Protein AF-0000000080873338 (afdb_homodimer)

pLDDT: mean 79.4, std 17.47, range [23.34, 97.12]

Radius of gyration: 35.23 Å; Cα contacts (8 Å, |Δi|>4): 1495; chains: 2; bounding box: 101×131×114 Å

Secondary structure (DSSP, 8-state):
-------------------------HHHHHHHHHHHHHH----------HHHHHHHHHHHHHTT-S-GGGB--S---SHHHHHHHTT-----EEHHHHHHHH-SS--PPPHHHHHHHIIIIIHHHHHHHHTS-PPTT-HHHHHHHHHHHHH-HHHHHHHHHHHHHHHHHHHHHHHTTS-TT--PPSSSHHHHHHHHHHHHHHHTTEEE---SHHHHHHHHHHHHHHHH---HHHHHHHHHHHHHHHHTBPP-HHHHHHHHHHHHHHHHHHHHHHHSTT--HHHHHHHHHHHHTTHHHHHHHHHHHT--BS-HHHHHHHHHHHHHHHHHHTT-TTS-TT-----SEEEE-GGGTSTT---SHHHHHHHHHHHH---TTHHHHHHH-THHHH--------S--GGGHHHHHHHHHHHHHHHHHHHHHHHSSSSPSS-HHHHHHHHHHHHHHHHHHHHHHHHHH--TTHHHHHHHHHHHHHHHHHHHHHHHHHHHHHHTTT-SHHHHTTTTSSS--EE----HHHHHHTTTHHHHHHHHHHHHHHHHHHHHHHHHHHHHHHHHH-SSHHHHHHHHHHHHHHHHHTHHHHHHHHHHHHHHHHHHHHHHHHHT-------------/-------------------------HHHHHHHHHHHHHS----------HHHHHHHHHHHHHTT-S-GGGB--S---THHHHHHHTT-----EEHHHHHHHH-SS--PPPHHHHHHHIIIIIHHHHHHHHTS-PPTT-HHHHHHHHHHHHH-HHHHHHHHHHHHHHHHHHHHHHHTTS-TT--PPSSSHHHHHHHHHHHHHHHTTEEE---SHHHHHHHHHHHHHHHH---HHHHHHHHHHHHHHHHTBPP-HHHHHHHHHHHHHHHHHHHHHHHSTT--HHHHHHHHHHHHTTHHHHHHHHHHHT--BS-HHHHHHHHHHHHHHHHHHTT-TTS-TTS----SEEEE-GGGTSTT---SHHHHHHHHHHHS---TTHHHHHHH-THHHHS-------S--GGGHHHHHHHHHHHHHHHHHHHHHHHSSSSPSS-HHHHHHHHHHHHHHHHHHHHHHHHHH--TTHHHHHHHHHHHHHHHHHHHHHHHHHHHHHHTTT-SHHHHTTTTSSS--EE----HHHHHHTTTHHHHHHHHHHHHHHHHHHHHHHHHHHHHHHHHH-SSHHHHHHHHHHHHHHHHHTHHHHHHHHHHHHHHHHHHHHHHHHHT-------------

Solvent-accessible surface area (backbone atoms only — not comparable to full-atom values): 66033 Å² total; per-residue (Å²): 135,83,77,76,76,72,78,74,74,75,78,75,73,64,71,77,68,73,68,81,76,67,71,72,68,65,62,47,60,57,48,50,51,49,44,59,66,63,58,62,62,72,74,85,60,87,72,31,48,66,69,62,34,39,52,50,50,52,50,31,50,74,69,67,67,50,57,72,83,35,47,52,80,72,84,54,58,62,53,64,29,49,32,48,72,71,71,57,66,72,75,36,26,20,48,69,38,39,35,70,68,45,36,76,54,39,28,61,50,53,66,69,56,26,50,48,40,36,49,50,43,51,50,48,51,53,52,44,59,55,62,44,90,66,64,80,93,40,66,68,62,41,51,53,42,50,28,38,46,64,12,22,42,33,49,28,38,20,44,32,45,45,52,43,50,50,39,41,50,38,34,49,53,45,58,28,28,37,51,93,88,58,77,68,58,81,91,33,71,62,44,50,42,36,38,26,37,37,47,40,49,56,52,29,27,32,35,71,60,70,88,46,73,70,50,45,56,50,52,51,47,52,50,25,39,61,49,53,41,79,52,66,68,54,43,52,50,41,49,50,52,40,52,52,53,38,66,42,42,59,81,58,66,64,51,50,51,48,44,47,48,47,49,52,52,37,48,52,50,32,51,48,39,36,73,38,96,68,29,42,68,65,32,46,53,51,34,27,54,53,30,46,49,47,42,52,60,41,49,48,53,41,42,56,62,48,56,47,60,61,48,60,66,58,52,39,51,51,51,38,50,51,53,48,51,46,49,60,69,59,59,57,89,75,60,68,89,75,59,80,68,72,66,48,50,49,59,75,33,45,64,40,62,38,80,93,66,72,40,62,40,56,35,53,49,49,49,51,44,56,71,45,73,60,49,68,34,40,46,64,60,42,74,72,41,77,50,74,38,65,64,86,56,84,56,74,66,84,56,80,54,76,82,45,48,62,30,44,50,52,23,42,49,42,46,45,36,9,20,47,17,19,21,42,33,42,24,61,37,84,42,28,24,35,19,55,66,20,40,47,32,46,51,46,42,52,45,21,49,48,48,38,53,50,52,52,47,44,52,67,72,44,59,98,53,68,64,43,51,50,51,49,51,52,49,51,51,49,15,42,51,37,30,50,49,52,52,45,53,52,50,29,65,40,46,17,57,56,46,17,46,68,33,42,10,3,62,78,34,86,49,31,43,35,38,71,72,75,56,47,70,60,46,52,73,53,55,48,59,56,49,42,47,51,16,49,47,51,24,52,50,46,40,50,52,45,44,50,50,46,51,50,52,38,53,59,32,43,40,54,56,41,74,51,64,67,61,15,50,51,43,45,53,52,40,52,52,50,50,60,73,39,41,63,64,44,51,52,48,48,48,51,50,48,49,47,49,50,48,45,47,51,48,34,61,68,71,63,51,77,76,76,83,61,79,70,74,85,68,91,118,135,83,78,75,74,72,77,75,75,76,78,75,72,65,72,78,68,73,69,82,76,68,71,74,68,65,63,47,60,59,49,51,52,48,42,57,65,62,59,61,62,71,74,84,60,86,72,31,49,66,68,62,33,38,54,50,49,51,50,31,51,72,67,66,68,51,56,73,82,34,47,52,81,70,83,52,58,63,52,64,29,49,33,48,72,71,70,59,67,72,74,35,26,20,47,69,39,38,36,68,68,45,35,75,53,40,29,60,50,53,68,68,58,25,51,49,40,37,48,49,44,51,48,48,52,52,52,44,60,56,60,44,92,66,63,81,95,39,65,70,64,41,52,52,44,48,28,38,47,63,14,23,42,33,49,29,38,19,43,30,45,47,51,43,50,51,39,40,50,39,34,49,53,44,57,27,26,38,51,94,87,59,77,69,58,81,92,34,73,62,44,50,43,36,36,26,39,38,47,40,49,55,52,28,27,32,35,70,62,70,89,46,72,70,50,46,55,50,50,51,48,51,49,25,40,62,48,52,43,78,53,66,69,55,43,52,50,39,48,51,52,38,54,52,53,39,66,42,42,58,80,57,66,63,52,48,51,47,43,46,49,47,48,50,50,36,48,52,50,33,52,46,40,35,73,39,97,69,29,43,68,65,31,46,54,50,32,27,54,51,30,46,49,46,42,52,59,42,47,47,54,39,44,56,61,46,55,48,60,62,48,60,66,58,53,40,51,51,51,39,51,51,55,48,51,46,49,60,71,60,60,57,86,78,60,68,91,74,60,80,66,74,66,49,51,48,59,76,33,45,62,39,63,39,80,94,68,72,43,62,41,55,43,53,48,48,50,50,46,58,71,39,78,64,48,68,34,39,46,64,59,43,73,72,40,77,50,72,39,64,56,84,71,78,71,73,67,86,55,82,56,76,80,47,48,62,32,43,50,53,23,43,51,42,47,44,36,9,20,45,15,18,21,42,33,42,24,63,37,84,43,29,25,34,19,52,65,19,40,48,34,47,51,47,42,50,45,21,50,48,47,39,52,51,52,50,46,45,54,69,72,45,59,96,50,69,64,42,51,50,51,49,53,53,49,50,52,51,14,44,51,36,30,51,51,51,52,45,53,52,51,30,64,42,46,20,58,56,45,16,47,70,33,42,10,3,64,77,36,86,51,30,44,35,38,71,72,73,55,47,71,62,45,52,73,51,55,46,59,56,51,42,46,51,16,50,48,52,24,51,51,45,42,50,51,45,43,50,51,44,51,50,50,39,52,60,33,42,41,56,56,42,76,52,66,68,61,16,52,52,42,45,53,52,40,52,52,48,50,60,73,41,40,63,64,45,52,52,48,48,49,50,49,49,50,46,50,50,48,47,48,51,48,35,59,68,69,63,51,78,75,77,82,66,80,68,72,85,69,94,116

Foldseek 3Di:
DPPPPPPDPPPPVVPPPPPDCPPLCVVVVVVVVVCVVPPPPVPPPPAQDLLVLQVVVVVCVVVVNDDPQQWDDDQFDALQNVCVVVPNHFTWTFLVNCCVRRNFAFHWDDPVLLVVLCVLPVVLLVLLLVLFQAAPRDDVLRVLVSLCCQLQVLLLQLQLVLLLVLLLLLLLLLCLQADLPDDDDPPDLSLLSLLLSLVQSQQQQWDFDDDDPVVVLVVVLLSLCLRQPPPPVSSVLSSVLSLVQLVQWDDDPPSLVVSLVSLVVSLVVLVCCCPDPNNFVLSLLSNLLSLLCLLSSLLRLSLVLLTDGNHQVVNQVSVQVSSVVSCVVVVPVPDPPPPPDDRRTDDGRISNSDAQRNGQSVQLSLVVCQPQCRGRNSSVVVVVDVCSSPDRGRPPCSADDCVSVVSSVLSLLLNVLSLVLSLLSVCNPPVHAAFDRNVLSVVLSVLSVVLVVLSNCCRHPPDPDPSNVVSVVVSSVSSNVSSVSSVVSSVCSSTRSCRGSRRNQNPPDDNGGIHGSDTPVSSVVSVSVVSNVVSSVSSVVSSVVSVVVSVLSSLSSVLSSDSDNVVSVVSNSVNSVVCVVCVVVVVVVVVVVVVVVVVVVVVCVVVVHDPPPRPPRDDND/DPPPPPPDPPPPVVVPPPPDPPPLCVVVVVVVVVCVVPPPPVPPPPAQDLLVLQVVVVVCVVVVNDDPQQWDDDQFDFLQNVCVVVPNHFTWTFLVNCCVRRNFAFHWDDPVLLVVLCVLPVVLLVLLLVLFQAAPSDDVLRVLVSLCCQLQVLLLQLQLVLLLVLLLLLLLLLCLQADLPDDDDPPDLSLLSLLLSLVQSQQQQWDFDDDDPVVVQVVVLLSLCLRQPDPPVSSVLSSVLSLVQLVQWDDDPPSLVVSLVSLVVSLVVLLCCCPDPNNWVLSLLSNLLSLLCLLSSLLRLSLVLLTDGPHQVVNQVSVQVSSVVSCVVVPPVPDPPPPPDDRRTDDGRTSNSDAQRNGPSVLLSLVVVQVQCRGRNSSVVCVVDVCSSPPSRDDDCSADDCVSVVSSVLSLLLNVLSLVLSLLSVCNPPVHAAFDRNVLSVVLSVLNVVLVVLSNCCRHPPDPDPSNVVSVVVSSVSSNVSSVSSVVSSVCSSTRSCRGSRRNQNPPDDNGGIHGSDTPVSSVVSVSVVSNVVSSVSSVVSSVVSVVVSVLSSLSSVLSSDSDNVVSVVSSSVNSVVCVVCVVVVVVVVVVVVVVVVVVVVVCVVVVHPPPDRPPRDDND

Sequence (1242 aa):
GQAHRRPQPPSTNIPRSLPRLVPSRKPLLFTLFLLLLVSTPVPAIAKTDFEKCGVRIKELAKSNSLPPEDIYTGPVKGPLGHARESGDPVLLVTFNACEKHCGATPEYYSWEETSDTITTWVLPLVGLVLQAPFESNNFLQTMFVVFRWVGSPIVSMMCIFWNMKVTRKCAIMVDMSVEKDEYPPPPSNFAELRDSFYLLSVINQYEIIIHSQLEERHIETILRVGLFDRRAEVQRMRARVAACIRRERRRGTVQVLVSLAWFLVAMGISINKAFGDLGENSTAHNLALGLVMSWLPVLIAATIVDRNPMDARYVRNKLNNYFRVIEDVERIPGTLPGVTGPAIFGEFAGQGRVRWHYGVAHSFLRTLEAMHGMGRGWSRTYADNDELSTTRTYSGLVRFDFGEVWQMIASFLMVCSCSLGAFFLSYYTPTVGLGCRSGGYMIFGLGAFGCLIMEMAAWAFLYPGIGRRIAQWVLRICEFANSCWLVYIIIAQTFGIYNSCRCKSSMWGSAGGYVDFEGVQYYKSYHIERSWMLGTLITCIFLSIGLAYVVEQWCTQSFLWTQDWDSAMNGLWWVRKWKWATTWPRLAFAWVAGCMVMAERWAHAILGGERHAEDRSLLWSGQAHRRPQPPSTNIPRSLPRLVPSRKPLLFTLFLLLLVSTPVPAIAKTDFEKCGVRIKELAKSNSLPPEDIYTGPVKGPLGHARESGDPVLLVTFNACEKHCGATPEYYSWEETSDTITTWVLPLVGLVLQAPFESNNFLQTMFVVFRWVGSPIVSMMCIFWNMKVTRKCAIMVDMSVEKDEYPPPPSNFAELRDSFYLLSVINQYEIIIHSQLEERHIETILRVGLFDRRAEVQRMRARVAACIRRERRRGTVQVLVSLAWFLVAMGISINKAFGDLGENSTAHNLALGLVMSWLPVLIAATIVDRNPMDARYVRNKLNNYFRVIEDVERIPGTLPGVTGPAIFGEFAGQGRVRWHYGVAHSFLRTLEAMHGMGRGWSRTYADNDELSTTRTYSGLVRFDFGEVWQMIASFLMVCSCSLGAFFLSYYTPTVGLGCRSGGYMIFGLGAFGCLIMEMAAWAFLYPGIGRRIAQWVLRICEFANSCWLVYIIIAQTFGIYNSCRCKSSMWGSAGGYVDFEGVQYYKSYHIERSWMLGTLITCIFLSIGLAYVVEQWCTQSFLWTQDWDSAMNGLWWVRKWKWATTWPRLAFAWVAGCMVMAERWAHAILGGERHAEDRSLLWS

Nearest PDB structures (foldseek):
  3f29-assembly1_B  TM=3.090E-01  e=6.444E+00  Thioalkalivibrio nitratireducens
  4l38-assembly1_A  TM=3.078E-01  e=8.685E+00  Thioalkalivibrio nitratireducens DSM 14787
  3bng-assembly1_A  TM=1.818E-01  e=5.936E+00  Wolinella succinogenes

Organism: NCBI:txid59557

Structure (mmCIF, N/CA/C/O backbone):
data_AF-0000000080873338-model_v1
#
loop_
_entity.id
_entity.type
_entity.pdbx_description
1 polymer 'Autophagy-related protein'
#
loop_
_atom_site.group_PDB
_atom_site.id
_atom_site.type_symbol
_atom_site.label_atom_id
_atom_site.label_alt_id
_atom_site.label_comp_id
_atom_site.label_asym_id
_atom_site.label_entity_id
_atom_site.label_seq_id
_atom_site.pdbx_PDB_ins_code
_atom_site.Cartn_x
_atom_site.Cartn_y
_atom_site.Cartn_z
_atom_site.occupancy
_atom_site.B_iso_or_equiv
_atom_site.auth_seq_id
_atom_site.auth_comp_id
_atom_site.auth_asym_id
_atom_site.auth_atom_id
_atom_site.pdbx_PDB_model_num
ATOM 1 N N . GLY A 1 1 ? 17.875 31.016 74.688 1 23.44 1 GLY A N 1
ATOM 2 C CA . GLY A 1 1 ? 16.703 30.578 73.938 1 23.44 1 GLY A CA 1
ATOM 3 C C . GLY A 1 1 ? 17.078 29.781 72.688 1 23.44 1 GLY A C 1
ATOM 4 O O . GLY A 1 1 ? 17.656 30.312 71.75 1 23.44 1 GLY A O 1
ATOM 5 N N . GLN A 1 2 ? 17.344 28.516 72.812 1 26.31 2 GLN A N 1
ATOM 6 C CA . GLN A 1 2 ? 17.891 27.484 71.938 1 26.31 2 GLN A CA 1
ATOM 7 C C . GLN A 1 2 ? 16.938 27.188 70.812 1 26.31 2 GLN A C 1
ATOM 9 O O . GLN A 1 2 ? 15.797 26.766 71 1 26.31 2 GLN A O 1
ATOM 14 N N . ALA A 1 3 ? 17.031 27.984 69.75 1 30.72 3 ALA A N 1
ATOM 15 C CA . ALA A 1 3 ? 16.203 28.016 68.562 1 30.72 3 ALA A CA 1
ATOM 16 C C . ALA A 1 3 ? 16.156 26.656 67.875 1 30.72 3 ALA A C 1
ATOM 18 O O . ALA A 1 3 ? 17.203 26.062 67.625 1 30.72 3 ALA A O 1
ATOM 19 N N . HIS A 1 4 ? 15.203 25.875 68.188 1 25.81 4 HIS A N 1
ATOM 20 C CA . HIS A 1 4 ? 14.938 24.516 67.75 1 25.81 4 HIS A CA 1
ATOM 21 C C . HIS A 1 4 ? 14.914 24.406 66.25 1 25.81 4 HIS A C 1
ATOM 23 O O . HIS A 1 4 ? 14.172 25.141 65.562 1 25.81 4 HIS A O 1
ATOM 29 N N . ARG A 1 5 ? 16.062 24.047 65.688 1 29.81 5 ARG A N 1
ATOM 30 C CA . ARG A 1 5 ? 16.297 23.812 64.25 1 29.81 5 ARG A CA 1
ATOM 31 C C . ARG A 1 5 ? 15.328 22.766 63.719 1 29.81 5 ARG A C 1
ATOM 33 O O . ARG A 1 5 ? 15.328 21.625 64.188 1 29.81 5 ARG A O 1
ATOM 40 N N . ARG A 1 6 ? 14.109 23.203 63.375 1 30.88 6 ARG A N 1
ATOM 41 C CA . ARG A 1 6 ? 13.109 22.297 62.844 1 30.88 6 ARG A CA 1
ATOM 42 C C . ARG A 1 6 ? 13.695 21.438 61.719 1 30.88 6 ARG A C 1
ATOM 44 O O . ARG A 1 6 ? 14.445 21.938 60.875 1 30.88 6 ARG A O 1
ATOM 51 N N . PRO A 1 7 ? 13.844 20.156 62 1 29.16 7 PRO A N 1
ATOM 52 C CA . PRO A 1 7 ? 14.438 19.234 61.031 1 29.16 7 PRO A CA 1
ATOM 53 C C . PRO A 1 7 ? 13.805 19.344 59.625 1 29.16 7 PRO A C 1
ATOM 55 O O . PRO A 1 7 ? 12.609 19.656 59.531 1 29.16 7 PRO A O 1
ATOM 58 N N . GLN A 1 8 ? 14.57 19.734 58.594 1 28.45 8 GLN A N 1
ATOM 59 C CA . GLN A 1 8 ? 14.188 19.859 57.188 1 28.45 8 GLN A CA 1
ATOM 60 C C . GLN A 1 8 ? 13.523 18.578 56.688 1 28.45 8 GLN A C 1
ATOM 62 O O . GLN A 1 8 ? 13.984 17.484 56.969 1 28.45 8 GLN A O 1
ATOM 67 N N . PRO A 1 9 ? 12.172 18.578 56.531 1 29.98 9 PRO A N 1
ATOM 68 C CA . PRO A 1 9 ? 11.523 17.344 56.094 1 29.98 9 PRO A CA 1
ATOM 69 C C . PRO A 1 9 ? 12.281 16.641 54.969 1 29.98 9 PRO A C 1
ATOM 71 O O . PRO A 1 9 ? 12.984 17.297 54.188 1 29.98 9 PRO A O 1
ATOM 74 N N . PRO A 1 10 ? 12.609 15.383 55.188 1 27.3 10 PRO A N 1
ATOM 75 C CA . PRO A 1 10 ? 13.344 14.602 54.188 1 27.3 10 PRO A CA 1
ATOM 76 C C . PRO A 1 10 ? 12.773 14.766 52.781 1 27.3 10 PRO A C 1
ATOM 78 O O . PRO A 1 10 ? 11.57 14.961 52.625 1 27.3 10 PRO A O 1
ATOM 81 N N . SER A 1 11 ? 13.578 15.367 51.906 1 28.02 11 SER A N 1
ATOM 82 C CA . SER A 1 11 ? 13.312 15.484 50.5 1 28.02 11 SER A CA 1
ATOM 83 C C . SER A 1 11 ? 12.805 14.164 49.906 1 28.02 11 SER A C 1
ATOM 85 O O . SER A 1 11 ? 13.523 13.164 49.906 1 28.02 11 SER A O 1
ATOM 87 N N . THR A 1 12 ? 11.594 13.789 50.281 1 28.8 12 THR A N 1
ATOM 88 C CA . THR A 1 12 ? 11.023 12.578 49.719 1 28.8 12 THR A CA 1
ATOM 89 C C . THR A 1 12 ? 11.312 12.508 48.219 1 28.8 12 THR A C 1
ATOM 91 O O . THR A 1 12 ? 10.797 13.32 47.438 1 28.8 12 THR A O 1
ATOM 94 N N . ASN A 1 13 ? 12.555 12.188 47.875 1 27.36 13 ASN A N 1
ATOM 95 C CA . ASN A 1 13 ? 12.906 11.766 46.531 1 27.36 13 ASN A CA 1
ATOM 96 C C . ASN A 1 13 ? 11.898 10.766 45.969 1 27.36 13 ASN A C 1
ATOM 98 O O . ASN A 1 13 ? 11.953 9.578 46.312 1 27.36 13 ASN A O 1
ATOM 102 N N . ILE A 1 14 ? 10.633 11.164 45.969 1 29 14 ILE A N 1
ATOM 103 C CA . ILE A 1 14 ? 9.711 10.266 45.25 1 29 14 ILE A CA 1
ATOM 104 C C . ILE A 1 14 ? 10.352 9.742 44 1 29 14 ILE A C 1
ATOM 106 O O . ILE A 1 14 ? 10.758 10.531 43.125 1 29 14 ILE A O 1
ATOM 110 N N . PRO A 1 15 ? 10.945 8.586 44.094 1 27.61 15 PRO A N 1
ATOM 111 C CA . PRO A 1 15 ? 11.469 7.98 42.844 1 27.61 15 PRO A CA 1
ATOM 112 C C . PRO A 1 15 ? 10.562 8.227 41.656 1 27.61 15 PRO A C 1
ATOM 114 O O . PRO A 1 15 ? 9.344 8.102 41.75 1 27.61 15 PRO A O 1
ATOM 117 N N . ARG A 1 16 ? 10.969 9.156 40.875 1 31.86 16 ARG A N 1
ATOM 118 C CA . ARG A 1 16 ? 10.359 9.5 39.594 1 31.86 16 ARG A CA 1
ATOM 119 C C . ARG A 1 16 ? 9.82 8.258 38.875 1 31.86 16 ARG A C 1
ATOM 121 O O . ARG A 1 16 ? 10.578 7.324 38.594 1 31.86 16 ARG A O 1
ATOM 128 N N . SER A 1 17 ? 8.602 7.777 39.312 1 29.16 17 SER A N 1
ATOM 129 C CA . SER A 1 17 ? 7.812 6.676 38.75 1 29.16 17 SER A CA 1
ATOM 130 C C . SER A 1 17 ? 8 6.539 37.25 1 29.16 17 SER A C 1
ATOM 132 O O . SER A 1 17 ? 7.961 7.531 36.531 1 29.16 17 SER A O 1
ATOM 134 N N . LEU A 1 18 ? 8.828 5.609 36.906 1 30.28 18 LEU A N 1
ATOM 135 C CA . LEU A 1 18 ? 8.852 5.141 35.531 1 30.28 18 LEU A CA 1
ATOM 136 C C . LEU A 1 18 ? 7.449 5.129 34.938 1 30.28 18 LEU A C 1
ATOM 138 O O . LEU A 1 18 ? 6.539 4.52 35.5 1 30.28 18 LEU A O 1
ATOM 142 N N . PRO A 1 19 ? 6.953 6.25 34.438 1 32.72 19 PRO A N 1
ATOM 143 C CA . PRO A 1 19 ? 5.613 6.164 33.844 1 32.72 19 PRO A CA 1
ATOM 144 C C . PRO A 1 19 ? 5.324 4.793 33.25 1 32.72 19 PRO A C 1
ATOM 146 O O . PRO A 1 19 ? 6.25 4.066 32.875 1 32.72 19 PRO A O 1
ATOM 149 N N . ARG A 1 20 ? 4.176 4.266 33.531 1 32.88 20 ARG A N 1
ATOM 150 C CA . ARG A 1 20 ? 3.559 3.025 33.062 1 32.88 20 ARG A CA 1
ATOM 151 C C . ARG A 1 20 ? 3.893 2.758 31.609 1 32.88 20 ARG A C 1
ATOM 153 O O . ARG A 1 20 ? 3.562 3.562 30.734 1 32.88 20 ARG A O 1
ATOM 160 N N . LEU A 1 21 ? 4.949 1.992 31.359 1 32.81 21 LEU A N 1
ATOM 161 C CA . LEU A 1 21 ? 5.383 1.42 30.078 1 32.81 21 LEU A CA 1
ATOM 162 C C . LEU A 1 21 ? 4.195 0.85 29.312 1 32.81 21 LEU A C 1
ATOM 164 O O . LEU A 1 21 ? 3.654 -0.195 29.688 1 32.81 21 LEU A O 1
ATOM 168 N N . VAL A 1 22 ? 3.27 1.578 29.016 1 32.91 22 VAL A N 1
ATOM 169 C CA . VAL A 1 22 ? 2.24 0.991 28.156 1 32.91 22 VAL A CA 1
ATOM 170 C C . VAL A 1 22 ? 2.893 0.264 26.984 1 32.91 22 VAL A C 1
ATOM 172 O O . VAL A 1 22 ? 3.645 0.865 26.219 1 32.91 22 VAL A O 1
ATOM 175 N N . PRO A 1 23 ? 3.119 -1.002 27.172 1 34.41 23 PRO A N 1
ATOM 176 C CA . PRO A 1 23 ? 3.74 -1.782 26.094 1 34.41 23 PRO A CA 1
ATOM 177 C C . PRO A 1 23 ? 3.176 -1.443 24.719 1 34.41 23 PRO A C 1
ATOM 179 O O . PRO A 1 23 ? 1.961 -1.303 24.562 1 34.41 23 PRO A O 1
ATOM 182 N N . SER A 1 24 ? 3.852 -0.748 24.031 1 40.16 24 SER A N 1
ATOM 183 C CA . SER A 1 24 ? 3.479 -0.493 22.641 1 40.16 24 SER A CA 1
ATOM 184 C C . SER A 1 24 ? 3.102 -1.785 21.938 1 40.16 24 SER A C 1
ATOM 186 O O . SER A 1 24 ? 3.893 -2.729 21.875 1 40.16 24 SER A O 1
ATOM 188 N N . ARG A 1 25 ? 1.89 -2.18 22.031 1 39.88 25 ARG A N 1
ATOM 189 C CA . ARG A 1 25 ? 1.31 -3.406 21.5 1 39.88 25 ARG A CA 1
ATOM 190 C C . ARG A 1 25 ? 1.54 -3.506 20 1 39.88 25 ARG A C 1
ATOM 192 O O . ARG A 1 25 ? 0.955 -4.359 19.328 1 39.88 25 ARG A O 1
ATOM 199 N N . LYS A 1 26 ? 2.387 -2.709 19.375 1 47.62 26 LYS A N 1
ATOM 200 C CA . LYS A 1 26 ? 2.703 -2.713 17.953 1 47.62 26 LYS A CA 1
ATOM 201 C C . LYS A 1 26 ? 3.354 -4.031 17.531 1 47.62 26 LYS A C 1
ATOM 203 O O . LYS A 1 26 ? 3.051 -4.566 16.469 1 47.62 26 LYS A O 1
ATOM 208 N N . PRO A 1 27 ? 4.234 -4.566 18.359 1 42.56 27 PRO A N 1
ATOM 209 C CA . PRO A 1 27 ? 4.859 -5.797 17.859 1 42.56 27 PRO A CA 1
ATOM 210 C C . PRO A 1 27 ? 3.857 -6.938 17.688 1 42.56 27 PRO A C 1
ATOM 212 O O . PRO A 1 27 ? 4.176 -7.953 17.062 1 42.56 27 PRO A O 1
ATOM 215 N N . LEU A 1 28 ? 2.766 -6.789 18.203 1 39.06 28 LEU A N 1
ATOM 216 C CA . LEU A 1 28 ? 1.841 -7.918 18.188 1 39.06 28 LEU A CA 1
ATOM 217 C C . LEU A 1 28 ? 1.339 -8.203 16.781 1 39.06 28 LEU A C 1
ATOM 219 O O . LEU A 1 28 ? 1.234 -9.359 16.375 1 39.06 28 LEU A O 1
ATOM 223 N N . LEU A 1 29 ? 1.055 -7.25 16.078 1 39.5 29 LEU A N 1
ATOM 224 C CA . LEU A 1 29 ? 0.535 -7.57 14.758 1 39.5 29 LEU A CA 1
ATOM 225 C C . LEU A 1 29 ? 1.595 -8.266 13.914 1 39.5 29 LEU A C 1
ATOM 227 O O . LEU A 1 29 ? 1.29 -9.219 13.188 1 39.5 29 LEU A O 1
ATOM 231 N N . PHE A 1 30 ? 2.822 -7.832 14.031 1 42.62 30 PHE A N 1
ATOM 232 C CA . PHE A 1 30 ? 3.904 -8.508 13.328 1 42.62 30 PHE A CA 1
ATOM 233 C C . PHE A 1 30 ? 4.082 -9.93 13.844 1 42.62 30 PHE A C 1
ATOM 235 O O . PHE A 1 30 ? 4.281 -10.867 13.07 1 42.62 30 PHE A O 1
ATOM 242 N N . THR A 1 31 ? 4.012 -10.125 15.164 1 42.44 31 THR A N 1
ATOM 243 C CA . THR A 1 31 ? 4.094 -11.477 15.719 1 42.44 31 THR A CA 1
ATOM 244 C C . THR A 1 31 ? 2.908 -12.32 15.266 1 42.44 31 THR A C 1
ATOM 246 O O . THR A 1 31 ? 3.055 -13.516 15 1 42.44 31 THR A O 1
ATOM 249 N N . LEU A 1 32 ? 1.828 -11.68 15.195 1 40.56 32 LEU A N 1
ATOM 250 C CA . LEU A 1 32 ? 0.678 -12.461 14.75 1 40.56 32 LEU A CA 1
ATOM 251 C C . LEU A 1 32 ? 0.821 -12.852 13.289 1 40.56 32 LEU A C 1
ATOM 253 O O . LEU A 1 32 ? 0.473 -13.969 12.906 1 40.56 32 LEU A O 1
ATOM 257 N N . PHE A 1 33 ? 1.32 -11.961 12.516 1 40.75 33 PHE A N 1
ATOM 258 C CA . PHE A 1 33 ? 1.581 -12.305 11.125 1 40.75 33 PHE A CA 1
ATOM 259 C C . PHE A 1 33 ? 2.656 -13.383 11.023 1 40.75 33 PHE A C 1
ATOM 261 O O . PHE A 1 33 ? 2.521 -14.336 10.25 1 40.75 33 PHE A O 1
ATOM 268 N N . LEU A 1 34 ? 3.74 -13.242 11.766 1 43.62 34 LEU A N 1
ATOM 269 C CA . LEU A 1 34 ? 4.766 -14.281 11.789 1 43.62 34 LEU A CA 1
ATOM 270 C C . LEU A 1 34 ? 4.195 -15.594 12.32 1 43.62 34 LEU A C 1
ATOM 272 O O . LEU A 1 34 ? 4.539 -16.672 11.82 1 43.62 34 LEU A O 1
ATOM 276 N N . LEU A 1 35 ? 3.457 -15.484 13.328 1 39.75 35 LEU A N 1
ATOM 277 C CA . LEU A 1 35 ? 2.848 -16.703 13.844 1 39.75 35 LEU A CA 1
ATOM 278 C C . LEU A 1 35 ? 1.949 -17.344 12.789 1 39.75 35 LEU A C 1
ATOM 280 O O . LEU A 1 35 ? 1.9 -18.578 12.672 1 39.75 35 LEU A O 1
ATOM 284 N N . LEU A 1 36 ? 1.272 -16.547 12.125 1 40.31 36 LEU A N 1
ATOM 285 C CA . LEU A 1 36 ? 0.428 -17.156 11.102 1 40.31 36 LEU A CA 1
ATOM 286 C C . LEU A 1 36 ? 1.274 -17.812 10.023 1 40.31 36 LEU A C 1
ATOM 288 O O . LEU A 1 36 ? 0.898 -18.875 9.5 1 40.31 36 LEU A O 1
ATOM 292 N N . LEU A 1 37 ? 2.346 -17.219 9.641 1 40.03 37 LEU A N 1
ATOM 293 C CA . LEU A 1 37 ? 3.244 -17.844 8.68 1 40.03 37 LEU A CA 1
ATOM 294 C C . LEU A 1 37 ? 3.861 -19.109 9.25 1 40.03 37 LEU A C 1
ATOM 296 O O . LEU A 1 37 ? 4.027 -20.109 8.531 1 40.03 37 LEU A O 1
ATOM 300 N N . VAL A 1 38 ? 4.457 -19.047 10.461 1 40.19 38 VAL A N 1
ATOM 301 C CA . VAL A 1 38 ? 5.164 -20.188 11.039 1 40.19 38 VAL A CA 1
ATOM 302 C C . VAL A 1 38 ? 4.156 -21.234 11.492 1 40.19 38 VAL A C 1
ATOM 304 O O . VAL A 1 38 ? 4.484 -22.422 11.562 1 40.19 38 VAL A O 1
ATOM 307 N N . SER A 1 39 ? 3.111 -20.891 12.078 1 36.47 39 SER A N 1
ATOM 308 C CA . SER A 1 39 ? 2.26 -21.922 12.633 1 36.47 39 SER A CA 1
ATOM 309 C C . SER A 1 39 ? 1.786 -22.891 11.555 1 36.47 39 SER A C 1
ATOM 311 O O . SER A 1 39 ? 1.23 -23.953 11.852 1 36.47 39 SER A O 1
ATOM 313 N N . THR A 1 40 ? 1.539 -22.531 10.453 1 37.53 40 THR A N 1
ATOM 314 C CA . THR A 1 40 ? 0.811 -23.625 9.805 1 37.53 40 THR A CA 1
ATOM 315 C C . THR A 1 40 ? 1.763 -24.734 9.383 1 37.53 40 THR A C 1
ATOM 317 O O . THR A 1 40 ? 2.301 -24.719 8.273 1 37.53 40 THR A O 1
ATOM 320 N N . PRO A 1 41 ? 2.719 -25.047 10.227 1 38.88 41 PRO A N 1
ATOM 321 C CA . PRO A 1 41 ? 3.191 -26.344 9.75 1 38.88 41 PRO A CA 1
ATOM 322 C C . PRO A 1 41 ? 2.053 -27.328 9.484 1 38.88 41 PRO A C 1
ATOM 324 O O . PRO A 1 41 ? 1.289 -27.656 10.398 1 38.88 41 PRO A O 1
ATOM 327 N N . VAL A 1 42 ? 1.354 -27.312 8.539 1 41.84 42 VAL A N 1
ATOM 328 C CA . VAL A 1 42 ? 0.444 -28.422 8.273 1 41.84 42 VAL A CA 1
ATOM 329 C C . VAL A 1 42 ? 1.166 -29.75 8.492 1 41.84 42 VAL A C 1
ATOM 331 O O . VAL A 1 42 ? 2.174 -30.031 7.836 1 41.84 42 VAL A O 1
ATOM 334 N N . PRO A 1 43 ? 1.103 -30.297 9.68 1 39.38 43 PRO A N 1
ATOM 335 C CA . PRO A 1 43 ? 1.617 -31.672 9.812 1 39.38 43 PRO A CA 1
ATOM 336 C C . PRO A 1 43 ? 1.313 -32.531 8.594 1 39.38 43 PRO A C 1
ATOM 338 O O . PRO A 1 43 ? 0.272 -32.375 7.957 1 39.38 43 PRO A O 1
ATOM 341 N N . ALA A 1 44 ? 2.244 -33.219 8.07 1 39.69 44 ALA A N 1
ATOM 342 C CA . ALA A 1 44 ? 2.277 -34.312 7.121 1 39.69 44 ALA A CA 1
ATOM 343 C C . ALA A 1 44 ? 1.313 -35.438 7.539 1 39.69 44 ALA A C 1
ATOM 345 O O . ALA A 1 44 ? 1.728 -36.438 8.109 1 39.69 44 ALA A O 1
ATOM 346 N N . ILE A 1 45 ? 0.324 -35.312 8.406 1 42.47 45 ILE A N 1
ATOM 347 C CA . ILE A 1 45 ? -0.432 -36.531 8.727 1 42.47 45 ILE A CA 1
ATOM 348 C C . ILE A 1 45 ? -0.843 -37.219 7.434 1 42.47 45 ILE A C 1
ATOM 350 O O . ILE A 1 45 ? -0.905 -36.594 6.371 1 42.47 45 ILE A O 1
ATOM 354 N N . ALA A 1 46 ? -1.534 -38.469 7.695 1 47.59 46 ALA A N 1
ATOM 355 C CA . ALA A 1 46 ? -1.951 -39.5 6.75 1 47.59 46 ALA A CA 1
ATOM 356 C C . ALA A 1 46 ? -2.732 -38.906 5.586 1 47.59 46 ALA A C 1
ATOM 358 O O . ALA A 1 46 ? -3.729 -38.188 5.793 1 47.59 46 ALA A O 1
ATOM 359 N N . LYS A 1 47 ? -2.133 -38.562 4.449 1 59.91 47 LYS A N 1
ATOM 360 C CA . LYS A 1 47 ? -2.412 -37.812 3.229 1 59.91 47 LYS A CA 1
ATOM 361 C C . LYS A 1 47 ? -3.535 -38.469 2.426 1 59.91 47 LYS A C 1
ATOM 363 O O . LYS A 1 47 ? -3.383 -39.594 1.933 1 59.91 47 LYS A O 1
ATOM 368 N N . THR A 1 48 ? -4.941 -38.406 2.879 1 71.75 48 THR A N 1
ATOM 369 C CA . THR A 1 48 ? -6 -38.781 1.953 1 71.75 48 THR A CA 1
ATOM 370 C C . THR A 1 48 ? -5.715 -38.25 0.551 1 71.75 48 THR A C 1
ATOM 372 O O . THR A 1 48 ? -5.34 -37.094 0.387 1 71.75 48 THR A O 1
ATOM 375 N N . ASP A 1 49 ? -5.594 -39.281 -0.303 1 81.25 49 ASP A N 1
ATOM 376 C CA . ASP A 1 49 ? -5.445 -38.938 -1.716 1 81.25 49 ASP A CA 1
ATOM 377 C C . ASP A 1 49 ? -6.68 -39.375 -2.512 1 81.25 49 ASP A C 1
ATOM 379 O O . ASP A 1 49 ? -6.867 -40.562 -2.793 1 81.25 49 ASP A O 1
ATOM 383 N N . PHE A 1 50 ? -7.559 -38.5 -2.869 1 86.25 50 PHE A N 1
ATOM 384 C CA . PHE A 1 50 ? -8.836 -38.781 -3.51 1 86.25 50 PHE A CA 1
ATOM 385 C C . PHE A 1 50 ? -8.633 -39.344 -4.914 1 86.25 50 PHE A C 1
ATOM 387 O O . PHE A 1 50 ? -9.461 -40.125 -5.41 1 86.25 50 PHE A O 1
ATOM 394 N N . GLU A 1 51 ? -7.539 -38.906 -5.504 1 82.81 51 GLU A N 1
ATOM 395 C CA . GLU A 1 51 ? -7.289 -39.438 -6.844 1 82.81 51 GLU A CA 1
ATOM 396 C C . GLU A 1 51 ? -6.996 -40.938 -6.809 1 82.81 51 GLU A C 1
ATOM 398 O O . GLU A 1 51 ? -7.551 -41.688 -7.598 1 82.81 51 GLU A O 1
ATOM 403 N N . LYS A 1 52 ? -6.176 -41.281 -5.875 1 85.56 52 LYS A N 1
ATOM 404 C CA . LYS A 1 52 ? -5.848 -42.688 -5.73 1 85.56 52 LYS A CA 1
ATOM 405 C C . LYS A 1 52 ? -7.051 -43.5 -5.234 1 85.56 52 LYS A C 1
ATOM 407 O O . LYS A 1 52 ? -7.285 -44.625 -5.684 1 85.56 52 LYS A O 1
ATOM 412 N N . CYS A 1 53 ? -7.734 -42.875 -4.383 1 89.62 53 CYS A N 1
ATOM 413 C CA . CYS A 1 53 ? -8.93 -43.5 -3.846 1 89.62 53 CYS A CA 1
ATOM 414 C C . CYS A 1 53 ? -9.977 -43.719 -4.938 1 89.62 53 CYS A C 1
ATOM 416 O O . CYS A 1 53 ? -10.602 -44.781 -5.008 1 89.62 53 CYS A O 1
ATOM 418 N N . GLY A 1 54 ? -10.172 -42.75 -5.797 1 89.38 54 GLY A N 1
ATOM 419 C CA . GLY A 1 54 ? -11.117 -42.844 -6.895 1 89.38 54 GLY A CA 1
ATOM 420 C C . GLY A 1 54 ? -10.789 -43.969 -7.867 1 89.38 54 GLY A C 1
ATOM 421 O O . GLY A 1 54 ? -11.68 -44.688 -8.305 1 89.38 54 GLY A O 1
ATOM 422 N N . VAL A 1 55 ? -9.531 -44.125 -8.086 1 88.31 55 VAL A N 1
ATOM 423 C CA . VAL A 1 55 ? -9.102 -45.156 -9 1 88.31 55 VAL A CA 1
ATOM 424 C C . VAL A 1 55 ? -9.352 -46.531 -8.375 1 88.31 55 VAL A C 1
ATOM 426 O O . VAL A 1 55 ? -9.789 -47.469 -9.055 1 88.31 55 VAL A O 1
ATOM 429 N N . ARG A 1 56 ? -9.133 -46.594 -7.148 1 90.62 56 ARG A N 1
ATOM 430 C CA . ARG A 1 56 ? -9.344 -47.844 -6.441 1 90.62 56 ARG A CA 1
ATOM 431 C C . ARG A 1 56 ? -10.82 -48.219 -6.43 1 90.62 56 ARG A C 1
ATOM 433 O O . ARG A 1 56 ? -11.164 -49.406 -6.652 1 90.62 56 ARG A O 1
ATOM 440 N N . ILE A 1 57 ? -11.617 -47.312 -6.203 1 91.38 57 ILE A N 1
ATOM 441 C CA . ILE A 1 57 ? -13.055 -47.562 -6.125 1 91.38 57 ILE A CA 1
ATOM 442 C C . ILE A 1 57 ? -13.586 -47.969 -7.5 1 91.38 57 ILE A C 1
ATOM 444 O O . ILE A 1 57 ? -14.438 -48.844 -7.617 1 91.38 57 ILE A O 1
ATOM 448 N N . LYS A 1 58 ? -13.094 -47.281 -8.477 1 89.44 58 LYS A N 1
ATOM 449 C CA . LYS A 1 58 ? -13.516 -47.625 -9.836 1 89.44 58 LYS A CA 1
ATOM 450 C C . LYS A 1 58 ? -13.094 -49.031 -10.219 1 89.44 58 LYS A C 1
ATOM 452 O O . LYS A 1 58 ? -13.836 -49.75 -10.898 1 89.44 58 LYS A O 1
ATOM 457 N N . GLU A 1 59 ? -11.938 -49.406 -9.719 1 91.25 59 GLU A N 1
ATOM 458 C CA . GLU A 1 59 ? -11.477 -50.781 -9.961 1 91.25 59 GLU A CA 1
ATOM 459 C C . GLU A 1 59 ? -12.328 -51.781 -9.203 1 91.25 59 GLU A C 1
ATOM 461 O O . GLU A 1 59 ? -12.664 -52.844 -9.734 1 91.25 59 GLU A O 1
ATOM 466 N N . LEU A 1 60 ? -12.656 -51.406 -8.055 1 91.81 60 LEU A N 1
ATOM 467 C CA . LEU A 1 60 ? -13.508 -52.281 -7.258 1 91.81 60 LEU A CA 1
ATOM 468 C C . LEU A 1 60 ? -14.891 -52.406 -7.875 1 91.81 60 LEU A C 1
ATOM 470 O O . LEU A 1 60 ? -15.516 -53.469 -7.812 1 91.81 60 LEU A O 1
ATOM 474 N N . ALA A 1 61 ? -15.367 -51.375 -8.422 1 89.31 61 ALA A N 1
ATOM 475 C CA . ALA A 1 61 ? -16.672 -51.375 -9.07 1 89.31 61 ALA A CA 1
ATOM 476 C C . ALA A 1 61 ? -16.656 -52.219 -10.352 1 89.31 61 ALA A C 1
ATOM 478 O O . ALA A 1 61 ? -17.625 -52.906 -10.656 1 89.31 61 ALA A O 1
ATOM 479 N N . LYS A 1 62 ? -15.602 -52.094 -11.062 1 88.44 62 LYS A N 1
ATOM 480 C CA . LYS A 1 62 ? -15.469 -52.875 -12.297 1 88.44 62 LYS A CA 1
ATOM 481 C C . LYS A 1 62 ? -15.391 -54.375 -12 1 88.44 62 LYS A C 1
ATOM 483 O O . LYS A 1 62 ? -15.898 -55.188 -12.773 1 88.44 62 LYS A O 1
ATOM 488 N N . SER A 1 63 ? -14.766 -54.688 -10.914 1 91.12 63 SER A N 1
ATOM 489 C CA . SER A 1 63 ? -14.656 -56.094 -10.531 1 91.12 63 SER A CA 1
ATOM 490 C C . SER A 1 63 ? -15.883 -56.562 -9.758 1 91.12 63 SER A C 1
ATOM 492 O O . SER A 1 63 ? -15.914 -57.688 -9.258 1 91.12 63 SER A O 1
ATOM 494 N N . ASN A 1 64 ? -16.859 -55.812 -9.586 1 87.5 64 ASN A N 1
ATOM 495 C CA . ASN A 1 64 ? -18.094 -56.094 -8.883 1 87.5 64 ASN A CA 1
ATOM 496 C C . ASN A 1 64 ? -17.844 -56.469 -7.426 1 87.5 64 ASN A C 1
ATOM 498 O O . ASN A 1 64 ? -18.562 -57.281 -6.852 1 87.5 64 ASN A O 1
ATOM 502 N N . SER A 1 65 ? -16.828 -55.938 -6.945 1 90.25 65 SER A N 1
ATOM 503 C CA . SER A 1 65 ? -16.484 -56.219 -5.551 1 90.25 65 SER A CA 1
ATOM 504 C C . SER A 1 65 ? -16.984 -55.125 -4.633 1 90.25 65 SER A C 1
ATOM 506 O O . SER A 1 65 ? -16.875 -55.219 -3.408 1 90.25 65 SER A O 1
ATOM 508 N N . LEU A 1 66 ? -17.516 -54.125 -5.188 1 90.38 66 LEU A N 1
ATOM 509 C CA . LEU A 1 66 ? -18.062 -53.031 -4.395 1 90.38 66 LEU A CA 1
ATOM 510 C C . LEU A 1 66 ? -19.453 -53.375 -3.873 1 90.38 66 LEU A C 1
ATOM 512 O O . LEU A 1 66 ? -20.344 -53.719 -4.652 1 90.38 66 LEU A O 1
ATOM 516 N N . PRO A 1 67 ? -19.656 -53.344 -2.592 1 91.75 67 PRO A N 1
ATOM 517 C CA . PRO A 1 67 ? -20.984 -53.625 -2.035 1 91.75 67 PRO A CA 1
ATOM 518 C C . PRO A 1 67 ? -22.062 -52.688 -2.576 1 91.75 67 PRO A C 1
ATOM 520 O O . PRO A 1 67 ? -21.797 -51.5 -2.771 1 91.75 67 PRO A O 1
ATOM 523 N N . PRO A 1 68 ? -23.25 -53.188 -2.828 1 90.5 68 PRO A N 1
ATOM 524 C CA . PRO A 1 68 ? -24.328 -52.375 -3.371 1 90.5 68 PRO A CA 1
ATOM 525 C C . PRO A 1 68 ? -24.734 -51.219 -2.438 1 90.5 68 PRO A C 1
ATOM 527 O O . PRO A 1 68 ? -25.219 -50.188 -2.895 1 90.5 68 PRO A O 1
ATOM 530 N N . GLU A 1 69 ? -24.406 -51.375 -1.169 1 90.5 69 GLU A N 1
ATOM 531 C CA . GLU A 1 69 ? -24.734 -50.312 -0.217 1 90.5 69 GLU A CA 1
ATOM 532 C C . GLU A 1 69 ? -23.812 -49.094 -0.406 1 90.5 69 GLU A C 1
ATOM 534 O O . GLU A 1 69 ? -24.156 -48 0.009 1 90.5 69 GLU A O 1
ATOM 539 N N . ASP A 1 70 ? -22.766 -49.375 -1.037 1 92.88 70 ASP A N 1
ATOM 540 C CA . ASP A 1 70 ? -21.766 -48.312 -1.21 1 92.88 70 ASP A CA 1
ATOM 541 C C . ASP A 1 70 ? -22.047 -47.5 -2.48 1 92.88 70 ASP A C 1
ATOM 543 O O . ASP A 1 70 ? -21.469 -46.438 -2.678 1 92.88 70 ASP A O 1
ATOM 547 N N . ILE A 1 71 ? -22.953 -48 -3.33 1 91.44 71 ILE A N 1
ATOM 548 C CA . ILE A 1 71 ? -23.297 -47.312 -4.578 1 91.44 71 ILE A CA 1
ATOM 549 C C . ILE A 1 71 ? -24.516 -46.438 -4.363 1 91.44 71 ILE A C 1
ATOM 551 O O . ILE A 1 71 ? -25.516 -46.844 -3.779 1 91.44 71 ILE A O 1
ATOM 555 N N . TYR A 1 72 ? -24.391 -45.219 -4.766 1 91.12 72 TYR A N 1
ATOM 556 C CA . TYR A 1 72 ? -25.484 -44.25 -4.609 1 91.12 72 TYR A CA 1
ATOM 557 C C . TYR A 1 72 ? -26.5 -44.406 -5.734 1 91.12 72 TYR A C 1
ATOM 559 O O . TYR A 1 72 ? -26.141 -44.281 -6.914 1 91.12 72 TYR A O 1
ATOM 567 N N . THR A 1 73 ? -27.734 -44.594 -5.395 1 85.5 73 THR A N 1
ATOM 568 C CA . THR A 1 73 ? -28.797 -44.75 -6.383 1 85.5 73 THR A CA 1
ATOM 569 C C . THR A 1 73 ? -29.859 -43.656 -6.223 1 85.5 73 THR A C 1
ATOM 571 O O . THR A 1 73 ? -30.891 -43.719 -6.883 1 85.5 73 THR A O 1
ATOM 574 N N . GLY A 1 74 ? -29.641 -42.688 -5.438 1 83.12 74 GLY A N 1
ATOM 575 C CA . GLY A 1 74 ? -30.594 -41.625 -5.203 1 83.12 74 GLY A CA 1
ATOM 576 C C . GLY A 1 74 ? -30.656 -40.625 -6.328 1 83.12 74 GLY A C 1
ATOM 577 O O . GLY A 1 74 ? -29.938 -40.75 -7.324 1 83.12 74 GLY A O 1
ATOM 578 N N . PRO A 1 75 ? -31.547 -39.688 -6.293 1 83.75 75 PRO A N 1
ATOM 579 C CA . PRO A 1 75 ? -31.688 -38.656 -7.328 1 83.75 75 PRO A CA 1
ATOM 580 C C . PRO A 1 75 ? -30.484 -37.719 -7.379 1 83.75 75 PRO A C 1
ATOM 582 O O . PRO A 1 75 ? -29.922 -37.375 -6.336 1 83.75 75 PRO A O 1
ATOM 585 N N . VAL A 1 76 ? -30.031 -37.469 -8.555 1 85.75 76 VAL A N 1
ATOM 586 C CA . VAL A 1 76 ? -28.875 -36.594 -8.758 1 85.75 76 VAL A CA 1
ATOM 587 C C . VAL A 1 76 ? -29.281 -35.375 -9.609 1 85.75 76 VAL A C 1
ATOM 589 O O . VAL A 1 76 ? -29.953 -35.531 -10.633 1 85.75 76 VAL A O 1
ATOM 592 N N . LYS A 1 77 ? -29.062 -34.25 -9.094 1 82.62 77 LYS A N 1
ATOM 593 C CA . LYS A 1 77 ? -29.375 -33.031 -9.828 1 82.62 77 LYS A CA 1
ATOM 594 C C . LYS A 1 77 ? -28.125 -32.5 -10.516 1 82.62 77 LYS A C 1
ATOM 596 O O . LYS A 1 77 ? -27 -32.812 -10.133 1 82.62 77 LYS A O 1
ATOM 601 N N . GLY A 1 78 ? -28.359 -31.734 -11.562 1 79.88 78 GLY A N 1
ATOM 602 C CA . GLY A 1 78 ? -27.25 -31.062 -12.203 1 79.88 78 GLY A CA 1
ATOM 603 C C . GLY A 1 78 ? -26.656 -31.828 -13.367 1 79.88 78 GLY A C 1
ATOM 604 O O . GLY A 1 78 ? -27.344 -32.625 -14.008 1 79.88 78 GLY A O 1
ATOM 605 N N . PRO A 1 79 ? -25.406 -31.641 -13.641 1 78.12 79 PRO A N 1
ATOM 606 C CA . PRO A 1 79 ? -24.766 -32.281 -14.789 1 78.12 79 PRO A CA 1
ATOM 607 C C . PRO A 1 79 ? -24.688 -33.781 -14.656 1 78.12 79 PRO A C 1
ATOM 609 O O . PRO A 1 79 ? -24.828 -34.5 -15.648 1 78.12 79 PRO A O 1
ATOM 612 N N . LEU A 1 80 ? -24.547 -34.219 -13.484 1 79.25 80 LEU A N 1
ATOM 613 C CA . LEU A 1 80 ? -24.453 -35.656 -13.266 1 79.25 80 LEU A CA 1
ATOM 614 C C . LEU A 1 80 ? -25.812 -36.344 -13.422 1 79.25 80 LEU A C 1
ATOM 616 O O . LEU A 1 80 ? -25.906 -37.5 -13.797 1 79.25 80 LEU A O 1
ATOM 620 N N . GLY A 1 81 ? -26.859 -35.531 -13.094 1 79.69 81 GLY A N 1
ATOM 621 C CA . GLY A 1 81 ? -28.203 -36.031 -13.352 1 79.69 81 GLY A CA 1
ATOM 622 C C . GLY A 1 81 ? -28.5 -36.188 -14.828 1 79.69 81 GLY A C 1
ATOM 623 O O . GLY A 1 81 ? -29.078 -37.188 -15.25 1 79.69 81 GLY A O 1
ATOM 624 N N . HIS A 1 82 ? -27.969 -35.312 -15.516 1 78.88 82 HIS A N 1
ATOM 625 C CA . HIS A 1 82 ? -28.141 -35.344 -16.969 1 78.88 82 HIS A CA 1
ATOM 626 C C . HIS A 1 82 ? -27.375 -36.5 -17.578 1 78.88 82 HIS A C 1
ATOM 628 O O . HIS A 1 82 ? -27.844 -37.125 -18.531 1 78.88 82 HIS A O 1
ATOM 634 N N . ALA A 1 83 ? -26.188 -36.688 -17.062 1 79.62 83 ALA A N 1
ATOM 635 C CA . ALA A 1 83 ? -25.359 -37.781 -17.562 1 79.62 83 ALA A CA 1
ATOM 636 C C . ALA A 1 83 ? -26.031 -39.125 -17.328 1 79.62 83 ALA A C 1
ATOM 638 O O . ALA A 1 83 ? -25.969 -40.031 -18.172 1 79.62 83 ALA A O 1
ATOM 639 N N . ARG A 1 84 ? -26.609 -39.25 -16.266 1 81.62 84 ARG A N 1
ATOM 640 C CA . ARG A 1 84 ? -27.328 -40.469 -15.938 1 81.62 84 ARG A CA 1
ATOM 641 C C . ARG A 1 84 ? -28.484 -40.719 -16.906 1 81.62 84 ARG A C 1
ATOM 643 O O . ARG A 1 84 ? -28.75 -41.844 -17.297 1 81.62 84 ARG A O 1
ATOM 650 N N . GLU A 1 85 ? -29.062 -39.688 -17.312 1 79.06 85 GLU A N 1
ATOM 651 C CA . GLU A 1 85 ? -30.203 -39.75 -18.234 1 79.06 85 GLU A CA 1
ATOM 652 C C . GLU A 1 85 ? -29.734 -40.031 -19.656 1 79.06 85 GLU A C 1
ATOM 654 O O . GLU A 1 85 ? -30.453 -40.656 -20.438 1 79.06 85 GLU A O 1
ATOM 659 N N . SER A 1 86 ? -28.516 -39.625 -19.938 1 77.94 86 SER A N 1
ATOM 660 C CA . SER A 1 86 ? -28 -39.781 -21.297 1 77.94 86 SER A CA 1
ATOM 661 C C . SER A 1 86 ? -27.344 -41.125 -21.5 1 77.94 86 SER A C 1
ATOM 663 O O . SER A 1 86 ? -26.844 -41.406 -22.594 1 77.94 86 SER A O 1
ATOM 665 N N . GLY A 1 87 ? -27.312 -42 -20.5 1 72.25 87 GLY A N 1
ATOM 666 C CA . GLY A 1 87 ? -26.844 -43.375 -20.703 1 72.25 87 GLY A CA 1
ATOM 667 C C . GLY A 1 87 ? -25.406 -43.594 -20.25 1 72.25 87 GLY A C 1
ATOM 668 O O . GLY A 1 87 ? -24.844 -44.656 -20.438 1 72.25 87 GLY A O 1
ATOM 669 N N . ASP A 1 88 ? -24.656 -42.594 -19.844 1 72.12 88 ASP A N 1
ATOM 670 C CA . ASP A 1 88 ? -23.297 -42.75 -19.328 1 72.12 88 ASP A CA 1
ATOM 671 C C . ASP A 1 88 ? -23.266 -42.531 -17.812 1 72.12 88 ASP A C 1
ATOM 673 O O . ASP A 1 88 ? -22.844 -41.5 -17.328 1 72.12 88 ASP A O 1
ATOM 677 N N . PRO A 1 89 ? -23.656 -43.594 -17.219 1 78.19 89 PRO A N 1
ATOM 678 C CA . PRO A 1 89 ? -23.797 -43.375 -15.773 1 78.19 89 PRO A CA 1
ATOM 679 C C . PRO A 1 89 ? -22.453 -43.344 -15.055 1 78.19 89 PRO A C 1
ATOM 681 O O . PRO A 1 89 ? -21.578 -44.156 -15.32 1 78.19 89 PRO A O 1
ATOM 684 N N . VAL A 1 90 ? -22.203 -42.219 -14.344 1 83.12 90 VAL A N 1
ATOM 685 C CA . VAL A 1 90 ? -21 -42.062 -13.547 1 83.12 90 VAL A CA 1
ATOM 686 C C . VAL A 1 90 ? -21.156 -42.812 -12.211 1 83.12 90 VAL A C 1
ATOM 688 O O . VAL A 1 90 ? -22.266 -42.906 -11.688 1 83.12 90 VAL A O 1
ATOM 691 N N . LEU A 1 91 ? -20.109 -43.375 -11.836 1 87.69 91 LEU A N 1
ATOM 692 C CA . LEU A 1 91 ? -20.109 -44.062 -10.562 1 87.69 91 LEU A CA 1
ATOM 693 C C . LEU A 1 91 ? -20.188 -43.094 -9.398 1 87.69 91 LEU A C 1
ATOM 695 O O . LEU A 1 91 ? -19.312 -42.219 -9.258 1 87.69 91 LEU A O 1
ATOM 699 N N . LEU A 1 92 ? -21.312 -43.188 -8.711 1 91.56 92 LEU A N 1
ATOM 700 C CA . LEU A 1 92 ? -21.5 -42.375 -7.516 1 91.56 92 LEU A CA 1
ATOM 701 C C . LEU A 1 92 ? -21.453 -43.219 -6.262 1 91.56 92 LEU A C 1
ATOM 703 O O . LEU A 1 92 ? -22.031 -44.312 -6.234 1 91.56 92 LEU A O 1
ATOM 707 N N . VAL A 1 93 ? -20.688 -42.719 -5.336 1 92.56 93 VAL A N 1
ATOM 708 C CA . VAL A 1 93 ? -20.594 -43.469 -4.094 1 92.56 93 VAL A CA 1
ATOM 709 C C . VAL A 1 93 ? -21.219 -42.688 -2.953 1 92.56 93 VAL A C 1
ATOM 711 O O . VAL A 1 93 ? -21.25 -41.469 -2.988 1 92.56 93 VAL A O 1
ATOM 714 N N . THR A 1 94 ? -21.688 -43.406 -1.96 1 92.19 94 THR A N 1
ATOM 715 C CA . THR A 1 94 ? -22.328 -42.75 -0.814 1 92.19 94 THR A CA 1
ATOM 716 C C . THR A 1 94 ? -21.281 -42.156 0.113 1 92.19 94 THR A C 1
ATOM 718 O O . THR A 1 94 ? -20.094 -42.469 0.007 1 92.19 94 THR A O 1
ATOM 721 N N . PHE A 1 95 ? -21.75 -41.281 0.992 1 91.94 95 PHE A N 1
ATOM 722 C CA . PHE A 1 95 ? -20.891 -40.625 1.955 1 91.94 95 PHE A CA 1
ATOM 723 C C . PHE A 1 95 ? -20.172 -41.656 2.828 1 91.94 95 PHE A C 1
ATOM 725 O O . PHE A 1 95 ? -18.953 -41.562 3.041 1 91.94 95 PHE A O 1
ATOM 732 N N . ASN A 1 96 ? -20.859 -42.594 3.277 1 90.75 96 ASN A N 1
ATOM 733 C CA . ASN A 1 96 ? -20.281 -43.594 4.141 1 90.75 96 ASN A CA 1
ATOM 734 C C . ASN A 1 96 ? -19.219 -44.438 3.416 1 90.75 96 ASN A C 1
ATOM 736 O O . ASN A 1 96 ? -18.203 -44.812 4.008 1 90.75 96 ASN A O 1
ATOM 740 N N . ALA A 1 97 ? -19.469 -44.656 2.174 1 92.88 97 ALA A N 1
ATOM 741 C CA . ALA A 1 97 ? -18.5 -45.375 1.37 1 92.88 97 ALA A CA 1
ATOM 742 C C . ALA A 1 97 ? -17.219 -44.562 1.145 1 92.88 97 ALA A C 1
ATOM 744 O O . ALA A 1 97 ? -16.125 -45.125 1.145 1 92.88 97 ALA A O 1
ATOM 745 N N . CYS A 1 98 ? -17.453 -43.375 0.95 1 92.12 98 CYS A N 1
ATOM 746 C CA . CYS A 1 98 ? -16.312 -42.469 0.766 1 92.12 98 CYS A CA 1
ATOM 747 C C . CYS A 1 98 ? -15.43 -42.469 2.01 1 92.12 98 CYS A C 1
ATOM 749 O O . CYS A 1 98 ? -14.203 -42.562 1.908 1 92.12 98 CYS A O 1
ATOM 751 N N . GLU A 1 99 ? -16 -42.375 3.172 1 91.75 99 GLU A N 1
ATOM 752 C CA . GLU A 1 99 ? -15.242 -42.344 4.414 1 91.75 99 GLU A CA 1
ATOM 753 C C . GLU A 1 99 ? -14.562 -43.656 4.68 1 91.75 99 GLU A C 1
ATOM 755 O O . GLU A 1 99 ? -13.445 -43.719 5.203 1 91.75 99 GLU A O 1
ATOM 760 N N . LYS A 1 100 ? -15.164 -44.656 4.223 1 90 100 LYS A N 1
ATOM 761 C CA . LYS A 1 100 ? -14.648 -46 4.445 1 90 100 LYS A CA 1
ATOM 762 C C . LYS A 1 100 ? -13.445 -46.281 3.551 1 90 100 LYS A C 1
ATOM 764 O O . LYS A 1 100 ? -12.438 -46.844 4.008 1 90 100 LYS A O 1
ATOM 769 N N . HIS A 1 101 ? -13.555 -45.844 2.344 1 90.19 101 HIS A N 1
ATOM 770 C CA . HIS A 1 101 ? -12.531 -46.219 1.376 1 90.19 101 HIS A CA 1
ATOM 771 C C . HIS A 1 101 ? -11.461 -45.125 1.255 1 90.19 101 HIS A C 1
ATOM 773 O O . HIS A 1 101 ? -10.305 -45.438 0.953 1 90.19 101 HIS A O 1
ATOM 779 N N . CYS A 1 102 ? -11.844 -43.969 1.309 1 90.06 102 CYS A N 1
ATOM 780 C CA . CYS A 1 102 ? -10.898 -42.875 1.077 1 90.06 102 CYS A CA 1
ATOM 781 C C . CYS A 1 102 ? -10.391 -42.312 2.396 1 90.06 102 CYS A C 1
ATOM 783 O O . CYS A 1 102 ? -9.328 -41.688 2.441 1 90.06 102 CYS A O 1
ATOM 785 N N . GLY A 1 103 ? -11.086 -42.375 3.504 1 87.69 103 GLY A N 1
ATOM 786 C CA . GLY A 1 103 ? -10.672 -41.844 4.789 1 87.69 103 GLY A CA 1
ATOM 787 C C . GLY A 1 103 ? -11.453 -40.594 5.199 1 87.69 103 GLY A C 1
ATOM 788 O O . GLY A 1 103 ? -12.086 -39.969 4.359 1 87.69 103 GLY A O 1
ATOM 789 N N . ALA A 1 104 ? -11.352 -40.219 6.441 1 85.19 104 ALA A N 1
ATOM 790 C CA . ALA A 1 104 ? -12.141 -39.125 7 1 85.19 104 ALA A CA 1
ATOM 791 C C . ALA A 1 104 ? -11.352 -37.844 6.988 1 85.19 104 ALA A C 1
ATOM 793 O O . ALA A 1 104 ? -11.93 -36.75 7.117 1 85.19 104 ALA A O 1
ATOM 794 N N . THR A 1 105 ? -10.109 -37.844 6.828 1 87 105 THR A N 1
ATOM 795 C CA . THR A 1 105 ? -9.289 -36.656 6.895 1 87 105 THR A CA 1
ATOM 796 C C . THR A 1 105 ? -9.266 -35.938 5.551 1 87 105 THR A C 1
ATOM 798 O O . THR A 1 105 ? -9.367 -36.562 4.5 1 87 105 THR A O 1
ATOM 801 N N . PRO A 1 106 ? -9.289 -34.656 5.598 1 90.12 106 PRO A N 1
ATOM 802 C CA . PRO A 1 106 ? -9.266 -33.875 4.348 1 90.12 106 PRO A CA 1
ATOM 803 C C . PRO A 1 106 ? -7.957 -34.062 3.574 1 90.12 106 PRO A C 1
ATOM 805 O O . PRO A 1 106 ? -6.934 -34.406 4.16 1 90.12 106 PRO A O 1
ATOM 808 N N . GLU A 1 107 ? -8.117 -33.938 2.316 1 89.5 107 GLU A N 1
ATOM 809 C CA . GLU A 1 107 ? -6.934 -33.875 1.462 1 89.5 107 GLU A CA 1
ATOM 810 C C . GLU A 1 107 ? -6.41 -32.469 1.345 1 89.5 107 GLU A C 1
ATOM 812 O O . GLU A 1 107 ? -6.988 -31.641 0.63 1 89.5 107 GLU A O 1
ATOM 817 N N . TYR A 1 108 ? -5.336 -32.219 1.989 1 87.5 108 TYR A N 1
ATOM 818 C CA . TYR A 1 108 ? -4.754 -30.891 1.938 1 87.5 108 TYR A CA 1
ATOM 819 C C . TYR A 1 108 ? -4.113 -30.641 0.58 1 87.5 108 TYR A C 1
ATOM 821 O O . TYR A 1 108 ? -3.578 -31.547 -0.05 1 87.5 108 TYR A O 1
ATOM 829 N N . TYR A 1 109 ? -4.266 -29.391 0.175 1 86 109 TYR A N 1
ATOM 830 C CA . TYR A 1 109 ? -3.676 -29.016 -1.106 1 86 109 TYR A CA 1
ATOM 831 C C . TYR A 1 109 ? -2.154 -29.094 -1.046 1 86 109 TYR A C 1
ATOM 833 O O . TYR A 1 109 ? -1.562 -28.953 0.027 1 86 109 TYR A O 1
ATOM 841 N N . SER A 1 110 ? -1.613 -29.375 -2.238 1 81.69 110 SER A N 1
ATOM 842 C CA . SER A 1 110 ? -0.159 -29.328 -2.342 1 81.69 110 SER A CA 1
ATOM 843 C C . SER A 1 110 ? 0.371 -27.922 -2.104 1 81.69 110 SER A C 1
ATOM 845 O O . SER A 1 110 ? -0.391 -26.953 -2.139 1 81.69 110 SER A O 1
ATOM 847 N N . TRP A 1 111 ? 1.526 -27.797 -1.754 1 77.12 111 TRP A N 1
ATOM 848 C CA . TRP A 1 111 ? 2.125 -26.5 -1.488 1 77.12 111 TRP A CA 1
ATOM 849 C C . TRP A 1 111 ? 2.045 -25.594 -2.721 1 77.12 111 TRP A C 1
ATOM 851 O O . TRP A 1 111 ? 1.864 -24.391 -2.602 1 77.12 111 TRP A O 1
ATOM 861 N N . GLU A 1 112 ? 2.059 -26.203 -3.926 1 75.12 112 GLU A N 1
ATOM 862 C CA . GLU A 1 112 ? 1.954 -25.422 -5.164 1 75.12 112 GLU A CA 1
ATOM 863 C C . GLU A 1 112 ? 0.58 -24.781 -5.293 1 75.12 112 GLU A C 1
ATOM 865 O O . GLU A 1 112 ? 0.477 -23.594 -5.617 1 75.12 112 GLU A O 1
ATOM 870 N N . GLU A 1 113 ? -0.35 -25.531 -4.883 1 81.19 113 GLU A N 1
ATOM 871 C CA . GLU A 1 113 ? -1.71 -25.016 -4.969 1 81.19 113 GLU A CA 1
ATOM 872 C C . GLU A 1 113 ? -1.975 -23.984 -3.875 1 81.19 113 GLU A C 1
ATOM 874 O O . GLU A 1 113 ? -2.611 -22.953 -4.121 1 81.19 113 GLU A O 1
ATOM 879 N N . THR A 1 114 ? -1.411 -24.312 -2.705 1 84.88 114 THR A N 1
ATOM 880 C CA . THR A 1 114 ? -1.594 -23.406 -1.574 1 84.88 114 THR A CA 1
ATOM 881 C C . THR A 1 114 ? -0.889 -22.078 -1.825 1 84.88 114 THR A C 1
ATOM 883 O O . THR A 1 114 ? -1.449 -21.016 -1.561 1 84.88 114 THR A O 1
ATOM 886 N N . SER A 1 115 ? 0.284 -22.188 -2.365 1 81.56 115 SER A N 1
ATOM 887 C CA . SER A 1 115 ? 1.046 -20.969 -2.613 1 81.56 115 SER A CA 1
ATOM 888 C C . SER A 1 115 ? 0.401 -20.125 -3.709 1 81.56 115 SER A C 1
ATOM 890 O O . SER A 1 115 ? 0.461 -18.891 -3.672 1 81.56 115 SER A O 1
ATOM 892 N N . ASP A 1 116 ? -0.241 -20.766 -4.621 1 81.62 116 ASP A N 1
ATOM 893 C CA . ASP A 1 116 ? -0.942 -20.031 -5.68 1 81.62 116 ASP A CA 1
ATOM 894 C C . ASP A 1 116 ? -2.127 -19.25 -5.117 1 81.62 116 ASP A C 1
ATOM 896 O O . ASP A 1 116 ? -2.34 -18.094 -5.477 1 81.62 116 ASP A O 1
ATOM 900 N N . THR A 1 117 ? -2.801 -19.875 -4.234 1 87.44 117 THR A N 1
ATOM 901 C CA . THR A 1 117 ? -3.939 -19.188 -3.627 1 87.44 117 THR A CA 1
ATOM 902 C C . THR A 1 117 ? -3.473 -18.062 -2.715 1 87.44 117 THR A C 1
ATOM 904 O O . THR A 1 117 ? -4.105 -17.016 -2.652 1 87.44 117 THR A O 1
ATOM 907 N N . ILE A 1 118 ? -2.41 -18.281 -2.092 1 85.06 118 ILE A N 1
ATOM 908 C CA . ILE A 1 118 ? -1.886 -17.266 -1.186 1 85.06 118 ILE A CA 1
ATOM 909 C C . ILE A 1 118 ? -1.475 -16.031 -1.981 1 85.06 118 ILE A C 1
ATOM 911 O O . ILE A 1 118 ? -1.804 -14.898 -1.604 1 85.06 118 ILE A O 1
ATOM 915 N N . THR A 1 119 ? -0.858 -16.234 -3.104 1 81.19 119 THR A N 1
ATOM 916 C CA . THR A 1 119 ? -0.346 -15.109 -3.877 1 81.19 119 THR A CA 1
ATOM 917 C C . THR A 1 119 ? -1.465 -14.453 -4.68 1 81.19 119 THR A C 1
ATOM 919 O O . THR A 1 119 ? -1.438 -13.242 -4.914 1 81.19 119 THR A O 1
ATOM 922 N N . THR A 1 120 ? -2.449 -15.211 -4.977 1 85.31 120 THR A N 1
ATOM 923 C CA . THR A 1 120 ? -3.504 -14.664 -5.824 1 85.31 120 THR A CA 1
ATOM 924 C C . THR A 1 120 ? -4.566 -13.961 -4.98 1 85.31 120 THR A C 1
ATOM 926 O O . THR A 1 120 ? -5.113 -12.938 -5.383 1 85.31 120 THR A O 1
ATOM 929 N N . TRP A 1 121 ? -4.816 -14.531 -3.84 1 89.75 121 TRP A N 1
ATOM 930 C CA . TRP A 1 121 ? -5.977 -13.984 -3.143 1 89.75 121 TRP A CA 1
ATOM 931 C C . TRP A 1 121 ? -5.598 -13.531 -1.735 1 89.75 121 TRP A C 1
ATOM 933 O O . TRP A 1 121 ? -5.883 -12.398 -1.346 1 89.75 121 TRP A O 1
ATOM 943 N N . VAL A 1 122 ? -4.906 -14.336 -1.02 1 87.44 122 VAL A N 1
ATOM 944 C CA . VAL A 1 122 ? -4.695 -14.031 0.392 1 87.44 122 VAL A CA 1
ATOM 945 C C . VAL A 1 122 ? -3.877 -12.75 0.531 1 87.44 122 VAL A C 1
ATOM 947 O O . VAL A 1 122 ? -4.266 -11.836 1.258 1 87.44 122 VAL A O 1
ATOM 950 N N . LEU A 1 123 ? -2.832 -12.656 -0.183 1 81.31 123 LEU A N 1
ATOM 951 C CA . LEU A 1 123 ? -1.951 -11.5 -0.042 1 81.31 123 LEU A CA 1
ATOM 952 C C . LEU A 1 123 ? -2.629 -10.234 -0.554 1 81.31 123 LEU A C 1
ATOM 954 O O . LEU A 1 123 ? -2.621 -9.203 0.124 1 81.31 123 LEU A O 1
ATOM 958 N N . PRO A 1 124 ? -3.266 -10.305 -1.675 1 83.5 124 PRO A N 1
ATOM 959 C CA . PRO A 1 124 ? -3.955 -9.094 -2.131 1 83.5 124 PRO A CA 1
ATOM 960 C C . PRO A 1 124 ? -5.078 -8.664 -1.19 1 83.5 124 PRO A C 1
ATOM 962 O O . PRO A 1 124 ? -5.312 -7.469 -1.004 1 83.5 124 PRO A O 1
ATOM 965 N N . LEU A 1 125 ? -5.719 -9.586 -0.599 1 89.19 125 LEU A N 1
ATOM 966 C CA . LEU A 1 125 ? -6.801 -9.25 0.324 1 89.19 125 LEU A CA 1
ATOM 967 C C . LEU A 1 125 ? -6.254 -8.617 1.596 1 89.19 125 LEU A C 1
ATOM 969 O O . LEU A 1 125 ? -6.797 -7.617 2.078 1 89.19 125 LEU A O 1
ATOM 973 N N . VAL A 1 126 ? -5.211 -9.141 2.049 1 82.81 126 VAL A N 1
ATOM 974 C CA . VAL A 1 126 ? -4.578 -8.562 3.232 1 82.81 126 VAL A CA 1
ATOM 975 C C . VAL A 1 126 ? -4.027 -7.18 2.9 1 82.81 126 VAL A C 1
ATOM 977 O O . VAL A 1 126 ? -4.152 -6.246 3.699 1 82.81 126 VAL A O 1
ATOM 980 N N . GLY A 1 127 ? -3.439 -7.105 1.773 1 80 127 GLY A N 1
ATOM 981 C CA . GLY A 1 127 ? -2.945 -5.809 1.338 1 80 127 GLY A CA 1
ATOM 982 C C . GLY A 1 127 ? -4.035 -4.762 1.231 1 80 127 GLY A C 1
ATOM 983 O O . GLY A 1 127 ? -3.828 -3.6 1.594 1 80 127 GLY A O 1
ATOM 984 N N . LEU A 1 128 ? -5.164 -5.105 0.788 1 86.31 128 LEU A N 1
ATOM 985 C CA . LEU A 1 128 ? -6.285 -4.188 0.638 1 86.31 128 LEU A CA 1
ATOM 986 C C . LEU A 1 128 ? -6.805 -3.738 1.999 1 86.31 128 LEU A C 1
ATOM 988 O O . LEU A 1 128 ? -7.113 -2.559 2.191 1 86.31 128 LEU A O 1
ATOM 992 N N . VAL A 1 129 ? -6.867 -4.621 2.938 1 85.38 129 VAL A N 1
ATOM 993 C CA . VAL A 1 129 ? -7.367 -4.293 4.27 1 85.38 129 VAL A CA 1
ATOM 994 C C . VAL A 1 129 ? -6.391 -3.355 4.973 1 85.38 129 VAL A C 1
ATOM 996 O O . VAL A 1 129 ? -6.805 -2.436 5.68 1 85.38 129 VAL A O 1
ATOM 999 N N . LEU A 1 130 ? -5.219 -3.551 4.688 1 78.56 130 LEU A N 1
ATOM 1000 C CA . LEU A 1 130 ? -4.211 -2.768 5.391 1 78.56 130 LEU A CA 1
ATOM 1001 C C . LEU A 1 130 ? -4.09 -1.37 4.789 1 78.56 130 LEU A C 1
ATOM 1003 O O . LEU A 1 130 ? -3.494 -0.478 5.395 1 78.56 130 LEU A O 1
ATOM 1007 N N . GLN A 1 131 ? -4.68 -1.158 3.611 1 78.38 131 GLN A N 1
ATOM 1008 C CA . GLN A 1 131 ? -4.703 0.173 3.016 1 78.38 131 GLN A CA 1
ATOM 1009 C C . GLN A 1 131 ? -5.832 1.019 3.604 1 78.38 131 GLN A C 1
ATOM 1011 O O . GLN A 1 131 ? -5.934 2.211 3.312 1 78.38 131 GLN A O 1
ATOM 1016 N N . ALA A 1 132 ? -6.566 0.443 4.453 1 80.25 132 ALA A N 1
ATOM 1017 C CA . ALA A 1 132 ? -7.668 1.174 5.07 1 80.25 132 ALA A CA 1
ATOM 1018 C C . ALA A 1 132 ? -7.152 2.27 6 1 80.25 132 ALA A C 1
ATOM 1020 O O . ALA A 1 132 ? -6.043 2.17 6.531 1 80.25 132 ALA A O 1
ATOM 1021 N N . PRO A 1 133 ? -7.863 3.344 6.039 1 78.88 133 PRO A N 1
ATOM 1022 C CA . PRO A 1 133 ? -7.438 4.48 6.855 1 78.88 133 PRO A CA 1
ATOM 1023 C C . PRO A 1 133 ? -7.543 4.199 8.352 1 78.88 133 PRO A C 1
ATOM 1025 O O . PRO A 1 133 ? -8.492 4.645 9.008 1 78.88 133 PRO A O 1
ATOM 1028 N N . PHE A 1 134 ? -6.492 3.564 8.883 1 73.5 134 PHE A N 1
ATOM 1029 C CA . PHE A 1 134 ? -6.473 3.246 10.305 1 73.5 134 PHE A CA 1
ATOM 1030 C C . PHE A 1 134 ? -5.922 4.414 11.109 1 73.5 134 PHE A C 1
ATOM 1032 O O . PHE A 1 134 ? -5.188 5.25 10.586 1 73.5 134 PHE A O 1
ATOM 1039 N N . GLU A 1 135 ? -6.469 4.609 12.312 1 67.12 135 GLU A N 1
ATOM 1040 C CA . GLU A 1 135 ? -5.934 5.629 13.211 1 67.12 135 GLU A CA 1
ATOM 1041 C C . GLU A 1 135 ? -4.602 5.188 13.812 1 67.12 135 GLU A C 1
ATOM 1043 O O . GLU A 1 135 ? -4.43 4.02 14.164 1 67.12 135 GLU A O 1
ATOM 1048 N N . SER A 1 136 ? -3.617 6.102 13.656 1 59.28 136 SER A N 1
ATOM 1049 C CA . SER A 1 136 ? -2.299 5.777 14.188 1 59.28 136 SER A CA 1
ATOM 1050 C C . SER A 1 136 ? -2.322 5.711 15.711 1 59.28 136 SER A C 1
ATOM 1052 O O . SER A 1 136 ? -3.014 6.496 16.359 1 59.28 136 SER A O 1
ATOM 1054 N N . ASN A 1 137 ? -1.876 4.754 16.359 1 58.03 137 ASN A N 1
ATOM 1055 C CA . ASN A 1 137 ? -1.562 4.641 17.781 1 58.03 137 ASN A CA 1
ATOM 1056 C C . ASN A 1 137 ? -2.773 4.184 18.594 1 58.03 137 ASN A C 1
ATOM 1058 O O . ASN A 1 137 ? -2.861 4.453 19.797 1 58.03 137 ASN A O 1
ATOM 1062 N N . ASN A 1 138 ? -3.889 3.791 17.953 1 68.12 138 ASN A N 1
ATOM 1063 C CA . ASN A 1 138 ? -5.016 3.201 18.672 1 68.12 138 ASN A CA 1
ATOM 1064 C C . ASN A 1 138 ? -5.34 1.803 18.156 1 68.12 138 ASN A C 1
ATOM 1066 O O . ASN A 1 138 ? -6.262 1.628 17.359 1 68.12 138 ASN A O 1
ATOM 1070 N N . PHE A 1 139 ? -4.805 0.841 18.734 1 71.25 139 PHE A N 1
ATOM 1071 C CA . PHE A 1 139 ? -4.867 -0.519 18.219 1 71.25 139 PHE A CA 1
ATOM 1072 C C . PHE A 1 139 ? -6.242 -1.128 18.438 1 71.25 139 PHE A C 1
ATOM 1074 O O . PHE A 1 139 ? -6.809 -1.757 17.547 1 71.25 139 PHE A O 1
ATOM 1081 N N . LEU A 1 140 ? -6.773 -0.994 19.625 1 75.75 140 LEU A N 1
ATOM 1082 C CA . LEU A 1 140 ? -8.047 -1.626 19.953 1 75.75 140 LEU A CA 1
ATOM 1083 C C . LEU A 1 140 ? -9.172 -1.054 19.094 1 75.75 140 LEU A C 1
ATOM 1085 O O . LEU A 1 140 ? -10.008 -1.8 18.578 1 75.75 140 LEU A O 1
ATOM 1089 N N . GLN A 1 141 ? -9.125 0.179 18.953 1 78.25 141 GLN A N 1
ATOM 1090 C CA . GLN A 1 141 ? -10.164 0.804 18.141 1 78.25 141 GLN A CA 1
ATOM 1091 C C . GLN A 1 141 ? -10.039 0.392 16.688 1 78.25 141 GLN A C 1
ATOM 1093 O O . GLN A 1 141 ? -11.047 0.208 16 1 78.25 141 GLN A O 1
ATOM 1098 N N . THR A 1 142 ? -8.867 0.18 16.297 1 80.44 142 THR A N 1
ATOM 1099 C CA . THR A 1 142 ? -8.625 -0.254 14.93 1 80.44 142 THR A CA 1
ATOM 1100 C C . THR A 1 142 ? -9.141 -1.675 14.719 1 80.44 142 THR A C 1
ATOM 1102 O O . THR A 1 142 ? -9.734 -1.977 13.68 1 80.44 142 THR A O 1
ATOM 1105 N N . MET A 1 143 ? -8.992 -2.518 15.703 1 82.94 143 MET A N 1
ATOM 1106 C CA . MET A 1 143 ? -9.453 -3.896 15.586 1 82.94 143 MET A CA 1
ATOM 1107 C C . MET A 1 143 ? -10.977 -3.955 15.531 1 82.94 143 MET A C 1
ATOM 1109 O O . MET A 1 143 ? -11.547 -4.707 14.734 1 82.94 143 MET A O 1
ATOM 1113 N N . PHE A 1 144 ? -11.555 -3.148 16.297 1 86.38 144 PHE A N 1
ATOM 1114 C CA . PHE A 1 144 ? -13.016 -3.131 16.312 1 86.38 144 PHE A CA 1
ATOM 1115 C C . PHE A 1 144 ? -13.555 -2.605 14.977 1 86.38 144 PHE A C 1
ATOM 1117 O O . PHE A 1 144 ? -14.578 -3.08 14.492 1 86.38 144 PHE A O 1
ATOM 1124 N N . VAL A 1 145 ? -12.859 -1.713 14.445 1 88.81 145 VAL A N 1
ATOM 1125 C CA . VAL A 1 145 ? -13.297 -1.157 13.172 1 88.81 145 VAL A CA 1
ATOM 1126 C C . VAL A 1 145 ? -13.133 -2.199 12.062 1 88.81 145 VAL A C 1
ATOM 1128 O O . VAL A 1 145 ? -13.984 -2.32 11.18 1 88.81 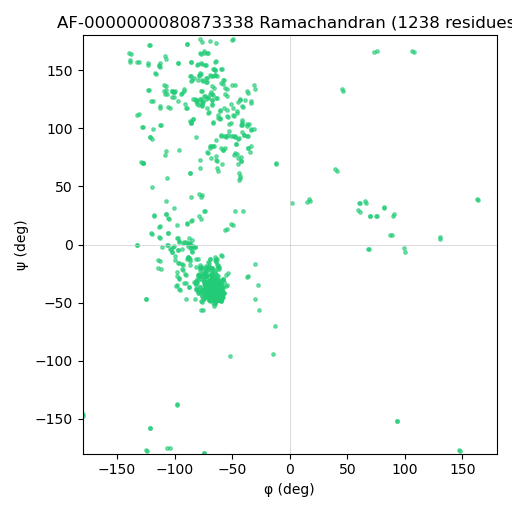145 VAL A O 1
ATOM 1131 N N . VAL A 1 146 ? -12.094 -2.975 12.172 1 89.12 146 VAL A N 1
ATOM 1132 C CA . VAL A 1 146 ? -11.859 -4.016 11.18 1 89.12 146 VAL A CA 1
ATOM 1133 C C . VAL A 1 146 ? -12.945 -5.086 11.289 1 89.12 146 VAL A C 1
ATOM 1135 O O . VAL A 1 146 ? -13.477 -5.547 10.273 1 89.12 146 VAL A O 1
ATOM 1138 N N . PHE A 1 147 ? -13.289 -5.402 12.508 1 92 147 PHE A N 1
ATOM 1139 C CA . PHE A 1 147 ? -14.336 -6.395 12.711 1 92 147 PHE A CA 1
ATOM 1140 C C . PHE A 1 147 ? -15.68 -5.875 12.203 1 92 147 PHE A C 1
ATOM 1142 O O . PHE A 1 147 ? -16.484 -6.641 11.68 1 92 147 PHE A O 1
ATOM 1149 N N . ARG A 1 148 ? -15.797 -4.68 12.328 1 94.06 148 ARG A N 1
ATOM 1150 C CA . ARG A 1 148 ? -17.047 -4.09 11.844 1 94.06 148 ARG A CA 1
ATOM 1151 C C . ARG A 1 148 ? -17.078 -4.059 10.32 1 94.06 148 ARG A C 1
ATOM 1153 O O . ARG A 1 148 ? -18.094 -4.434 9.711 1 94.06 148 ARG A O 1
ATOM 1160 N N . TRP A 1 149 ? -16.031 -3.693 9.719 1 94.25 149 TRP A N 1
ATOM 1161 C CA . TRP A 1 149 ? -15.961 -3.584 8.266 1 94.25 149 TRP A CA 1
ATOM 1162 C C . TRP A 1 149 ? -16.094 -4.953 7.609 1 94.25 149 TRP A C 1
ATOM 1164 O O . TRP A 1 149 ? -16.812 -5.109 6.621 1 94.25 149 TRP A O 1
ATOM 1174 N N . VAL A 1 150 ? -15.453 -5.918 8.227 1 94.25 150 VAL A N 1
ATOM 1175 C CA . VAL A 1 150 ? -15.406 -7.238 7.609 1 94.25 150 VAL A CA 1
ATOM 1176 C C . VAL A 1 150 ? -16.594 -8.07 8.078 1 94.25 150 VAL A C 1
ATOM 1178 O O . VAL A 1 150 ? -17.156 -8.859 7.305 1 94.25 150 VAL A O 1
ATOM 1181 N N . GLY A 1 151 ? -17.016 -7.871 9.273 1 95 151 GLY A N 1
ATOM 1182 C CA . GLY A 1 151 ? -18.094 -8.664 9.836 1 95 151 GLY A CA 1
ATOM 1183 C C . GLY A 1 151 ? -19.469 -8.188 9.414 1 95 151 GLY A C 1
ATOM 1184 O O . GLY A 1 151 ? -20.406 -8.992 9.281 1 95 151 GLY A O 1
ATOM 1185 N N . SER A 1 152 ? -19.578 -6.906 9.352 1 96.62 152 SER A N 1
ATOM 1186 C CA . SER A 1 152 ? -20.844 -6.324 8.898 1 96.62 152 SER A CA 1
ATOM 1187 C C . SER A 1 152 ? -20.609 -5.332 7.762 1 96.62 152 SER A C 1
ATOM 1189 O O . SER A 1 152 ? -20.875 -4.137 7.91 1 96.62 152 SER A O 1
ATOM 1191 N N . PRO A 1 153 ? -20.234 -5.914 6.648 1 96.69 153 PRO A N 1
ATOM 1192 C CA . PRO A 1 153 ? -19.891 -5.023 5.539 1 96.69 153 PRO A CA 1
ATOM 1193 C C . PRO A 1 153 ? -21.094 -4.254 5 1 96.69 153 PRO A C 1
ATOM 1195 O O . PRO A 1 153 ? -20.938 -3.148 4.473 1 96.69 153 PRO A O 1
ATOM 1198 N N . ILE A 1 154 ? -22.312 -4.766 5.184 1 96.88 154 ILE A N 1
ATOM 1199 C CA . ILE A 1 154 ? -23.516 -4.098 4.672 1 96.88 154 ILE A CA 1
ATOM 1200 C C . ILE A 1 154 ? -23.75 -2.799 5.438 1 96.88 154 ILE A C 1
ATOM 1202 O O . ILE A 1 154 ? -23.906 -1.736 4.836 1 96.88 154 ILE A O 1
ATOM 1206 N N . VAL A 1 155 ? -23.672 -2.889 6.699 1 95.31 155 VAL A N 1
ATOM 1207 C CA . VAL A 1 155 ? -23.938 -1.715 7.52 1 95.31 155 VAL A CA 1
ATOM 1208 C C . VAL A 1 155 ? -22.812 -0.701 7.363 1 95.31 155 VAL A C 1
ATOM 1210 O O . VAL A 1 155 ? -23.047 0.507 7.305 1 95.31 155 VAL A O 1
ATOM 1213 N N . SER A 1 156 ? -21.641 -1.205 7.32 1 94.38 156 SER A N 1
ATOM 1214 C CA . SER A 1 156 ? -20.5 -0.308 7.156 1 94.38 156 SER A CA 1
ATOM 1215 C C . SER A 1 156 ? -20.578 0.457 5.84 1 94.38 156 SER A C 1
ATOM 1217 O O . SER A 1 156 ? -20.375 1.673 5.809 1 94.38 156 SER A O 1
ATOM 1219 N N . MET A 1 157 ? -20.906 -0.243 4.832 1 95.38 157 MET A N 1
ATOM 1220 C CA . MET A 1 157 ? -21.016 0.408 3.531 1 95.38 157 MET A CA 1
ATOM 1221 C C . MET A 1 157 ? -22.203 1.369 3.506 1 95.38 157 MET A C 1
ATOM 1223 O O . MET A 1 157 ? -22.125 2.43 2.885 1 95.38 157 MET A O 1
ATOM 1227 N N . MET A 1 158 ? -23.219 1.014 4.148 1 93.25 158 MET A N 1
ATOM 1228 C CA . MET A 1 158 ? -24.391 1.886 4.23 1 93.25 158 MET A CA 1
ATOM 1229 C C . MET A 1 158 ? -24.031 3.217 4.879 1 93.25 158 MET A C 1
ATOM 1231 O O . MET A 1 158 ? -24.375 4.281 4.355 1 93.25 158 MET A O 1
ATOM 1235 N N . CYS A 1 159 ? -23.312 3.145 5.949 1 92 159 CYS A N 1
ATOM 1236 C CA . CYS A 1 159 ? -22.922 4.355 6.66 1 92 159 CYS A CA 1
ATOM 1237 C C . CYS A 1 159 ? -21.969 5.195 5.82 1 92 159 CYS A C 1
ATOM 1239 O O . CYS A 1 159 ? -22.078 6.426 5.793 1 92 159 CYS A O 1
ATOM 1241 N N . ILE A 1 160 ? -21.078 4.562 5.164 1 93.5 160 ILE A N 1
ATOM 1242 C CA . ILE A 1 160 ? -20.109 5.27 4.336 1 93.5 160 ILE A CA 1
ATOM 1243 C C . ILE A 1 160 ? -20.812 5.922 3.148 1 93.5 160 ILE A C 1
ATOM 1245 O O . ILE A 1 160 ? -20.531 7.07 2.807 1 93.5 160 ILE A O 1
ATOM 1249 N N . PHE A 1 161 ? -21.75 5.168 2.555 1 92.69 161 PHE A N 1
ATOM 1250 C CA . PHE A 1 161 ? -22.5 5.715 1.431 1 92.69 161 PHE A CA 1
ATOM 1251 C C . PHE A 1 161 ? -23.344 6.898 1.873 1 92.69 161 PHE A C 1
ATOM 1253 O O . PHE A 1 161 ? -23.547 7.848 1.11 1 92.69 161 PHE A O 1
ATOM 1260 N N . TRP A 1 162 ? -23.797 6.828 3.049 1 90 162 TRP A N 1
ATOM 1261 C CA . TRP A 1 162 ? -24.562 7.957 3.58 1 90 162 TRP A CA 1
ATOM 1262 C C . TRP A 1 162 ? -23.672 9.195 3.686 1 90 162 TRP A C 1
ATOM 1264 O O . TRP A 1 162 ? -24.062 10.281 3.248 1 90 162 TRP A O 1
ATOM 1274 N N . ASN A 1 163 ? -22.562 9.008 4.242 1 91.19 163 ASN A N 1
ATOM 1275 C CA . ASN A 1 163 ? -21.641 10.125 4.367 1 91.19 163 ASN A CA 1
ATOM 1276 C C . ASN A 1 163 ? -21.234 10.672 3.002 1 91.19 163 ASN A C 1
ATOM 1278 O O . ASN A 1 163 ? -21.109 11.891 2.828 1 91.19 163 ASN A O 1
ATOM 1282 N N . MET A 1 164 ? -21.062 9.82 2.109 1 91.12 164 MET A N 1
ATOM 1283 C CA . MET A 1 164 ? -20.688 10.234 0.758 1 91.12 164 MET A CA 1
ATOM 1284 C C . MET A 1 164 ? -21.812 11.039 0.112 1 91.12 164 MET A C 1
ATOM 1286 O O . MET A 1 164 ? -21.562 12 -0.615 1 91.12 164 MET A O 1
ATOM 1290 N N . LYS A 1 165 ? -22.969 10.625 0.388 1 88.88 165 LYS A N 1
ATOM 1291 C CA . LYS A 1 165 ? -24.125 11.352 -0.148 1 88.88 165 LYS A CA 1
ATOM 1292 C C . LYS A 1 165 ? -24.188 12.766 0.42 1 88.88 165 LYS A C 1
ATOM 1294 O O . LYS A 1 165 ? -24.453 13.719 -0.313 1 88.88 165 LYS A O 1
ATOM 1299 N N . VAL A 1 166 ? -23.938 12.852 1.675 1 89.25 166 VAL A N 1
ATOM 1300 C CA . VAL A 1 166 ? -23.984 14.148 2.334 1 89.25 166 VAL A CA 1
ATOM 1301 C C . VAL A 1 166 ? -22.875 15.055 1.797 1 89.25 166 VAL A C 1
ATOM 1303 O O . VAL A 1 166 ? -23.109 16.219 1.493 1 89.25 166 VAL A O 1
ATOM 1306 N N . THR A 1 167 ? -21.719 14.539 1.652 1 91.81 167 THR A N 1
ATOM 1307 C CA . THR A 1 167 ? -20.609 15.328 1.136 1 91.81 167 THR A CA 1
ATOM 1308 C C . THR A 1 167 ? -20.844 15.703 -0.325 1 91.81 167 THR A C 1
ATOM 1310 O O . THR A 1 167 ? -20.422 16.766 -0.771 1 91.81 167 THR A O 1
ATOM 1313 N N . ARG A 1 168 ? -21.438 14.82 -1.009 1 90.88 168 ARG A N 1
ATOM 1314 C CA . ARG A 1 168 ? -21.797 15.133 -2.391 1 90.88 168 ARG A CA 1
ATOM 1315 C C . ARG A 1 168 ? -22.75 16.312 -2.457 1 90.88 168 ARG A C 1
ATOM 1317 O O . ARG A 1 168 ? -22.609 17.188 -3.311 1 90.88 168 ARG A O 1
ATOM 1324 N N . LYS A 1 169 ? -23.672 16.312 -1.653 1 89.25 169 LYS A N 1
ATOM 1325 C CA . LYS A 1 169 ? -24.625 17.406 -1.615 1 89.25 169 LYS A CA 1
ATOM 1326 C C . LYS A 1 169 ? -23.922 18.734 -1.292 1 89.25 169 LYS A C 1
ATOM 1328 O O . LYS A 1 169 ? -24.281 19.781 -1.838 1 89.25 169 LYS A O 1
ATOM 1333 N N . CYS A 1 170 ? -22.969 18.625 -0.379 1 92.12 170 CYS A N 1
ATOM 1334 C CA . CYS A 1 170 ? -22.172 19.812 -0.097 1 92.12 170 CYS A CA 1
ATOM 1335 C C . CYS A 1 170 ? -21.469 20.297 -1.353 1 92.12 170 CYS A C 1
ATOM 1337 O O . CYS A 1 170 ? -21.484 21.5 -1.647 1 92.12 170 CYS A O 1
ATOM 1339 N N . ALA A 1 171 ? -20.938 19.406 -2.09 1 93.62 171 ALA A N 1
ATOM 1340 C CA . ALA A 1 171 ? -20.188 19.766 -3.297 1 93.62 171 ALA A CA 1
ATOM 1341 C C . ALA A 1 171 ? -21.109 20.344 -4.363 1 93.62 171 ALA A C 1
ATOM 1343 O O . ALA A 1 171 ? -20.781 21.328 -5.023 1 93.62 171 ALA A O 1
ATOM 1344 N N . ILE A 1 172 ? -22.25 19.797 -4.504 1 90.56 172 ILE A N 1
ATOM 1345 C CA . ILE A 1 172 ? -23.188 20.25 -5.523 1 90.56 172 ILE A CA 1
ATOM 1346 C C . ILE A 1 172 ? -23.719 21.641 -5.152 1 90.56 172 ILE A C 1
ATOM 1348 O O . ILE A 1 172 ? -23.906 22.484 -6.023 1 90.56 172 ILE A O 1
ATOM 1352 N N . MET A 1 173 ? -23.922 21.844 -3.939 1 89.69 173 MET A N 1
ATOM 1353 C CA . MET A 1 173 ? -24.406 23.141 -3.494 1 89.69 173 MET A CA 1
ATOM 1354 C C . MET A 1 173 ? -23.391 24.234 -3.797 1 89.69 173 MET A C 1
ATOM 1356 O O . MET A 1 173 ? -23.766 25.344 -4.199 1 89.69 173 MET A O 1
ATOM 1360 N N . VAL A 1 174 ? -22.188 23.891 -3.578 1 92.38 174 VAL A N 1
ATOM 1361 C CA . VAL A 1 174 ? -21.141 24.875 -3.879 1 92.38 174 VAL A CA 1
ATOM 1362 C C . VAL A 1 174 ? -21.062 25.078 -5.391 1 92.38 174 VAL A C 1
ATOM 1364 O O . VAL A 1 174 ? -20.953 26.219 -5.855 1 92.38 174 VAL A O 1
ATOM 1367 N N . ASP A 1 175 ? -21.094 24.031 -6.113 1 92.12 175 ASP A N 1
ATOM 1368 C CA . ASP A 1 175 ? -21 24.109 -7.566 1 92.12 175 ASP A CA 1
ATOM 1369 C C . ASP A 1 175 ? -22.156 24.938 -8.141 1 92.12 175 ASP A C 1
ATOM 1371 O O . ASP A 1 175 ? -21.953 25.75 -9.039 1 92.12 175 ASP A O 1
ATOM 1375 N N . MET A 1 176 ? -23.312 24.797 -7.617 1 89.5 176 MET A N 1
ATOM 1376 C CA . MET A 1 176 ? -24.5 25.453 -8.148 1 89.5 176 MET A CA 1
ATOM 1377 C C . MET A 1 176 ? -24.625 26.875 -7.621 1 89.5 176 MET A C 1
ATOM 1379 O O . MET A 1 176 ? -25.547 27.609 -8.008 1 89.5 176 MET A O 1
ATOM 1383 N N . SER A 1 177 ? -23.734 27.234 -6.801 1 88.62 177 SER A N 1
ATOM 1384 C CA . SER A 1 177 ? -23.781 28.594 -6.281 1 88.62 177 SER A CA 1
ATOM 1385 C C . SER A 1 177 ? -23.469 29.625 -7.371 1 88.62 177 SER A C 1
ATOM 1387 O O . SER A 1 177 ? -23.875 30.781 -7.277 1 88.62 177 SER A O 1
ATOM 1389 N N . VAL A 1 178 ? -22.75 29.203 -8.336 1 89.62 178 VAL A N 1
ATOM 1390 C CA . VAL A 1 178 ? -22.391 30.078 -9.445 1 89.62 178 VAL A CA 1
ATOM 1391 C C . VAL A 1 178 ? -22.875 29.469 -10.766 1 89.62 178 VAL A C 1
ATOM 1393 O O . VAL A 1 178 ? -23.359 28.344 -10.789 1 89.62 178 VAL A O 1
ATOM 1396 N N . GLU A 1 179 ? -22.719 30.312 -11.719 1 87.75 179 GLU A N 1
ATOM 1397 C CA . GLU A 1 179 ? -23.109 29.828 -13.039 1 87.75 179 GLU A CA 1
ATOM 1398 C C . GLU A 1 179 ? -22.141 28.781 -13.57 1 87.75 179 GLU A C 1
ATOM 1400 O O . GLU A 1 179 ? -21.016 28.656 -13.047 1 87.75 179 GLU A O 1
ATOM 1405 N N . LYS A 1 180 ? -22.469 28 -14.602 1 85.62 180 LYS A N 1
ATOM 1406 C CA . LYS A 1 180 ? -21.734 26.859 -15.109 1 85.62 180 LYS A CA 1
ATOM 1407 C C . LYS A 1 180 ? -20.375 27.281 -15.641 1 85.62 180 LYS A C 1
ATOM 1409 O O . LYS A 1 180 ? -19.391 26.531 -15.508 1 85.62 180 LYS A O 1
ATOM 1414 N N . ASP A 1 181 ? -20.188 28.406 -16.141 1 84.25 181 ASP A N 1
ATOM 1415 C CA . ASP A 1 181 ? -18.953 28.797 -16.797 1 84.25 181 ASP A CA 1
ATOM 1416 C C . ASP A 1 181 ? -18.141 29.75 -15.922 1 84.25 181 ASP A C 1
ATOM 1418 O O . ASP A 1 181 ? -17.078 30.234 -16.328 1 84.25 181 ASP A O 1
ATOM 1422 N N . GLU A 1 182 ? -18.578 29.875 -14.688 1 88.38 182 GLU A N 1
ATOM 1423 C CA . GLU A 1 182 ? -17.891 30.828 -13.82 1 88.38 182 GLU A CA 1
ATOM 1424 C C . GLU A 1 182 ? -17.031 30.125 -12.781 1 88.38 182 GLU A C 1
ATOM 1426 O O . GLU A 1 182 ? -17.484 29.156 -12.156 1 88.38 182 GLU A O 1
ATOM 1431 N N . TYR A 1 183 ? -15.805 30.562 -12.703 1 90.19 183 TYR A N 1
ATOM 1432 C CA . TYR A 1 183 ? -14.875 30.078 -11.672 1 90.19 183 TYR A CA 1
ATOM 1433 C C . TYR A 1 183 ? -14.234 31.266 -10.945 1 90.19 183 TYR A C 1
ATOM 1435 O O . TYR A 1 183 ? -13.031 31.516 -11.102 1 90.19 183 TYR A O 1
ATOM 1443 N N . PRO A 1 184 ? -14.961 31.984 -10.141 1 88.94 184 PRO A N 1
ATOM 1444 C CA . PRO A 1 184 ? -14.406 33.188 -9.477 1 88.94 184 PRO A CA 1
ATOM 1445 C C . PRO A 1 184 ? -13.273 32.844 -8.516 1 88.94 184 PRO A C 1
ATOM 1447 O O . PRO A 1 184 ? -13.422 31.969 -7.656 1 88.94 184 PRO A O 1
ATOM 1450 N N . PRO A 1 185 ? -12.156 33.469 -8.688 1 88.56 185 PRO A N 1
ATOM 1451 C CA . PRO A 1 185 ? -11.016 33.188 -7.801 1 88.56 185 PRO A CA 1
ATOM 1452 C C . PRO A 1 185 ? -11.195 33.812 -6.414 1 88.56 185 PRO A C 1
ATOM 1454 O O . PRO A 1 185 ? -12.047 34.688 -6.223 1 88.56 185 PRO A O 1
ATOM 1457 N N . PRO A 1 186 ? -10.375 33.406 -5.473 1 86.69 186 PRO A N 1
ATOM 1458 C CA . PRO A 1 186 ? -10.414 34.031 -4.148 1 86.69 186 PRO A CA 1
ATOM 1459 C C . PRO A 1 186 ? -9.836 35.438 -4.145 1 86.69 186 PRO A C 1
ATOM 1461 O O . PRO A 1 186 ? -8.891 35.719 -4.883 1 86.69 186 PRO A O 1
ATOM 1464 N N . PRO A 1 187 ? -10.477 36.344 -3.414 1 87 187 PRO A N 1
ATOM 1465 C CA . PRO A 1 187 ? -11.617 36.188 -2.51 1 87 187 PRO A CA 1
ATOM 1466 C C . PRO A 1 187 ? -12.953 36.375 -3.217 1 87 187 PRO A C 1
ATOM 1468 O O . PRO A 1 187 ? -13.141 37.344 -3.971 1 87 187 PRO A O 1
ATOM 1471 N N . SER A 1 188 ? -13.812 35.438 -3.293 1 88.38 188 SER A N 1
ATOM 1472 C CA . SER A 1 188 ? -15.156 35.469 -3.857 1 88.38 188 SER A CA 1
ATOM 1473 C C . SER A 1 188 ? -16.141 34.719 -2.973 1 88.38 188 SER A C 1
ATOM 1475 O O . SER A 1 188 ? -15.742 34 -2.051 1 88.38 188 SER A O 1
ATOM 1477 N N . ASN A 1 189 ? -17.391 34.969 -3.232 1 87.12 189 ASN A N 1
ATOM 1478 C CA . ASN A 1 189 ? -18.422 34.25 -2.514 1 87.12 189 ASN A CA 1
ATOM 1479 C C . ASN A 1 189 ? -18.328 32.75 -2.77 1 87.12 189 ASN A C 1
ATOM 1481 O O . ASN A 1 189 ? -18.594 31.938 -1.875 1 87.12 189 ASN A O 1
ATOM 1485 N N . PHE A 1 190 ? -17.875 32.438 -3.945 1 91.81 190 PHE A N 1
ATOM 1486 C CA . PHE A 1 190 ? -17.703 31.047 -4.316 1 91.81 190 PHE A CA 1
ATOM 1487 C C . PHE A 1 190 ? -16.609 30.391 -3.475 1 91.81 190 PHE A C 1
ATOM 1489 O O . PHE A 1 190 ? -16.797 29.281 -2.975 1 91.81 190 PHE A O 1
ATOM 1496 N N . ALA A 1 191 ? -15.531 31.062 -3.295 1 93 191 ALA A N 1
ATOM 1497 C CA . ALA A 1 191 ? -14.414 30.547 -2.52 1 93 191 ALA A CA 1
ATOM 1498 C C . ALA A 1 191 ? -14.781 30.406 -1.044 1 93 191 ALA A C 1
ATOM 1500 O O . ALA A 1 191 ? -14.352 29.469 -0.374 1 93 191 ALA A O 1
ATOM 1501 N N . GLU A 1 192 ? -15.586 31.328 -0.602 1 92.62 192 GLU A N 1
ATOM 1502 C CA . GLU A 1 192 ? -16.031 31.281 0.791 1 92.62 192 GLU A CA 1
ATOM 1503 C C . GLU A 1 192 ? -16.969 30.109 1.033 1 92.62 192 GLU A C 1
ATOM 1505 O O . GLU A 1 192 ? -16.875 29.422 2.055 1 92.62 192 GLU A O 1
ATOM 1510 N N . LEU A 1 193 ? -17.828 29.938 0.085 1 92.5 193 LEU A N 1
ATOM 1511 C CA . LEU A 1 193 ? -18.766 28.828 0.21 1 92.5 193 LEU A CA 1
ATOM 1512 C C . LEU A 1 193 ? -18.047 27.484 0.11 1 92.5 193 LEU A C 1
ATOM 1514 O O . LEU A 1 193 ? -18.453 26.516 0.757 1 92.5 193 LEU A O 1
ATOM 1518 N N . ARG A 1 194 ? -17.078 27.438 -0.747 1 95.44 194 ARG A N 1
ATOM 1519 C CA . ARG A 1 194 ? -16.281 26.219 -0.847 1 95.44 194 ARG A CA 1
ATOM 1520 C C . ARG A 1 194 ? -15.648 25.875 0.499 1 95.44 194 ARG A C 1
ATOM 1522 O O . ARG A 1 194 ? -15.648 24.703 0.9 1 95.44 194 ARG A O 1
ATOM 1529 N N . ASP A 1 195 ? -15.148 26.859 1.223 1 95.31 195 ASP A N 1
ATOM 1530 C CA . ASP A 1 195 ? -14.547 26.625 2.533 1 95.31 195 ASP A CA 1
ATOM 1531 C C . ASP A 1 195 ? -15.602 26.234 3.561 1 95.31 195 ASP A C 1
ATOM 1533 O O . ASP A 1 195 ? -15.383 25.328 4.367 1 95.31 195 ASP A O 1
ATOM 1537 N N . SER A 1 196 ? -16.734 26.875 3.484 1 93.75 196 SER A N 1
ATOM 1538 C CA . SER A 1 196 ? -17.812 26.609 4.441 1 93.75 196 SER A CA 1
ATOM 1539 C C . SER A 1 196 ? -18.328 25.188 4.312 1 93.75 196 SER A C 1
ATOM 1541 O O . SER A 1 196 ? -18.438 24.469 5.309 1 93.75 196 SER A O 1
ATOM 1543 N N . PHE A 1 197 ? -18.562 24.828 3.131 1 94.75 197 PHE A N 1
ATOM 1544 C CA . PHE A 1 197 ? -19.156 23.516 2.926 1 94.75 197 PHE A CA 1
ATOM 1545 C C . PHE A 1 197 ? -18.094 22.422 3.098 1 94.75 197 PHE A C 1
ATOM 1547 O O . PHE A 1 197 ? -18.422 21.281 3.465 1 94.75 197 PHE A O 1
ATOM 1554 N N . TYR A 1 198 ? -16.891 22.719 2.801 1 95.56 198 TYR A N 1
ATOM 1555 C CA . TYR A 1 198 ? -15.828 21.766 3.117 1 95.56 198 TYR A CA 1
ATOM 1556 C C . TYR A 1 198 ? -15.758 21.516 4.617 1 95.56 198 TYR A C 1
ATOM 1558 O O . TYR A 1 198 ? -15.672 20.359 5.055 1 95.56 198 TYR A O 1
ATOM 1566 N N . LEU A 1 199 ? -15.805 22.547 5.371 1 95.38 199 LEU A N 1
ATOM 1567 C CA . LEU A 1 199 ? -15.758 22.422 6.824 1 95.38 199 LEU A CA 1
ATOM 1568 C C . LEU A 1 199 ? -16.984 21.672 7.34 1 95.38 199 LEU A C 1
ATOM 1570 O O . LEU A 1 199 ? -16.891 20.875 8.273 1 95.38 199 LEU A O 1
ATOM 1574 N N . LEU A 1 200 ? -18.078 22 6.727 1 93.31 200 LEU A N 1
ATOM 1575 C CA . LEU A 1 200 ? -19.297 21.297 7.109 1 93.31 200 LEU A CA 1
ATOM 1576 C C . LEU A 1 200 ? -19.156 19.797 6.867 1 93.31 200 LEU A C 1
ATOM 1578 O O . LEU A 1 200 ? -19.594 19 7.695 1 93.31 200 LEU A O 1
ATOM 1582 N N . SER A 1 201 ? -18.609 19.469 5.727 1 93.38 201 SER A N 1
ATOM 1583 C CA . SER A 1 201 ? -18.406 18.062 5.41 1 93.38 201 SER A CA 1
ATOM 1584 C C . SER A 1 201 ? -17.453 17.406 6.398 1 93.38 201 SER A C 1
ATOM 1586 O O . SER A 1 201 ? -17.594 16.219 6.715 1 93.38 201 SER A O 1
ATOM 1588 N N . VAL A 1 202 ? -16.469 18.125 6.891 1 93 202 VAL A N 1
ATOM 1589 C CA . VAL A 1 202 ? -15.523 17.594 7.859 1 93 202 VAL A CA 1
ATOM 1590 C C . VAL A 1 202 ? -16.203 17.453 9.219 1 93 202 VAL A C 1
ATOM 1592 O O . VAL A 1 202 ? -16.016 16.438 9.906 1 93 202 VAL A O 1
ATOM 1595 N N . ILE A 1 203 ? -16.969 18.422 9.602 1 91.94 203 ILE A N 1
ATOM 1596 C CA . ILE A 1 203 ? -17.672 18.422 10.875 1 91.94 203 ILE A CA 1
ATOM 1597 C C . ILE A 1 203 ? -18.641 17.25 10.93 1 91.94 203 ILE A C 1
ATOM 1599 O O . ILE A 1 203 ? -18.844 16.656 11.984 1 91.94 203 ILE A O 1
ATOM 1603 N N . ASN A 1 204 ? -19.141 16.906 9.773 1 90.62 204 ASN A N 1
ATOM 1604 C CA . ASN A 1 204 ? -20.094 15.812 9.672 1 90.62 204 ASN A CA 1
ATOM 1605 C C . ASN A 1 204 ? -19.484 14.492 10.141 1 90.62 204 ASN A C 1
ATOM 1607 O O . ASN A 1 204 ? -20.203 13.57 10.531 1 90.62 204 ASN A O 1
ATOM 1611 N N . GLN A 1 205 ? -18.234 14.406 10.188 1 90.62 205 GLN A N 1
ATOM 1612 C CA . GLN A 1 205 ? -17.547 13.156 10.508 1 90.62 205 GLN A CA 1
ATOM 1613 C C . GLN A 1 205 ? -17.172 13.094 11.984 1 90.62 205 GLN A C 1
ATOM 1615 O O . GLN A 1 205 ? -16.531 12.148 12.43 1 90.62 205 GLN A O 1
ATOM 1620 N N . TYR A 1 206 ? -17.531 14.055 12.703 1 89.62 206 TYR A N 1
ATOM 1621 C CA . TYR A 1 206 ? -17.234 14.055 14.133 1 89.62 206 TYR A CA 1
ATOM 1622 C C . TYR A 1 206 ? -18.516 14.031 14.953 1 89.62 206 TYR A C 1
ATOM 1624 O O . TYR A 1 206 ? -19.531 14.609 14.555 1 89.62 206 TYR A O 1
ATOM 1632 N N . GLU A 1 207 ? -18.406 13.406 16.031 1 87.12 207 GLU A N 1
ATOM 1633 C CA . GLU A 1 207 ? -19.531 13.375 16.969 1 87.12 207 GLU A CA 1
ATOM 1634 C C . GLU A 1 207 ? -19.672 14.695 17.719 1 87.12 207 GLU A C 1
ATOM 1636 O O . GLU A 1 207 ? -18.672 15.336 18.047 1 87.12 207 GLU A O 1
ATOM 1641 N N . ILE A 1 208 ? -20.875 15.039 17.875 1 84.44 208 ILE A N 1
ATOM 1642 C CA . ILE A 1 208 ? -21.141 16.234 18.672 1 84.44 208 ILE A CA 1
ATOM 1643 C C . ILE A 1 208 ? -21.578 15.82 20.078 1 84.44 208 ILE A C 1
ATOM 1645 O O . ILE A 1 208 ? -22.484 14.984 20.234 1 84.44 208 ILE A O 1
ATOM 1649 N N . ILE A 1 209 ? -20.922 16.344 20.984 1 79.62 209 ILE A N 1
ATOM 1650 C CA . ILE A 1 209 ? -21.234 16.047 22.375 1 79.62 209 ILE A CA 1
ATOM 1651 C C . ILE A 1 209 ? -22.344 16.969 22.859 1 79.62 209 ILE A C 1
ATOM 1653 O O . ILE A 1 209 ? -22.156 18.172 22.984 1 79.62 209 ILE A O 1
ATOM 1657 N N . ILE A 1 210 ? -23.531 16.375 22.953 1 76.06 210 ILE A N 1
ATOM 1658 C CA . ILE A 1 210 ? -24.672 17.156 23.422 1 76.06 210 ILE A CA 1
ATOM 1659 C C . ILE A 1 210 ? -25.141 16.641 24.781 1 76.06 210 ILE A C 1
ATOM 1661 O O . ILE A 1 210 ? -25.484 15.469 24.922 1 76.06 210 ILE A O 1
ATOM 1665 N N . HIS A 1 211 ? -25.062 17.484 25.766 1 67.75 211 HIS A N 1
ATOM 1666 C CA . HIS A 1 211 ? -25.484 17.062 27.109 1 67.75 211 HIS A CA 1
ATOM 1667 C C . HIS A 1 211 ? -26.906 17.516 27.406 1 67.75 211 HIS A C 1
ATOM 1669 O O . HIS A 1 211 ? -27.609 16.891 28.203 1 67.75 211 HIS A O 1
ATOM 1675 N N . SER A 1 212 ? -27.328 18.719 26.906 1 71.81 212 SER A N 1
ATOM 1676 C CA . SER A 1 212 ? -28.641 19.281 27.172 1 71.81 212 SER A CA 1
ATOM 1677 C C . SER A 1 212 ? -29.234 19.922 25.922 1 71.81 212 SER A C 1
ATOM 1679 O O . SER A 1 212 ? -28.516 20.172 24.953 1 71.81 212 SER A O 1
ATOM 1681 N N . GLN A 1 213 ? -30.531 20.078 25.906 1 72.94 213 GLN A N 1
ATOM 1682 C CA . GLN A 1 213 ? -31.219 20.703 24.781 1 72.94 213 GLN A CA 1
ATOM 1683 C C . GLN A 1 213 ? -30.781 22.156 24.594 1 72.94 213 GLN A C 1
ATOM 1685 O O . GLN A 1 213 ? -30.688 22.641 23.469 1 72.94 213 GLN A O 1
ATOM 1690 N N . LEU A 1 214 ? -30.578 22.75 25.641 1 71.31 214 LEU A N 1
ATOM 1691 C CA . LEU A 1 214 ? -30.125 24.125 25.578 1 71.31 214 LEU A CA 1
ATOM 1692 C C . LEU A 1 214 ? -28.75 24.219 24.938 1 71.31 214 LEU A C 1
ATOM 1694 O O . LEU A 1 214 ? -28.484 25.125 24.156 1 71.31 214 LEU A O 1
ATOM 1698 N N . GLU A 1 215 ? -27.984 23.234 25.188 1 75.94 215 GLU A N 1
ATOM 1699 C CA . GLU A 1 215 ? -26.656 23.188 24.609 1 75.94 215 GLU A CA 1
ATOM 1700 C C . GLU A 1 215 ? -26.719 22.891 23.109 1 75.94 215 GLU A C 1
ATOM 1702 O O . GLU A 1 215 ? -25.891 23.375 22.344 1 75.94 215 GLU A O 1
ATOM 1707 N N . GLU A 1 216 ? -27.734 22.172 22.766 1 77.44 216 GLU A N 1
ATOM 1708 C CA . GLU A 1 216 ? -27.906 21.844 21.359 1 77.44 216 GLU A CA 1
ATOM 1709 C C . GLU A 1 216 ? -28.172 23.094 20.516 1 77.44 216 GLU A C 1
ATOM 1711 O O . GLU A 1 216 ? -27.609 23.266 19.438 1 77.44 216 GLU A O 1
ATOM 1716 N N . ARG A 1 217 ? -28.984 23.922 21.047 1 74.88 217 ARG A N 1
ATOM 1717 C CA . ARG A 1 217 ? -29.312 25.156 20.328 1 74.88 217 ARG A CA 1
ATOM 1718 C C . ARG A 1 217 ? -28.109 26.078 20.266 1 74.88 217 ARG A C 1
ATOM 1720 O O . ARG A 1 217 ? -27.891 26.75 19.266 1 74.88 217 ARG A O 1
ATOM 1727 N N . HIS A 1 218 ? -27.453 26.031 21.344 1 78.25 218 HIS A N 1
ATOM 1728 C CA . HIS A 1 218 ? -26.266 26.859 21.391 1 78.25 218 HIS A CA 1
ATOM 1729 C C . HIS A 1 218 ? -25.219 26.391 20.391 1 78.25 218 HIS A C 1
ATOM 1731 O O . HIS A 1 218 ? -24.625 27.203 19.672 1 78.25 218 HIS A O 1
ATOM 1737 N N . ILE A 1 219 ? -25.016 25.125 20.312 1 82.38 219 ILE A N 1
ATOM 1738 C CA . ILE A 1 219 ? -24.016 24.547 19.406 1 82.38 219 ILE A CA 1
ATOM 1739 C C . ILE A 1 219 ? -24.438 24.812 17.953 1 82.38 219 ILE A C 1
ATOM 1741 O O . ILE A 1 219 ? -23.594 25.141 17.109 1 82.38 219 ILE A O 1
ATOM 1745 N N . GLU A 1 220 ? -25.656 24.75 17.719 1 81.56 220 GLU A N 1
ATOM 1746 C CA . GLU A 1 220 ? -26.156 25 16.375 1 81.56 220 GLU A CA 1
ATOM 1747 C C . GLU A 1 220 ? -25.875 26.438 15.945 1 81.56 220 GLU A C 1
ATOM 1749 O O . GLU A 1 220 ? -25.516 26.688 14.797 1 81.56 220 GLU A O 1
ATOM 1754 N N . THR A 1 221 ? -26.094 27.312 16.812 1 80.94 221 THR A N 1
ATOM 1755 C CA . THR A 1 221 ? -25.875 28.719 16.516 1 80.94 221 THR A CA 1
ATOM 1756 C C . THR A 1 221 ? -24.406 28.984 16.25 1 80.94 221 THR A C 1
ATOM 1758 O O . THR A 1 221 ? -24.062 29.703 15.305 1 80.94 221 THR A O 1
ATOM 1761 N N . ILE A 1 222 ? -23.625 28.391 17.047 1 85 222 ILE A N 1
ATOM 1762 C CA . ILE A 1 222 ? -22.188 28.609 16.891 1 85 222 ILE A CA 1
ATOM 1763 C C . ILE A 1 222 ? -21.719 28.016 15.562 1 85 222 ILE A C 1
ATOM 1765 O O . ILE A 1 222 ? -20.859 28.594 14.891 1 85 222 ILE A O 1
ATOM 1769 N N . LEU A 1 223 ? -22.25 26.891 15.203 1 88.56 223 LEU A N 1
ATOM 1770 C CA . LEU A 1 223 ? -21.875 26.25 13.945 1 88.56 223 LEU A CA 1
ATOM 1771 C C . LEU A 1 223 ? -22.312 27.109 12.758 1 88.56 223 LEU A C 1
ATOM 1773 O O . LEU A 1 223 ? -21.562 27.266 11.789 1 88.56 223 LEU A O 1
ATOM 1777 N N . ARG A 1 224 ? -23.391 27.719 12.828 1 87 224 ARG A N 1
ATOM 1778 C CA . ARG A 1 224 ? -23.906 28.547 11.742 1 87 224 ARG A CA 1
ATOM 1779 C C . ARG A 1 224 ? -23.078 29.812 11.562 1 87 224 ARG A C 1
ATOM 1781 O O . ARG A 1 224 ? -22.766 30.203 10.43 1 87 224 ARG A O 1
ATOM 1788 N N . VAL A 1 225 ? -22.781 30.375 12.648 1 87.06 225 VAL A N 1
ATOM 1789 C CA . VAL A 1 225 ? -21.984 31.594 12.602 1 87.06 225 VAL A CA 1
ATOM 1790 C C . VAL A 1 225 ? -20.578 31.281 12.078 1 87.06 225 VAL A C 1
ATOM 1792 O O . VAL A 1 225 ? -20.047 32 11.234 1 87.06 225 VAL A O 1
ATOM 1795 N N . GLY A 1 226 ? -20.094 30.25 12.57 1 90.12 226 GLY A N 1
ATOM 1796 C CA . GLY A 1 226 ? -18.75 29.875 12.156 1 90.12 226 GLY A CA 1
ATOM 1797 C C . GLY A 1 226 ? -18.672 29.484 10.695 1 90.12 226 GLY A C 1
ATOM 1798 O O . GLY A 1 226 ? -17.641 29.719 10.047 1 90.12 226 GLY A O 1
ATOM 1799 N N . LEU A 1 227 ? -19.766 28.969 10.125 1 91.75 227 LEU A N 1
ATOM 1800 C CA . LEU A 1 227 ? -19.734 28.438 8.773 1 91.75 227 LEU A CA 1
ATOM 1801 C C . LEU A 1 227 ? -20.203 29.484 7.766 1 91.75 227 LEU A C 1
ATOM 1803 O O . LEU A 1 227 ? -19.734 29.516 6.633 1 91.75 227 LEU A O 1
ATOM 1807 N N . PHE A 1 228 ? -21.094 30.438 8.148 1 88 228 PHE A N 1
ATOM 1808 C CA . PHE A 1 228 ? -21.75 31.203 7.094 1 88 228 PHE A CA 1
ATOM 1809 C C . PHE A 1 228 ? -21.703 32.688 7.406 1 88 228 PHE A C 1
ATOM 1811 O O . PHE A 1 228 ? -22.172 33.5 6.609 1 88 228 PHE A O 1
ATOM 1818 N N . ASP A 1 229 ? -21.094 33.031 8.57 1 87.19 229 ASP A N 1
ATOM 1819 C CA . ASP A 1 229 ? -21.016 34.438 8.875 1 87.19 229 ASP A CA 1
ATOM 1820 C C . ASP A 1 229 ? -20.141 35.188 7.859 1 87.19 229 ASP A C 1
ATOM 1822 O O . ASP A 1 229 ? -19.125 34.625 7.398 1 87.19 229 ASP A O 1
ATOM 1826 N N . ARG A 1 230 ? -20.469 36.438 7.527 1 85.44 230 ARG A N 1
ATOM 1827 C CA . ARG A 1 230 ? -19.797 37.156 6.449 1 85.44 230 ARG A CA 1
ATOM 1828 C C . ARG A 1 230 ? -18.859 38.219 7.008 1 85.44 230 ARG A C 1
ATOM 1830 O O . ARG A 1 230 ? -18.234 38.938 6.246 1 85.44 230 ARG A O 1
ATOM 1837 N N . ARG A 1 231 ? -18.828 38.312 8.281 1 88.06 231 ARG A N 1
ATOM 1838 C CA . ARG A 1 231 ? -17.859 39.25 8.852 1 88.06 231 ARG A CA 1
ATOM 1839 C C . ARG A 1 231 ? -16.438 38.906 8.43 1 88.06 231 ARG A C 1
ATOM 1841 O O . ARG A 1 231 ? -16.062 37.75 8.438 1 88.06 231 ARG A O 1
ATOM 1848 N N . ALA A 1 232 ? -15.633 39.781 8.094 1 89.19 232 ALA A N 1
ATOM 1849 C CA . ALA A 1 232 ? -14.305 39.625 7.508 1 89.19 232 ALA A CA 1
ATOM 1850 C C . ALA A 1 232 ? -13.391 38.812 8.43 1 89.19 232 ALA A C 1
ATOM 1852 O O . ALA A 1 232 ? -12.594 38 7.973 1 89.19 232 ALA A O 1
ATOM 1853 N N . GLU A 1 233 ? -13.484 39.062 9.68 1 88.81 233 GLU A N 1
ATOM 1854 C CA . GLU A 1 233 ? -12.633 38.375 10.641 1 88.81 233 GLU A CA 1
ATOM 1855 C C . GLU A 1 233 ? -12.938 36.875 10.68 1 88.81 233 GLU A C 1
ATOM 1857 O O . GLU A 1 233 ? -12.023 36.031 10.68 1 88.81 233 GLU A O 1
ATOM 1862 N N . VAL A 1 234 ? -14.211 36.562 10.648 1 90.56 234 VAL A N 1
ATOM 1863 C CA . VAL A 1 234 ? -14.633 35.188 10.695 1 90.56 234 VAL A CA 1
ATOM 1864 C C . VAL A 1 234 ? -14.289 34.5 9.375 1 90.56 234 VAL A C 1
ATOM 1866 O O . VAL A 1 234 ? -13.891 33.312 9.367 1 90.56 234 VAL A O 1
ATOM 1869 N N . GLN A 1 235 ? -14.406 35.219 8.312 1 91.75 235 GLN A N 1
ATOM 1870 C CA . GLN A 1 235 ? -14.094 34.656 7 1 91.75 235 GLN A CA 1
ATOM 1871 C C . GLN A 1 235 ? -12.609 34.312 6.887 1 91.75 235 GLN A C 1
ATOM 1873 O O . GLN A 1 235 ? -12.242 33.281 6.336 1 91.75 235 GLN A O 1
ATOM 1878 N N . ARG A 1 236 ? -11.836 35.188 7.406 1 92.56 236 ARG A N 1
ATOM 1879 C CA . ARG A 1 236 ? -10.398 34.938 7.355 1 92.56 236 ARG A CA 1
ATOM 1880 C C . ARG A 1 236 ? -10.016 33.75 8.211 1 92.56 236 ARG A C 1
ATOM 1882 O O . ARG A 1 236 ? -9.195 32.906 7.797 1 92.56 236 ARG A O 1
ATOM 1889 N N . MET A 1 237 ? -10.633 33.688 9.336 1 93.62 237 MET A N 1
ATOM 1890 C CA . MET A 1 237 ? -10.344 32.562 10.219 1 93.62 237 MET A CA 1
ATOM 1891 C C . MET A 1 237 ? -10.836 31.266 9.609 1 93.62 237 MET A C 1
ATOM 1893 O O . MET A 1 237 ? -10.141 30.25 9.68 1 93.62 237 MET A O 1
ATOM 1897 N N . ARG A 1 238 ? -11.961 31.328 9.047 1 95.06 238 ARG A N 1
ATOM 1898 C CA . ARG A 1 238 ? -12.523 30.141 8.398 1 95.06 238 ARG A CA 1
ATOM 1899 C C . ARG A 1 238 ? -11.625 29.672 7.258 1 95.06 238 ARG A C 1
ATOM 1901 O O . ARG A 1 238 ? -11.375 28.469 7.117 1 95.06 238 ARG A O 1
ATOM 1908 N N . ALA A 1 239 ? -11.211 30.578 6.473 1 94.94 239 ALA A N 1
ATOM 1909 C CA . ALA A 1 239 ? -10.344 30.25 5.344 1 94.94 239 ALA A CA 1
ATOM 1910 C C . ALA A 1 239 ? -9.039 29.625 5.82 1 94.94 239 ALA A C 1
ATOM 1912 O O . ALA A 1 239 ? -8.539 28.672 5.207 1 94.94 239 ALA A O 1
ATOM 1913 N N . ARG A 1 240 ? -8.555 30.094 6.91 1 91.94 240 ARG A N 1
ATOM 1914 C CA . ARG A 1 240 ? -7.305 29.578 7.453 1 91.94 240 ARG A CA 1
ATOM 1915 C C . ARG A 1 240 ? -7.48 28.156 7.984 1 91.94 240 ARG A C 1
ATOM 1917 O O . ARG A 1 240 ? -6.637 27.297 7.754 1 91.94 240 ARG A O 1
ATOM 1924 N N . VAL A 1 241 ? -8.562 27.969 8.695 1 94.62 241 VAL A N 1
ATOM 1925 C CA . VAL A 1 241 ? -8.82 26.656 9.266 1 94.62 241 VAL A CA 1
ATOM 1926 C C . VAL A 1 241 ? -9.078 25.641 8.148 1 94.62 241 VAL A C 1
ATOM 1928 O O . VAL A 1 241 ? -8.562 24.516 8.188 1 94.62 241 VAL A O 1
ATOM 1931 N N . ALA A 1 242 ? -9.852 26.047 7.172 1 95.12 242 ALA A N 1
ATOM 1932 C CA . ALA A 1 242 ? -10.133 25.156 6.043 1 95.12 242 ALA A CA 1
ATOM 1933 C C . ALA A 1 242 ? -8.852 24.797 5.293 1 95.12 242 ALA A C 1
ATOM 1935 O O . ALA A 1 242 ? -8.656 23.641 4.926 1 95.12 242 ALA A O 1
ATOM 1936 N N . ALA A 1 243 ? -8.008 25.766 5.082 1 90.44 243 ALA A N 1
ATOM 1937 C CA . ALA A 1 243 ? -6.742 25.516 4.391 1 90.44 243 ALA A CA 1
ATOM 1938 C C . ALA A 1 243 ? -5.859 24.562 5.188 1 90.44 243 ALA A C 1
ATOM 1940 O O . ALA A 1 243 ? -5.211 23.672 4.613 1 90.44 243 ALA A O 1
ATOM 1941 N N . CYS A 1 244 ? -5.871 24.703 6.477 1 87.56 244 CYS A N 1
ATOM 1942 C CA . CYS A 1 244 ? -5.07 23.859 7.344 1 87.56 244 CYS A CA 1
ATOM 1943 C C . CYS A 1 244 ? -5.57 22.406 7.305 1 87.56 244 CYS A C 1
ATOM 1945 O O . CYS A 1 244 ? -4.773 21.484 7.195 1 87.56 244 CYS A O 1
ATOM 1947 N N . ILE A 1 245 ? -6.852 22.297 7.32 1 90.81 245 ILE A N 1
ATOM 1948 C CA . ILE A 1 245 ? -7.43 20.953 7.348 1 90.81 245 ILE A CA 1
ATOM 1949 C C . ILE A 1 245 ? -7.258 20.281 5.984 1 90.81 245 ILE A C 1
ATOM 1951 O O . ILE A 1 245 ? -7.035 19.078 5.902 1 90.81 245 ILE A O 1
ATOM 1955 N N . ARG A 1 246 ? -7.293 21.047 4.91 1 88.44 246 ARG A N 1
ATOM 1956 C CA . ARG A 1 246 ? -7.055 20.5 3.576 1 88.44 246 ARG A CA 1
ATOM 1957 C C . ARG A 1 246 ? -5.629 19.984 3.443 1 88.44 246 ARG A C 1
ATOM 1959 O O . ARG A 1 246 ? -5.391 18.984 2.758 1 88.44 246 ARG A O 1
ATOM 1966 N N . ARG A 1 247 ? -4.742 20.578 4.156 1 80.44 247 ARG A N 1
ATOM 1967 C CA . ARG A 1 247 ? -3.34 20.188 4.074 1 80.44 247 ARG A CA 1
ATOM 1968 C C . ARG A 1 247 ? -3.076 18.906 4.879 1 80.44 247 ARG A C 1
ATOM 1970 O O . ARG A 1 247 ? -2.176 18.141 4.551 1 80.44 247 ARG A O 1
ATOM 1977 N N . GLU A 1 248 ? -3.955 18.781 5.887 1 77.38 248 GLU A N 1
ATOM 1978 C CA . GLU A 1 248 ? -3.752 17.641 6.785 1 77.38 248 GLU A CA 1
ATOM 1979 C C . GLU A 1 248 ? -4.496 16.406 6.289 1 77.38 248 GLU A C 1
ATOM 1981 O O . GLU A 1 248 ? -4.629 15.422 7.02 1 77.38 248 GLU A O 1
ATOM 1986 N N . ARG A 1 249 ? -4.859 16.422 5.074 1 80.06 249 ARG A N 1
ATOM 1987 C CA . ARG A 1 249 ? -5.551 15.258 4.535 1 80.06 249 ARG A CA 1
ATOM 1988 C C . ARG A 1 249 ? -4.566 14.141 4.211 1 80.06 249 ARG A C 1
ATOM 1990 O O . ARG A 1 249 ? -3.416 14.406 3.855 1 80.06 249 ARG A O 1
ATOM 1997 N N . ARG A 1 250 ? -5.074 13.016 4.41 1 73.75 250 ARG A N 1
ATOM 1998 C CA . ARG A 1 250 ? -4.242 11.859 4.105 1 73.75 250 ARG A CA 1
ATOM 1999 C C . ARG A 1 250 ? -3.99 11.742 2.604 1 73.75 250 ARG A C 1
ATOM 2001 O O . ARG A 1 250 ? -4.918 11.867 1.803 1 73.75 250 ARG A O 1
ATOM 2008 N N . ARG A 1 251 ? -2.627 11.703 2.359 1 65.75 251 ARG A N 1
ATOM 2009 C CA . ARG A 1 251 ? -2.268 11.539 0.955 1 65.75 251 ARG A CA 1
ATOM 2010 C C . ARG A 1 251 ? -1.89 10.094 0.651 1 65.75 251 ARG A C 1
ATOM 2012 O O . ARG A 1 251 ? -1.58 9.328 1.562 1 65.75 251 ARG A O 1
ATOM 2019 N N . GLY A 1 252 ? -2.316 9.414 -0.287 1 62.91 252 GLY A N 1
ATOM 2020 C CA . GLY A 1 252 ? -1.983 8.039 -0.621 1 62.91 252 GLY A CA 1
ATOM 2021 C C . GLY A 1 252 ? -2.975 7.398 -1.576 1 62.91 252 GLY A C 1
ATOM 2022 O O . GLY A 1 252 ? -3.299 6.215 -1.442 1 62.91 252 GLY A O 1
ATOM 2023 N N . THR A 1 253 ? -3.354 8.117 -2.379 1 65.69 253 THR A N 1
ATOM 2024 C CA . THR A 1 253 ? -4.352 7.629 -3.324 1 65.69 253 THR A CA 1
ATOM 2025 C C . THR A 1 253 ? -3.727 6.648 -4.312 1 65.69 253 THR A C 1
ATOM 2027 O O . THR A 1 253 ? -4.375 5.691 -4.742 1 65.69 253 THR A O 1
ATOM 2030 N N . VAL A 1 254 ? -2.432 6.797 -4.41 1 65.62 254 VAL A N 1
ATOM 2031 C CA . VAL A 1 254 ? -1.796 5.949 -5.414 1 65.62 254 VAL A CA 1
ATOM 2032 C C . VAL A 1 254 ? -1.643 4.531 -4.867 1 65.62 254 VAL A C 1
ATOM 2034 O O . VAL A 1 254 ? -1.854 3.555 -5.59 1 65.62 254 VAL A O 1
ATOM 2037 N N . GLN A 1 255 ? -1.359 4.438 -3.602 1 70.06 255 GLN A N 1
ATOM 2038 C CA . GLN A 1 255 ? -1.191 3.123 -2.992 1 70.06 255 GLN A CA 1
ATOM 2039 C C . GLN A 1 255 ? -2.502 2.342 -2.996 1 70.06 255 GLN A C 1
ATOM 2041 O O . GLN A 1 255 ? -2.514 1.14 -3.268 1 70.06 255 GLN A O 1
ATOM 2046 N N . VAL A 1 256 ? -3.562 3 -2.812 1 74.25 256 VAL A N 1
ATOM 2047 C CA . VAL A 1 256 ? -4.867 2.348 -2.787 1 74.25 256 VAL A CA 1
ATOM 2048 C C . VAL A 1 256 ? -5.262 1.926 -4.199 1 74.25 256 VAL A C 1
ATOM 2050 O O . VAL A 1 256 ? -5.801 0.835 -4.402 1 74.25 256 VAL A O 1
ATOM 2053 N N . LEU A 1 257 ? -4.938 2.695 -5.141 1 75.06 257 LEU A N 1
ATOM 2054 C CA . LEU A 1 257 ? -5.281 2.387 -6.527 1 75.06 257 LEU A CA 1
ATOM 2055 C C . LEU A 1 257 ? -4.52 1.158 -7.012 1 75.06 257 LEU A C 1
ATOM 2057 O O . LEU A 1 257 ? -5.055 0.357 -7.785 1 75.06 257 LEU A O 1
ATOM 2061 N N . VAL A 1 258 ? -3.451 1.022 -6.5 1 72.88 258 VAL A N 1
ATOM 2062 C CA . VAL A 1 258 ? -2.646 -0.131 -6.891 1 72.88 258 VAL A CA 1
ATOM 2063 C C . VAL A 1 258 ? -3.242 -1.403 -6.293 1 72.88 258 VAL A C 1
ATOM 2065 O O . VAL A 1 258 ? -3.336 -2.43 -6.969 1 72.88 258 VAL A O 1
ATOM 2068 N N . SER A 1 259 ? -3.574 -1.284 -5.082 1 78.81 259 SER A N 1
ATOM 2069 C CA . SER A 1 259 ? -4.168 -2.451 -4.434 1 78.81 259 SER A CA 1
ATOM 2070 C C . SER A 1 259 ? -5.492 -2.832 -5.09 1 78.81 259 SER A C 1
ATOM 2072 O O . SER A 1 259 ? -5.812 -4.016 -5.203 1 78.81 259 SER A O 1
ATOM 2074 N N . LEU A 1 260 ? -6.164 -1.843 -5.52 1 84.06 260 LEU A N 1
ATOM 2075 C CA . LEU A 1 260 ? -7.41 -2.104 -6.227 1 84.06 260 LEU A CA 1
ATOM 2076 C C . LEU A 1 260 ? -7.145 -2.748 -7.582 1 84.06 260 LEU A C 1
ATOM 2078 O O . LEU A 1 260 ? -7.832 -3.697 -7.969 1 84.06 260 LEU A O 1
ATOM 2082 N N . ALA A 1 261 ? -6.152 -2.266 -8.195 1 81.38 261 ALA A N 1
ATOM 2083 C CA . ALA A 1 261 ? -5.781 -2.836 -9.492 1 81.38 261 ALA A CA 1
ATOM 2084 C C . ALA A 1 261 ? -5.328 -4.285 -9.344 1 81.38 261 ALA A C 1
ATOM 2086 O O . ALA A 1 261 ? -5.641 -5.129 -10.188 1 81.38 261 ALA A O 1
ATOM 2087 N N . TRP A 1 262 ? -4.695 -4.48 -8.273 1 83.06 262 TRP A N 1
ATOM 2088 C CA . TRP A 1 262 ? -4.238 -5.84 -7.996 1 83.06 262 TRP A CA 1
ATOM 2089 C C . TRP A 1 262 ? -5.422 -6.789 -7.844 1 83.06 262 TRP A C 1
ATOM 2091 O O . TRP A 1 262 ? -5.387 -7.918 -8.344 1 83.06 262 TRP A O 1
ATOM 2101 N N . PHE A 1 263 ? -6.352 -6.449 -7.168 1 88.69 263 PHE A N 1
ATOM 2102 C CA . PHE A 1 263 ? -7.535 -7.281 -6.992 1 88.69 263 PHE A CA 1
ATOM 2103 C C . PHE A 1 263 ? -8.203 -7.566 -8.328 1 88.69 263 PHE A C 1
ATOM 2105 O O . PHE A 1 263 ? -8.602 -8.703 -8.602 1 88.69 263 PHE A O 1
ATOM 2112 N N . LEU A 1 264 ? -8.234 -6.539 -9.156 1 87.94 264 LEU A N 1
ATOM 2113 C CA . LEU A 1 264 ? -8.898 -6.691 -10.445 1 87.94 264 LEU A CA 1
ATOM 2114 C C . LEU A 1 264 ? -8.094 -7.609 -11.359 1 87.94 264 LEU A C 1
ATOM 2116 O O . LEU A 1 264 ? -8.672 -8.422 -12.094 1 87.94 264 LEU A O 1
ATOM 2120 N N . VAL A 1 265 ? -6.82 -7.484 -11.289 1 83.75 265 VAL A N 1
ATOM 2121 C CA . VAL A 1 265 ? -5.977 -8.359 -12.094 1 83.75 265 VAL A CA 1
ATOM 2122 C C . VAL A 1 265 ? -6.094 -9.797 -11.594 1 83.75 265 VAL A C 1
ATOM 2124 O O . VAL A 1 265 ? -6.199 -10.734 -12.383 1 83.75 265 VAL A O 1
ATOM 2127 N N . ALA A 1 266 ? -6.074 -9.914 -10.297 1 87.12 266 ALA A N 1
ATOM 2128 C CA . ALA A 1 266 ? -6.242 -11.242 -9.719 1 87.12 266 ALA A CA 1
ATOM 2129 C C . ALA A 1 266 ? -7.586 -11.852 -10.109 1 87.12 266 ALA A C 1
ATOM 2131 O O . ALA A 1 266 ? -7.672 -13.047 -10.398 1 87.12 266 ALA A O 1
ATOM 2132 N N . MET A 1 267 ? -8.625 -11.023 -10.188 1 89.75 267 MET A N 1
ATOM 2133 C CA . MET A 1 267 ? -9.945 -11.477 -10.609 1 89.75 267 MET A CA 1
ATOM 2134 C C . MET A 1 267 ? -9.93 -11.914 -12.062 1 89.75 267 MET A C 1
ATOM 2136 O O . MET A 1 267 ? -10.477 -12.969 -12.406 1 89.75 267 MET A O 1
ATOM 2140 N N . GLY A 1 268 ? -9.234 -11.133 -12.859 1 86.06 268 GLY A N 1
ATOM 2141 C CA . GLY A 1 268 ? -9.117 -11.5 -14.266 1 86.06 268 GLY A CA 1
ATOM 2142 C C . GLY A 1 268 ? -8.383 -12.812 -14.469 1 86.06 268 GLY A C 1
ATOM 2143 O O . GLY A 1 268 ? -8.812 -13.648 -15.266 1 86.06 268 GLY A O 1
ATOM 2144 N N . ILE A 1 269 ? -7.375 -13.016 -13.688 1 83.44 269 ILE A N 1
ATOM 2145 C CA . ILE A 1 269 ? -6.578 -14.234 -13.789 1 83.44 269 ILE A CA 1
ATOM 2146 C C . ILE A 1 269 ? -7.395 -15.43 -13.289 1 83.44 269 ILE A C 1
ATOM 2148 O O . ILE A 1 269 ? -7.383 -16.5 -13.898 1 83.44 269 ILE A O 1
ATOM 2152 N N . SER A 1 270 ? -8.109 -15.203 -12.258 1 86.88 270 SER A N 1
ATOM 2153 C CA . SER A 1 270 ? -8.906 -16.297 -11.703 1 86.88 270 SER A CA 1
ATOM 2154 C C . SER A 1 270 ? -10.039 -16.688 -12.641 1 86.88 270 SER A C 1
ATOM 2156 O O . SER A 1 270 ? -10.375 -17.859 -12.766 1 86.88 270 SER A O 1
ATOM 2158 N N . ILE A 1 271 ? -10.625 -15.711 -13.281 1 87.06 271 ILE A N 1
ATOM 2159 C CA . ILE A 1 271 ? -11.68 -15.992 -14.25 1 87.06 271 ILE A CA 1
ATOM 2160 C C . ILE A 1 271 ? -11.109 -16.781 -15.43 1 87.06 271 ILE A C 1
ATOM 2162 O O . ILE A 1 271 ? -11.703 -17.766 -15.867 1 87.06 271 ILE A O 1
ATOM 2166 N N . ASN A 1 272 ? -9.945 -16.422 -15.859 1 83.19 272 ASN A N 1
ATOM 2167 C CA . ASN A 1 272 ? -9.32 -17.125 -16.984 1 83.19 272 ASN A CA 1
ATOM 2168 C C . ASN A 1 272 ? -8.914 -18.547 -16.609 1 83.19 272 ASN A C 1
ATOM 2170 O O . ASN A 1 272 ? -9.023 -19.469 -17.422 1 83.19 272 ASN A O 1
ATOM 2174 N N . LYS A 1 273 ? -8.484 -18.703 -15.406 1 80.5 273 LYS A N 1
ATOM 2175 C CA . LYS A 1 273 ? -8.078 -20.031 -14.953 1 80.5 273 LYS A CA 1
ATOM 2176 C C . LYS A 1 273 ? -9.289 -20.953 -14.789 1 80.5 273 LYS A C 1
ATOM 2178 O O . LYS A 1 273 ? -9.219 -22.141 -15.078 1 80.5 273 LYS A O 1
ATOM 2183 N N . ALA A 1 274 ? -10.32 -20.406 -14.336 1 80.75 274 ALA A N 1
ATOM 2184 C CA . ALA A 1 274 ? -11.516 -21.219 -14.094 1 80.75 274 ALA A CA 1
ATOM 2185 C C . ALA A 1 274 ? -12.18 -21.625 -15.398 1 80.75 274 ALA A C 1
ATOM 2187 O O . ALA A 1 274 ? -12.688 -22.75 -15.523 1 80.75 274 ALA A O 1
ATOM 2188 N N . PHE A 1 275 ? -12.227 -20.75 -16.375 1 79.12 275 PHE A N 1
ATOM 2189 C CA . PHE A 1 275 ? -12.93 -21.031 -17.609 1 79.12 275 PHE A CA 1
ATOM 2190 C C . PHE A 1 275 ? -11.984 -21.609 -18.656 1 79.12 275 PHE A C 1
ATOM 2192 O O . PHE A 1 275 ? -12.43 -22.203 -19.641 1 79.12 275 PHE A O 1
ATOM 2199 N N . GLY A 1 276 ? -10.688 -21.328 -18.422 1 69.44 276 GLY A N 1
ATOM 2200 C CA . GLY A 1 276 ? -9.742 -21.891 -19.375 1 69.44 276 GLY A CA 1
ATOM 2201 C C . GLY A 1 276 ? -9.539 -23.391 -19.203 1 69.44 276 GLY A C 1
ATOM 2202 O O . GLY A 1 276 ? -10.258 -24.031 -18.438 1 69.44 276 GLY A O 1
ATOM 2203 N N . ASP A 1 277 ? -8.695 -24.016 -20 1 56.16 277 ASP A N 1
ATOM 2204 C CA . ASP A 1 277 ? -8.43 -25.438 -20.109 1 56.16 277 ASP A CA 1
ATOM 2205 C C . ASP A 1 277 ? -7.844 -25.984 -18.797 1 56.16 277 ASP A C 1
ATOM 2207 O O . ASP A 1 277 ? -7.711 -27.188 -18.625 1 56.16 277 ASP A O 1
ATOM 2211 N N . LEU A 1 278 ? -7.441 -25.031 -17.891 1 49.12 278 LEU A N 1
ATOM 2212 C CA . LEU A 1 278 ? -6.691 -25.422 -16.703 1 49.12 278 LEU A CA 1
ATOM 2213 C C . LEU A 1 278 ? -7.629 -25.688 -15.531 1 49.12 278 LEU A C 1
ATOM 2215 O O . LEU A 1 278 ? -7.176 -25.969 -14.422 1 49.12 278 LEU A O 1
ATOM 2219 N N . GLY A 1 279 ? -8.922 -25.594 -15.688 1 54.03 279 GLY A N 1
ATOM 2220 C CA . GLY A 1 279 ? -9.82 -25.469 -14.555 1 54.03 279 GLY A CA 1
ATOM 2221 C C . GLY A 1 279 ? -9.938 -26.734 -13.734 1 54.03 279 GLY A C 1
ATOM 2222 O O . GLY A 1 279 ? -10.289 -27.797 -14.266 1 54.03 279 GLY A O 1
ATOM 2223 N N . GLU A 1 280 ? -8.836 -27 -12.812 1 60.38 280 GLU A N 1
ATOM 2224 C CA . GLU A 1 280 ? -9.102 -27.969 -11.742 1 60.38 280 GLU A CA 1
ATOM 2225 C C . GLU A 1 280 ? -10.141 -27.438 -10.766 1 60.38 280 GLU A C 1
ATOM 2227 O O . GLU A 1 280 ? -10.461 -26.25 -10.781 1 60.38 280 GLU A O 1
ATOM 2232 N N . ASN A 1 281 ? -10.969 -28.375 -10.266 1 61.41 281 ASN A N 1
ATOM 2233 C CA . ASN A 1 281 ? -11.961 -28 -9.273 1 61.41 281 ASN A CA 1
ATOM 2234 C C . ASN A 1 281 ? -11.422 -26.938 -8.312 1 61.41 281 ASN A C 1
ATOM 2236 O O . ASN A 1 281 ? -12.164 -26.047 -7.875 1 61.41 281 ASN A O 1
ATOM 2240 N N . SER A 1 282 ? -10.18 -27 -8.188 1 70.38 282 SER A N 1
ATOM 2241 C CA . SER A 1 282 ? -9.57 -26.062 -7.25 1 70.38 282 SER A CA 1
ATOM 2242 C C . SER A 1 282 ? -9.586 -24.641 -7.801 1 70.38 282 SER A C 1
ATOM 2244 O O . SER A 1 282 ? -9.75 -23.672 -7.043 1 70.38 282 SER A O 1
ATOM 2246 N N . THR A 1 283 ? -9.68 -24.578 -9.109 1 77.69 283 THR A N 1
ATOM 2247 C CA . THR A 1 283 ? -9.617 -23.25 -9.719 1 77.69 283 THR A CA 1
ATOM 2248 C C . THR A 1 283 ? -10.984 -22.578 -9.672 1 77.69 283 THR A C 1
ATOM 2250 O O . THR A 1 283 ? -11.078 -21.359 -9.523 1 77.69 283 THR A O 1
ATOM 2253 N N . ALA A 1 284 ? -11.969 -23.422 -9.758 1 81.94 284 ALA A N 1
ATOM 2254 C CA . ALA A 1 284 ? -13.312 -22.844 -9.664 1 81.94 284 ALA A CA 1
ATOM 2255 C C . ALA A 1 284 ? -13.602 -22.359 -8.25 1 81.94 284 ALA A C 1
ATOM 2257 O O . ALA A 1 284 ? -14.195 -21.281 -8.07 1 81.94 284 ALA A O 1
ATOM 2258 N N . HIS A 1 285 ? -13.148 -23.125 -7.359 1 84.88 285 HIS A N 1
ATOM 2259 C CA . HIS A 1 285 ? -13.391 -22.734 -5.977 1 84.88 285 HIS A CA 1
ATOM 2260 C C . HIS A 1 285 ? -12.531 -21.547 -5.586 1 84.88 285 HIS A C 1
ATOM 2262 O O . HIS A 1 285 ? -12.922 -20.734 -4.738 1 84.88 285 HIS A O 1
ATOM 2268 N N . ASN A 1 286 ? -11.445 -21.391 -6.195 1 87.81 286 ASN A N 1
ATOM 2269 C CA . ASN A 1 286 ? -10.641 -20.203 -5.98 1 87.81 286 ASN A CA 1
ATOM 2270 C C . ASN A 1 286 ? -11.32 -18.953 -6.527 1 87.81 286 ASN A C 1
ATOM 2272 O O . ASN A 1 286 ? -11.219 -17.875 -5.938 1 87.81 286 ASN A O 1
ATOM 2276 N N . LEU A 1 287 ? -11.969 -19.172 -7.613 1 90.62 287 LEU A N 1
ATOM 2277 C CA . LEU A 1 287 ? -12.734 -18.062 -8.164 1 90.62 287 LEU A CA 1
ATOM 2278 C C . LEU A 1 287 ? -13.867 -17.672 -7.223 1 90.62 287 LEU A C 1
ATOM 2280 O O . LEU A 1 287 ? -14.156 -16.484 -7.047 1 90.62 287 LEU A O 1
ATOM 2284 N N . ALA A 1 288 ? -14.469 -18.656 -6.629 1 94 288 ALA A N 1
ATOM 2285 C CA . ALA A 1 288 ? -15.555 -18.391 -5.691 1 94 288 ALA A CA 1
ATOM 2286 C C . ALA A 1 288 ? -15.062 -17.562 -4.508 1 94 288 ALA A C 1
ATOM 2288 O O . ALA A 1 288 ? -15.789 -16.703 -3.992 1 94 288 ALA A O 1
ATOM 2289 N N . LEU A 1 289 ? -13.891 -17.797 -4.109 1 92.88 289 LEU A N 1
ATOM 2290 C CA . LEU A 1 289 ? -13.297 -17.016 -3.033 1 92.88 289 LEU A CA 1
ATOM 2291 C C . LEU A 1 289 ? -13.156 -15.547 -3.447 1 92.88 289 LEU A C 1
ATOM 2293 O O . LEU A 1 289 ? -13.445 -14.648 -2.662 1 92.88 289 LEU A O 1
ATOM 2297 N N . GLY A 1 290 ? -12.734 -15.344 -4.629 1 93.81 290 GLY A N 1
ATOM 2298 C CA . GLY A 1 290 ? -12.641 -13.992 -5.148 1 93.81 290 GLY A CA 1
ATOM 2299 C C . GLY A 1 290 ? -13.984 -13.297 -5.254 1 93.81 290 GLY A C 1
ATOM 2300 O O . GLY A 1 290 ? -14.102 -12.102 -4.965 1 93.81 290 GLY A O 1
ATOM 2301 N N . LEU A 1 291 ? -14.984 -14.055 -5.57 1 96.5 291 LEU A N 1
ATOM 2302 C CA . LEU A 1 291 ? -16.312 -13.492 -5.734 1 96.5 291 LEU A CA 1
ATOM 2303 C C . LEU A 1 291 ? -16.891 -13.055 -4.391 1 96.5 291 LEU A C 1
ATOM 2305 O O . LEU A 1 291 ? -17.469 -11.977 -4.277 1 96.5 291 LEU A O 1
ATOM 2309 N N . VAL A 1 292 ? -16.688 -13.844 -3.41 1 96.44 292 VAL A N 1
ATOM 2310 C CA . VAL A 1 292 ? -17.266 -13.523 -2.113 1 96.44 292 VAL A CA 1
ATOM 2311 C C . VAL A 1 292 ? -16.594 -12.281 -1.534 1 96.44 292 VAL A C 1
ATOM 2313 O O . VAL A 1 292 ? -17.219 -11.508 -0.814 1 96.44 292 VAL A O 1
ATOM 2316 N N . MET A 1 293 ? -15.391 -12.016 -1.909 1 96.25 293 MET A N 1
ATOM 2317 C CA . MET A 1 293 ? -14.641 -10.906 -1.327 1 96.25 293 MET A CA 1
ATOM 2318 C C . MET A 1 293 ? -14.711 -9.672 -2.221 1 96.25 293 MET A C 1
ATOM 2320 O O . MET A 1 293 ? -14.125 -8.641 -1.903 1 96.25 293 MET A O 1
ATOM 2324 N N . SER A 1 294 ? -15.461 -9.688 -3.256 1 96.81 294 SER A N 1
ATOM 2325 C CA . SER A 1 294 ? -15.477 -8.625 -4.254 1 96.81 294 SER A CA 1
ATOM 2326 C C . SER A 1 294 ? -16.094 -7.348 -3.688 1 96.81 294 SER A C 1
ATOM 2328 O O . SER A 1 294 ? -15.977 -6.277 -4.285 1 96.81 294 SER A O 1
ATOM 2330 N N . TRP A 1 295 ? -16.734 -7.387 -2.545 1 97.06 295 TRP A N 1
ATOM 2331 C CA . TRP A 1 295 ? -17.266 -6.184 -1.91 1 97.06 295 TRP A CA 1
ATOM 2332 C C . TRP A 1 295 ? -16.156 -5.395 -1.224 1 97.06 295 TRP A C 1
ATOM 2334 O O . TRP A 1 295 ? -16.297 -4.191 -0.983 1 97.06 295 TRP A O 1
ATOM 2344 N N . LEU A 1 296 ? -15.055 -5.984 -0.893 1 95.69 296 LEU A N 1
ATOM 2345 C CA . LEU A 1 296 ? -13.984 -5.395 -0.092 1 95.69 296 LEU A CA 1
ATOM 2346 C C . LEU A 1 296 ? -13.32 -4.238 -0.833 1 95.69 296 LEU A C 1
ATOM 2348 O O . LEU A 1 296 ? -13.125 -3.162 -0.262 1 95.69 296 LEU A O 1
ATOM 2352 N N . PRO A 1 297 ? -12.961 -4.387 -2.119 1 94.31 297 PRO A N 1
ATOM 2353 C CA . PRO A 1 297 ? -12.375 -3.248 -2.824 1 94.31 297 PRO A CA 1
ATOM 2354 C C . PRO A 1 297 ? -13.312 -2.043 -2.885 1 94.31 297 PRO A C 1
ATOM 2356 O O . PRO A 1 297 ? -12.852 -0.898 -2.834 1 94.31 297 PRO A O 1
ATOM 2359 N N . VAL A 1 298 ? -14.57 -2.258 -3.006 1 95.19 298 VAL A N 1
ATOM 2360 C CA . VAL A 1 298 ? -15.539 -1.164 -3.053 1 95.19 298 VAL A CA 1
ATOM 2361 C C . VAL A 1 298 ? -15.602 -0.473 -1.691 1 95.19 298 VAL A C 1
ATOM 2363 O O . VAL A 1 298 ? -15.625 0.757 -1.614 1 95.19 298 VAL A O 1
ATOM 2366 N N . LEU A 1 299 ? -15.617 -1.284 -0.693 1 95.38 299 LEU A N 1
ATOM 2367 C CA . LEU A 1 299 ? -15.648 -0.732 0.657 1 95.38 299 LEU A CA 1
ATOM 2368 C C . LEU A 1 299 ? -14.414 0.11 0.933 1 95.38 299 LEU A C 1
ATOM 2370 O O . LEU A 1 299 ? -14.516 1.241 1.41 1 95.38 299 LEU A O 1
ATOM 2374 N N . ILE A 1 300 ? -13.266 -0.358 0.605 1 91.56 300 ILE A N 1
ATOM 2375 C CA . ILE A 1 300 ? -12.016 0.34 0.884 1 91.56 300 ILE A CA 1
ATOM 2376 C C . ILE A 1 300 ? -11.945 1.617 0.049 1 91.56 300 ILE A C 1
ATOM 2378 O O . ILE A 1 300 ? -11.539 2.67 0.549 1 91.56 300 ILE A O 1
ATOM 2382 N N . ALA A 1 301 ? -12.336 1.535 -1.161 1 90.94 301 ALA A N 1
ATOM 2383 C CA . ALA A 1 301 ? -12.359 2.725 -2.008 1 90.94 301 ALA A CA 1
ATOM 2384 C C . ALA A 1 301 ? -13.32 3.773 -1.459 1 90.94 301 ALA A C 1
ATOM 2386 O O . ALA A 1 301 ? -13.023 4.969 -1.478 1 90.94 301 ALA A O 1
ATOM 2387 N N . ALA A 1 302 ? -14.406 3.305 -0.979 1 92.69 302 ALA A N 1
ATOM 2388 C CA . ALA A 1 302 ? -15.406 4.219 -0.434 1 92.69 302 ALA A CA 1
ATOM 2389 C C . ALA A 1 302 ? -14.906 4.887 0.841 1 92.69 302 ALA A C 1
ATOM 2391 O O . ALA A 1 302 ? -15.242 6.039 1.12 1 92.69 302 ALA A O 1
ATOM 2392 N N . THR A 1 303 ? -14.117 4.176 1.581 1 89.75 303 THR A N 1
ATOM 2393 C CA . THR A 1 303 ? -13.586 4.746 2.812 1 89.75 303 THR A CA 1
ATOM 2394 C C . THR A 1 303 ? -12.617 5.883 2.506 1 89.75 303 THR A C 1
ATOM 2396 O O . THR A 1 303 ? -12.484 6.828 3.287 1 89.75 303 THR A O 1
ATOM 2399 N N . ILE A 1 304 ? -12.047 5.812 1.431 1 82.81 304 ILE A N 1
ATOM 2400 C CA . ILE A 1 304 ? -11.094 6.852 1.043 1 82.81 304 ILE A CA 1
ATOM 2401 C C . ILE A 1 304 ? -11.852 8.117 0.636 1 82.81 304 ILE A C 1
ATOM 2403 O O . ILE A 1 304 ? -11.422 9.227 0.94 1 82.81 304 ILE A O 1
ATOM 2407 N N . VAL A 1 305 ? -12.891 7.883 -0.022 1 85.56 305 VAL A N 1
ATOM 2408 C CA . VAL A 1 305 ? -13.703 9.023 -0.445 1 85.56 305 VAL A CA 1
ATOM 2409 C C . VAL A 1 305 ? -14.305 9.711 0.777 1 85.56 305 VAL A C 1
ATOM 2411 O O . VAL A 1 305 ? -14.422 10.938 0.815 1 85.56 305 VAL A O 1
ATOM 2414 N N . ASP A 1 306 ? -14.641 8.875 1.747 1 81.12 306 ASP A N 1
ATOM 2415 C CA . ASP A 1 306 ? -15.195 9.422 2.982 1 81.12 306 ASP A CA 1
ATOM 2416 C C . ASP A 1 306 ? -14.109 10.094 3.818 1 81.12 306 ASP A C 1
ATOM 2418 O O . ASP A 1 306 ? -14.398 10.648 4.887 1 81.12 306 ASP A O 1
ATOM 2422 N N . ARG A 1 307 ? -13.156 10.578 3.291 1 64.25 307 ARG A N 1
ATOM 2423 C CA . ARG A 1 307 ? -12.062 11.453 3.711 1 64.25 307 ARG A CA 1
ATOM 2424 C C . ARG A 1 307 ? -11.477 10.992 5.039 1 64.25 307 ARG A C 1
ATOM 2426 O O . ARG A 1 307 ? -12.211 10.586 5.941 1 64.25 307 ARG A O 1
ATOM 2433 N N . ASN A 1 308 ? -10.211 10.961 5.039 1 64.75 308 ASN A N 1
ATOM 2434 C CA . ASN A 1 308 ? -9.555 10.602 6.293 1 64.75 308 ASN A CA 1
ATOM 2435 C C . ASN A 1 308 ? -8.422 11.578 6.629 1 64.75 308 ASN A C 1
ATOM 2437 O O . ASN A 1 308 ? -7.566 11.852 5.793 1 64.75 308 ASN A O 1
ATOM 2441 N N . PRO A 1 309 ? -8.812 12.289 7.727 1 76.12 309 PRO A N 1
ATOM 2442 C CA . PRO A 1 309 ? -7.676 13.094 8.18 1 76.12 309 PRO A CA 1
ATOM 2443 C C . PRO A 1 309 ? -6.465 12.242 8.547 1 76.12 309 PRO A C 1
ATOM 2445 O O . PRO A 1 309 ? -6.609 11.062 8.875 1 76.12 309 PRO A O 1
ATOM 2448 N N . MET A 1 310 ? -5.383 12.789 8.391 1 73.69 310 MET A N 1
ATOM 2449 C CA . MET A 1 310 ? -4.16 12.109 8.8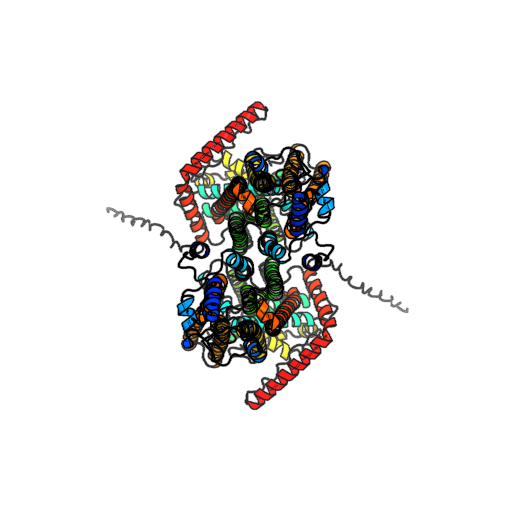12 1 73.69 310 MET A CA 1
ATOM 2450 C C . MET A 1 310 ? -4.137 11.914 10.32 1 73.69 310 MET A C 1
ATOM 2452 O O . MET A 1 310 ? -3.793 10.836 10.805 1 73.69 310 MET A O 1
ATOM 2456 N N . ASP A 1 311 ? -4.508 12.984 11.008 1 77.69 311 ASP A N 1
ATOM 2457 C CA . ASP A 1 311 ? -4.621 12.984 12.461 1 77.69 311 ASP A CA 1
ATOM 2458 C C . ASP A 1 311 ? -5.992 13.484 12.906 1 77.69 311 ASP A C 1
ATOM 2460 O O . ASP A 1 311 ? -6.219 14.695 13 1 77.69 311 ASP A O 1
ATOM 2464 N N . ALA A 1 312 ? -6.816 12.547 13.242 1 82.88 312 ALA A N 1
ATOM 2465 C CA . ALA A 1 312 ? -8.195 12.883 13.602 1 82.88 312 ALA A CA 1
ATOM 2466 C C . ALA A 1 312 ? -8.234 13.703 14.891 1 82.88 312 ALA A C 1
ATOM 2468 O O . ALA A 1 312 ? -9.094 14.578 15.055 1 82.88 312 ALA A O 1
ATOM 2469 N N . ARG A 1 313 ? -7.336 13.453 15.797 1 81.31 313 ARG A N 1
ATOM 2470 C CA . ARG A 1 313 ? -7.316 14.18 17.062 1 81.31 313 ARG A CA 1
ATOM 2471 C C . ARG A 1 313 ? -6.898 15.625 16.859 1 81.31 313 ARG A C 1
ATOM 2473 O O . ARG A 1 313 ? -7.434 16.531 17.5 1 81.31 313 ARG A O 1
ATOM 2480 N N . TYR A 1 314 ? -5.965 15.797 15.984 1 82.56 314 TYR A N 1
ATOM 2481 C CA . TYR A 1 314 ? -5.516 17.156 15.695 1 82.56 314 TYR A CA 1
ATOM 2482 C C . TYR A 1 314 ? -6.629 17.969 15.055 1 82.56 314 TYR A C 1
ATOM 2484 O O . TYR A 1 314 ? -6.848 19.125 15.414 1 82.56 314 TYR A O 1
ATOM 2492 N N . VAL A 1 315 ? -7.301 17.375 14.109 1 88.38 315 VAL A N 1
ATOM 2493 C CA . VAL A 1 315 ? -8.383 18.078 13.43 1 88.38 315 VAL A CA 1
ATOM 2494 C C . VAL A 1 315 ? -9.5 18.391 14.422 1 88.38 315 VAL A C 1
ATOM 2496 O O . VAL A 1 315 ? -10.086 19.469 14.383 1 88.38 315 VAL A O 1
ATOM 2499 N N . ARG A 1 316 ? -9.727 17.438 15.289 1 90.19 316 ARG A N 1
ATOM 2500 C CA . ARG A 1 316 ? -10.734 17.656 16.328 1 90.19 316 ARG A CA 1
ATOM 2501 C C . ARG A 1 316 ? -10.375 18.859 17.203 1 90.19 316 ARG A C 1
ATOM 2503 O O . ARG A 1 316 ? -11.227 19.703 17.453 1 90.19 316 ARG A O 1
ATOM 2510 N N . ASN A 1 317 ? -9.172 18.906 17.609 1 89.06 317 ASN A N 1
ATOM 2511 C CA . ASN A 1 317 ? -8.719 20 18.453 1 89.06 317 ASN A CA 1
ATOM 2512 C C . ASN A 1 317 ? -8.75 21.328 17.719 1 89.06 317 ASN A C 1
ATOM 2514 O O . ASN A 1 317 ? -9.086 22.375 18.297 1 89.06 317 ASN A O 1
ATOM 2518 N N . LYS A 1 318 ? -8.422 21.266 16.5 1 90.69 318 LYS A N 1
ATOM 2519 C CA . LYS A 1 318 ? -8.445 22.484 15.688 1 90.69 318 LYS A CA 1
ATOM 2520 C C . LYS A 1 318 ? -9.875 23 15.523 1 90.69 318 LYS A C 1
ATOM 2522 O O . LYS A 1 318 ? -10.109 24.203 15.602 1 90.69 318 LYS A O 1
ATOM 2527 N N . LEU A 1 319 ? -10.789 22.125 15.328 1 92.94 319 LEU A N 1
ATOM 2528 C CA . LEU A 1 319 ? -12.188 22.5 15.188 1 92.94 319 LEU A CA 1
ATOM 2529 C C . LEU A 1 319 ? -12.734 23.047 16.5 1 92.94 319 LEU A C 1
ATOM 2531 O O . LEU A 1 319 ? -13.422 24.078 16.516 1 92.94 319 LEU A O 1
ATOM 2535 N N . ASN A 1 320 ? -12.367 22.391 17.562 1 93 320 ASN A N 1
ATOM 2536 C CA . ASN A 1 320 ? -12.82 22.859 18.875 1 93 320 ASN A CA 1
ATOM 2537 C C . ASN A 1 320 ? -12.258 24.234 19.203 1 93 320 ASN A C 1
ATOM 2539 O O . ASN A 1 320 ? -12.961 25.094 19.75 1 93 320 ASN A O 1
ATOM 2543 N N . ASN A 1 321 ? -10.992 24.422 18.828 1 91.38 321 ASN A N 1
ATOM 2544 C CA . ASN A 1 321 ? -10.375 25.719 19.062 1 91.38 321 ASN A CA 1
ATOM 2545 C C . ASN A 1 321 ? -11 26.812 18.203 1 91.38 321 ASN A C 1
ATOM 2547 O O . ASN A 1 321 ? -11.203 27.938 18.656 1 91.38 321 ASN A O 1
ATOM 2551 N N . TYR A 1 322 ? -11.273 26.516 17.016 1 93.56 322 TYR A N 1
ATOM 2552 C CA . TYR A 1 322 ? -11.898 27.453 16.094 1 93.56 322 TYR A CA 1
ATOM 2553 C C . TYR A 1 322 ? -13.258 27.906 16.609 1 93.56 322 TYR A C 1
ATOM 2555 O O . TYR A 1 322 ? -13.547 29.094 16.672 1 93.56 322 TYR A O 1
ATOM 2563 N N . PHE A 1 323 ? -14.062 27 17 1 91.38 323 PHE A N 1
ATOM 2564 C CA . PHE A 1 323 ? -15.422 27.328 17.406 1 91.38 323 PHE A CA 1
ATOM 2565 C C . PHE A 1 323 ? -15.43 27.938 18.812 1 91.38 323 PHE A C 1
ATOM 2567 O O . PHE A 1 323 ? -16.359 28.672 19.172 1 91.38 323 PHE A O 1
ATOM 2574 N N . ARG A 1 324 ? -14.391 27.688 19.531 1 88.94 324 ARG A N 1
ATOM 2575 C CA . ARG A 1 324 ? -14.242 28.406 20.797 1 88.94 324 ARG A CA 1
ATOM 2576 C C . ARG A 1 324 ? -13.961 29.891 20.547 1 88.94 324 ARG A C 1
ATOM 2578 O O . ARG A 1 324 ? -14.484 30.75 21.266 1 88.94 324 ARG A O 1
ATOM 2585 N N . VAL A 1 325 ? -13.164 30.125 19.562 1 89.56 325 VAL A N 1
ATOM 2586 C CA . VAL A 1 325 ? -12.852 31.516 19.203 1 89.56 325 VAL A CA 1
ATOM 2587 C C . VAL A 1 325 ? -14.094 32.219 18.672 1 89.56 325 VAL A C 1
ATOM 2589 O O . VAL A 1 325 ? -14.328 33.375 18.938 1 89.56 325 VAL A O 1
ATOM 2592 N N . ILE A 1 326 ? -14.852 31.547 17.922 1 88.25 326 ILE A N 1
ATOM 2593 C CA . ILE A 1 326 ? -16.094 32.094 17.391 1 88.25 326 ILE A CA 1
ATOM 2594 C C . ILE A 1 326 ? -17.062 32.406 18.516 1 88.25 326 ILE A C 1
ATOM 2596 O O . ILE A 1 326 ? -17.766 33.438 18.484 1 88.25 326 ILE A O 1
ATOM 2600 N N . GLU A 1 327 ? -17.078 31.562 19.469 1 85.31 327 GLU A N 1
ATOM 2601 C CA . GLU A 1 327 ? -17.938 31.797 20.641 1 85.31 327 GLU A CA 1
ATOM 2602 C C . GLU A 1 327 ? -17.5 33.062 21.375 1 85.31 327 GLU A C 1
ATOM 2604 O O . GLU A 1 327 ? -18.344 33.812 21.875 1 85.31 327 GLU A O 1
ATOM 2609 N N . ASP A 1 328 ? -16.234 33.281 21.406 1 82.56 328 ASP A N 1
ATOM 2610 C CA . ASP A 1 328 ? -15.688 34.469 22.078 1 82.56 328 ASP A CA 1
ATOM 2611 C C . ASP A 1 328 ? -16.016 35.75 21.297 1 82.56 328 ASP A C 1
ATOM 2613 O O . ASP A 1 328 ? -16.281 36.781 21.891 1 82.56 328 ASP A O 1
ATOM 2617 N N . VAL A 1 329 ? -15.969 35.625 20.047 1 79.06 329 VAL A N 1
ATOM 2618 C CA . VAL A 1 329 ? -16.25 36.781 19.203 1 79.06 329 VAL A CA 1
ATOM 2619 C C . VAL A 1 329 ? -17.734 37.125 19.281 1 79.06 329 VAL A C 1
ATOM 2621 O O . VAL A 1 329 ? -18.094 38.312 19.312 1 79.06 329 VAL A O 1
ATOM 2624 N N . GLU A 1 330 ? -18.641 36.188 19.25 1 71.5 330 GLU A N 1
ATOM 2625 C CA . GLU A 1 330 ? -20.078 36.438 19.266 1 71.5 330 GLU A CA 1
ATOM 2626 C C . GLU A 1 330 ? -20.562 36.75 20.672 1 71.5 330 GLU A C 1
ATOM 2628 O O . GLU A 1 330 ? -21.688 37.25 20.844 1 71.5 330 GLU A O 1
ATOM 2633 N N . ARG A 1 331 ? -19.703 37.281 21.672 1 63.28 331 ARG A N 1
ATOM 2634 C CA . ARG A 1 331 ? -20.125 37.625 23.031 1 63.28 331 ARG A CA 1
ATOM 2635 C C . ARG A 1 331 ? -21.484 37 23.328 1 63.28 331 ARG A C 1
ATOM 2637 O O . ARG A 1 331 ? -22.438 37.75 23.656 1 63.28 331 ARG A O 1
ATOM 2644 N N . ILE A 1 332 ? -21.828 35.906 22.922 1 53 332 ILE A N 1
ATOM 2645 C CA . ILE A 1 332 ? -23.188 35.438 23.172 1 53 332 ILE A CA 1
ATOM 2646 C C . ILE A 1 332 ? -23.469 35.438 24.672 1 53 332 ILE A C 1
ATOM 2648 O O . ILE A 1 332 ? -22.734 34.812 25.453 1 53 332 ILE A O 1
ATOM 2652 N N . PRO A 1 333 ? -24.109 36.625 25.297 1 48.06 333 PRO A N 1
ATOM 2653 C CA . PRO A 1 333 ? -24.375 36.969 26.688 1 48.06 333 PRO A CA 1
ATOM 2654 C C . PRO A 1 333 ? -24.609 35.75 27.578 1 48.06 333 PRO A C 1
ATOM 2656 O O . PRO A 1 333 ? -24.453 35.844 28.797 1 48.06 333 PRO A O 1
ATOM 2659 N N . GLY A 1 334 ? -24.875 34.625 27.281 1 43.31 334 GLY A N 1
ATOM 2660 C CA . GLY A 1 334 ? -25.312 33.469 28.078 1 43.31 334 GLY A CA 1
ATOM 2661 C C . GLY A 1 334 ? -24.266 32.375 28.172 1 43.31 334 GLY A C 1
ATOM 2662 O O . GLY A 1 334 ? -24.594 31.234 28.5 1 43.31 334 GLY A O 1
ATOM 2663 N N . THR A 1 335 ? -23.188 32.531 27.547 1 46.56 335 THR A N 1
ATOM 2664 C CA . THR A 1 335 ? -22.188 31.484 27.766 1 46.56 335 THR A CA 1
ATOM 2665 C C . THR A 1 335 ? -21.688 31.5 29.203 1 46.56 335 THR A C 1
ATOM 2667 O O . THR A 1 335 ? -21.359 32.562 29.734 1 46.56 335 THR A O 1
ATOM 2670 N N . LEU A 1 336 ? -22.094 30.594 30.016 1 40.06 336 LEU A N 1
ATOM 2671 C CA . LEU A 1 336 ? -21.656 30.438 31.406 1 40.06 336 LEU A CA 1
ATOM 2672 C C . LEU A 1 336 ? -20.188 30.797 31.547 1 40.06 336 LEU A C 1
ATOM 2674 O O . LEU A 1 336 ? -19.344 30.281 30.812 1 40.06 336 LEU A O 1
ATOM 2678 N N . PRO A 1 337 ? -19.75 31.969 32.094 1 42.22 337 PRO A N 1
ATOM 2679 C CA . PRO A 1 337 ? -18.438 32.594 32.281 1 42.22 337 PRO A CA 1
ATOM 2680 C C . PRO A 1 337 ? -17.312 31.578 32.375 1 42.22 337 PRO A C 1
ATOM 2682 O O . PRO A 1 337 ? -16.172 31.875 32.062 1 42.22 337 PRO A O 1
ATOM 2685 N N . GLY A 1 338 ? -17.344 30.609 33.281 1 39.66 338 GLY A N 1
ATOM 2686 C CA . GLY A 1 338 ? -16.375 29.688 33.875 1 39.66 338 GLY A CA 1
ATOM 2687 C C . GLY A 1 338 ? -16.125 28.453 33 1 39.66 338 GLY A C 1
ATOM 2688 O O . GLY A 1 338 ? -15.383 27.562 33.406 1 39.66 338 GLY A O 1
ATOM 2689 N N . VAL A 1 339 ? -17.125 27.844 32.531 1 39.12 339 VAL A N 1
ATOM 2690 C CA . VAL A 1 339 ? -16.953 26.516 31.938 1 39.12 339 VAL A CA 1
ATOM 2691 C C . VAL A 1 339 ? -16.031 26.609 30.719 1 39.12 339 VAL A C 1
ATOM 2693 O O . VAL A 1 339 ? -16.375 27.219 29.719 1 39.12 339 VAL A O 1
ATOM 2696 N N . THR A 1 340 ? -14.852 26.969 30.797 1 45.94 340 THR A N 1
ATOM 2697 C CA . THR A 1 340 ? -13.914 26.516 29.781 1 45.94 340 THR A CA 1
ATOM 2698 C C . THR A 1 340 ? -14.531 25.406 28.938 1 45.94 340 THR A C 1
ATOM 2700 O O . THR A 1 340 ? -14.836 24.328 29.438 1 45.94 340 THR A O 1
ATOM 2703 N N . GLY A 1 341 ? -15.508 25.719 28.141 1 50.5 341 GLY A N 1
ATOM 2704 C CA . GLY A 1 341 ? -16.516 25 27.391 1 50.5 341 GLY A CA 1
ATOM 2705 C C . GLY A 1 341 ? -16.047 23.656 26.875 1 50.5 341 GLY A C 1
ATOM 2706 O O . GLY A 1 341 ? -14.867 23.469 26.578 1 50.5 341 GLY A O 1
ATOM 2707 N N . PRO A 1 342 ? -16.766 22.688 27.281 1 58.97 342 PRO A N 1
ATOM 2708 C CA . PRO A 1 342 ? -16.547 21.297 26.906 1 58.97 342 PRO A CA 1
ATOM 2709 C C . PRO A 1 342 ? -16.344 21.109 25.406 1 58.97 342 PRO A C 1
ATOM 2711 O O . PRO A 1 342 ? -16.781 21.938 24.609 1 58.97 342 PRO A O 1
ATOM 2714 N N . ALA A 1 343 ? -15.406 20.297 24.922 1 79.25 343 ALA A N 1
ATOM 2715 C CA . ALA A 1 343 ? -15.148 19.875 23.547 1 79.25 343 ALA A CA 1
ATOM 2716 C C . ALA A 1 343 ? -16.453 19.578 22.812 1 79.25 343 ALA A C 1
ATOM 2718 O O . ALA A 1 343 ? -17.312 18.859 23.328 1 79.25 343 ALA A O 1
ATOM 2719 N N . ILE A 1 344 ? -16.922 20.516 21.844 1 84 344 ILE A N 1
ATOM 2720 C CA . ILE A 1 344 ? -18.109 20.328 21.031 1 84 344 ILE A CA 1
ATOM 2721 C C . ILE A 1 344 ? -17.984 19.031 20.234 1 84 344 ILE A C 1
ATOM 2723 O O . ILE A 1 344 ? -18.953 18.266 20.125 1 84 344 ILE A O 1
ATOM 2727 N N . PHE A 1 345 ? -16.797 18.859 19.75 1 89.31 345 PHE A N 1
ATOM 2728 C CA . PHE A 1 345 ? -16.594 17.703 18.891 1 89.31 345 PHE A CA 1
ATOM 2729 C C . PHE A 1 345 ? -15.922 16.578 19.656 1 89.31 345 PHE A C 1
ATOM 2731 O O . PHE A 1 345 ? -14.945 16.797 20.375 1 89.31 345 PHE A O 1
ATOM 2738 N N . GLY A 1 346 ? -16.547 15.461 19.484 1 87.12 346 GLY A N 1
ATOM 2739 C CA . GLY A 1 346 ? -16.016 14.266 20.125 1 87.12 346 GLY A CA 1
ATOM 2740 C C . GLY A 1 346 ? -15.18 13.406 19.203 1 87.12 346 GLY A C 1
ATOM 2741 O O . GLY A 1 346 ? -14.383 13.93 18.422 1 87.12 346 GLY A O 1
ATOM 2742 N N . GLU A 1 347 ? -15.367 12.141 19.281 1 83 347 GLU A N 1
ATOM 2743 C CA . GLU A 1 347 ? -14.547 11.172 18.547 1 83 347 GLU A CA 1
ATOM 2744 C C . GLU A 1 347 ? -14.875 11.18 17.062 1 83 347 GLU A C 1
ATOM 2746 O O . GLU A 1 347 ? -15.961 11.609 16.672 1 83 347 GLU A O 1
ATOM 2751 N N . PHE A 1 348 ? -13.922 10.781 16.297 1 87.25 348 PHE A N 1
ATOM 2752 C CA . PHE A 1 348 ? -14.078 10.68 14.852 1 87.25 348 PHE A CA 1
ATOM 2753 C C . PHE A 1 348 ? -15.062 9.578 14.484 1 87.25 348 PHE A C 1
ATOM 2755 O O . PHE A 1 348 ? -14.891 8.422 14.891 1 87.25 348 PHE A O 1
ATOM 2762 N N . ALA A 1 349 ? -16.094 9.93 13.812 1 87.31 349 ALA A N 1
ATOM 2763 C CA . ALA A 1 349 ? -17.172 8.992 13.508 1 87.31 349 ALA A CA 1
ATOM 2764 C C . ALA A 1 349 ? -17.25 8.711 12.008 1 87.31 349 ALA A C 1
ATOM 2766 O O . ALA A 1 349 ? -18.203 8.102 11.531 1 87.31 349 ALA A O 1
ATOM 2767 N N . GLY A 1 350 ? -16.297 9.031 11.305 1 85.56 350 GLY A N 1
ATOM 2768 C CA . GLY A 1 350 ? -16.312 8.797 9.875 1 85.56 350 GLY A CA 1
ATOM 2769 C C . GLY A 1 350 ? -16.047 7.355 9.492 1 85.56 350 GLY A C 1
ATOM 2770 O O . GLY A 1 350 ? -15.633 6.555 10.336 1 85.56 350 GLY A O 1
ATOM 2771 N N . GLN A 1 351 ? -16.484 6.938 8.336 1 88.94 351 GLN A N 1
ATOM 2772 C CA . GLN A 1 351 ? -16.234 5.621 7.762 1 88.94 351 GLN A CA 1
ATOM 2773 C C . GLN A 1 351 ? -16.984 4.535 8.531 1 88.94 351 GLN A C 1
ATOM 2775 O O . GLN A 1 351 ? -16.5 3.414 8.672 1 88.94 351 GLN A O 1
ATOM 2780 N N . GLY A 1 352 ? -18.047 4.902 9.188 1 86.5 352 GLY A N 1
ATOM 2781 C CA . GLY A 1 352 ? -18.906 3.945 9.867 1 86.5 352 GLY A CA 1
ATOM 2782 C C . GLY A 1 352 ? -18.312 3.416 11.156 1 86.5 352 GLY A C 1
ATOM 2783 O O . GLY A 1 352 ? -18.672 2.324 11.609 1 86.5 352 GLY A O 1
ATOM 2784 N N . ARG A 1 353 ? -17.453 4.113 11.758 1 86.69 353 ARG A N 1
ATOM 2785 C CA . ARG A 1 353 ? -16.781 3.674 12.984 1 86.69 353 ARG A CA 1
ATOM 2786 C C . ARG A 1 353 ? -17.734 3.748 14.172 1 86.69 353 ARG A C 1
ATOM 2788 O O . ARG A 1 353 ? -17.625 2.945 15.102 1 86.69 353 ARG A O 1
ATOM 2795 N N . VAL A 1 354 ? -18.547 4.742 14.117 1 86 354 VAL A N 1
ATOM 2796 C CA . VAL A 1 354 ? -19.5 4.91 15.211 1 86 354 VAL A CA 1
ATOM 2797 C C . VAL A 1 354 ? -20.906 4.555 14.742 1 86 354 VAL A C 1
ATOM 2799 O O . VAL A 1 354 ? -21.312 4.934 13.641 1 86 354 VAL A O 1
ATOM 2802 N N . ARG A 1 355 ? -21.516 3.842 15.602 1 88.12 355 ARG A N 1
ATOM 2803 C CA . ARG A 1 355 ? -22.859 3.377 15.266 1 88.12 355 ARG A CA 1
ATOM 2804 C C . ARG A 1 355 ? -23.891 4.496 15.422 1 88.12 355 ARG A C 1
ATOM 2806 O O . ARG A 1 355 ? -23.719 5.387 16.266 1 88.12 355 ARG A O 1
ATOM 2813 N N . TRP A 1 356 ? -24.906 4.484 14.578 1 82.69 356 TRP A N 1
ATOM 2814 C CA . TRP A 1 356 ? -26.078 5.336 14.688 1 82.69 356 TRP A CA 1
ATOM 2815 C C . TRP A 1 356 ? -25.703 6.809 14.602 1 82.69 356 TRP A C 1
ATOM 2817 O O . TRP A 1 356 ? -26.172 7.625 15.391 1 82.69 356 TRP A O 1
ATOM 2827 N N . HIS A 1 357 ? -24.719 7.102 13.789 1 78.12 357 HIS A N 1
ATOM 2828 C CA . HIS A 1 357 ? -24.281 8.477 13.578 1 78.12 357 HIS A CA 1
ATOM 2829 C C . HIS A 1 357 ? -24.734 9.008 12.227 1 78.12 357 HIS A C 1
ATOM 2831 O O . HIS A 1 357 ? -24.422 8.414 11.188 1 78.12 357 HIS A O 1
ATOM 2837 N N . TYR A 1 358 ? -25.578 10.094 12.188 1 73.31 358 TYR A N 1
ATOM 2838 C CA . TYR A 1 358 ? -25.984 10.719 10.938 1 73.31 358 TYR A CA 1
ATOM 2839 C C . TYR A 1 358 ? -25.172 11.977 10.656 1 73.31 358 TYR A C 1
ATOM 2841 O O . TYR A 1 358 ? -25.062 12.414 9.516 1 73.31 358 TYR A O 1
ATOM 2849 N N . GLY A 1 359 ? -24.484 12.484 11.516 1 77.06 359 GLY A N 1
ATOM 2850 C CA . GLY A 1 359 ? -23.75 13.727 11.328 1 77.06 359 GLY A CA 1
ATOM 2851 C C . GLY A 1 359 ? -24.641 14.961 11.375 1 77.06 359 GLY A C 1
ATOM 2852 O O . GLY A 1 359 ? -25.859 14.844 11.281 1 77.06 359 GLY A O 1
ATOM 2853 N N . VAL A 1 360 ? -24.156 16.094 11.477 1 79.5 360 VAL A N 1
ATOM 2854 C CA . VAL A 1 360 ? -24.906 17.344 11.633 1 79.5 360 VAL A CA 1
ATOM 2855 C C . VAL A 1 360 ? -25.141 17.984 10.266 1 79.5 360 VAL A C 1
ATOM 2857 O O . VAL A 1 360 ? -26.062 18.781 10.102 1 79.5 360 VAL A O 1
ATOM 2860 N N . ALA A 1 361 ? -24.422 17.578 9.289 1 83.94 361 ALA A N 1
ATOM 2861 C CA . ALA A 1 361 ? -24.453 18.25 7.992 1 83.94 361 ALA A CA 1
ATOM 2862 C C . ALA A 1 361 ? -25.781 18.031 7.289 1 83.94 361 ALA A C 1
ATOM 2864 O O . ALA A 1 361 ? -26.266 18.906 6.559 1 83.94 361 ALA A O 1
ATOM 2865 N N . HIS A 1 362 ? -26.375 16.969 7.5 1 80.25 362 HIS A N 1
ATOM 2866 C CA . HIS A 1 362 ? -27.625 16.656 6.816 1 80.25 362 HIS A CA 1
ATOM 2867 C C . HIS A 1 362 ? -28.719 17.641 7.211 1 80.25 362 HIS A C 1
ATOM 2869 O O . HIS A 1 362 ? -29.484 18.094 6.359 1 80.25 362 HIS A O 1
ATOM 2875 N N . SER A 1 363 ? -28.734 17.938 8.43 1 78.19 363 SER A N 1
ATOM 2876 C CA . SER A 1 363 ? -29.75 18.875 8.898 1 78.19 363 SER A CA 1
ATOM 2877 C C . SER A 1 363 ? -29.5 20.281 8.344 1 78.19 363 SER A C 1
ATOM 2879 O O . SER A 1 363 ? -30.453 20.969 7.969 1 78.19 363 SER A O 1
ATOM 2881 N N . PHE A 1 364 ? -28.312 20.609 8.266 1 79.62 364 PHE A N 1
ATOM 2882 C CA . PHE A 1 364 ? -27.953 21.906 7.711 1 79.62 364 PHE A CA 1
ATOM 2883 C C . PHE A 1 364 ? -28.328 21.984 6.234 1 79.62 364 PHE A C 1
ATOM 2885 O O . PHE A 1 364 ? -28.875 22.984 5.773 1 79.62 364 PHE A O 1
ATOM 2892 N N . LEU A 1 365 ? -28.062 21.016 5.543 1 82.62 365 LEU A N 1
ATOM 2893 C CA . LEU A 1 365 ? -28.281 20.984 4.102 1 82.62 365 LEU A CA 1
ATOM 2894 C C . LEU A 1 365 ? -29.781 20.969 3.785 1 82.62 365 LEU A C 1
ATOM 2896 O O . LEU A 1 365 ? -30.219 21.609 2.822 1 82.62 365 LEU A O 1
ATOM 2900 N N . ARG A 1 366 ? -30.422 20.312 4.562 1 76.06 366 ARG A N 1
ATOM 2901 C CA . ARG A 1 366 ? -31.875 20.266 4.371 1 76.06 366 ARG A CA 1
ATOM 2902 C C . ARG A 1 366 ? -32.5 21.641 4.562 1 76.06 366 ARG A C 1
ATOM 2904 O O . ARG A 1 366 ? -33.406 22.031 3.824 1 76.06 366 ARG A O 1
ATOM 2911 N N . THR A 1 367 ? -32.031 22.281 5.504 1 73.75 367 THR A N 1
ATOM 2912 C CA . THR A 1 367 ? -32.531 23.625 5.766 1 73.75 367 THR A CA 1
ATOM 2913 C C . THR A 1 367 ? -32.156 24.578 4.633 1 73.75 367 THR A C 1
ATOM 2915 O O . THR A 1 367 ? -32.938 25.422 4.23 1 73.75 367 THR A O 1
ATOM 2918 N N . LEU A 1 368 ? -31.031 24.391 4.172 1 74.25 368 LEU A N 1
ATOM 2919 C CA . LEU A 1 368 ? -30.562 25.25 3.084 1 74.25 368 LEU A CA 1
ATOM 2920 C C . LEU A 1 368 ? -31.344 24.969 1.801 1 74.25 368 LEU A C 1
ATOM 2922 O O . LEU A 1 368 ? -31.641 25.875 1.035 1 74.25 368 LEU A O 1
ATOM 2926 N N . GLU A 1 369 ? -31.625 23.797 1.567 1 74.75 369 GLU A N 1
ATOM 2927 C CA . GLU A 1 369 ? -32.375 23.406 0.384 1 74.75 369 GLU A CA 1
ATOM 2928 C C . GLU A 1 369 ? -33.812 23.938 0.451 1 74.75 369 GLU A C 1
ATOM 2930 O O . GLU A 1 369 ? -34.375 24.344 -0.567 1 74.75 369 GLU A O 1
ATOM 2935 N N . ALA A 1 370 ? -34.375 23.875 1.56 1 66.25 370 ALA A N 1
ATOM 2936 C CA . ALA A 1 370 ? -35.75 24.328 1.743 1 66.25 370 ALA A CA 1
ATOM 2937 C C . ALA A 1 370 ? -35.844 25.844 1.532 1 66.25 370 ALA A C 1
ATOM 2939 O O . ALA A 1 370 ? -36.844 26.344 1.021 1 66.25 370 ALA A O 1
ATOM 2940 N N . MET A 1 371 ? -34.969 26.5 1.988 1 59.53 371 MET A N 1
ATOM 2941 C CA . MET A 1 371 ? -35 27.953 1.938 1 59.53 371 MET A CA 1
ATOM 2942 C C . MET A 1 371 ? -34.812 28.453 0.509 1 59.53 371 MET A C 1
ATOM 2944 O O . MET A 1 371 ? -35.438 29.453 0.107 1 59.53 371 MET A O 1
ATOM 2948 N N . HIS A 1 372 ? -33.781 27.906 -0.241 1 55.69 372 HIS A N 1
ATOM 2949 C CA . HIS A 1 372 ? -33.375 28.656 -1.432 1 55.69 372 HIS A CA 1
ATOM 2950 C C . HIS A 1 372 ? -33.844 27.938 -2.701 1 55.69 372 HIS A C 1
ATOM 2952 O O . HIS A 1 372 ? -33.438 28.312 -3.807 1 55.69 372 HIS A O 1
ATOM 2958 N N . GLY A 1 373 ? -34.969 27.391 -2.646 1 56.75 373 GLY A N 1
ATOM 2959 C CA . GLY A 1 373 ? -35.281 26.891 -3.979 1 56.75 373 GLY A CA 1
ATOM 2960 C C . GLY A 1 373 ? -34.062 26.781 -4.879 1 56.75 373 GLY A C 1
ATOM 2961 O O . GLY A 1 373 ? -34.062 27.312 -5.996 1 56.75 373 GLY A O 1
ATOM 2962 N N . MET A 1 374 ? -32.938 26.438 -4.527 1 60.91 374 MET A N 1
ATOM 2963 C CA . MET A 1 374 ? -31.562 26.781 -4.906 1 60.91 374 MET A CA 1
ATOM 2964 C C . MET A 1 374 ? -31.281 26.375 -6.348 1 60.91 374 MET A C 1
ATOM 2966 O O . MET A 1 374 ? -31.25 25.172 -6.668 1 60.91 374 MET A O 1
ATOM 2970 N N . GLY A 1 375 ? -31.766 27.125 -7.211 1 68.75 375 GLY A N 1
ATOM 2971 C CA . GLY A 1 375 ? -31.312 26.984 -8.586 1 68.75 375 GLY A CA 1
ATOM 2972 C C . GLY A 1 375 ? -29.875 27.438 -8.789 1 68.75 375 GLY A C 1
ATOM 2973 O O . GLY A 1 375 ? -29.172 27.75 -7.82 1 68.75 375 GLY A O 1
ATOM 2974 N N . ARG A 1 376 ? -29.375 27.281 -9.867 1 81.56 376 ARG A N 1
ATOM 2975 C CA . ARG A 1 376 ? -28.031 27.703 -10.227 1 81.56 376 ARG A CA 1
ATOM 2976 C C . ARG A 1 376 ? -27.844 29.203 -9.977 1 81.56 376 ARG A C 1
ATOM 2978 O O . ARG A 1 376 ? -28.719 30 -10.289 1 81.56 376 ARG A O 1
ATOM 2985 N N . GLY A 1 377 ? -26.781 29.562 -9.281 1 80.31 377 GLY A N 1
ATOM 2986 C CA . GLY A 1 377 ? -26.484 30.953 -9 1 80.31 377 GLY A CA 1
ATOM 2987 C C . GLY A 1 377 ? -27.109 31.453 -7.715 1 80.31 377 GLY A C 1
ATOM 2988 O O . GLY A 1 377 ? -27.375 32.656 -7.574 1 80.31 377 GLY A O 1
ATOM 2989 N N . TRP A 1 378 ? -27.375 30.578 -6.812 1 79.44 378 TRP A N 1
ATOM 2990 C CA . TRP A 1 378 ? -28.109 30.953 -5.609 1 79.44 378 TRP A CA 1
ATOM 2991 C C . TRP A 1 378 ? -27.266 31.828 -4.695 1 79.44 378 TRP A C 1
ATOM 2993 O O . TRP A 1 378 ? -27.797 32.5 -3.799 1 79.44 378 TRP A O 1
ATOM 3003 N N . SER A 1 379 ? -25.922 31.891 -4.875 1 78.12 379 SER A N 1
ATOM 3004 C CA . SER A 1 379 ? -25.031 32.656 -4.02 1 78.12 379 SER A CA 1
ATOM 3005 C C . SER A 1 379 ? -25.359 34.156 -4.094 1 78.12 379 SER A C 1
ATOM 3007 O O . SER A 1 379 ? -25.094 34.906 -3.15 1 78.12 379 SER A O 1
ATOM 3009 N N . ARG A 1 380 ? -25.922 34.594 -5.191 1 73.81 380 ARG A N 1
ATOM 3010 C CA . ARG A 1 380 ? -26.281 36 -5.344 1 73.81 380 ARG A CA 1
ATOM 3011 C C . ARG A 1 380 ? -27.422 36.375 -4.395 1 73.81 380 ARG A C 1
ATOM 3013 O O . ARG A 1 380 ? -27.406 37.469 -3.818 1 73.81 380 ARG A O 1
ATOM 3020 N N . THR A 1 381 ? -28.25 35.438 -4.301 1 69.25 381 THR A N 1
ATOM 3021 C CA . THR A 1 381 ? -29.375 35.688 -3.395 1 69.25 381 THR A CA 1
ATOM 3022 C C . THR A 1 381 ? -28.922 35.594 -1.94 1 69.25 381 THR A C 1
ATOM 3024 O O . THR A 1 381 ? -29.406 36.312 -1.082 1 69.25 381 THR A O 1
ATOM 3027 N N . TYR A 1 382 ? -27.984 34.781 -1.71 1 64.56 382 TYR A N 1
ATOM 3028 C CA . TYR A 1 382 ? -27.375 34.562 -0.399 1 64.56 382 TYR A CA 1
ATOM 3029 C C . TYR A 1 382 ? -26.625 35.781 0.065 1 64.56 382 TYR A C 1
ATOM 3031 O O . TYR A 1 382 ? -26.719 36.188 1.229 1 64.56 382 TYR A O 1
ATOM 3039 N N . ALA A 1 383 ? -25.859 36.219 -0.744 1 61.44 383 ALA A N 1
ATOM 3040 C CA . ALA A 1 383 ? -25.031 37.375 -0.419 1 61.44 383 ALA A CA 1
ATOM 3041 C C . ALA A 1 383 ? -25.891 38.531 0.075 1 61.44 383 ALA A C 1
ATOM 3043 O O . ALA A 1 383 ? -25.453 39.312 0.92 1 61.44 383 ALA A O 1
ATOM 3044 N N . ASP A 1 384 ? -27.078 38.438 -0.368 1 58.31 384 ASP A N 1
ATOM 3045 C CA . ASP A 1 384 ? -27.953 39.562 -0.042 1 58.31 384 ASP A CA 1
ATOM 3046 C C . ASP A 1 384 ? -28.703 39.312 1.271 1 58.31 384 ASP A C 1
ATOM 3048 O O . ASP A 1 384 ? -29.062 40.281 1.973 1 58.31 384 ASP A O 1
ATOM 3052 N N . ASN A 1 385 ? -28.875 38 1.604 1 55.78 385 ASN A N 1
ATOM 3053 C CA . ASN A 1 385 ? -29.719 37.719 2.766 1 55.78 385 ASN A CA 1
ATOM 3054 C C . ASN A 1 385 ? -28.922 36.969 3.852 1 55.78 385 ASN A C 1
ATOM 3056 O O . ASN A 1 385 ? -28.25 35.969 3.572 1 55.78 385 ASN A O 1
ATOM 3060 N N . ASP A 1 386 ? -28.25 37.594 4.836 1 57.5 386 ASP A N 1
ATOM 3061 C CA . ASP A 1 386 ? -27.562 36.969 5.961 1 57.5 386 ASP A CA 1
ATOM 3062 C C . ASP A 1 386 ? -28.359 35.812 6.543 1 57.5 386 ASP A C 1
ATOM 3064 O O . ASP A 1 386 ? -28.297 35.562 7.742 1 57.5 386 ASP A O 1
ATOM 3068 N N . GLU A 1 387 ? -29.141 35.156 5.746 1 59.59 387 GLU A N 1
ATOM 3069 C CA . GLU A 1 387 ? -30.156 34.219 6.238 1 59.59 387 GLU A CA 1
ATOM 3070 C C . GLU A 1 387 ? -29.516 32.906 6.688 1 59.59 387 GLU A C 1
ATOM 3072 O O . GLU A 1 387 ? -30.031 32.25 7.59 1 59.59 387 GLU A O 1
ATOM 3077 N N . LEU A 1 388 ? -28.422 32.562 6.207 1 61.09 388 LEU A N 1
ATOM 3078 C CA . LEU A 1 388 ? -27.859 31.25 6.52 1 61.09 388 LEU A CA 1
ATOM 3079 C C . LEU A 1 388 ? -27.344 31.203 7.949 1 61.09 388 LEU A C 1
ATOM 3081 O O . LEU A 1 388 ? -27.312 30.141 8.57 1 61.09 388 LEU A O 1
ATOM 3085 N N . SER A 1 389 ? -26.953 32.375 8.461 1 59.34 389 SER A N 1
ATOM 3086 C CA . SER A 1 389 ? -26.375 32.406 9.805 1 59.34 389 SER A CA 1
ATOM 3087 C C . SER A 1 389 ? -27.469 32.531 10.867 1 59.34 389 SER A C 1
ATOM 3089 O O . SER A 1 389 ? -27.234 32.219 12.039 1 59.34 389 SER A O 1
ATOM 3091 N N . THR A 1 390 ? -28.672 32.875 10.453 1 56.97 390 THR A N 1
ATOM 3092 C CA . THR A 1 390 ? -29.641 33.219 11.477 1 56.97 390 THR A CA 1
ATOM 3093 C C . THR A 1 390 ? -30.781 32.219 11.516 1 56.97 390 THR A C 1
ATOM 3095 O O . THR A 1 390 ? -31.562 32.188 12.461 1 56.97 390 THR A O 1
ATOM 3098 N N . THR A 1 391 ? -30.953 31.391 10.602 1 55.19 391 THR A N 1
ATOM 3099 C CA . THR A 1 391 ? -32.156 30.547 10.555 1 55.19 391 THR A CA 1
ATOM 3100 C C . THR A 1 391 ? -32.031 29.391 11.531 1 55.19 391 THR A C 1
ATOM 3102 O O . THR A 1 391 ? -31 28.734 11.625 1 55.19 391 THR A O 1
ATOM 3105 N N . ARG A 1 392 ? -33 29.297 12.562 1 52.94 392 ARG A N 1
ATOM 3106 C CA . ARG A 1 392 ? -33.125 28.281 13.602 1 52.94 392 ARG A CA 1
ATOM 3107 C C . ARG A 1 392 ? -33.531 26.938 13.008 1 52.94 392 ARG A C 1
ATOM 3109 O O . ARG A 1 392 ? -34.5 26.875 12.242 1 52.94 392 ARG A O 1
ATOM 3116 N N . THR A 1 393 ? -32.906 26.016 12.312 1 51.28 393 THR A N 1
ATOM 3117 C CA . THR A 1 393 ? -33.562 24.812 11.836 1 51.28 393 THR A CA 1
ATOM 3118 C C . THR A 1 393 ? -32.906 23.562 12.398 1 51.28 393 THR A C 1
ATOM 3120 O O . THR A 1 393 ? -33.156 22.453 11.93 1 51.28 393 THR A O 1
ATOM 3123 N N . TYR A 1 394 ? -32.625 23.344 13.695 1 49.31 394 TYR A N 1
ATOM 3124 C CA . TYR A 1 394 ? -31.844 22.141 13.953 1 49.31 394 TYR A CA 1
ATOM 3125 C C . TYR A 1 394 ? -32.719 20.891 13.898 1 49.31 394 TYR A C 1
ATOM 3127 O O . TYR A 1 394 ? -33.438 20.594 14.852 1 49.31 394 TYR A O 1
ATOM 3135 N N . SER A 1 395 ? -33.312 20.422 12.875 1 50.22 395 SER A N 1
ATOM 3136 C CA . SER A 1 395 ? -33.875 19.109 13.18 1 50.22 395 SER A CA 1
ATOM 3137 C C . SER A 1 395 ? -32.812 18.031 13.172 1 50.22 395 SER A C 1
ATOM 3139 O O . SER A 1 395 ? -32.25 17.688 12.117 1 50.22 395 SER A O 1
ATOM 3141 N N . GLY A 1 396 ? -31.906 17.969 14.188 1 51.66 396 GLY A N 1
ATOM 3142 C CA . GLY A 1 396 ? -30.969 16.859 14.344 1 51.66 396 GLY A CA 1
ATOM 3143 C C . GLY A 1 396 ? -31.609 15.508 14.078 1 51.66 396 GLY A C 1
ATOM 3144 O O . GLY A 1 396 ? -32.688 15.219 14.57 1 51.66 396 GLY A O 1
ATOM 3145 N N . LEU A 1 397 ? -31.422 14.859 12.953 1 52.22 397 LEU A N 1
ATOM 3146 C CA . LEU A 1 397 ? -31.906 13.516 12.695 1 52.22 397 LEU A CA 1
ATOM 3147 C C . LEU A 1 397 ? -31.328 12.523 13.695 1 52.22 397 LEU A C 1
ATOM 3149 O O . LEU A 1 397 ? -30.156 12.141 13.594 1 52.22 397 LEU A O 1
ATOM 3153 N N . VAL A 1 398 ? -31.891 12.375 14.883 1 55.66 398 VAL A N 1
ATOM 3154 C CA . VAL A 1 398 ? -31.469 11.367 15.852 1 55.66 398 VAL A CA 1
ATOM 3155 C C . VAL A 1 398 ? -32.094 10.016 15.492 1 55.66 398 VAL A C 1
ATOM 3157 O O . VAL A 1 398 ? -31.594 8.969 15.914 1 55.66 398 VAL A O 1
ATOM 3160 N N . ARG A 1 399 ? -33.188 10.078 14.664 1 57.78 399 ARG A N 1
ATOM 3161 C CA . ARG A 1 399 ? -33.875 8.82 14.383 1 57.78 399 ARG A CA 1
ATOM 3162 C C . ARG A 1 399 ? -33.625 8.383 12.945 1 57.78 399 ARG A C 1
ATOM 3164 O O . ARG A 1 399 ? -33.125 9.156 12.125 1 57.78 399 ARG A O 1
ATOM 3171 N N . PHE A 1 400 ? -33.875 7.18 12.758 1 61.56 400 PHE A N 1
ATOM 3172 C CA . PHE A 1 400 ? -33.656 6.543 11.453 1 61.56 400 PHE A CA 1
ATOM 3173 C C . PHE A 1 400 ? -34.438 7.281 10.375 1 61.56 400 PHE A C 1
ATOM 3175 O O . PHE A 1 400 ? -35.625 7.602 10.555 1 61.56 400 PHE A O 1
ATOM 3182 N N . ASP A 1 401 ? -33.656 7.844 9.422 1 62.72 401 ASP A N 1
ATOM 3183 C CA . ASP A 1 401 ? -34.25 8.57 8.305 1 62.72 401 ASP A CA 1
ATOM 3184 C C . ASP A 1 401 ? -34.375 7.672 7.07 1 62.72 401 ASP A C 1
ATOM 3186 O O . ASP A 1 401 ? -33.438 6.969 6.711 1 62.72 401 ASP A O 1
ATOM 3190 N N . PHE A 1 402 ? -35.562 7.547 6.586 1 62.56 402 PHE A N 1
ATOM 3191 C CA . PHE A 1 402 ? -35.844 6.727 5.418 1 62.56 402 PHE A CA 1
ATOM 3192 C C . PHE A 1 402 ? -35.062 7.211 4.211 1 62.56 402 PHE A C 1
ATOM 3194 O O . PHE A 1 402 ? -34.938 6.504 3.207 1 62.56 402 PHE A O 1
ATOM 3201 N N . GLY A 1 403 ? -34.438 8.375 4.406 1 64.94 403 GLY A N 1
ATOM 3202 C CA . GLY A 1 403 ? -33.562 8.844 3.338 1 64.94 403 GLY A CA 1
ATOM 3203 C C . GLY A 1 403 ? -32.375 7.941 3.109 1 64.94 403 GLY A C 1
ATOM 3204 O O . GLY A 1 403 ? -31.781 7.957 2.029 1 64.94 403 GLY A O 1
ATOM 3205 N N . GLU A 1 404 ? -32.188 7.082 4.098 1 73.06 404 GLU A N 1
ATOM 3206 C CA . GLU A 1 404 ? -31.047 6.191 4.062 1 73.06 404 GLU A CA 1
ATOM 3207 C C . GLU A 1 404 ? -31.375 4.879 3.359 1 73.06 404 GLU A C 1
ATOM 3209 O O . GLU A 1 404 ? -30.5 4.039 3.154 1 73.06 404 GLU A O 1
ATOM 3214 N N . VAL A 1 405 ? -32.562 4.738 2.867 1 77.06 405 VAL A N 1
ATOM 3215 C CA . VAL A 1 405 ? -33 3.459 2.32 1 77.06 405 VAL A CA 1
ATOM 3216 C C . VAL A 1 405 ? -32.219 3.148 1.048 1 77.06 405 VAL A C 1
ATOM 3218 O O . VAL A 1 405 ? -31.875 1.992 0.792 1 77.06 405 VAL A O 1
ATOM 3221 N N . TRP A 1 406 ? -31.891 4.207 0.339 1 79.56 406 TRP A N 1
ATOM 3222 C CA . TRP A 1 406 ? -31.125 3.975 -0.878 1 79.56 406 TRP A CA 1
ATOM 3223 C C . TRP A 1 406 ? -29.734 3.432 -0.55 1 79.56 406 TRP A C 1
ATOM 3225 O O . TRP A 1 406 ? -29.234 2.525 -1.226 1 79.56 406 TRP A O 1
ATOM 3235 N N . GLN A 1 407 ? -29.156 3.955 0.422 1 87.12 407 GLN A N 1
ATOM 3236 C CA . GLN A 1 407 ? -27.828 3.49 0.803 1 87.12 407 GLN A CA 1
ATOM 3237 C C . GLN A 1 407 ? -27.891 2.078 1.376 1 87.12 407 GLN A C 1
ATOM 3239 O O . GLN A 1 407 ? -26.969 1.28 1.164 1 87.12 407 GLN A O 1
ATOM 3244 N N . MET A 1 408 ? -29 1.812 1.976 1 88.38 408 MET A N 1
ATOM 3245 C CA . MET A 1 408 ? -29.188 0.477 2.539 1 88.38 408 MET A CA 1
ATOM 3246 C C . MET A 1 408 ? -29.328 -0.565 1.436 1 88.38 408 MET A C 1
ATOM 3248 O O . MET A 1 408 ? -28.672 -1.61 1.472 1 88.38 408 MET A O 1
ATOM 3252 N N . ILE A 1 409 ? -30.078 -0.232 0.475 1 88.12 409 ILE A N 1
ATOM 3253 C CA . ILE A 1 409 ? -30.344 -1.16 -0.621 1 88.12 409 ILE A CA 1
ATOM 3254 C C . ILE A 1 409 ? -29.078 -1.335 -1.455 1 88.12 409 ILE A C 1
ATOM 3256 O O . ILE A 1 409 ? -28.719 -2.453 -1.838 1 88.12 409 ILE A O 1
ATOM 3260 N N . ALA A 1 410 ? -28.453 -0.258 -1.699 1 91.56 410 ALA A N 1
ATOM 3261 C CA . ALA A 1 410 ? -27.234 -0.322 -2.496 1 91.56 410 ALA A CA 1
ATOM 3262 C C . ALA A 1 410 ? -26.172 -1.172 -1.803 1 91.56 410 ALA A C 1
ATOM 3264 O O . ALA A 1 410 ? -25.516 -2.002 -2.441 1 91.56 410 ALA A O 1
ATOM 3265 N N . SER A 1 411 ? -26.016 -0.981 -0.541 1 95.25 411 SER A N 1
ATOM 3266 C CA . SER A 1 411 ? -25.031 -1.757 0.21 1 95.25 411 SER A CA 1
ATOM 3267 C C . SER A 1 411 ? -25.422 -3.225 0.297 1 95.25 411 SER A C 1
ATOM 3269 O O . SER A 1 411 ? -24.578 -4.113 0.207 1 95.25 411 SER A O 1
ATOM 3271 N N . PHE A 1 412 ? -26.703 -3.439 0.458 1 95.25 412 PHE A N 1
ATOM 3272 C CA . PHE A 1 412 ? -27.219 -4.801 0.516 1 95.25 412 PHE A CA 1
ATOM 3273 C C . PHE A 1 412 ? -26.969 -5.531 -0.799 1 95.25 412 PHE A C 1
ATOM 3275 O O . PHE A 1 412 ? -26.484 -6.66 -0.806 1 95.25 412 PHE A O 1
ATOM 3282 N N . LEU A 1 413 ? -27.297 -4.875 -1.835 1 94.62 413 LEU A N 1
ATOM 3283 C CA . LEU A 1 413 ? -27.109 -5.492 -3.145 1 94.62 413 LEU A CA 1
ATOM 3284 C C . LEU A 1 413 ? -25.641 -5.73 -3.432 1 94.62 413 LEU A C 1
ATOM 3286 O O . LEU A 1 413 ? -25.281 -6.75 -4.023 1 94.62 413 LEU A O 1
ATOM 3290 N N . MET A 1 414 ? -24.812 -4.883 -3.012 1 95.69 414 MET A N 1
ATOM 3291 C CA . MET A 1 414 ? -23.391 -5.016 -3.262 1 95.69 414 MET A CA 1
ATOM 3292 C C . MET A 1 414 ? -22.828 -6.242 -2.551 1 95.69 414 MET A C 1
ATOM 3294 O O . MET A 1 414 ? -22.125 -7.047 -3.16 1 95.69 414 MET A O 1
ATOM 3298 N N . VAL A 1 415 ? -23.156 -6.422 -1.334 1 96.75 415 VAL A N 1
ATOM 3299 C CA . VAL A 1 415 ? -22.578 -7.504 -0.548 1 96.75 415 VAL A CA 1
ATOM 3300 C C . VAL A 1 415 ? -23.281 -8.812 -0.867 1 96.75 415 VAL A C 1
ATOM 3302 O O . VAL A 1 415 ? -22.641 -9.859 -1.029 1 96.75 415 VAL A O 1
ATOM 3305 N N . CYS A 1 416 ? -24.578 -8.789 -1.041 1 95.25 416 CYS A N 1
ATOM 3306 C CA . CYS A 1 416 ? -25.344 -10.008 -1.278 1 95.25 416 CYS A CA 1
ATOM 3307 C C . CYS A 1 416 ? -25.094 -10.547 -2.68 1 95.25 416 CYS A C 1
ATOM 3309 O O . CYS A 1 416 ? -25.109 -11.766 -2.895 1 95.25 416 CYS A O 1
ATOM 3311 N N . SER A 1 417 ? -24.875 -9.695 -3.641 1 95.94 417 SER A N 1
ATOM 3312 C CA . SER A 1 417 ? -24.531 -10.18 -4.977 1 95.94 417 SER A CA 1
ATOM 3313 C C . SER A 1 417 ? -23.234 -10.961 -4.969 1 95.94 417 SER A C 1
ATOM 3315 O O . SER A 1 417 ? -23.078 -11.945 -5.699 1 95.94 417 SER A O 1
ATOM 3317 N N . CYS A 1 418 ? -22.297 -10.547 -4.16 1 96.75 418 CYS A N 1
ATOM 3318 C CA . CYS A 1 418 ? -21.016 -11.234 -4.055 1 96.75 418 CYS A CA 1
ATOM 3319 C C . CYS A 1 418 ? -21.188 -12.594 -3.389 1 96.75 418 CYS A C 1
ATOM 3321 O O . CYS A 1 418 ? -20.672 -13.602 -3.887 1 96.75 418 CYS A O 1
ATOM 3323 N N . SER A 1 419 ? -21.922 -12.586 -2.311 1 95.94 419 SER A N 1
ATOM 3324 C CA . SER A 1 419 ? -22.156 -13.852 -1.613 1 95.94 419 SER A CA 1
ATOM 3325 C C . SER A 1 419 ? -22.984 -14.805 -2.461 1 95.94 419 SER A C 1
ATOM 3327 O O . SER A 1 419 ? -22.719 -16 -2.5 1 95.94 419 SER A O 1
ATOM 3329 N N . LEU A 1 420 ? -23.906 -14.25 -3.164 1 94.81 420 LEU A N 1
ATOM 3330 C CA . LEU A 1 420 ? -24.766 -15.062 -4.02 1 94.81 420 LEU A CA 1
ATOM 3331 C C . LEU A 1 420 ? -23.984 -15.602 -5.215 1 94.81 420 LEU A C 1
ATOM 3333 O O . LEU A 1 420 ? -24.188 -16.75 -5.633 1 94.81 420 LEU A O 1
ATOM 3337 N N . GLY A 1 421 ? -23.188 -14.766 -5.77 1 95.19 421 GLY A N 1
ATOM 3338 C CA . GLY A 1 421 ? -22.359 -15.234 -6.867 1 95.19 421 GLY A CA 1
ATOM 3339 C C . GLY A 1 421 ? -21.453 -16.391 -6.477 1 95.19 421 GLY A C 1
ATOM 3340 O O . GLY A 1 421 ? -21.359 -17.391 -7.199 1 95.19 421 GLY A O 1
ATOM 3341 N N . ALA A 1 422 ? -20.797 -16.25 -5.316 1 96.06 422 ALA A N 1
ATOM 3342 C CA . ALA A 1 422 ? -19.953 -17.328 -4.816 1 96.06 422 ALA A CA 1
ATOM 3343 C C . ALA A 1 422 ? -20.781 -18.562 -4.484 1 96.06 422 ALA A C 1
ATOM 3345 O O . ALA A 1 422 ? -20.344 -19.703 -4.734 1 96.06 422 ALA A O 1
ATOM 3346 N N . PHE A 1 423 ? -21.953 -18.375 -3.961 1 93.62 423 PHE A N 1
ATOM 3347 C CA . PHE A 1 423 ? -22.875 -19.453 -3.635 1 93.62 423 PHE A CA 1
ATOM 3348 C C . PHE A 1 423 ? -23.297 -20.203 -4.891 1 93.62 423 PHE A C 1
ATOM 3350 O O . PHE A 1 423 ? -23.25 -21.438 -4.934 1 93.62 423 PHE A O 1
ATOM 3357 N N . PHE A 1 424 ? -23.641 -19.516 -5.922 1 92.12 424 PHE A N 1
ATOM 3358 C CA . PHE A 1 424 ? -24.094 -20.141 -7.164 1 92.12 424 PHE A CA 1
ATOM 3359 C C . PHE A 1 424 ? -22.984 -20.969 -7.797 1 92.12 424 PHE A C 1
ATOM 3361 O O . PHE A 1 424 ? -23.234 -22.078 -8.273 1 92.12 424 PHE A O 1
ATOM 3368 N N . LEU A 1 425 ? -21.828 -20.406 -7.77 1 91.25 425 LEU A N 1
ATOM 3369 C CA . LEU A 1 425 ? -20.703 -21.109 -8.367 1 91.25 425 LEU A CA 1
ATOM 3370 C C . LEU A 1 425 ? -20.391 -22.391 -7.613 1 91.25 425 LEU A C 1
ATOM 3372 O O . LEU A 1 425 ? -20.203 -23.453 -8.227 1 91.25 425 LEU A O 1
ATOM 3376 N N . SER A 1 426 ? -20.422 -22.344 -6.293 1 90.5 426 SER A N 1
ATOM 3377 C CA . SER A 1 426 ? -20.094 -23.516 -5.488 1 90.5 426 SER A CA 1
ATOM 3378 C C . SER A 1 426 ? -21.266 -24.484 -5.414 1 90.5 426 SER A C 1
ATOM 3380 O O . SER A 1 426 ? -21.062 -25.703 -5.309 1 90.5 426 SER A O 1
ATOM 3382 N N . TYR A 1 427 ? -22.453 -23.984 -5.469 1 89.94 427 TYR A N 1
ATOM 3383 C CA . TYR A 1 427 ? -23.641 -24.828 -5.375 1 89.94 427 TYR A CA 1
ATOM 3384 C C . TYR A 1 427 ? -23.781 -25.703 -6.617 1 89.94 427 TYR A C 1
ATOM 3386 O O . TYR A 1 427 ? -24.172 -26.859 -6.523 1 89.94 427 TYR A O 1
ATOM 3394 N N . TYR A 1 428 ? -23.391 -25.234 -7.715 1 87.88 428 TYR A N 1
ATOM 3395 C CA . TYR A 1 428 ? -23.625 -25.953 -8.961 1 87.88 428 TYR A CA 1
ATOM 3396 C C . TYR A 1 428 ? -22.375 -26.688 -9.414 1 87.88 428 TYR A C 1
ATOM 3398 O O . TYR A 1 428 ? -22.391 -27.375 -10.438 1 87.88 428 TYR A O 1
ATOM 3406 N N . THR A 1 429 ? -21.312 -26.547 -8.672 1 84.19 429 THR A N 1
ATOM 3407 C CA . THR A 1 429 ? -20.141 -27.391 -8.922 1 84.19 429 THR A CA 1
ATOM 3408 C C . THR A 1 429 ? -20.312 -28.766 -8.281 1 84.19 429 THR A C 1
ATOM 3410 O O . THR A 1 429 ? -20.625 -28.859 -7.09 1 84.19 429 THR A O 1
ATOM 3413 N N . PRO A 1 430 ? -20.203 -29.734 -9.125 1 81.94 430 PRO A N 1
ATOM 3414 C CA . PRO A 1 430 ? -20.453 -31.078 -8.562 1 81.94 430 PRO A CA 1
ATOM 3415 C C . PRO A 1 430 ? -19.578 -31.375 -7.355 1 81.94 430 PRO A C 1
ATOM 3417 O O . PRO A 1 430 ? -18.375 -31.078 -7.371 1 81.94 430 PRO A O 1
ATOM 3420 N N . THR A 1 431 ? -20.172 -31.844 -6.461 1 84.81 431 THR A N 1
ATOM 3421 C CA . THR A 1 431 ? -21.516 -32.344 -6.156 1 84.81 431 THR A CA 1
ATOM 3422 C C . THR A 1 431 ? -22.484 -31.188 -5.918 1 84.81 431 THR A C 1
ATOM 3424 O O . THR A 1 431 ? -22.266 -30.359 -5.039 1 84.81 431 THR A O 1
ATOM 3427 N N . VAL A 1 432 ? -23.531 -31.266 -6.703 1 86.94 432 VAL A N 1
ATOM 3428 C CA . VAL A 1 432 ? -24.484 -30.172 -6.648 1 86.94 432 VAL A CA 1
ATOM 3429 C C . VAL A 1 432 ? -25.25 -30.203 -5.332 1 86.94 432 VAL A C 1
ATOM 3431 O O . VAL A 1 432 ? -25.719 -31.281 -4.906 1 86.94 432 VAL A O 1
ATOM 3434 N N . GLY A 1 433 ? -25.281 -29.125 -4.613 1 87.81 433 GLY A N 1
ATOM 3435 C CA . GLY A 1 433 ? -26.031 -29.047 -3.363 1 87.81 433 GLY A CA 1
ATOM 3436 C C . GLY A 1 433 ? -25.375 -28.141 -2.338 1 87.81 433 GLY A C 1
ATOM 3437 O O . GLY A 1 433 ? -24.375 -27.484 -2.633 1 87.81 433 GLY A O 1
ATOM 3438 N N . LEU A 1 434 ? -26.031 -28.141 -1.214 1 90.62 434 LEU A N 1
ATOM 3439 C CA . LEU A 1 434 ? -25.547 -27.328 -0.109 1 90.62 434 LEU A CA 1
ATOM 3440 C C . LEU A 1 434 ? -24.469 -28.062 0.681 1 90.62 434 LEU A C 1
ATOM 3442 O O . LEU A 1 434 ? -24.766 -29.078 1.312 1 90.62 434 LEU A O 1
ATOM 3446 N N . GLY A 1 435 ? -23.266 -27.625 0.529 1 90.88 435 GLY A N 1
ATOM 3447 C CA . GLY A 1 435 ? -22.141 -28.219 1.228 1 90.88 435 GLY A CA 1
ATOM 3448 C C . GLY A 1 435 ? -21.391 -27.219 2.096 1 90.88 435 GLY A C 1
ATOM 3449 O O . GLY A 1 435 ? -21.953 -26.219 2.529 1 90.88 435 GLY A O 1
ATOM 3450 N N . CYS A 1 436 ? -20.188 -27.578 2.354 1 91.44 436 CYS A N 1
ATOM 3451 C CA . CYS A 1 436 ? -19.359 -26.734 3.225 1 91.44 436 CYS A CA 1
ATOM 3452 C C . CYS A 1 436 ? -19.031 -25.406 2.555 1 91.44 436 CYS A C 1
ATOM 3454 O O . CYS A 1 436 ? -19.125 -24.344 3.184 1 91.44 436 CYS A O 1
ATOM 3456 N N . ARG A 1 437 ? -18.766 -25.422 1.248 1 92.5 437 ARG A N 1
ATOM 3457 C CA . ARG A 1 437 ? -18.391 -24.203 0.535 1 92.5 437 ARG A CA 1
ATOM 3458 C C . ARG A 1 437 ? -19.625 -23.328 0.276 1 92.5 437 ARG A C 1
ATOM 3460 O O . ARG A 1 437 ? -19.672 -22.172 0.704 1 92.5 437 ARG A O 1
ATOM 3467 N N . SER A 1 438 ? -20.594 -23.922 -0.37 1 92.75 438 SER A N 1
ATOM 3468 C CA . SER A 1 438 ? -21.797 -23.172 -0.653 1 92.75 438 SER A CA 1
ATOM 3469 C C . SER A 1 438 ? -22.5 -22.734 0.634 1 92.75 438 SER A C 1
ATOM 3471 O O . SER A 1 438 ? -22.969 -21.594 0.741 1 92.75 438 SER A O 1
ATOM 3473 N N . GLY A 1 439 ? -22.516 -23.641 1.576 1 93.56 439 GLY A N 1
ATOM 3474 C CA . GLY A 1 439 ? -23.094 -23.281 2.865 1 93.56 439 GLY A CA 1
ATOM 3475 C C . GLY A 1 439 ? -22.297 -22.234 3.604 1 93.56 439 GLY A C 1
ATOM 3476 O O . GLY A 1 439 ? -22.875 -21.391 4.301 1 93.56 439 GLY A O 1
ATOM 3477 N N . GLY A 1 440 ? -21.016 -22.297 3.48 1 94.56 440 GLY A N 1
ATOM 3478 C CA . GLY A 1 440 ? -20.172 -21.281 4.109 1 94.56 440 GLY A CA 1
ATOM 3479 C C . GLY A 1 440 ? -20.438 -19.875 3.594 1 94.56 440 GLY A C 1
ATOM 3480 O O . GLY A 1 440 ? -20.547 -18.938 4.379 1 94.56 440 GLY A O 1
ATOM 3481 N N . TYR A 1 441 ? -20.609 -19.75 2.293 1 95.94 441 TYR A N 1
ATOM 3482 C CA . TYR A 1 441 ? -20.891 -18.438 1.702 1 95.94 441 TYR A CA 1
ATOM 3483 C C . TYR A 1 441 ? -22.266 -17.938 2.104 1 95.94 441 TYR A C 1
ATOM 3485 O O . TYR A 1 441 ? -22.453 -16.734 2.334 1 95.94 441 TYR A O 1
ATOM 3493 N N . MET A 1 442 ? -23.156 -18.859 2.197 1 95.44 442 MET A N 1
ATOM 3494 C CA . MET A 1 442 ? -24.5 -18.5 2.607 1 95.44 442 MET A CA 1
ATOM 3495 C C . MET A 1 442 ? -24.531 -18.016 4.055 1 95.44 442 MET A C 1
ATOM 3497 O O . MET A 1 442 ? -25.172 -17.016 4.371 1 95.44 442 MET A O 1
ATOM 3501 N N . ILE A 1 443 ? -23.828 -18.688 4.906 1 96 443 ILE A N 1
ATOM 3502 C CA . ILE A 1 443 ? -23.766 -18.312 6.312 1 96 443 ILE A CA 1
ATOM 3503 C C . ILE A 1 443 ? -23.172 -16.922 6.457 1 96 443 ILE A C 1
ATOM 3505 O O . ILE A 1 443 ? -23.656 -16.109 7.25 1 96 443 ILE A O 1
ATOM 3509 N N . PHE A 1 444 ? -22.188 -16.641 5.707 1 97 444 PHE A N 1
ATOM 3510 C CA . PHE A 1 444 ? -21.578 -15.312 5.758 1 97 444 PHE A CA 1
ATOM 3511 C C . PHE A 1 444 ? -22.578 -14.242 5.312 1 97 444 PHE A C 1
ATOM 3513 O O . PHE A 1 444 ? -22.719 -13.211 5.977 1 97 444 PHE A O 1
ATOM 3520 N N . GLY A 1 445 ? -23.234 -14.5 4.195 1 96 445 GLY A N 1
ATOM 3521 C CA . GLY A 1 445 ? -24.219 -13.555 3.695 1 96 445 GLY A CA 1
ATOM 3522 C C . GLY A 1 445 ? -25.375 -13.32 4.66 1 96 445 GLY A C 1
ATOM 3523 O O . GLY A 1 445 ? -25.766 -12.18 4.906 1 96 445 GLY A O 1
ATOM 3524 N N . LEU A 1 446 ? -25.828 -14.352 5.211 1 95.5 446 LEU A N 1
ATOM 3525 C CA . LEU A 1 446 ? -26.938 -14.25 6.16 1 95.5 446 LEU A CA 1
ATOM 3526 C C . LEU A 1 446 ? -26.484 -13.578 7.449 1 95.5 446 LEU A C 1
ATOM 3528 O O . LEU A 1 446 ? -27.25 -12.859 8.086 1 95.5 446 LEU A O 1
ATOM 3532 N N . GLY A 1 447 ? -25.281 -13.906 7.84 1 96.44 447 GLY A N 1
ATOM 3533 C CA . GLY A 1 447 ? -24.734 -13.219 9 1 96.44 447 GLY A CA 1
ATOM 3534 C C . GLY A 1 447 ? -24.625 -11.719 8.82 1 96.44 447 GLY A C 1
ATOM 3535 O O . GLY A 1 447 ? -25.016 -10.953 9.703 1 96.44 447 GLY A O 1
ATOM 3536 N N . ALA A 1 448 ? -24.125 -11.312 7.672 1 97.12 448 ALA A N 1
ATOM 3537 C CA . ALA A 1 448 ? -24.031 -9.883 7.371 1 97.12 448 ALA A CA 1
ATOM 3538 C C . ALA A 1 448 ? -25.422 -9.242 7.324 1 97.12 448 ALA A C 1
ATOM 3540 O O . ALA A 1 448 ? -25.609 -8.125 7.816 1 97.12 448 ALA A O 1
ATOM 3541 N N . PHE A 1 449 ? -26.359 -9.969 6.77 1 95.69 449 PHE A N 1
ATOM 3542 C CA . PHE A 1 449 ? -27.734 -9.484 6.688 1 95.69 449 PHE A CA 1
ATOM 3543 C C . PHE A 1 449 ? -28.359 -9.422 8.07 1 95.69 449 PHE A C 1
ATOM 3545 O O . PHE A 1 449 ? -29.094 -8.477 8.383 1 95.69 449 PHE A O 1
ATOM 3552 N N . GLY A 1 450 ? -28.078 -10.391 8.883 1 94.88 450 GLY A N 1
ATOM 3553 C CA . GLY A 1 450 ? -28.562 -10.375 10.258 1 94.88 450 GLY A CA 1
ATOM 3554 C C . GLY A 1 450 ? -28.047 -9.195 11.055 1 94.88 450 GLY A C 1
ATOM 3555 O O . GLY A 1 450 ? -28.797 -8.586 11.82 1 94.88 450 GLY A O 1
ATOM 3556 N N . CYS A 1 451 ? -26.828 -8.852 10.852 1 95.62 451 CYS A N 1
ATOM 3557 C CA . CYS A 1 451 ? -26.25 -7.695 11.531 1 95.62 451 CYS A CA 1
ATOM 3558 C C . CYS A 1 451 ? -26.938 -6.406 11.094 1 95.62 451 CYS A C 1
ATOM 3560 O O . CYS A 1 451 ? -27.156 -5.508 11.906 1 95.62 451 CYS A O 1
ATOM 3562 N N . LEU A 1 452 ? -27.25 -6.332 9.828 1 94.81 452 LEU A N 1
ATOM 3563 C CA . LEU A 1 452 ? -27.953 -5.16 9.312 1 94.81 452 LEU A CA 1
ATOM 3564 C C . LEU A 1 452 ? -29.312 -5.008 9.984 1 94.81 452 LEU A C 1
ATOM 3566 O O . LEU A 1 452 ? -29.641 -3.928 10.477 1 94.81 452 LEU A O 1
ATOM 3570 N N . ILE A 1 453 ? -30.047 -6.09 10.039 1 93.56 453 ILE A N 1
ATOM 3571 C CA . ILE A 1 453 ? -31.391 -6.059 10.594 1 93.56 453 ILE A CA 1
ATOM 3572 C C . ILE A 1 453 ? -31.328 -5.711 12.086 1 93.56 453 ILE A C 1
ATOM 3574 O O . ILE A 1 453 ? -32.094 -4.879 12.562 1 93.56 453 ILE A O 1
ATOM 3578 N N . MET A 1 454 ? -30.406 -6.27 12.719 1 94.19 454 MET A N 1
ATOM 3579 C CA . MET A 1 454 ? -30.281 -6.027 14.156 1 94.19 454 MET A CA 1
ATOM 3580 C C . MET A 1 454 ? -29.891 -4.582 14.438 1 94.19 454 MET A C 1
ATOM 3582 O O . MET A 1 454 ? -30.438 -3.951 15.344 1 94.19 454 MET A O 1
ATOM 3586 N N . GLU A 1 455 ? -28.969 -4.059 13.719 1 92.81 455 GLU A N 1
ATOM 3587 C CA . GLU A 1 455 ? -28.531 -2.686 13.945 1 92.81 455 GLU A CA 1
ATOM 3588 C C . GLU A 1 455 ? -29.625 -1.685 13.586 1 92.81 455 GLU A C 1
ATOM 3590 O O . GLU A 1 455 ? -29.828 -0.704 14.297 1 92.81 455 GLU A O 1
ATOM 3595 N N . MET A 1 456 ? -30.297 -1.976 12.531 1 89.25 456 MET A N 1
ATOM 3596 C CA . MET A 1 456 ? -31.391 -1.087 12.141 1 89.25 456 MET A CA 1
ATOM 3597 C C . MET A 1 456 ? -32.531 -1.159 13.141 1 89.25 456 MET A C 1
ATOM 3599 O O . MET A 1 456 ? -33.156 -0.143 13.445 1 89.25 456 MET A O 1
ATOM 3603 N N . ALA A 1 457 ? -32.781 -2.297 13.609 1 88.88 457 ALA A N 1
ATOM 3604 C CA . ALA A 1 457 ? -33.812 -2.463 14.617 1 88.88 457 ALA A CA 1
ATOM 3605 C C . ALA A 1 457 ? -33.438 -1.742 15.914 1 88.88 457 ALA A C 1
ATOM 3607 O O . ALA A 1 457 ? -34.281 -1.081 16.516 1 88.88 457 ALA A O 1
ATOM 3608 N N . ALA A 1 458 ? -32.219 -1.886 16.281 1 88.94 458 ALA A N 1
ATOM 3609 C CA . ALA A 1 458 ? -31.766 -1.195 17.484 1 88.94 458 ALA A CA 1
ATOM 3610 C C . ALA A 1 458 ? -31.844 0.318 17.297 1 88.94 458 ALA A C 1
ATOM 3612 O O . ALA A 1 458 ? -32.156 1.044 18.25 1 88.94 458 ALA A O 1
ATOM 3613 N N . TRP A 1 459 ? -31.516 0.697 16.156 1 84.94 459 TRP A N 1
ATOM 3614 C CA . TRP A 1 459 ? -31.562 2.125 15.852 1 84.94 459 TRP A CA 1
ATOM 3615 C C . TRP A 1 459 ? -33 2.639 15.883 1 84.94 459 TRP A C 1
ATOM 3617 O O . TRP A 1 459 ? -33.25 3.725 16.406 1 84.94 459 TRP A O 1
ATOM 3627 N N . ALA A 1 460 ? -33.938 1.903 15.43 1 80.94 460 ALA A N 1
ATOM 3628 C CA . ALA A 1 460 ? -35.312 2.318 15.289 1 80.94 460 ALA A CA 1
ATOM 3629 C C . ALA A 1 460 ? -36.062 2.201 16.625 1 80.94 460 ALA A C 1
ATOM 3631 O O . ALA A 1 460 ? -36.906 3.053 16.953 1 80.94 460 ALA A O 1
ATOM 3632 N N . PHE A 1 461 ? -35.719 1.205 17.406 1 84.44 461 PHE A N 1
ATOM 3633 C CA . PHE A 1 461 ? -36.625 0.877 18.516 1 84.44 461 PHE A CA 1
ATOM 3634 C C . PHE A 1 461 ? -35.969 1.198 19.859 1 84.44 461 PHE A C 1
ATOM 3636 O O . PHE A 1 461 ? -36.656 1.348 20.875 1 84.44 461 PHE A O 1
ATOM 3643 N N . LEU A 1 462 ? -34.656 1.27 19.859 1 85.06 462 LEU A N 1
ATOM 3644 C CA . LEU A 1 462 ? -34 1.452 21.156 1 85.06 462 LEU A CA 1
ATOM 3645 C C . LEU A 1 462 ? -33.562 2.902 21.359 1 85.06 462 LEU A C 1
ATOM 3647 O O . LEU A 1 462 ? -33.062 3.533 20.422 1 85.06 462 LEU A O 1
ATOM 3651 N N . TYR A 1 463 ? -33.875 3.438 22.516 1 79.25 463 TYR A N 1
ATOM 3652 C CA . TYR A 1 463 ? -33.406 4.77 22.906 1 79.25 463 TYR A CA 1
ATOM 3653 C C . TYR A 1 463 ? -31.984 4.73 23.422 1 79.25 463 TYR A C 1
ATOM 3655 O O . TYR A 1 463 ? -31.516 3.686 23.875 1 79.25 463 TYR A O 1
ATOM 3663 N N . PRO A 1 464 ? -31.297 5.926 23.281 1 78.31 464 PRO A N 1
ATOM 3664 C CA . PRO A 1 464 ? -29.922 5.965 23.781 1 78.31 464 PRO A CA 1
ATOM 3665 C C . PRO A 1 464 ? -29.828 5.68 25.281 1 78.31 464 PRO A C 1
ATOM 3667 O O . PRO A 1 464 ? -30.531 6.309 26.078 1 78.31 464 PRO A O 1
ATOM 3670 N N . GLY A 1 465 ? -29.328 4.539 25.766 1 80.38 465 GLY A N 1
ATOM 3671 C CA . GLY A 1 465 ? -29.188 4.102 27.141 1 80.38 465 GLY A CA 1
ATOM 3672 C C . GLY A 1 465 ? -28.547 2.729 27.266 1 80.38 465 GLY A C 1
ATOM 3673 O O . GLY A 1 465 ? -27.656 2.375 26.5 1 80.38 465 GLY A O 1
ATOM 3674 N N . ILE A 1 466 ? -28.984 2.113 28.234 1 85.5 466 ILE A N 1
ATOM 3675 C CA . ILE A 1 466 ? -28.422 0.807 28.531 1 85.5 466 ILE A CA 1
ATOM 3676 C C . ILE A 1 466 ? -28.766 -0.185 27.438 1 85.5 466 ILE A C 1
ATOM 3678 O O . ILE A 1 466 ? -27.953 -1.037 27.062 1 85.5 466 ILE A O 1
ATOM 3682 N N . GLY A 1 467 ? -29.984 -0.012 26.969 1 84.81 467 GLY A N 1
ATOM 3683 C CA . GLY A 1 467 ? -30.406 -0.892 25.891 1 84.81 467 GLY A CA 1
ATOM 3684 C C . GLY A 1 467 ? -29.516 -0.797 24.656 1 84.81 467 GLY A C 1
ATOM 3685 O O . GLY A 1 467 ? -29.141 -1.817 24.078 1 84.81 467 GLY A O 1
ATOM 3686 N N . ARG A 1 468 ? -29.141 0.29 24.297 1 86.81 468 ARG A N 1
ATOM 3687 C CA . ARG A 1 468 ? -28.281 0.49 23.125 1 86.81 468 ARG A CA 1
ATOM 3688 C C . ARG A 1 468 ? -26.859 0.015 23.406 1 86.81 468 ARG A C 1
ATOM 3690 O O . ARG A 1 468 ? -26.156 -0.459 22.516 1 86.81 468 ARG A O 1
ATOM 3697 N N . ARG A 1 469 ? -26.531 0.045 24.594 1 88.81 469 ARG A N 1
ATOM 3698 C CA . ARG A 1 469 ? -25.203 -0.432 24.953 1 88.81 469 ARG A CA 1
ATOM 3699 C C . ARG A 1 469 ? -25.125 -1.95 24.844 1 88.81 469 ARG A C 1
ATOM 3701 O O . ARG A 1 469 ? -24.109 -2.486 24.375 1 88.81 469 ARG A O 1
ATOM 3708 N N . ILE A 1 470 ? -26.172 -2.492 25.297 1 91.44 470 ILE A N 1
ATOM 3709 C CA . ILE A 1 470 ? -26.219 -3.945 25.188 1 91.44 470 ILE A CA 1
ATOM 3710 C C . ILE A 1 470 ? -26.25 -4.359 23.719 1 91.44 470 ILE A C 1
ATOM 3712 O O . ILE A 1 470 ? -25.562 -5.301 23.312 1 91.44 470 ILE A O 1
ATOM 3716 N N . ALA A 1 471 ? -27.078 -3.654 23 1 91.88 471 ALA A N 1
ATOM 3717 C CA . ALA A 1 471 ? -27.156 -3.939 21.562 1 91.88 471 ALA A CA 1
ATOM 3718 C C . ALA A 1 471 ? -25.781 -3.766 20.906 1 91.88 471 ALA A C 1
ATOM 3720 O O . ALA A 1 471 ? -25.422 -4.531 20 1 91.88 471 ALA A O 1
ATOM 3721 N N . GLN A 1 472 ? -25.078 -2.857 21.312 1 91.56 472 GLN A N 1
ATOM 3722 C CA . GLN A 1 472 ? -23.75 -2.613 20.766 1 91.56 472 GLN A CA 1
ATOM 3723 C C . GLN A 1 472 ? -22.812 -3.787 21.031 1 91.56 472 GLN A C 1
ATOM 3725 O O . GLN A 1 472 ? -22.047 -4.199 20.156 1 91.56 472 GLN A O 1
ATOM 3730 N N . TRP A 1 473 ? -22.922 -4.336 22.141 1 92.31 473 TRP A N 1
ATOM 3731 C CA . TRP A 1 473 ? -22.062 -5.457 22.5 1 92.31 473 TRP A CA 1
ATOM 3732 C C . TRP A 1 473 ? -22.469 -6.715 21.734 1 92.31 473 TRP A C 1
ATOM 3734 O O . TRP A 1 473 ? -21.609 -7.488 21.312 1 92.31 473 TRP A O 1
ATOM 3744 N N . VAL A 1 474 ? -23.734 -6.871 21.641 1 93.62 474 VAL A N 1
ATOM 3745 C CA . VAL A 1 474 ? -24.219 -8.023 20.891 1 93.62 474 VAL A CA 1
ATOM 3746 C C . VAL A 1 474 ? -23.781 -7.918 19.422 1 93.62 474 VAL A C 1
ATOM 3748 O O . VAL A 1 474 ? -23.328 -8.906 18.828 1 93.62 474 VAL A O 1
ATOM 3751 N N . LEU A 1 475 ? -23.859 -6.758 18.922 1 95.5 475 LEU A N 1
ATOM 3752 C CA . LEU A 1 475 ? -23.453 -6.539 17.531 1 95.5 475 LEU A CA 1
ATOM 3753 C C . LEU A 1 475 ? -21.953 -6.734 17.375 1 95.5 475 LEU A C 1
ATOM 3755 O O . LEU A 1 475 ? -21.5 -7.293 16.375 1 95.5 475 LEU A O 1
ATOM 3759 N N . ARG A 1 476 ? -21.203 -6.379 18.312 1 94.19 476 ARG A N 1
ATOM 3760 C CA . ARG A 1 476 ? -19.75 -6.566 18.266 1 94.19 476 ARG A CA 1
ATOM 3761 C C . ARG A 1 476 ? -19.391 -8.047 18.25 1 94.19 476 ARG A C 1
ATOM 3763 O O . ARG A 1 476 ? -18.484 -8.469 17.531 1 94.19 476 ARG A O 1
ATOM 3770 N N . ILE A 1 477 ? -20.094 -8.773 18.984 1 93.94 477 ILE A N 1
ATOM 3771 C CA . ILE A 1 477 ? -19.859 -10.211 19.047 1 93.94 477 ILE A CA 1
ATOM 3772 C C . ILE A 1 477 ? -20.25 -10.859 17.719 1 93.94 477 ILE A C 1
ATOM 3774 O O . ILE A 1 477 ? -19.531 -11.719 17.203 1 93.94 477 ILE A O 1
ATOM 3778 N N . CYS A 1 478 ? -21.344 -10.438 17.219 1 96 478 CYS A N 1
ATOM 3779 C CA . CYS A 1 478 ? -21.797 -10.969 15.938 1 96 478 CYS A CA 1
ATOM 3780 C C . CYS A 1 478 ? -20.828 -10.617 14.828 1 96 478 CYS A C 1
ATOM 3782 O O . CYS A 1 478 ? -20.516 -11.445 13.969 1 96 478 CYS A O 1
ATOM 3784 N N . GLU A 1 479 ? -20.375 -9.43 14.875 1 96.56 479 GLU A N 1
ATOM 3785 C CA . GLU A 1 479 ? -19.406 -8.992 13.883 1 96.56 479 GLU A CA 1
ATOM 3786 C C . GLU A 1 479 ? -18.094 -9.766 14 1 96.56 479 GLU A C 1
ATOM 3788 O O . GLU A 1 479 ? -17.484 -10.125 12.992 1 96.56 479 GLU A O 1
ATOM 3793 N N . PHE A 1 480 ? -17.703 -10.008 15.148 1 94.75 480 PHE A N 1
ATOM 3794 C CA . PHE A 1 480 ? -16.5 -10.797 15.383 1 94.75 480 PHE A CA 1
ATOM 3795 C C . PHE A 1 480 ? -16.688 -12.227 14.883 1 94.75 480 PHE A C 1
ATOM 3797 O O . PHE A 1 480 ? -15.797 -12.773 14.219 1 94.75 480 PHE A O 1
ATOM 3804 N N . ALA A 1 481 ? -17.766 -12.758 15.172 1 95.56 481 ALA A N 1
ATOM 3805 C CA . ALA A 1 481 ? -18.062 -14.133 14.758 1 95.56 481 ALA A CA 1
ATOM 3806 C C . ALA A 1 481 ? -18.109 -14.242 13.234 1 95.56 481 ALA A C 1
ATOM 3808 O O . ALA A 1 481 ? -17.547 -15.172 12.656 1 95.56 481 ALA A O 1
ATOM 3809 N N . ASN A 1 482 ? -18.766 -13.305 12.625 1 97.06 482 ASN A N 1
ATOM 3810 C CA . ASN A 1 482 ? -18.875 -13.344 11.172 1 97.06 482 ASN A CA 1
ATOM 3811 C C . ASN A 1 482 ? -17.516 -13.102 10.508 1 97.06 482 ASN A C 1
ATOM 3813 O O . ASN A 1 482 ? -17.25 -13.641 9.43 1 97.06 482 ASN A O 1
ATOM 3817 N N . SER A 1 483 ? -16.703 -12.242 11.133 1 96 483 SER A N 1
ATOM 3818 C CA . SER A 1 483 ? -15.352 -12.039 10.633 1 96 483 SER A CA 1
ATOM 3819 C C . SER A 1 483 ? -14.523 -13.305 10.742 1 96 483 SER A C 1
ATOM 3821 O O . SER A 1 483 ? -13.805 -13.672 9.812 1 96 483 SER A O 1
ATOM 3823 N N . CYS A 1 484 ? -14.641 -13.945 11.797 1 94.31 484 CYS A N 1
ATOM 3824 C CA . CYS A 1 484 ? -13.914 -15.195 11.992 1 94.31 484 CYS A CA 1
ATOM 3825 C C . CYS A 1 484 ? -14.383 -16.266 11.008 1 94.31 484 CYS A C 1
ATOM 3827 O O . CYS A 1 484 ? -13.578 -17.047 10.508 1 94.31 484 CYS A O 1
ATOM 3829 N N . TRP A 1 485 ? -15.641 -16.266 10.789 1 95.94 485 TRP A N 1
ATOM 3830 C CA . TRP A 1 485 ? -16.188 -17.219 9.82 1 95.94 485 TRP A CA 1
ATOM 3831 C C . TRP A 1 485 ? -15.617 -16.969 8.43 1 95.94 485 TRP A C 1
ATOM 3833 O O . TRP A 1 485 ? -15.258 -17.922 7.723 1 95.94 485 TRP A O 1
ATOM 3843 N N . LEU A 1 486 ? -15.547 -15.727 8.062 1 96 486 LEU A N 1
ATOM 3844 C CA . LEU A 1 486 ? -14.984 -15.391 6.762 1 96 486 LEU A CA 1
ATOM 3845 C C . LEU A 1 486 ? -13.516 -15.789 6.684 1 96 486 LEU A C 1
ATOM 3847 O O . LEU A 1 486 ? -13.07 -16.344 5.672 1 96 486 LEU A O 1
ATOM 3851 N N . VAL A 1 487 ? -12.766 -15.547 7.723 1 93.56 487 VAL A N 1
ATOM 3852 C CA . VAL A 1 487 ? -11.359 -15.938 7.77 1 93.56 487 VAL A CA 1
ATOM 3853 C C . VAL A 1 487 ? -11.242 -17.453 7.691 1 93.56 487 VAL A C 1
ATOM 3855 O O . VAL A 1 487 ? -10.344 -17.984 7.027 1 93.56 487 VAL A O 1
ATOM 3858 N N . TYR A 1 488 ? -12.148 -18.141 8.281 1 94.5 488 TYR A N 1
ATOM 3859 C CA . TYR A 1 488 ? -12.164 -19.594 8.219 1 94.5 488 TYR A CA 1
ATOM 3860 C C . TYR A 1 488 ? -12.391 -20.078 6.797 1 94.5 488 TYR A C 1
ATOM 3862 O O . TYR A 1 488 ? -11.734 -21.016 6.34 1 94.5 488 TYR A O 1
ATOM 3870 N N . ILE A 1 489 ? -13.312 -19.453 6.129 1 94.81 489 ILE A N 1
ATOM 3871 C CA . ILE A 1 489 ? -13.586 -19.828 4.746 1 94.81 489 ILE A CA 1
ATOM 3872 C C . ILE A 1 489 ? -12.32 -19.672 3.906 1 94.81 489 ILE A C 1
ATOM 3874 O O . ILE A 1 489 ? -11.984 -20.562 3.111 1 94.81 489 ILE A O 1
ATOM 3878 N N . ILE A 1 490 ? -11.594 -18.609 4.133 1 94 490 ILE A N 1
ATOM 3879 C CA . ILE A 1 490 ? -10.391 -18.328 3.357 1 94 490 ILE A CA 1
ATOM 3880 C C . ILE A 1 490 ? -9.312 -19.359 3.689 1 94 490 ILE A C 1
ATOM 3882 O O . ILE A 1 490 ? -8.68 -19.922 2.789 1 94 490 ILE A O 1
ATOM 3886 N N . ILE A 1 491 ? -9.18 -19.672 4.934 1 92 491 ILE A N 1
ATOM 3887 C CA . ILE A 1 491 ? -8.164 -20.625 5.367 1 92 491 ILE A CA 1
ATOM 3888 C C . ILE A 1 491 ? -8.523 -22.016 4.863 1 92 491 ILE A C 1
ATOM 3890 O O . ILE A 1 491 ? -7.66 -22.75 4.371 1 92 491 ILE A O 1
ATOM 3894 N N . ALA A 1 492 ? -9.758 -22.359 4.961 1 93 492 ALA A N 1
ATOM 3895 C CA . ALA A 1 492 ? -10.211 -23.672 4.539 1 93 492 ALA A CA 1
ATOM 3896 C C . ALA A 1 492 ? -10.031 -23.859 3.035 1 93 492 ALA A C 1
ATOM 3898 O O . ALA A 1 492 ? -9.641 -24.938 2.578 1 93 492 ALA A O 1
ATOM 3899 N N . GLN A 1 493 ? -10.281 -22.859 2.303 1 92.12 493 GLN A N 1
ATOM 3900 C CA . GLN A 1 493 ? -10.109 -22.953 0.858 1 92.12 493 GLN A CA 1
ATOM 3901 C C . GLN A 1 493 ? -8.633 -22.953 0.478 1 92.12 493 GLN A C 1
ATOM 3903 O O . GLN A 1 493 ? -8.227 -23.609 -0.478 1 92.12 493 GLN A O 1
ATOM 3908 N N . THR A 1 494 ? -7.809 -22.219 1.21 1 90.31 494 THR A N 1
ATOM 3909 C CA . THR A 1 494 ? -6.395 -22.094 0.884 1 90.31 494 THR A CA 1
ATOM 3910 C C . THR A 1 494 ? -5.648 -23.391 1.176 1 90.31 494 THR A C 1
ATOM 3912 O O . THR A 1 494 ? -4.816 -23.828 0.379 1 90.31 494 THR A O 1
ATOM 3915 N N . PHE A 1 495 ? -6.023 -24.047 2.23 1 89.44 495 PHE A N 1
ATOM 3916 C CA . PHE A 1 495 ? -5.266 -25.219 2.633 1 89.44 495 PHE A CA 1
ATOM 3917 C C . PHE A 1 495 ? -6.008 -26.5 2.254 1 89.44 495 PHE A C 1
ATOM 3919 O O . PHE A 1 495 ? -5.484 -27.594 2.424 1 89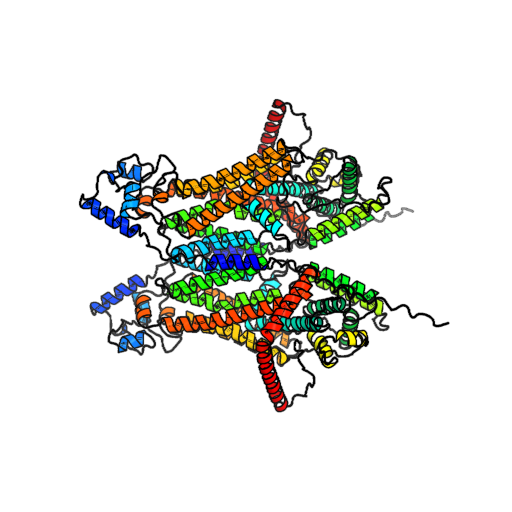.44 495 PHE A O 1
ATOM 3926 N N . GLY A 1 496 ? -7.18 -26.438 1.723 1 89.94 496 GLY A N 1
ATOM 3927 C CA . GLY A 1 496 ? -7.922 -27.594 1.252 1 89.94 496 GLY A CA 1
ATOM 3928 C C . GLY A 1 496 ? -8.648 -28.328 2.363 1 89.94 496 GLY A C 1
ATOM 3929 O O . GLY A 1 496 ? -8.836 -29.547 2.289 1 89.94 496 GLY A O 1
ATOM 3930 N N . ILE A 1 497 ? -9.062 -27.641 3.354 1 89.5 497 ILE A N 1
ATOM 3931 C CA . ILE A 1 497 ? -9.797 -28.266 4.449 1 89.5 497 ILE A CA 1
ATOM 3932 C C . ILE A 1 497 ? -11.164 -28.734 3.957 1 89.5 497 ILE A C 1
ATOM 3934 O O . ILE A 1 497 ? -11.719 -29.703 4.465 1 89.5 497 ILE A O 1
ATOM 3938 N N . TYR A 1 498 ? -11.617 -28.203 2.889 1 90.19 498 TYR A N 1
ATOM 3939 C CA . TYR A 1 498 ? -12.93 -28.531 2.342 1 90.19 498 TYR A CA 1
ATOM 3940 C C . TYR A 1 498 ? -12.859 -29.781 1.465 1 90.19 498 TYR A C 1
ATOM 3942 O O . TYR A 1 498 ? -13.891 -30.281 1.017 1 90.19 498 TYR A O 1
ATOM 3950 N N . ASN A 1 499 ? -11.648 -30.25 1.26 1 89.12 499 ASN A N 1
ATOM 3951 C CA . ASN A 1 499 ? -11.492 -31.484 0.485 1 89.12 499 ASN A CA 1
ATOM 3952 C C . ASN A 1 499 ? -11.617 -32.719 1.368 1 89.12 499 ASN A C 1
ATOM 3954 O O . ASN A 1 499 ? -10.664 -33.5 1.488 1 89.12 499 ASN A O 1
ATOM 3958 N N . SER A 1 500 ? -12.75 -32.812 1.932 1 90.19 500 SER A N 1
ATOM 3959 C CA . SER A 1 500 ? -13.117 -33.969 2.74 1 90.19 500 SER A CA 1
ATOM 3960 C C . SER A 1 500 ? -14.391 -34.625 2.215 1 90.19 500 SER A C 1
ATOM 3962 O O . SER A 1 500 ? -15.141 -34.031 1.454 1 90.19 500 SER A O 1
ATOM 3964 N N . CYS A 1 501 ? -14.484 -35.875 2.543 1 90.94 501 CYS A N 1
ATOM 3965 C CA . CYS A 1 501 ? -15.68 -36.594 2.109 1 90.94 501 CYS A CA 1
ATOM 3966 C C . CYS A 1 501 ? -16.938 -35.906 2.588 1 90.94 501 CYS A C 1
ATOM 3968 O O . CYS A 1 501 ? -17.922 -35.812 1.858 1 90.94 501 CYS A O 1
ATOM 3970 N N . ARG A 1 502 ? -16.906 -35.344 3.732 1 89 502 ARG A N 1
ATOM 3971 C CA . ARG A 1 502 ? -18.047 -34.625 4.309 1 89 502 ARG A CA 1
ATOM 3972 C C . ARG A 1 502 ? -18.406 -33.406 3.492 1 89 502 ARG A C 1
ATOM 3974 O O . ARG A 1 502 ? -19.578 -33.125 3.25 1 89 502 ARG A O 1
ATOM 3981 N N . CYS A 1 503 ? -17.484 -32.656 3.074 1 90.12 503 CYS A N 1
ATOM 3982 C CA . CYS A 1 503 ? -17.719 -31.422 2.34 1 90.12 503 CYS A CA 1
ATOM 3983 C C . CYS A 1 503 ? -17.984 -31.703 0.867 1 90.12 503 CYS A C 1
ATOM 3985 O O . CYS A 1 503 ? -18.797 -31 0.234 1 90.12 503 CYS A O 1
ATOM 3987 N N . LYS A 1 504 ? -17.375 -32.719 0.347 1 88.81 504 LYS A N 1
ATOM 3988 C CA . LYS A 1 504 ? -17.562 -33.062 -1.062 1 88.81 504 LYS A CA 1
ATOM 3989 C C . LYS A 1 504 ? -18.922 -33.688 -1.303 1 88.81 504 LYS A C 1
ATOM 3991 O O . LYS A 1 504 ? -19.453 -33.656 -2.42 1 88.81 504 LYS A O 1
ATOM 3996 N N . SER A 1 505 ? -19.547 -34.312 -0.322 1 90.12 505 SER A N 1
ATOM 3997 C CA . SER A 1 505 ? -20.828 -34.969 -0.472 1 90.12 505 SER A CA 1
ATOM 3998 C C . SER A 1 505 ? -21.984 -33.969 -0.266 1 90.12 505 SER A C 1
ATOM 4000 O O . SER A 1 505 ? -23.141 -34.312 -0.483 1 90.12 505 SER A O 1
ATOM 4002 N N . SER A 1 506 ? -21.75 -32.688 0.007 1 88 506 SER A N 1
ATOM 4003 C CA . SER A 1 506 ? -22.766 -31.672 0.197 1 88 506 SER A CA 1
ATOM 4004 C C . SER A 1 506 ? -23.953 -32.188 1.011 1 88 506 SER A C 1
ATOM 4006 O O . SER A 1 506 ? -25.094 -32.125 0.578 1 88 506 SER A O 1
ATOM 4008 N N . MET A 1 507 ? -23.734 -32.562 2.24 1 85.25 507 MET A N 1
ATOM 4009 C CA . MET A 1 507 ? -24.734 -33.25 3.051 1 85.25 507 MET A CA 1
ATOM 4010 C C . MET A 1 507 ? -25.656 -32.25 3.744 1 85.25 507 MET A C 1
ATOM 4012 O O . MET A 1 507 ? -26.609 -32.656 4.426 1 85.25 507 MET A O 1
ATOM 4016 N N . TRP A 1 508 ? -25.422 -31.016 3.564 1 87.62 508 TRP A N 1
ATOM 4017 C CA . TRP A 1 508 ? -26.203 -30.047 4.316 1 87.62 508 TRP A CA 1
ATOM 4018 C C . TRP A 1 508 ? -27.594 -29.875 3.703 1 87.62 508 TRP A C 1
ATOM 4020 O O . TRP A 1 508 ? -28.516 -29.391 4.363 1 87.62 508 TRP A O 1
ATOM 4030 N N . GLY A 1 509 ? -27.734 -30.266 2.479 1 80.88 509 GLY A N 1
ATOM 4031 C CA . GLY A 1 509 ? -29.016 -30.156 1.795 1 80.88 509 GLY A CA 1
ATOM 4032 C C . GLY A 1 509 ? -29.516 -31.469 1.239 1 80.88 509 GLY A C 1
ATOM 4033 O O . GLY A 1 509 ? -28.891 -32.5 1.451 1 80.88 509 GLY A O 1
ATOM 4034 N N . SER A 1 510 ? -30.625 -31.422 0.588 1 80.19 510 SER A N 1
ATOM 4035 C CA . SER A 1 510 ? -31.281 -32.656 0.11 1 80.19 510 SER A CA 1
ATOM 4036 C C . SER A 1 510 ? -30.75 -33.062 -1.256 1 80.19 510 SER A C 1
ATOM 4038 O O . SER A 1 510 ? -30.906 -34.188 -1.676 1 80.19 510 SER A O 1
ATOM 4040 N N . ALA A 1 511 ? -30.031 -32.188 -1.883 1 79.75 511 ALA A N 1
ATOM 4041 C CA . ALA A 1 511 ? -29.594 -32.5 -3.248 1 79.75 511 ALA A CA 1
ATOM 4042 C C . ALA A 1 511 ? -28.266 -33.25 -3.256 1 79.75 511 ALA A C 1
ATOM 4044 O O . ALA A 1 511 ? -27.906 -33.875 -4.254 1 79.75 511 ALA A O 1
ATOM 4045 N N . GLY A 1 512 ? -27.594 -33.312 -2.109 1 82 512 GLY A N 1
ATOM 4046 C CA . GLY A 1 512 ? -26.281 -33.938 -2.041 1 82 512 GLY A CA 1
ATOM 4047 C C . GLY A 1 512 ? -26.312 -35.281 -1.357 1 82 512 GLY A C 1
ATOM 4048 O O . GLY A 1 512 ? -27.344 -35.969 -1.347 1 82 512 GLY A O 1
ATOM 4049 N N . GLY A 1 513 ? -25.203 -35.906 -1.138 1 84.94 513 GLY A N 1
ATOM 4050 C CA . GLY A 1 513 ? -25.078 -37.188 -0.438 1 84.94 513 GLY A CA 1
ATOM 4051 C C . GLY A 1 513 ? -24.234 -38.188 -1.185 1 84.94 513 GLY A C 1
ATOM 4052 O O . GLY A 1 513 ? -24.234 -39.375 -0.846 1 84.94 513 GLY A O 1
ATOM 4053 N N . TYR A 1 514 ? -23.703 -37.688 -2.248 1 89.56 514 TYR A N 1
ATOM 4054 C CA . TYR A 1 514 ? -22.875 -38.594 -3.045 1 89.56 514 TYR A CA 1
ATOM 4055 C C . TYR A 1 514 ? -21.531 -37.938 -3.373 1 89.56 514 TYR A C 1
ATOM 4057 O O . TYR A 1 514 ? -21.375 -36.719 -3.207 1 89.56 514 TYR A O 1
ATOM 4065 N N . VAL A 1 515 ? -20.594 -38.781 -3.65 1 89.56 515 VAL A N 1
ATOM 4066 C CA . VAL A 1 515 ? -19.266 -38.281 -4.066 1 89.56 515 VAL A CA 1
ATOM 4067 C C . VAL A 1 515 ? -18.922 -38.875 -5.434 1 89.56 515 VAL A C 1
ATOM 4069 O O . VAL A 1 515 ? -19.203 -40.062 -5.707 1 89.56 515 VAL A O 1
ATOM 4072 N N . ASP A 1 516 ? -18.484 -37.906 -6.23 1 87.31 516 ASP A N 1
ATOM 4073 C CA . ASP A 1 516 ? -18.016 -38.375 -7.543 1 87.31 516 ASP A CA 1
ATOM 4074 C C . ASP A 1 516 ? -16.516 -38.188 -7.691 1 87.31 516 ASP A C 1
ATOM 4076 O O . ASP A 1 516 ? -15.906 -37.406 -6.941 1 87.31 516 ASP A O 1
ATOM 4080 N N . PHE A 1 517 ? -15.906 -38.969 -8.555 1 83.5 517 PHE A N 1
ATOM 4081 C CA . PHE A 1 517 ? -14.461 -38.938 -8.75 1 83.5 517 PHE A CA 1
ATOM 4082 C C . PHE A 1 517 ? -14.125 -38.531 -10.18 1 83.5 517 PHE A C 1
ATOM 4084 O O . PHE A 1 517 ? -13.031 -38.812 -10.672 1 83.5 517 PHE A O 1
ATOM 4091 N N . GLU A 1 518 ? -15.109 -37.812 -10.734 1 80.81 518 GLU A N 1
ATOM 4092 C CA . GLU A 1 518 ? -14.852 -37.344 -12.102 1 80.81 518 GLU A CA 1
ATOM 4093 C C . GLU A 1 518 ? -14.094 -36.031 -12.109 1 80.81 518 GLU A C 1
ATOM 4095 O O . GLU A 1 518 ? -13.992 -35.344 -11.086 1 80.81 518 GLU A O 1
ATOM 4100 N N . GLY A 1 519 ? -13.43 -35.812 -13.219 1 73.56 519 GLY A N 1
ATOM 4101 C CA . GLY A 1 519 ? -12.625 -34.594 -13.352 1 73.56 519 GLY A CA 1
ATOM 4102 C C . GLY A 1 519 ? -13.406 -33.438 -13.922 1 73.56 519 GLY A C 1
ATOM 4103 O O . GLY A 1 519 ? -14.57 -33.562 -14.281 1 73.56 519 GLY A O 1
ATOM 4104 N N . VAL A 1 520 ? -12.781 -32.281 -13.922 1 76.12 520 VAL A N 1
ATOM 4105 C CA . VAL A 1 520 ? -13.391 -31.016 -14.359 1 76.12 520 VAL A CA 1
ATOM 4106 C C . VAL A 1 520 ? -13.734 -31.109 -15.844 1 76.12 520 VAL A C 1
ATOM 4108 O O . VAL A 1 520 ? -14.742 -30.562 -16.297 1 76.12 520 VAL A O 1
ATOM 4111 N N . GLN A 1 521 ? -12.969 -31.875 -16.578 1 75.69 521 GLN A N 1
ATOM 4112 C CA . GLN A 1 521 ? -13.227 -31.984 -18.016 1 75.69 521 GLN A CA 1
ATOM 4113 C C . GLN A 1 521 ? -14.539 -32.719 -18.281 1 75.69 521 GLN A C 1
ATOM 4115 O O . GLN A 1 521 ? -15.258 -32.406 -19.234 1 75.69 521 GLN A O 1
ATOM 4120 N N . TYR A 1 522 ? -14.812 -33.656 -17.391 1 78.88 522 TYR A N 1
ATOM 4121 C CA . TYR A 1 522 ? -16.078 -34.375 -17.5 1 78.88 522 TYR A CA 1
ATOM 4122 C C . TYR A 1 522 ? -17.25 -33.438 -17.25 1 78.88 522 TYR A C 1
ATOM 4124 O O . TYR A 1 522 ? -18.25 -33.438 -17.984 1 78.88 522 TYR A O 1
ATOM 4132 N N . TYR A 1 523 ? -17.156 -32.594 -16.312 1 81.38 523 TYR A N 1
ATOM 4133 C CA . TYR A 1 523 ? -18.234 -31.672 -15.961 1 81.38 523 TYR A CA 1
ATOM 4134 C C . TYR A 1 523 ? -18.422 -30.609 -17.047 1 81.38 523 TYR A C 1
ATOM 4136 O O . TYR A 1 523 ? -19.547 -30.172 -17.297 1 81.38 523 TYR A O 1
ATOM 4144 N N . LYS A 1 524 ? -17.375 -30.188 -17.625 1 79.69 524 LYS A N 1
ATOM 4145 C CA . LYS A 1 524 ? -17.438 -29.156 -18.656 1 79.69 524 LYS A CA 1
ATOM 4146 C C . LYS A 1 524 ? -18.188 -29.672 -19.891 1 79.69 524 LYS A C 1
ATOM 4148 O O . LYS A 1 524 ? -18.828 -28.891 -20.594 1 79.69 524 LYS A O 1
ATOM 4153 N N . SER A 1 525 ? -18.094 -30.984 -20.016 1 80 525 SER A N 1
ATOM 4154 C CA . SER A 1 525 ? -18.828 -31.562 -21.141 1 80 525 SER A CA 1
ATOM 4155 C C . SER A 1 525 ? -20.328 -31.438 -20.953 1 80 525 SER A C 1
ATOM 4157 O O . SER A 1 525 ? -21.094 -31.453 -21.922 1 80 525 SER A O 1
ATOM 4159 N N . TYR A 1 526 ? -20.797 -31.25 -19.734 1 81.88 526 TYR A N 1
ATOM 4160 C CA . TYR A 1 526 ? -22.203 -31.094 -19.453 1 81.88 526 TYR A CA 1
ATOM 4161 C C . TYR A 1 526 ? -22.531 -29.641 -19.156 1 81.88 526 TYR A C 1
ATOM 4163 O O . TYR A 1 526 ? -23.453 -29.344 -18.391 1 81.88 526 TYR A O 1
ATOM 4171 N N . HIS A 1 527 ? -21.797 -28.656 -19.547 1 81.25 527 HIS A N 1
ATOM 4172 C CA . HIS A 1 527 ? -22.016 -27.203 -19.578 1 81.25 527 HIS A CA 1
ATOM 4173 C C . HIS A 1 527 ? -22.125 -26.625 -18.188 1 81.25 527 HIS A C 1
ATOM 4175 O O . HIS A 1 527 ? -22.984 -25.766 -17.922 1 81.25 527 HIS A O 1
ATOM 4181 N N . ILE A 1 528 ? -21.453 -27.078 -17.281 1 84.31 528 ILE A N 1
ATOM 4182 C CA . ILE A 1 528 ? -21.422 -26.531 -15.922 1 84.31 528 ILE A CA 1
ATOM 4183 C C . ILE A 1 528 ? -20.891 -25.109 -15.953 1 84.31 528 ILE A C 1
ATOM 4185 O O . ILE A 1 528 ? -21.141 -24.328 -15.031 1 84.31 528 ILE A O 1
ATOM 4189 N N . GLU A 1 529 ? -20.219 -24.688 -17.016 1 83.81 529 GLU A N 1
ATOM 4190 C CA . GLU A 1 529 ? -19.609 -23.359 -17.141 1 83.81 529 GLU A CA 1
ATOM 4191 C C . GLU A 1 529 ? -20.672 -22.266 -17.188 1 83.81 529 GLU A C 1
ATOM 4193 O O . GLU A 1 529 ? -20.391 -21.109 -16.844 1 83.81 529 GLU A O 1
ATOM 4198 N N . ARG A 1 530 ? -21.875 -22.625 -17.531 1 84.06 530 ARG A N 1
ATOM 4199 C CA . ARG A 1 530 ? -22.938 -21.625 -17.578 1 84.06 530 ARG A CA 1
ATOM 4200 C C . ARG A 1 530 ? -23.281 -21.109 -16.188 1 84.06 530 ARG A C 1
ATOM 4202 O O . ARG A 1 530 ? -23.516 -19.922 -16 1 84.06 530 ARG A O 1
ATOM 4209 N N . SER A 1 531 ? -23.359 -22.031 -15.273 1 85 531 SER A N 1
ATOM 4210 C CA . SER A 1 531 ? -23.656 -21.609 -13.906 1 85 531 SER A CA 1
ATOM 4211 C C . SER A 1 531 ? -22.516 -20.797 -13.312 1 85 531 SER A C 1
ATOM 4213 O O . SER A 1 531 ? -22.734 -19.844 -12.57 1 85 531 SER A O 1
ATOM 4215 N N . TRP A 1 532 ? -21.281 -21.172 -13.625 1 88.5 532 TRP A N 1
ATOM 4216 C CA . TRP A 1 532 ? -20.125 -20.406 -13.172 1 88.5 532 TRP A CA 1
ATOM 4217 C C . TRP A 1 532 ? -20.156 -19 -13.758 1 88.5 532 TRP A C 1
ATOM 4219 O O . TRP A 1 532 ? -19.828 -18.031 -13.07 1 88.5 532 TRP A O 1
ATOM 4229 N N . MET A 1 533 ? -20.594 -18.938 -15 1 90 533 MET A N 1
ATOM 4230 C CA . MET A 1 533 ? -20.625 -17.656 -15.688 1 90 533 MET A CA 1
ATOM 4231 C C . MET A 1 533 ? -21.688 -16.734 -15.086 1 90 533 MET A C 1
ATOM 4233 O O . MET A 1 533 ? -21.453 -15.531 -14.945 1 90 533 MET A O 1
ATOM 4237 N N . LEU A 1 534 ? -22.75 -17.297 -14.742 1 89.94 534 LEU A N 1
ATOM 4238 C CA . LEU A 1 534 ? -23.812 -16.5 -14.148 1 89.94 534 LEU A CA 1
ATOM 4239 C C . LEU A 1 534 ? -23.375 -15.906 -12.812 1 89.94 534 LEU A C 1
ATOM 4241 O O . LEU A 1 534 ? -23.578 -14.719 -12.555 1 89.94 534 LEU A O 1
ATOM 4245 N N . GLY A 1 535 ? -22.812 -16.734 -11.992 1 92.69 535 GLY A N 1
ATOM 4246 C CA . GLY A 1 535 ? -22.312 -16.234 -10.719 1 92.69 535 GLY A CA 1
ATOM 4247 C C . GLY A 1 535 ? -21.234 -15.188 -10.875 1 92.69 535 GLY A C 1
ATOM 4248 O O . GLY A 1 535 ? -21.234 -14.172 -10.172 1 92.69 535 GLY A O 1
ATOM 4249 N N . THR A 1 536 ? -20.344 -15.383 -11.789 1 94.19 536 THR A N 1
ATOM 4250 C CA . THR A 1 536 ? -19.234 -14.461 -12.039 1 94.19 536 THR A CA 1
ATOM 4251 C C . THR A 1 536 ? -19.75 -13.148 -12.617 1 94.19 536 THR A C 1
ATOM 4253 O O . THR A 1 536 ? -19.312 -12.07 -12.219 1 94.19 536 THR A O 1
ATOM 4256 N N . LEU A 1 537 ? -20.734 -13.234 -13.477 1 94.56 537 LEU A N 1
ATOM 4257 C CA . LEU A 1 537 ? -21.25 -12.031 -14.125 1 94.56 537 LEU A CA 1
ATOM 4258 C C . LEU A 1 537 ? -22 -11.156 -13.117 1 94.56 537 LEU A C 1
ATOM 4260 O O . LEU A 1 537 ? -21.828 -9.938 -13.109 1 94.56 537 LEU A O 1
ATOM 4264 N N . ILE A 1 538 ? -22.75 -11.727 -12.328 1 94.38 538 ILE A N 1
ATOM 4265 C CA . ILE A 1 538 ? -23.5 -10.969 -11.336 1 94.38 538 ILE A CA 1
ATOM 4266 C C . ILE A 1 538 ? -22.547 -10.219 -10.422 1 94.38 538 ILE A C 1
ATOM 4268 O O . ILE A 1 538 ? -22.703 -9.016 -10.195 1 94.38 538 ILE A O 1
ATOM 4272 N N . THR A 1 539 ? -21.562 -10.891 -9.945 1 96.06 539 THR A N 1
ATOM 4273 C CA . THR A 1 539 ? -20.625 -10.281 -9.023 1 96.06 539 THR A CA 1
ATOM 4274 C C . THR A 1 539 ? -19.797 -9.203 -9.719 1 96.06 539 THR A C 1
ATOM 4276 O O . THR A 1 539 ? -19.594 -8.109 -9.18 1 96.06 539 THR A O 1
ATOM 4279 N N . CYS A 1 540 ? -19.391 -9.492 -10.922 1 94.81 540 CYS A N 1
ATOM 4280 C CA . CYS A 1 540 ? -18.531 -8.547 -11.641 1 94.81 540 CYS A CA 1
ATOM 4281 C C . CYS A 1 540 ? -19.328 -7.297 -12.031 1 94.81 540 CYS A C 1
ATOM 4283 O O . CYS A 1 540 ? -18.781 -6.195 -12.055 1 94.81 540 CYS A O 1
ATOM 4285 N N . ILE A 1 541 ? -20.594 -7.457 -12.297 1 94.5 541 ILE A N 1
ATOM 4286 C CA . ILE A 1 541 ? -21.422 -6.309 -12.648 1 94.5 541 ILE A CA 1
ATOM 4287 C C . ILE A 1 541 ? -21.578 -5.387 -11.438 1 94.5 541 ILE A C 1
ATOM 4289 O O . ILE A 1 541 ? -21.359 -4.176 -11.547 1 94.5 541 ILE A O 1
ATOM 4293 N N . PHE A 1 542 ? -21.844 -5.898 -10.336 1 95.25 542 PHE A N 1
ATOM 4294 C CA . PHE A 1 542 ? -22.047 -5.074 -9.148 1 95.25 542 PHE A CA 1
ATOM 4295 C C . PHE A 1 542 ? -20.703 -4.516 -8.656 1 95.25 542 PHE A C 1
ATOM 4297 O O . PHE A 1 542 ? -20.656 -3.4 -8.133 1 95.25 542 PHE A O 1
ATOM 4304 N N . LEU A 1 543 ? -19.641 -5.285 -8.828 1 95.38 543 LEU A N 1
ATOM 4305 C CA . LEU A 1 543 ? -18.312 -4.766 -8.523 1 95.38 543 LEU A CA 1
ATOM 4306 C C . LEU A 1 543 ? -18 -3.561 -9.398 1 95.38 543 LEU A C 1
ATOM 4308 O O . LEU A 1 543 ? -17.531 -2.531 -8.898 1 95.38 543 LEU A O 1
ATOM 4312 N N . SER A 1 544 ? -18.328 -3.645 -10.672 1 93.5 544 SER A N 1
ATOM 4313 C CA . SER A 1 544 ? -18.047 -2.562 -11.609 1 93.5 544 SER A CA 1
ATOM 4314 C C . SER A 1 544 ? -18.922 -1.343 -11.328 1 93.5 544 SER A C 1
ATOM 4316 O O . SER A 1 544 ? -18.422 -0.21 -11.352 1 93.5 544 SER A O 1
ATOM 4318 N N . ILE A 1 545 ? -20.141 -1.574 -10.977 1 93.06 545 ILE A N 1
ATOM 4319 C CA . ILE A 1 545 ? -21.047 -0.483 -10.656 1 93.06 545 ILE A CA 1
ATOM 4320 C C . ILE A 1 545 ? -20.609 0.196 -9.359 1 93.06 545 ILE A C 1
ATOM 4322 O O . ILE A 1 545 ? -20.609 1.426 -9.266 1 93.06 545 ILE A O 1
ATOM 4326 N N . GLY A 1 546 ? -20.266 -0.672 -8.422 1 93.56 546 GLY A N 1
ATOM 4327 C CA . GLY A 1 546 ? -19.797 -0.12 -7.16 1 93.56 546 GLY A CA 1
ATOM 4328 C C . GLY A 1 546 ? -18.547 0.728 -7.305 1 93.56 546 GLY A C 1
ATOM 4329 O O . GLY A 1 546 ? -18.469 1.836 -6.77 1 93.56 546 GLY A O 1
ATOM 4330 N N . LEU A 1 547 ? -17.609 0.308 -8.031 1 92.94 547 LEU A N 1
ATOM 4331 C CA . LEU A 1 547 ? -16.359 1.051 -8.227 1 92.94 547 LEU A CA 1
ATOM 4332 C C . LEU A 1 547 ? -16.609 2.311 -9.055 1 92.94 547 LEU A C 1
ATOM 4334 O O . LEU A 1 547 ? -16.031 3.365 -8.766 1 92.94 547 LEU A O 1
ATOM 4338 N N . ALA A 1 548 ? -17.469 2.197 -10.039 1 90.5 548 ALA A N 1
ATOM 4339 C CA . ALA A 1 548 ? -17.797 3.365 -10.852 1 90.5 548 ALA A CA 1
ATOM 4340 C C . ALA A 1 548 ? -18.5 4.434 -10.016 1 90.5 548 ALA A C 1
ATOM 4342 O O . ALA A 1 548 ? -18.219 5.629 -10.164 1 90.5 548 ALA A O 1
ATOM 4343 N N . TYR A 1 549 ? -19.359 4.023 -9.164 1 91.56 549 TYR A N 1
ATOM 4344 C CA . TYR A 1 549 ? -20.062 4.953 -8.289 1 91.56 549 TYR A CA 1
ATOM 4345 C C . TYR A 1 549 ? -19.078 5.676 -7.367 1 91.56 549 TYR A C 1
ATOM 4347 O O . TYR A 1 549 ? -19.156 6.895 -7.199 1 91.56 549 TYR A O 1
ATOM 4355 N N . VAL A 1 550 ? -18.156 4.953 -6.805 1 92.06 550 VAL A N 1
ATOM 4356 C CA . VAL A 1 550 ? -17.203 5.539 -5.875 1 92.06 550 VAL A CA 1
ATOM 4357 C C . VAL A 1 550 ? -16.297 6.527 -6.617 1 92.06 550 VAL A C 1
ATOM 4359 O O . VAL A 1 550 ? -15.992 7.605 -6.105 1 92.06 550 VAL A O 1
ATOM 4362 N N . VAL A 1 551 ? -15.922 6.199 -7.84 1 88.38 551 VAL A N 1
ATOM 4363 C CA . VAL A 1 551 ? -15.062 7.082 -8.625 1 88.38 551 VAL A CA 1
ATOM 4364 C C . VAL A 1 551 ? -15.828 8.352 -9 1 88.38 551 VAL A C 1
ATOM 4366 O O . VAL A 1 551 ? -15.281 9.453 -8.945 1 88.38 551 VAL A O 1
ATOM 4369 N N . GLU A 1 552 ? -17.047 8.211 -9.352 1 90.38 552 GLU A N 1
ATOM 4370 C CA . GLU A 1 552 ? -17.859 9.375 -9.688 1 90.38 552 GLU A CA 1
ATOM 4371 C C . GLU A 1 552 ? -18.031 10.297 -8.477 1 90.38 552 GLU A C 1
ATOM 4373 O O . GLU A 1 552 ? -17.969 11.523 -8.609 1 90.38 552 GLU A O 1
ATOM 4378 N N . GLN A 1 553 ? -18.266 9.664 -7.363 1 92.25 553 GLN A N 1
ATOM 4379 C CA . GLN A 1 553 ? -18.406 10.461 -6.152 1 92.25 553 GLN A CA 1
ATOM 4380 C C . GLN A 1 553 ? -17.094 11.172 -5.809 1 92.25 553 GLN A C 1
ATOM 4382 O O . GLN A 1 553 ? -17.109 12.328 -5.383 1 92.25 553 GLN A O 1
ATOM 4387 N N . TRP A 1 554 ? -16.031 10.5 -5.98 1 90 554 TRP A N 1
ATOM 4388 C CA . TRP A 1 554 ? -14.734 11.117 -5.723 1 90 554 TRP A CA 1
ATOM 4389 C C . TRP A 1 554 ? -14.5 12.312 -6.641 1 90 554 TRP A C 1
ATOM 4391 O O . TRP A 1 554 ? -14.07 13.375 -6.188 1 90 554 TRP A O 1
ATOM 4401 N N . CYS A 1 555 ? -14.797 12.18 -7.879 1 89.62 555 CYS A N 1
ATOM 4402 C CA . CYS A 1 555 ? -14.57 13.25 -8.844 1 89.62 555 CYS A CA 1
ATOM 4403 C C . CYS A 1 555 ? -15.477 14.438 -8.555 1 89.62 555 CYS A C 1
ATOM 4405 O O . CYS A 1 555 ? -15.055 15.586 -8.68 1 89.62 555 CYS A O 1
ATOM 4407 N N . THR A 1 556 ? -16.609 14.164 -8.172 1 91.62 556 THR A N 1
ATOM 4408 C CA . THR A 1 556 ? -17.578 15.234 -7.93 1 91.62 556 THR A CA 1
ATOM 4409 C C . THR A 1 556 ? -17.203 16.031 -6.688 1 91.62 556 THR A C 1
ATOM 4411 O O . THR A 1 556 ? -17.406 17.25 -6.637 1 91.62 556 THR A O 1
ATOM 4414 N N . GLN A 1 557 ? -16.594 15.383 -5.758 1 93.44 557 GLN A N 1
ATOM 4415 C CA . GLN A 1 557 ? -16.344 16.047 -4.48 1 93.44 557 GLN A CA 1
ATOM 4416 C C . GLN A 1 557 ? -14.898 16.516 -4.379 1 93.44 557 GLN A C 1
ATOM 4418 O O . GLN A 1 557 ? -14.562 17.312 -3.492 1 93.44 557 GLN A O 1
ATOM 4423 N N . SER A 1 558 ? -14.055 16.219 -5.27 1 89.38 558 SER A N 1
ATOM 4424 C CA . SER A 1 558 ? -12.617 16.422 -5.152 1 89.38 558 SER A CA 1
ATOM 4425 C C . SER A 1 558 ? -12.273 17.906 -5.137 1 89.38 558 SER A C 1
ATOM 4427 O O . SER A 1 558 ? -11.297 18.312 -4.504 1 89.38 558 SER A O 1
ATOM 4429 N N . PHE A 1 559 ? -13.07 18.781 -5.789 1 93.25 559 PHE A N 1
ATOM 4430 C CA . PHE A 1 559 ? -12.727 20.203 -5.848 1 93.25 559 PHE A CA 1
ATOM 4431 C C . PHE A 1 559 ? -12.883 20.844 -4.48 1 93.25 559 PHE A C 1
ATOM 4433 O O . PHE A 1 559 ? -12.305 21.906 -4.219 1 93.25 559 PHE A O 1
ATOM 4440 N N . LEU A 1 560 ? -13.664 20.172 -3.578 1 93.19 560 LEU A N 1
ATOM 4441 C CA . LEU A 1 560 ? -13.875 20.719 -2.238 1 93.19 560 LEU A CA 1
ATOM 4442 C C . LEU A 1 560 ? -12.625 20.531 -1.379 1 93.19 560 LEU A C 1
ATOM 4444 O O . LEU A 1 560 ? -12.305 21.406 -0.559 1 93.19 560 LEU A O 1
ATOM 4448 N N . TRP A 1 561 ? -11.867 19.453 -1.597 1 90.25 561 TRP A N 1
ATOM 4449 C CA . TRP A 1 561 ? -10.797 19.172 -0.654 1 90.25 561 TRP A CA 1
ATOM 4450 C C . TRP A 1 561 ? -9.43 19.328 -1.317 1 90.25 561 TRP A C 1
ATOM 4452 O O . TRP A 1 561 ? -8.398 19.125 -0.68 1 90.25 561 TRP A O 1
ATOM 4462 N N . THR A 1 562 ? -9.328 19.781 -2.525 1 87.25 562 THR A N 1
ATOM 4463 C CA . THR A 1 562 ? -8.062 20.062 -3.191 1 87.25 562 THR A CA 1
ATOM 4464 C C . THR A 1 562 ? -7.477 21.375 -2.699 1 87.25 562 THR A C 1
ATOM 4466 O O . THR A 1 562 ? -8.18 22.391 -2.635 1 87.25 562 THR A O 1
ATOM 4469 N N . GLN A 1 563 ? -6.254 21.312 -2.383 1 84.19 563 GLN A N 1
ATOM 4470 C CA . GLN A 1 563 ? -5.602 22.484 -1.81 1 84.19 563 GLN A CA 1
ATOM 4471 C C . GLN A 1 563 ? -5.301 23.516 -2.883 1 84.19 563 GLN A C 1
ATOM 4473 O O . GLN A 1 563 ? -5.535 24.719 -2.68 1 84.19 563 GLN A O 1
ATOM 4478 N N . ASP A 1 564 ? -4.801 23.047 -3.988 1 83.5 564 ASP A N 1
ATOM 4479 C CA . ASP A 1 564 ? -4.449 23.953 -5.066 1 83.5 564 ASP A CA 1
ATOM 4480 C C . ASP A 1 564 ? -5.695 24.438 -5.805 1 83.5 564 ASP A C 1
ATOM 4482 O O . ASP A 1 564 ? -6.477 23.641 -6.305 1 83.5 564 ASP A O 1
ATOM 4486 N N . TRP A 1 565 ? -5.855 25.734 -5.812 1 89 565 TRP A N 1
ATOM 4487 C CA . TRP A 1 565 ? -7.059 26.328 -6.387 1 89 565 TRP A CA 1
ATOM 4488 C C . TRP A 1 565 ? -7.188 25.969 -7.863 1 89 565 TRP A C 1
ATOM 4490 O O . TRP A 1 565 ? -8.266 25.578 -8.32 1 89 565 TRP A O 1
ATOM 4500 N N . ASP A 1 566 ? -6.102 25.984 -8.594 1 85.19 566 ASP A N 1
ATOM 4501 C CA . ASP A 1 566 ? -6.152 25.734 -10.031 1 85.19 566 ASP A CA 1
ATOM 4502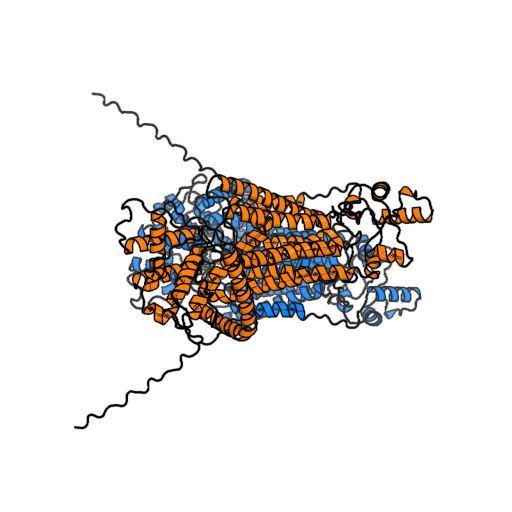 C C . ASP A 1 566 ? -6.488 24.266 -10.32 1 85.19 566 ASP A C 1
ATOM 4504 O O . ASP A 1 566 ? -7.258 23.969 -11.234 1 85.19 566 ASP A O 1
ATOM 4508 N N . SER A 1 567 ? -5.934 23.5 -9.531 1 85.56 567 SER A N 1
ATOM 4509 C CA . SER A 1 567 ? -6.227 22.078 -9.695 1 85.56 567 SER A CA 1
ATOM 4510 C C . SER A 1 567 ? -7.676 21.766 -9.336 1 85.56 567 SER A C 1
ATOM 4512 O O . SER A 1 567 ? -8.312 20.922 -9.961 1 85.56 567 SER A O 1
ATOM 4514 N N . ALA A 1 568 ? -8.164 22.453 -8.359 1 91.81 568 ALA A N 1
ATOM 4515 C CA . ALA A 1 568 ? -9.547 22.25 -7.934 1 91.81 568 ALA A CA 1
ATOM 4516 C C . ALA A 1 568 ? -10.523 22.688 -9.023 1 91.81 568 ALA A C 1
ATOM 4518 O O . ALA A 1 568 ? -11.492 21.984 -9.312 1 91.81 568 ALA A O 1
ATOM 4519 N N . MET A 1 569 ? -10.203 23.797 -9.641 1 93.12 569 MET A N 1
ATOM 4520 C CA . MET A 1 569 ? -11.102 24.328 -10.664 1 93.12 569 MET A CA 1
ATOM 4521 C C . MET A 1 569 ? -11.031 23.5 -11.938 1 93.12 569 MET A C 1
ATOM 4523 O O . MET A 1 569 ? -12.039 23.312 -12.625 1 93.12 569 MET A O 1
ATOM 4527 N N . ASN A 1 570 ? -9.875 23.016 -12.195 1 88.62 570 ASN A N 1
ATOM 4528 C CA . ASN A 1 570 ? -9.758 22.094 -13.336 1 88.62 570 ASN A CA 1
ATOM 4529 C C . ASN A 1 570 ? -10.594 20.844 -13.125 1 88.62 570 ASN A C 1
ATOM 4531 O O . ASN A 1 570 ? -11.227 20.344 -14.062 1 88.62 570 ASN A O 1
ATOM 4535 N N . GLY A 1 571 ? -10.516 20.344 -11.945 1 89.88 571 GLY A N 1
ATOM 4536 C CA . GLY A 1 571 ? -11.336 19.188 -11.633 1 89.88 571 GLY A CA 1
ATOM 4537 C C . GLY A 1 571 ? -12.82 19.469 -11.758 1 89.88 571 GLY A C 1
ATOM 4538 O O . GLY A 1 571 ? -13.57 18.625 -12.281 1 89.88 571 GLY A O 1
ATOM 4539 N N . LEU A 1 572 ? -13.203 20.594 -11.32 1 93.56 572 LEU A N 1
ATOM 4540 C CA . LEU A 1 572 ? -14.609 20.969 -11.398 1 93.56 572 LEU A CA 1
ATOM 4541 C C . LEU A 1 572 ? -15.047 21.125 -12.859 1 93.56 572 LEU A C 1
ATOM 4543 O O . LEU A 1 572 ? -16.172 20.766 -13.211 1 93.56 572 LEU A O 1
ATOM 4547 N N . TRP A 1 573 ? -14.195 21.656 -13.648 1 92.31 573 TRP A N 1
ATOM 4548 C CA . TRP A 1 573 ? -14.492 21.812 -15.07 1 92.31 573 TRP A CA 1
ATOM 4549 C C . TRP A 1 573 ? -14.773 20.453 -15.711 1 92.31 573 TRP A C 1
ATOM 4551 O O . TRP A 1 573 ? -15.734 20.312 -16.469 1 92.31 573 TRP A O 1
ATOM 4561 N N . TRP A 1 574 ? -13.969 19.484 -15.391 1 89.62 574 TRP A N 1
ATOM 4562 C CA . TRP A 1 574 ? -14.148 18.141 -15.945 1 89.62 574 TRP A CA 1
ATOM 4563 C C . TRP A 1 574 ? -15.453 17.531 -15.445 1 89.62 574 TRP A C 1
ATOM 4565 O O . TRP A 1 574 ? -16.125 16.812 -16.188 1 89.62 574 TRP A O 1
ATOM 4575 N N . VAL A 1 575 ? -15.75 17.797 -14.234 1 91.31 575 VAL A N 1
ATOM 4576 C CA . VAL A 1 575 ? -16.969 17.234 -13.648 1 91.31 575 VAL A CA 1
ATOM 4577 C C . VAL A 1 575 ? -18.188 17.859 -14.328 1 91.31 575 VAL A C 1
ATOM 4579 O O . VAL A 1 575 ? -19.172 17.172 -14.617 1 91.31 575 VAL A O 1
ATOM 4582 N N . ARG A 1 576 ? -18.109 19.141 -14.539 1 91 576 ARG A N 1
ATOM 4583 C CA . ARG A 1 576 ? -19.219 19.812 -15.211 1 91 576 ARG A CA 1
ATOM 4584 C C . ARG A 1 576 ? -19.422 19.281 -16.625 1 91 576 ARG A C 1
ATOM 4586 O O . ARG A 1 576 ? -20.547 19.094 -17.078 1 91 576 ARG A O 1
ATOM 4593 N N . LYS A 1 577 ? -18.359 19.031 -17.328 1 88.94 577 LYS A N 1
ATOM 4594 C CA . LYS A 1 577 ? -18.453 18.453 -18.672 1 88.94 577 LYS A CA 1
ATOM 4595 C C . LYS A 1 577 ? -19.016 17.047 -18.625 1 88.94 577 LYS A C 1
ATOM 4597 O O . LYS A 1 577 ? -19.812 16.656 -19.484 1 88.94 577 LYS A O 1
ATOM 4602 N N . TRP A 1 578 ? -18.547 16.297 -17.656 1 88 578 TRP A N 1
ATOM 4603 C CA . TRP A 1 578 ? -19.047 14.945 -17.484 1 88 578 TRP A CA 1
ATOM 4604 C C . TRP A 1 578 ? -20.547 14.953 -17.156 1 88 578 TRP A C 1
ATOM 4606 O O . TRP A 1 578 ? -21.312 14.164 -17.719 1 88 578 TRP A O 1
ATOM 4616 N N . LYS A 1 579 ? -20.953 15.836 -16.297 1 87.12 579 LYS A N 1
ATOM 4617 C CA . LYS A 1 579 ? -22.359 15.922 -15.922 1 87.12 579 LYS A CA 1
ATOM 4618 C C . LYS A 1 579 ? -23.219 16.406 -17.094 1 87.12 579 LYS A C 1
ATOM 4620 O O . LYS A 1 579 ? -24.375 16.016 -17.219 1 87.12 579 LYS A O 1
ATOM 4625 N N . TRP A 1 580 ? -22.594 17.234 -17.875 1 85.75 580 TRP A N 1
ATOM 4626 C CA . TRP A 1 580 ? -23.297 17.672 -19.078 1 85.75 580 TRP A CA 1
ATOM 4627 C C . TRP A 1 580 ? -23.469 16.531 -20.062 1 85.75 580 TRP A C 1
ATOM 4629 O O . TRP A 1 580 ? -24.547 16.359 -20.625 1 85.75 580 TRP A O 1
ATOM 4639 N N . ALA A 1 581 ? -22.469 15.695 -20.172 1 84.69 581 ALA A N 1
ATOM 4640 C CA . ALA A 1 581 ? -22.516 14.57 -21.109 1 84.69 581 ALA A CA 1
ATOM 4641 C C . ALA A 1 581 ? -23.453 13.484 -20.594 1 84.69 581 ALA A C 1
ATOM 4643 O O . ALA A 1 581 ? -24.047 12.742 -21.391 1 84.69 581 ALA A O 1
ATOM 4644 N N . THR A 1 582 ? -23.594 13.453 -19.297 1 85.5 582 THR A N 1
ATOM 4645 C CA . THR A 1 582 ? -24.422 12.391 -18.734 1 85.5 582 THR A CA 1
ATOM 4646 C C . THR A 1 582 ? -25.75 12.945 -18.234 1 85.5 582 THR A C 1
ATOM 4648 O O . THR A 1 582 ? -26.328 12.438 -17.281 1 85.5 582 THR A O 1
ATOM 4651 N N . THR A 1 583 ? -26.141 13.938 -18.766 1 82.06 583 THR A N 1
ATOM 4652 C CA . THR A 1 583 ? -27.391 14.562 -18.344 1 82.06 583 THR A CA 1
ATOM 4653 C C . THR A 1 583 ? -28.578 13.641 -18.625 1 82.06 583 THR A C 1
ATOM 4655 O O . THR A 1 583 ? -29.484 13.531 -17.797 1 82.06 583 THR A O 1
ATOM 4658 N N . TRP A 1 584 ? -28.516 12.828 -19.625 1 78.81 584 TRP A N 1
ATOM 4659 C CA . TRP A 1 584 ? -29.656 11.992 -19.984 1 78.81 584 TRP A CA 1
ATOM 4660 C C . TRP A 1 584 ? -29.797 10.82 -19.016 1 78.81 584 TRP A C 1
ATOM 4662 O O . TRP A 1 584 ? -30.875 10.594 -18.469 1 78.81 584 TRP A O 1
ATOM 4672 N N . PRO A 1 585 ? -28.672 10.188 -18.844 1 79.62 585 PRO A N 1
ATOM 4673 C CA . PRO A 1 585 ? -28.812 9.109 -17.859 1 79.62 585 PRO A CA 1
ATOM 4674 C C . PRO A 1 585 ? -29.125 9.625 -16.453 1 79.62 585 PRO A C 1
ATOM 4676 O O . PRO A 1 585 ? -29.844 8.961 -15.703 1 79.62 585 PRO A O 1
ATOM 4679 N N . ARG A 1 586 ? -28.797 10.742 -16.172 1 78.94 586 ARG A N 1
ATOM 4680 C CA . ARG A 1 586 ? -29.062 11.305 -14.852 1 78.94 586 ARG A CA 1
ATOM 4681 C C . ARG A 1 586 ? -30.531 11.727 -14.727 1 78.94 586 ARG A C 1
ATOM 4683 O O . ARG A 1 586 ? -31.125 11.578 -13.656 1 78.94 586 ARG A O 1
ATOM 4690 N N . LEU A 1 587 ? -30.984 12.273 -15.797 1 76.75 587 LEU A N 1
ATOM 4691 C CA . LEU A 1 587 ? -32.406 12.625 -15.781 1 76.75 587 LEU A CA 1
ATOM 4692 C C . LEU A 1 587 ? -33.281 11.375 -15.664 1 76.75 587 LEU A C 1
ATOM 4694 O O . LEU A 1 587 ? -34.281 11.391 -14.977 1 76.75 587 LEU A O 1
ATOM 4698 N N . ALA A 1 588 ? -32.75 10.32 -16.25 1 73.31 588 ALA A N 1
ATOM 4699 C CA . ALA A 1 588 ? -33.469 9.055 -16.125 1 73.31 588 ALA A CA 1
ATOM 4700 C C . ALA A 1 588 ? -33.438 8.539 -14.695 1 73.31 588 ALA A C 1
ATOM 4702 O O . ALA A 1 588 ? -34.438 8.109 -14.148 1 73.31 588 ALA A O 1
ATOM 4703 N N . PHE A 1 589 ? -32.312 8.727 -14.133 1 72.94 589 PHE A N 1
ATOM 4704 C CA . PHE A 1 589 ? -32.156 8.258 -12.758 1 72.94 589 PHE A CA 1
ATOM 4705 C C . PHE A 1 589 ? -32.906 9.156 -11.789 1 72.94 589 PHE A C 1
ATOM 4707 O O . PHE A 1 589 ? -33.469 8.68 -10.805 1 72.94 589 PHE A O 1
ATOM 4714 N N . ALA A 1 590 ? -32.875 10.43 -12.109 1 70.88 590 ALA A N 1
ATOM 4715 C CA . ALA A 1 590 ? -33.656 11.367 -11.305 1 70.88 590 ALA A CA 1
ATOM 4716 C C . ALA A 1 590 ? -35.156 11.062 -11.383 1 70.88 590 ALA A C 1
ATOM 4718 O O . ALA A 1 590 ? -35.875 11.172 -10.391 1 70.88 590 ALA A O 1
ATOM 4719 N N . TRP A 1 591 ? -35.5 10.602 -12.539 1 70.25 591 TRP A N 1
ATOM 4720 C CA . TRP A 1 591 ? -36.875 10.211 -12.719 1 70.25 591 TRP A CA 1
ATOM 4721 C C . TRP A 1 591 ? -37.219 8.977 -11.883 1 70.25 591 TRP A C 1
ATOM 4723 O O . TRP A 1 591 ? -38.25 8.938 -11.211 1 70.25 591 TRP A O 1
ATOM 4733 N N . VAL A 1 592 ? -36.312 8.117 -11.867 1 68.5 592 VAL A N 1
ATOM 4734 C CA . VAL A 1 592 ? -36.5 6.902 -11.086 1 68.5 592 VAL A CA 1
ATOM 4735 C C . VAL A 1 592 ? -36.5 7.238 -9.594 1 68.5 592 VAL A C 1
ATOM 4737 O O . VAL A 1 592 ? -37.344 6.727 -8.844 1 68.5 592 VAL A O 1
ATOM 4740 N N . ALA A 1 593 ? -35.594 8.086 -9.242 1 66 593 ALA A N 1
ATOM 4741 C CA . ALA A 1 593 ? -35.531 8.508 -7.84 1 66 593 ALA A CA 1
ATOM 4742 C C . ALA A 1 593 ? -36.781 9.266 -7.43 1 66 593 ALA A C 1
ATOM 4744 O O . ALA A 1 593 ? -37.281 9.102 -6.316 1 66 593 ALA A O 1
ATOM 4745 N N . GLY A 1 594 ? -37.25 10.094 -8.367 1 64.62 594 GLY A N 1
ATOM 4746 C CA . GLY A 1 594 ? -38.5 10.789 -8.125 1 64.62 594 GLY A CA 1
ATOM 4747 C C . GLY A 1 594 ? -39.656 9.859 -7.953 1 64.62 594 GLY A C 1
ATOM 4748 O O . GLY A 1 594 ? -40.5 10.07 -7.078 1 64.62 594 GLY A O 1
ATOM 4749 N N . CYS A 1 595 ? -39.594 8.852 -8.719 1 64.88 595 CYS A N 1
ATOM 4750 C CA . CYS A 1 595 ? -40.656 7.855 -8.602 1 64.88 595 CYS A CA 1
ATOM 4751 C C . CYS A 1 595 ? -40.594 7.141 -7.258 1 64.88 595 CYS A C 1
ATOM 4753 O O . CYS A 1 595 ? -41.594 6.855 -6.645 1 64.88 595 CYS A O 1
ATOM 4755 N N . MET A 1 596 ? -39.375 6.961 -6.863 1 65 596 MET A N 1
ATOM 4756 C CA . MET A 1 596 ? -39.188 6.273 -5.586 1 65 596 MET A CA 1
ATOM 4757 C C . MET A 1 596 ? -39.625 7.156 -4.422 1 65 596 MET A C 1
ATOM 4759 O O . MET A 1 596 ? -40.219 6.672 -3.457 1 65 596 MET A O 1
ATOM 4763 N N . VAL A 1 597 ? -39.281 8.414 -4.543 1 65.69 597 VAL A N 1
ATOM 4764 C CA . VAL A 1 597 ? -39.719 9.359 -3.521 1 65.69 597 VAL A CA 1
ATOM 4765 C C . VAL A 1 597 ? -41.25 9.445 -3.508 1 65.69 597 VAL A C 1
ATOM 4767 O O . VAL A 1 597 ? -41.875 9.516 -2.441 1 65.69 597 VAL A O 1
ATOM 4770 N N . MET A 1 598 ? -41.781 9.43 -4.668 1 66.25 598 MET A N 1
ATOM 4771 C CA . MET A 1 598 ? -43.219 9.445 -4.75 1 66.25 598 MET A CA 1
ATOM 4772 C C . MET A 1 598 ? -43.812 8.18 -4.133 1 66.25 598 MET A C 1
ATOM 4774 O O . MET A 1 598 ? -44.844 8.242 -3.447 1 66.25 598 MET A O 1
ATOM 4778 N N . ALA A 1 599 ? -43.094 7.176 -4.332 1 66.5 599 ALA A N 1
ATOM 4779 C CA . ALA A 1 599 ? -43.531 5.918 -3.742 1 66.5 599 ALA A CA 1
ATOM 4780 C C . ALA A 1 599 ? -43.438 5.957 -2.221 1 66.5 599 ALA A C 1
ATOM 4782 O O . ALA A 1 599 ? -44.312 5.457 -1.519 1 66.5 599 ALA A O 1
ATOM 4783 N N . GLU A 1 600 ? -42.406 6.523 -1.808 1 66.19 600 GLU A N 1
ATOM 4784 C CA . GLU A 1 600 ? -42.219 6.688 -0.37 1 66.19 600 GLU A CA 1
ATOM 4785 C C . GLU A 1 600 ? -43.281 7.59 0.231 1 66.19 600 GLU A C 1
ATOM 4787 O O . GLU A 1 600 ? -43.781 7.32 1.319 1 66.19 600 GLU A O 1
ATOM 4792 N N . ARG A 1 601 ? -43.531 8.625 -0.486 1 64.38 601 ARG A N 1
ATOM 4793 C CA . ARG A 1 601 ? -44.594 9.523 -0.056 1 64.38 601 ARG A CA 1
ATOM 4794 C C . ARG A 1 601 ? -45.906 8.797 0.029 1 64.38 601 ARG A C 1
ATOM 4796 O O . ARG A 1 601 ? -46.688 9.008 0.964 1 64.38 601 ARG A O 1
ATOM 4803 N N . TRP A 1 602 ? -46 8.047 -0.901 1 63.78 602 TRP A N 1
ATOM 4804 C CA . TRP A 1 602 ? -47.219 7.266 -0.911 1 63.78 602 TRP A CA 1
ATOM 4805 C C . TRP A 1 602 ? -47.281 6.301 0.27 1 63.78 602 TRP A C 1
ATOM 4807 O O . TRP A 1 602 ? -48.312 6.168 0.934 1 63.78 602 TRP A O 1
ATOM 4817 N N . ALA A 1 603 ? -46.125 5.785 0.566 1 66.44 603 ALA A N 1
ATOM 4818 C CA . ALA A 1 603 ? -46.031 4.859 1.691 1 66.44 603 ALA A CA 1
ATOM 4819 C C . ALA A 1 603 ? -46.25 5.586 3.018 1 66.44 603 ALA A C 1
ATOM 4821 O O . ALA A 1 603 ? -46.938 5.086 3.908 1 66.44 603 ALA A O 1
ATOM 4822 N N . HIS A 1 604 ? -45.562 6.68 3.102 1 65.06 604 HIS A N 1
ATOM 4823 C CA . HIS A 1 604 ? -45.719 7.473 4.316 1 65.06 604 HIS A CA 1
ATOM 4824 C C . HIS A 1 604 ? -47.156 7.969 4.465 1 65.06 604 HIS A C 1
ATOM 4826 O O . HIS A 1 604 ? -47.688 8.039 5.582 1 65.06 604 HIS A O 1
ATOM 4832 N N . ALA A 1 605 ? -47.688 8.391 3.363 1 60.94 605 ALA A N 1
ATOM 4833 C CA . ALA A 1 605 ? -49.062 8.82 3.404 1 60.94 605 ALA A CA 1
ATOM 4834 C C . ALA A 1 605 ? -49.969 7.699 3.912 1 60.94 605 ALA A C 1
ATOM 4836 O O . ALA A 1 605 ? -50.938 7.953 4.652 1 60.94 605 ALA A O 1
ATOM 4837 N N . ILE A 1 606 ? -49.531 6.57 3.574 1 60.09 606 ILE A N 1
ATOM 4838 C CA . ILE A 1 606 ? -50.344 5.441 4.023 1 60.09 606 ILE A CA 1
ATOM 4839 C C . ILE A 1 606 ? -50.062 5.164 5.5 1 60.09 606 ILE A C 1
ATOM 4841 O O . ILE A 1 606 ? -51 4.859 6.266 1 60.09 606 ILE A O 1
ATOM 4845 N N . LEU A 1 607 ? -48.781 5.25 5.816 1 57.19 607 LEU A N 1
ATOM 4846 C CA . LEU A 1 607 ? -48.406 4.887 7.184 1 57.19 607 LEU A CA 1
ATOM 4847 C C . LEU A 1 607 ? -48.562 6.074 8.125 1 57.19 607 LEU A C 1
ATOM 4849 O O . LEU A 1 607 ? -48.406 5.934 9.344 1 57.19 607 LEU A O 1
ATOM 4853 N N . GLY A 1 608 ? -49.344 7.09 7.773 1 52.66 608 GLY A N 1
ATOM 4854 C CA . GLY A 1 608 ? -49.781 8.227 8.562 1 52.66 608 GLY A CA 1
ATOM 4855 C C . GLY A 1 608 ? -48.688 9.195 8.906 1 52.66 608 GLY A C 1
ATOM 4856 O O . GLY A 1 608 ? -48.781 9.938 9.883 1 52.66 608 GLY A O 1
ATOM 4857 N N . GLY A 1 609 ? -47.562 8.938 8.586 1 49.72 609 GLY A N 1
ATOM 4858 C CA . GLY A 1 609 ? -46.531 9.805 9.133 1 49.72 609 GLY A CA 1
ATOM 4859 C C . GLY A 1 609 ? -46.562 11.211 8.562 1 49.72 609 GLY A C 1
ATOM 4860 O O . GLY A 1 609 ? -47.094 11.43 7.473 1 49.72 609 GLY A O 1
ATOM 4861 N N . GLU A 1 610 ? -46.562 12.25 9.406 1 47.56 610 GLU A N 1
ATOM 4862 C CA . GLU A 1 610 ? -46.531 13.68 9.109 1 47.56 610 GLU A CA 1
ATOM 4863 C C . GLU A 1 610 ? -45.625 14 7.945 1 47.56 610 GLU A C 1
ATOM 4865 O O . GLU A 1 610 ? -44.562 13.367 7.785 1 47.56 610 GLU A O 1
ATOM 4870 N N . ARG A 1 611 ? -46.25 14.688 6.926 1 48.09 611 ARG A N 1
ATOM 4871 C CA . ARG A 1 611 ? -45.625 15.211 5.715 1 48.09 611 ARG A CA 1
ATOM 4872 C C . ARG A 1 611 ? -44.312 15.938 6.039 1 48.09 611 ARG A C 1
ATOM 4874 O O . ARG A 1 611 ? -44.312 16.922 6.777 1 48.09 611 ARG A O 1
ATOM 4881 N N . HIS A 1 612 ? -43.375 15.328 6.254 1 44.53 612 HIS A N 1
ATOM 4882 C CA . HIS A 1 612 ? -42.281 16.312 6.215 1 44.53 612 HIS A CA 1
ATOM 4883 C C . HIS A 1 612 ? -42.125 16.875 4.809 1 44.53 612 HIS A C 1
ATOM 4885 O O . HIS A 1 612 ? -42 16.109 3.84 1 44.53 612 HIS A O 1
ATOM 4891 N N . ALA A 1 613 ? -42.906 17.938 4.387 1 42.66 613 ALA A N 1
ATOM 4892 C CA . ALA A 1 613 ? -43 18.734 3.166 1 42.66 613 ALA A CA 1
ATOM 4893 C C . ALA A 1 613 ? -41.812 18.5 2.254 1 42.66 613 ALA A C 1
ATOM 4895 O O . ALA A 1 613 ? -41.938 18.484 1.028 1 42.66 613 ALA A O 1
ATOM 4896 N N . GLU A 1 614 ? -40.469 18.969 2.59 1 44.5 614 GLU A N 1
ATOM 4897 C CA . GLU A 1 614 ? -39.375 19.766 2.076 1 44.5 614 GLU A CA 1
ATOM 4898 C C . GLU A 1 614 ? -38.312 18.891 1.433 1 44.5 614 GLU A C 1
ATOM 4900 O O . GLU A 1 614 ? -37.156 19.312 1.276 1 44.5 614 GLU A O 1
ATOM 4905 N N . ASP A 1 615 ? -38.562 17.688 1.098 1 49.41 615 ASP A N 1
ATOM 4906 C CA . ASP A 1 615 ? -37.344 17 0.725 1 49.41 615 ASP A CA 1
ATOM 4907 C C . ASP A 1 615 ? -37 17.234 -0.748 1 49.41 615 ASP A C 1
ATOM 4909 O O . ASP A 1 615 ? -37.281 16.375 -1.592 1 49.41 615 ASP A O 1
ATOM 4913 N N . ARG A 1 616 ? -37.156 18.438 -1.284 1 49.41 616 ARG A N 1
ATOM 4914 C CA . ARG A 1 616 ? -36.688 18.625 -2.65 1 49.41 616 ARG A CA 1
ATOM 4915 C C . ARG A 1 616 ? -35.156 18.391 -2.744 1 49.41 616 ARG A C 1
ATOM 4917 O O . ARG A 1 616 ? -34.406 18.891 -1.912 1 49.41 616 ARG A O 1
ATOM 4924 N N . SER A 1 617 ? -34.75 17.344 -3.385 1 60.84 617 SER A N 1
ATOM 4925 C CA . SER A 1 617 ? -33.312 17.047 -3.615 1 60.84 617 SER A CA 1
ATOM 4926 C C . SER A 1 617 ? -32.75 17.938 -4.719 1 60.84 617 SER A C 1
ATOM 4928 O O . SER A 1 617 ? -33.375 18.141 -5.754 1 60.84 617 SER A O 1
ATOM 4930 N N . LEU A 1 618 ? -31.797 18.719 -4.395 1 64.38 618 LEU A N 1
ATOM 4931 C CA . LEU A 1 618 ? -31.078 19.578 -5.336 1 64.38 618 LEU A CA 1
ATOM 4932 C C . LEU A 1 618 ? -30.516 18.75 -6.488 1 64.38 618 LEU A C 1
ATOM 4934 O O . LEU A 1 618 ? -29.828 17.75 -6.262 1 64.38 618 LEU A O 1
ATOM 4938 N N . LEU A 1 619 ? -31.156 19.016 -7.664 1 69.31 619 LEU A N 1
ATOM 4939 C CA . LEU A 1 619 ? -30.609 18.391 -8.859 1 69.31 619 LEU A CA 1
ATOM 4940 C C . LEU A 1 619 ? -29.594 19.312 -9.539 1 69.31 619 LEU A C 1
ATOM 4942 O O . LEU A 1 619 ? -29.812 20.516 -9.633 1 69.31 619 LEU A O 1
ATOM 4946 N N . TRP A 1 620 ? -28.531 18.703 -9.867 1 74.75 620 TRP A N 1
ATOM 4947 C CA . TRP A 1 620 ? -27.484 19.453 -10.57 1 74.75 620 TRP A CA 1
ATOM 4948 C C . TRP A 1 620 ? -28 20 -11.898 1 74.75 620 TRP A C 1
ATOM 4950 O O . TRP A 1 620 ? -28.641 19.266 -12.664 1 74.75 620 TRP A O 1
ATOM 4960 N N . SER A 1 621 ? -28.078 21.328 -12.031 1 74.44 621 SER A N 1
ATOM 4961 C CA . SER A 1 621 ? -28.438 21.969 -13.289 1 74.44 621 SER A CA 1
ATOM 4962 C C . SER A 1 621 ? -27.266 22.75 -13.875 1 74.44 621 SER A C 1
ATOM 4964 O O . SER A 1 621 ? -26.422 23.25 -13.141 1 74.44 621 SER A O 1
ATOM 4966 N N . GLY B 1 1 ? -23.609 75.438 -26.047 1 23.34 1 GLY B N 1
ATOM 4967 C CA . GLY B 1 1 ? -22.312 74.75 -25.922 1 23.34 1 GLY B CA 1
ATOM 4968 C C . GLY B 1 1 ? -22.453 73.25 -25.625 1 23.34 1 GLY B C 1
ATOM 4969 O O . GLY B 1 1 ? -22.906 72.875 -24.547 1 23.34 1 GLY B O 1
ATOM 4970 N N . GLN B 1 2 ? -22.672 72.438 -26.594 1 25.97 2 GLN B N 1
ATOM 4971 C CA . GLN B 1 2 ? -23.062 71.062 -26.719 1 25.97 2 GLN B CA 1
ATOM 4972 C C . GLN B 1 2 ? -21.969 70.125 -26.234 1 25.97 2 GLN B C 1
ATOM 4974 O O . GLN B 1 2 ? -20.859 70.125 -26.766 1 25.97 2 GLN B O 1
ATOM 4979 N N . ALA B 1 3 ? -21.938 69.875 -24.938 1 30.91 3 ALA B N 1
ATOM 4980 C CA . ALA B 1 3 ? -20.969 69.125 -24.172 1 30.91 3 ALA B CA 1
ATOM 4981 C C . ALA B 1 3 ? -20.797 67.688 -24.75 1 30.91 3 ALA B C 1
ATOM 4983 O O . ALA B 1 3 ? -21.781 67 -24.938 1 30.91 3 ALA B O 1
ATOM 4984 N N . HIS B 1 4 ? -19.875 67.5 -25.609 1 24.95 4 HIS B N 1
ATOM 4985 C CA . HIS B 1 4 ? -19.531 66.312 -26.344 1 24.95 4 HIS B CA 1
ATOM 4986 C C . HIS B 1 4 ? -19.328 65.125 -25.406 1 24.95 4 HIS B C 1
ATOM 4988 O O . HIS B 1 4 ? -18.531 65.188 -24.453 1 24.95 4 HIS B O 1
ATOM 4994 N N . ARG B 1 5 ? -20.375 64.312 -25.281 1 29.47 5 ARG B N 1
ATOM 4995 C CA . ARG B 1 5 ? -20.453 63.094 -24.5 1 29.47 5 ARG B CA 1
ATOM 4996 C C . ARG B 1 5 ? -19.391 62.125 -24.953 1 29.47 5 ARG B C 1
ATOM 4998 O O . ARG B 1 5 ? -19.375 61.688 -26.109 1 29.47 5 ARG B O 1
ATOM 5005 N N . ARG B 1 6 ? -18.172 62.312 -24.469 1 30.42 6 ARG B N 1
ATOM 5006 C CA . ARG B 1 6 ? -17.094 61.375 -24.844 1 30.42 6 ARG B CA 1
ATOM 5007 C C . ARG B 1 6 ? -17.516 59.938 -24.656 1 30.42 6 ARG B C 1
ATOM 5009 O O . ARG B 1 6 ? -18.141 59.594 -23.656 1 30.42 6 ARG B O 1
ATOM 5016 N N . PRO B 1 7 ? -17.672 59.25 -25.766 1 28.22 7 PRO B N 1
ATOM 5017 C CA . PRO B 1 7 ? -18.141 57.844 -25.734 1 28.22 7 PRO B CA 1
ATOM 5018 C C . PRO B 1 7 ? -17.328 57 -24.766 1 28.22 7 PRO B C 1
ATOM 5020 O O . PRO B 1 7 ? -16.141 57.25 -24.531 1 28.22 7 PRO B O 1
ATOM 5023 N N . GLN B 1 8 ? -17.969 56.375 -23.734 1 27.77 8 GLN B N 1
ATOM 5024 C CA . GLN B 1 8 ? -17.453 55.5 -22.719 1 27.77 8 GLN B CA 1
ATOM 5025 C C . GLN B 1 8 ? -16.672 54.344 -23.344 1 27.77 8 GLN B C 1
ATOM 5027 O O . GLN B 1 8 ? -17.125 53.75 -24.328 1 27.77 8 GLN B O 1
ATOM 5032 N N . PRO B 1 9 ? -15.32 54.375 -23.312 1 29.64 9 PRO B N 1
ATOM 5033 C CA . PRO B 1 9 ? -14.594 53.281 -23.969 1 29.64 9 PRO B CA 1
ATOM 5034 C C . PRO B 1 9 ? -15.164 51.906 -23.641 1 29.64 9 PRO B C 1
ATOM 5036 O O . PRO B 1 9 ? -15.766 51.719 -22.578 1 29.64 9 PRO B O 1
ATOM 5039 N N . PRO B 1 10 ? -15.547 51.156 -24.672 1 27.05 10 PRO B N 1
ATOM 5040 C CA . PRO B 1 10 ? -16.125 49.844 -24.484 1 27.05 10 PRO B CA 1
ATOM 5041 C C . PRO B 1 10 ? -15.344 49 -23.484 1 27.05 10 PRO B C 1
ATOM 5043 O O . PRO B 1 10 ? -14.125 49.125 -23.375 1 27.05 10 PRO B O 1
ATOM 5046 N N . SER B 1 11 ? -15.984 48.719 -22.359 1 27.53 11 SER B N 1
ATOM 5047 C CA . SER B 1 11 ? -15.5 47.781 -21.328 1 27.53 11 SER B CA 1
ATOM 5048 C C . SER B 1 11 ? -14.914 46.531 -21.938 1 27.53 11 SER B C 1
ATOM 5050 O O . SER B 1 11 ? -15.609 45.781 -22.609 1 27.53 11 SER B O 1
ATOM 5052 N N . THR B 1 12 ? -13.75 46.656 -22.547 1 28.3 12 THR B N 1
ATOM 5053 C CA . THR B 1 12 ? -13.078 45.5 -23.078 1 28.3 12 THR B CA 1
ATOM 5054 C C . THR B 1 12 ? -13.172 44.312 -22.094 1 28.3 12 THR B C 1
ATOM 5056 O O . THR B 1 12 ? -12.562 44.375 -21.031 1 28.3 12 THR B O 1
ATOM 5059 N N . ASN B 1 13 ? -14.367 43.75 -22 1 26.66 13 ASN B N 1
ATOM 5060 C CA . ASN B 1 13 ? -14.539 42.438 -21.359 1 26.66 13 ASN B CA 1
ATOM 5061 C C . ASN B 1 13 ? -13.453 41.469 -21.781 1 26.66 13 ASN B C 1
ATOM 5063 O O . ASN B 1 13 ? -13.492 40.938 -22.891 1 26.66 13 ASN B O 1
ATOM 5067 N N . ILE B 1 14 ? -12.211 41.844 -21.547 1 28.62 14 ILE B N 1
ATOM 5068 C CA . ILE B 1 14 ? -11.195 40.812 -21.812 1 28.62 14 ILE B CA 1
ATOM 5069 C C . ILE B 1 14 ? -11.68 39.469 -21.312 1 28.62 14 ILE B C 1
ATOM 5071 O O . ILE B 1 14 ? -12.023 39.312 -20.125 1 28.62 14 ILE B O 1
ATOM 5075 N N . PRO B 1 15 ? -12.234 38.688 -22.203 1 27.42 15 PRO B N 1
ATOM 5076 C CA . PRO B 1 15 ? -12.609 37.344 -21.812 1 27.42 15 PRO B CA 1
ATOM 5077 C C . PRO B 1 15 ? -11.578 36.688 -20.891 1 27.42 15 PRO B C 1
ATOM 5079 O O . PRO B 1 15 ? -10.375 36.75 -21.156 1 27.42 15 PRO B O 1
ATOM 5082 N N . ARG B 1 16 ? -11.828 36.812 -19.625 1 31.31 16 ARG B N 1
ATOM 5083 C CA . ARG B 1 16 ? -11.055 36.188 -18.578 1 31.31 16 ARG B CA 1
ATOM 5084 C C . ARG B 1 16 ? -10.516 34.812 -19.031 1 31.31 16 ARG B C 1
ATOM 5086 O O . ARG B 1 16 ? -11.289 33.938 -19.422 1 31.31 16 ARG B O 1
ATOM 5093 N N . SER B 1 17 ? -9.352 34.812 -19.734 1 28.8 17 SER B N 1
ATOM 5094 C CA . SER B 1 17 ? -8.539 33.719 -20.234 1 28.8 17 SER B CA 1
ATOM 5095 C C . SER B 1 17 ? -8.609 32.531 -19.281 1 28.8 17 SER B C 1
ATOM 5097 O O . SER B 1 17 ? -8.477 32.688 -18.062 1 28.8 17 SER B O 1
ATOM 5099 N N . LEU B 1 18 ? -9.438 31.594 -19.609 1 30.02 18 LEU B N 1
ATOM 5100 C CA . LEU B 1 18 ? -9.352 30.281 -19 1 30.02 18 LEU B CA 1
ATOM 5101 C C . LEU B 1 18 ? -7.898 29.891 -18.766 1 30.02 18 LEU B C 1
ATOM 5103 O O . LEU B 1 18 ? -7.082 29.891 -19.688 1 30.02 18 LEU B O 1
ATOM 5107 N N . PRO B 1 19 ? -7.277 30.312 -17.688 1 32.5 19 PRO B N 1
ATOM 5108 C CA . PRO B 1 19 ? -5.898 29.875 -17.5 1 32.5 19 PRO B CA 1
ATOM 5109 C C . PRO B 1 19 ? -5.645 28.484 -18.109 1 32.5 19 PRO B C 1
ATOM 5111 O O . PRO B 1 19 ? -6.578 27.703 -18.281 1 32.5 19 PRO B O 1
ATOM 5114 N N . ARG B 1 20 ? -4.523 28.344 -18.766 1 32.41 20 ARG B N 1
ATOM 5115 C CA . ARG B 1 20 ? -3.941 27.172 -19.406 1 32.41 20 ARG B CA 1
ATOM 5116 C C . ARG B 1 20 ? -4.211 25.906 -18.594 1 32.41 20 ARG B C 1
ATOM 5118 O O . ARG B 1 20 ? -3.789 25.797 -17.438 1 32.41 20 ARG B O 1
ATOM 5125 N N . LEU B 1 21 ? -5.285 25.203 -18.922 1 32.16 21 LEU B N 1
ATOM 5126 C CA . LEU B 1 21 ? -5.676 23.875 -18.453 1 32.16 21 LEU B CA 1
ATOM 5127 C C . LEU B 1 21 ? -4.48 22.938 -18.453 1 32.16 21 LEU B C 1
ATOM 5129 O O . LEU B 1 21 ? -4.004 22.531 -19.516 1 32.16 21 LEU B O 1
ATOM 5133 N N . VAL B 1 22 ? -3.512 23.188 -17.75 1 32.62 22 VAL B N 1
ATOM 5134 C CA . VAL B 1 22 ? -2.465 22.172 -17.703 1 32.62 22 VAL B CA 1
ATOM 5135 C C . VAL B 1 22 ? -3.088 20.797 -17.469 1 32.62 22 VAL B C 1
ATOM 5137 O O . VAL B 1 22 ? -3.803 20.594 -16.484 1 32.62 22 VAL B O 1
ATOM 5140 N N . PRO B 1 23 ? -3.342 20.109 -18.531 1 34.19 23 PRO B N 1
ATOM 5141 C CA . PRO B 1 23 ? -3.934 18.766 -18.406 1 34.19 23 PRO B CA 1
ATOM 5142 C C . PRO B 1 23 ? -3.322 17.953 -17.266 1 34.19 23 PRO B C 1
ATOM 5144 O O . PRO B 1 23 ? -2.104 17.953 -17.078 1 34.19 23 PRO B O 1
ATOM 5147 N N . SER B 1 24 ? -3.973 17.859 -16.281 1 39.72 24 SER B N 1
ATOM 5148 C CA . SER B 1 24 ? -3.549 16.984 -15.18 1 39.72 24 SER B CA 1
ATOM 5149 C C . SER B 1 24 ? -3.129 15.617 -15.695 1 39.72 24 SER B C 1
ATOM 5151 O O . SER B 1 24 ? -3.904 14.938 -16.359 1 39.72 24 SER B O 1
ATOM 5153 N N . ARG B 1 25 ? -1.926 15.469 -16.078 1 40.12 25 ARG B N 1
ATOM 5154 C CA . ARG B 1 25 ? -1.297 14.281 -16.656 1 40.12 25 ARG B CA 1
ATOM 5155 C C . ARG B 1 25 ? -1.486 13.07 -15.75 1 40.12 25 ARG B C 1
ATOM 5157 O O . ARG B 1 25 ? -0.875 12.023 -15.977 1 40.12 25 ARG B O 1
ATOM 5164 N N . LYS B 1 26 ? -2.35 13.094 -14.766 1 47.56 26 LYS B N 1
ATOM 5165 C CA . LYS B 1 26 ? -2.611 12 -13.836 1 47.56 26 LYS B CA 1
ATOM 5166 C C . LYS B 1 26 ? -3.215 10.797 -14.562 1 47.56 26 LYS B C 1
ATOM 5168 O O . LYS B 1 26 ? -2.863 9.648 -14.273 1 47.56 26 LYS B O 1
ATOM 5173 N N . PRO B 1 27 ? -4.125 11.031 -15.484 1 42.12 27 PRO B N 1
ATOM 5174 C CA . PRO B 1 27 ? -4.707 9.828 -16.078 1 42.12 27 PRO B CA 1
ATOM 5175 C C . PRO B 1 27 ? -3.676 8.992 -16.844 1 42.12 27 PRO B C 1
ATOM 5177 O O . PRO B 1 27 ? -3.949 7.844 -17.188 1 42.12 27 PRO B O 1
ATOM 5180 N N . LEU B 1 28 ? -2.598 9.516 -17.062 1 38.75 28 LEU B N 1
ATOM 5181 C CA . LEU B 1 28 ? -1.652 8.812 -17.922 1 38.75 28 LEU B CA 1
ATOM 5182 C C . LEU B 1 28 ? -1.111 7.562 -17.234 1 38.75 28 LEU B C 1
ATOM 5184 O O . LEU B 1 28 ? -0.968 6.512 -17.875 1 38.75 28 LEU B O 1
ATOM 5188 N N . LEU B 1 29 ? -0.844 7.652 -16.062 1 39.12 29 LEU B N 1
ATOM 5189 C CA . LEU B 1 29 ? -0.279 6.449 -15.461 1 39.12 29 LEU B CA 1
ATOM 5190 C C . LEU B 1 29 ? -1.294 5.312 -15.469 1 39.12 29 LEU B C 1
ATOM 5192 O O . LEU B 1 29 ? -0.94 4.156 -15.727 1 39.12 29 LEU B O 1
ATOM 5196 N N . PHE B 1 30 ? -2.541 5.637 -15.211 1 42.06 30 PHE B N 1
ATOM 5197 C CA . PHE B 1 30 ? -3.578 4.613 -15.281 1 42.06 30 PHE B CA 1
ATOM 5198 C C . PHE B 1 30 ? -3.729 4.098 -16.703 1 42.06 30 PHE B C 1
ATOM 5200 O O . PHE B 1 30 ? -3.869 2.893 -16.922 1 42.06 30 PHE B O 1
ATOM 5207 N N . THR B 1 31 ? -3.699 4.977 -17.703 1 41.81 31 THR B N 1
ATOM 5208 C CA . THR B 1 31 ? -3.758 4.531 -19.094 1 41.81 31 THR B CA 1
ATOM 5209 C C . THR B 1 31 ? -2.527 3.697 -19.438 1 41.81 31 THR B C 1
ATOM 5211 O O . THR B 1 31 ? -2.627 2.717 -20.188 1 41.81 31 THR B O 1
ATOM 5214 N N . LEU B 1 32 ? -1.479 4.09 -18.906 1 40.16 32 LEU B N 1
ATOM 5215 C CA . LEU B 1 32 ? -0.29 3.307 -19.203 1 40.16 32 LEU B CA 1
ATOM 5216 C C . LEU B 1 32 ? -0.373 1.919 -18.578 1 40.16 32 LEU B C 1
ATOM 5218 O O . LEU B 1 32 ? 0.021 0.928 -19.203 1 40.16 32 LEU B O 1
ATOM 5222 N N . PHE B 1 33 ? -0.878 1.874 -17.391 1 40.69 33 PHE B N 1
ATOM 5223 C CA . PHE B 1 33 ? -1.07 0.564 -16.781 1 40.69 33 PHE B CA 1
ATOM 5224 C C . PHE B 1 33 ? -2.105 -0.247 -17.547 1 40.69 33 PHE B C 1
ATOM 5226 O O . PHE B 1 33 ? -1.911 -1.44 -17.797 1 40.69 33 PHE B O 1
ATOM 5233 N N . LEU B 1 34 ? -3.217 0.35 -17.906 1 43.12 34 LEU B N 1
ATOM 5234 C CA . LEU B 1 34 ? -4.207 -0.342 -18.719 1 43.12 34 LEU B CA 1
ATOM 5235 C C . LEU B 1 34 ? -3.617 -0.738 -20.078 1 43.12 34 LEU B C 1
ATOM 5237 O O . LEU B 1 34 ? -3.91 -1.818 -20.594 1 43.12 34 LEU B O 1
ATOM 5241 N N . LEU B 1 35 ? -2.934 0.158 -20.641 1 39.44 35 LEU B N 1
ATOM 5242 C CA . LEU B 1 35 ? -2.305 -0.191 -21.906 1 39.44 35 LEU B CA 1
ATOM 5243 C C . LEU B 1 35 ? -1.341 -1.361 -21.734 1 39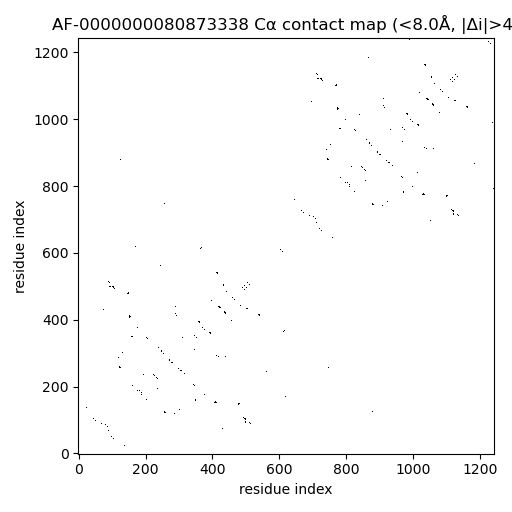.44 35 LEU B C 1
ATOM 5245 O O . LEU B 1 35 ? -1.248 -2.229 -22.609 1 39.44 35 LEU B O 1
ATOM 5249 N N . LEU B 1 36 ? -0.672 -1.325 -20.703 1 40 36 LEU B N 1
ATOM 5250 C CA . LEU B 1 36 ? 0.237 -2.449 -20.516 1 40 36 LEU B CA 1
ATOM 5251 C C . LEU B 1 36 ? -0.537 -3.754 -20.344 1 40 36 LEU B C 1
ATOM 5253 O O . LEU B 1 36 ? -0.1 -4.805 -20.828 1 40 36 LEU B O 1
ATOM 5257 N N . LEU B 1 37 ? -1.61 -3.707 -19.656 1 39.47 37 LEU B N 1
ATOM 5258 C CA . LEU B 1 37 ? -2.441 -4.898 -19.531 1 39.47 37 LEU B CA 1
ATOM 5259 C C . LEU B 1 37 ? -3.039 -5.293 -20.875 1 39.47 37 LEU B C 1
ATOM 5261 O O . LEU B 1 37 ? -3.135 -6.48 -21.188 1 39.47 37 LEU B O 1
ATOM 5265 N N . VAL B 1 38 ? -3.713 -4.352 -21.578 1 39.81 38 VAL B N 1
ATOM 5266 C CA . VAL B 1 38 ? -4.402 -4.656 -22.828 1 39.81 38 VAL B CA 1
ATOM 5267 C C . VAL B 1 38 ? -3.381 -4.918 -23.938 1 39.81 38 VAL B C 1
ATOM 5269 O O . VAL B 1 38 ? -3.662 -5.645 -24.891 1 39.81 38 VAL B O 1
ATOM 5272 N N . SER B 1 39 ? -2.377 -4.156 -24.047 1 36.34 39 SER B N 1
ATOM 5273 C CA . SER B 1 39 ? -1.523 -4.336 -25.219 1 36.34 39 SER B CA 1
ATOM 5274 C C . SER B 1 39 ? -0.948 -5.746 -25.266 1 36.34 39 SER B C 1
ATOM 5276 O O . SER B 1 39 ? -0.329 -6.133 -26.266 1 36.34 39 SER B O 1
ATOM 5278 N N . THR B 1 40 ? -0.667 -6.336 -24.297 1 37.03 40 THR B N 1
ATOM 5279 C CA . THR B 1 40 ? 0.115 -7.492 -24.719 1 37.03 40 THR B CA 1
ATOM 5280 C C . THR B 1 40 ? -0.789 -8.562 -25.312 1 37.03 40 THR B C 1
ATOM 5282 O O . THR B 1 40 ? -1.304 -9.422 -24.609 1 37.03 40 THR B O 1
ATOM 5285 N N . PRO B 1 41 ? -1.732 -8.148 -26.109 1 38.81 41 PRO B N 1
ATOM 5286 C CA . PRO B 1 41 ? -2.154 -9.359 -26.828 1 38.81 41 PRO B CA 1
ATOM 5287 C C . PRO B 1 41 ? -0.976 -10.164 -27.375 1 38.81 41 PRO B C 1
ATOM 5289 O O . PRO B 1 41 ? -0.188 -9.648 -28.156 1 38.81 41 PRO B O 1
ATOM 5292 N N . VAL B 1 42 ? -0.309 -10.875 -26.75 1 41.59 42 VAL B N 1
ATOM 5293 C CA . VAL B 1 42 ? 0.644 -11.766 -27.391 1 41.59 42 VAL B CA 1
ATOM 5294 C C . VAL B 1 42 ? -0.019 -12.445 -28.594 1 41.59 42 VAL B C 1
ATOM 5296 O O . VAL B 1 42 ? -1.019 -13.148 -28.438 1 41.59 42 VAL B O 1
ATOM 5299 N N . PRO B 1 43 ? 0.072 -11.859 -29.766 1 39.16 43 PRO B N 1
ATOM 5300 C CA . PRO B 1 43 ? -0.376 -12.625 -30.938 1 39.16 43 PRO B CA 1
ATOM 5301 C C . PRO B 1 43 ? -0.048 -14.109 -30.828 1 39.16 43 PRO B C 1
ATOM 5303 O O . PRO B 1 43 ? 0.985 -14.477 -30.266 1 39.16 43 PRO B O 1
ATOM 5306 N N . ALA B 1 44 ? -0.948 -14.969 -31.047 1 39.38 44 ALA B N 1
ATOM 5307 C CA . ALA B 1 44 ? -0.948 -16.406 -31.312 1 39.38 44 ALA B CA 1
ATOM 5308 C C . ALA B 1 44 ? 0.059 -16.766 -32.406 1 39.38 44 ALA B C 1
ATOM 5310 O O . ALA B 1 44 ? -0.313 -16.953 -33.562 1 39.38 44 ALA B O 1
ATOM 5311 N N . ILE B 1 45 ? 1.041 -15.984 -32.812 1 42.09 45 ILE B N 1
ATOM 5312 C CA . ILE B 1 45 ? 1.836 -16.5 -33.938 1 42.09 45 ILE B CA 1
ATOM 5313 C C . ILE B 1 45 ? 2.271 -17.922 -33.656 1 42.09 45 ILE B C 1
ATOM 5315 O O . ILE B 1 45 ? 2.316 -18.344 -32.469 1 42.09 45 ILE B O 1
ATOM 5319 N N . ALA B 1 46 ? 2.988 -18.5 -34.781 1 47.38 46 ALA B N 1
ATOM 5320 C CA . ALA B 1 46 ? 3.438 -19.875 -34.938 1 47.38 46 ALA B CA 1
ATOM 5321 C C . ALA B 1 46 ? 4.195 -20.375 -33.719 1 47.38 46 ALA B C 1
ATOM 5323 O O . ALA B 1 46 ? 5.18 -19.766 -33.312 1 47.38 46 ALA B O 1
ATOM 5324 N N . LYS B 1 47 ? 3.586 -21.031 -32.75 1 60.16 47 LYS B N 1
ATOM 5325 C CA . LYS B 1 47 ? 3.842 -21.484 -31.375 1 60.16 47 LYS B CA 1
ATOM 5326 C C . LYS B 1 47 ? 4.996 -22.484 -31.344 1 60.16 47 LYS B C 1
ATOM 5328 O O . LYS B 1 47 ? 4.891 -23.578 -31.891 1 60.16 47 LYS B O 1
ATOM 5333 N N . THR B 1 48 ? 6.391 -22.031 -31.562 1 72.31 48 THR B N 1
ATOM 5334 C CA . THR B 1 48 ? 7.48 -22.953 -31.25 1 72.31 48 THR B CA 1
ATOM 5335 C C . THR B 1 48 ? 7.199 -23.703 -29.953 1 72.31 48 THR B C 1
ATOM 5337 O O . THR B 1 48 ? 6.781 -23.109 -28.953 1 72.31 48 THR B O 1
ATOM 5340 N N . ASP B 1 49 ? 7.133 -25.031 -30.203 1 81.12 49 ASP B N 1
ATOM 5341 C CA . ASP B 1 49 ? 6.996 -25.906 -29.047 1 81.12 49 ASP B CA 1
ATOM 5342 C C . ASP B 1 49 ? 8.258 -26.75 -28.844 1 81.12 49 ASP B C 1
ATOM 5344 O O . ASP B 1 49 ? 8.492 -27.703 -29.578 1 81.12 49 ASP B O 1
ATOM 5348 N N . PHE B 1 50 ? 9.102 -26.438 -27.922 1 86.31 50 PHE B N 1
ATOM 5349 C CA . PHE B 1 50 ? 10.398 -27.062 -27.719 1 86.31 50 PHE B CA 1
ATOM 5350 C C . PHE B 1 50 ? 10.227 -28.5 -27.25 1 86.31 50 PHE B C 1
ATOM 5352 O O . PHE B 1 50 ? 11.094 -29.359 -27.5 1 86.31 50 PHE B O 1
ATOM 5359 N N . GLU B 1 51 ? 9.133 -28.719 -26.562 1 82.94 51 GLU B N 1
ATOM 5360 C CA . GLU B 1 51 ? 8.922 -30.078 -26.109 1 82.94 51 GLU B CA 1
ATOM 5361 C C . GLU B 1 51 ? 8.688 -31.031 -27.281 1 82.94 51 GLU B C 1
ATOM 5363 O O . GLU B 1 51 ? 9.289 -32.094 -27.359 1 82.94 51 GLU B O 1
ATOM 5368 N N . LYS B 1 52 ? 7.855 -30.578 -28.172 1 85.69 52 LYS B N 1
ATOM 5369 C CA . LYS B 1 52 ? 7.578 -31.391 -29.359 1 85.69 52 LYS B CA 1
ATOM 5370 C C . LYS B 1 52 ? 8.805 -31.469 -30.266 1 85.69 52 LYS B C 1
ATOM 5372 O O . LYS B 1 52 ? 9.086 -32.531 -30.844 1 85.69 52 LYS B O 1
ATOM 5377 N N . CYS B 1 53 ? 9.453 -30.391 -30.328 1 89.75 53 CYS B N 1
ATOM 5378 C CA . CYS B 1 53 ? 10.664 -30.344 -31.141 1 89.75 53 CYS B CA 1
ATOM 5379 C C . CYS B 1 53 ? 11.727 -31.281 -30.578 1 89.75 53 CYS B C 1
ATOM 5381 O O . CYS B 1 53 ? 12.398 -31.984 -31.328 1 89.75 53 CYS B O 1
ATOM 5383 N N . GLY B 1 54 ? 11.898 -31.312 -29.281 1 89.81 54 GLY B N 1
ATOM 5384 C CA . GLY B 1 54 ? 12.867 -32.188 -28.641 1 89.81 54 GLY B CA 1
ATOM 5385 C C . GLY B 1 54 ? 12.594 -33.656 -28.875 1 89.81 54 GLY B C 1
ATOM 5386 O O . GLY B 1 54 ? 13.523 -34.438 -29.141 1 89.81 54 GLY B O 1
ATOM 5387 N N . VAL B 1 55 ? 11.344 -33.969 -28.859 1 88.56 55 VAL B N 1
ATOM 5388 C CA . VAL B 1 55 ? 10.961 -35.344 -29.094 1 88.56 55 VAL B CA 1
ATOM 5389 C C . VAL B 1 55 ? 11.25 -35.719 -30.547 1 88.56 55 VAL B C 1
ATOM 5391 O O . VAL B 1 55 ? 11.734 -36.844 -30.812 1 88.56 55 VAL B O 1
ATOM 5394 N N . ARG B 1 56 ? 11.023 -34.812 -31.375 1 90.81 56 ARG B N 1
ATOM 5395 C CA . ARG B 1 56 ? 11.266 -35.094 -32.781 1 90.81 56 ARG B CA 1
ATOM 5396 C C . ARG B 1 56 ? 12.758 -35.25 -33.062 1 90.81 56 ARG B C 1
ATOM 5398 O O . ARG B 1 56 ? 13.148 -36.156 -33.812 1 90.81 56 ARG B O 1
ATOM 5405 N N . ILE B 1 57 ? 13.523 -34.5 -32.5 1 91.56 57 ILE B N 1
ATOM 5406 C CA . ILE B 1 57 ? 14.969 -34.531 -32.719 1 91.56 57 ILE B CA 1
ATOM 5407 C C . ILE B 1 57 ? 15.531 -35.812 -32.125 1 91.56 57 ILE B C 1
ATOM 5409 O O . ILE B 1 57 ? 16.422 -36.438 -32.688 1 91.56 57 ILE B O 1
ATOM 5413 N N . LYS B 1 58 ? 15.031 -36.156 -30.984 1 89.81 58 LYS B N 1
ATOM 5414 C CA . LYS B 1 58 ? 15.484 -37.406 -30.359 1 89.81 58 LYS B CA 1
ATOM 5415 C C . LYS B 1 58 ? 15.117 -38.625 -31.203 1 89.81 58 LYS B C 1
ATOM 5417 O O . LYS B 1 58 ? 15.891 -39.562 -31.297 1 89.81 58 LYS B O 1
ATOM 5422 N N . GLU B 1 59 ? 13.977 -38.531 -31.828 1 91.44 59 GLU B N 1
ATOM 5423 C CA . GLU B 1 59 ? 13.562 -39.594 -32.719 1 91.44 59 GLU B CA 1
ATOM 5424 C C . GLU B 1 59 ? 14.438 -39.656 -33.969 1 91.44 59 GLU B C 1
ATOM 5426 O O . GLU B 1 59 ? 14.812 -40.719 -34.438 1 91.44 59 GLU B O 1
ATOM 5431 N N . LEU B 1 60 ? 14.734 -38.5 -34.406 1 92.06 60 LEU B N 1
ATOM 5432 C CA . LEU B 1 60 ? 15.602 -38.406 -35.594 1 92.06 60 LEU B CA 1
ATOM 5433 C C . LEU B 1 60 ? 17 -38.938 -35.25 1 92.06 60 LEU B C 1
ATOM 5435 O O . LEU B 1 60 ? 17.656 -39.531 -36.094 1 92.06 60 LEU B O 1
ATOM 5439 N N . ALA B 1 61 ? 17.438 -38.688 -34.125 1 89.5 61 ALA B N 1
ATOM 5440 C CA . ALA B 1 61 ? 18.75 -39.156 -33.688 1 89.5 61 ALA B CA 1
ATOM 5441 C C . ALA B 1 61 ? 18.781 -40.656 -33.5 1 89.5 61 ALA B C 1
ATOM 5443 O O . ALA B 1 61 ? 19.781 -41.312 -33.812 1 89.5 61 ALA B O 1
ATOM 5444 N N . LYS B 1 62 ? 17.734 -41.156 -32.969 1 88.75 62 LYS B N 1
ATOM 5445 C CA . LYS B 1 62 ? 17.641 -42.594 -32.75 1 88.75 62 LYS B CA 1
ATOM 5446 C C . LYS B 1 62 ? 17.609 -43.344 -34.094 1 88.75 62 LYS B C 1
ATOM 5448 O O . LYS B 1 62 ? 18.141 -44.438 -34.219 1 88.75 62 LYS B O 1
ATOM 5453 N N . SER B 1 63 ? 17 -42.719 -35.062 1 91.19 63 SER B N 1
ATOM 5454 C CA . SER B 1 63 ? 16.938 -43.344 -36.375 1 91.19 63 SER B CA 1
ATOM 5455 C C . SER B 1 63 ? 18.156 -43 -37.219 1 91.19 63 SER B C 1
ATOM 5457 O O . SER B 1 63 ? 18.234 -43.344 -38.406 1 91.19 63 SER B O 1
ATOM 5459 N N . ASN B 1 64 ? 19.109 -42.344 -36.719 1 87.75 64 ASN B N 1
ATOM 5460 C CA . ASN B 1 64 ? 20.359 -41.969 -37.375 1 87.75 64 ASN B CA 1
ATOM 5461 C C . ASN B 1 64 ? 20.094 -41.094 -38.594 1 87.75 64 ASN B C 1
ATOM 5463 O O . ASN B 1 64 ? 20.844 -41.125 -39.562 1 87.75 64 ASN B O 1
ATOM 5467 N N . SER B 1 65 ? 19.047 -40.406 -38.531 1 90.38 65 SER B N 1
ATOM 5468 C CA . SER B 1 65 ? 18.703 -39.531 -39.625 1 90.38 65 SER B CA 1
ATOM 5469 C C . SER B 1 65 ? 19.141 -38.094 -39.375 1 90.38 65 SER B C 1
ATOM 5471 O O . SER B 1 65 ? 19.031 -37.219 -40.25 1 90.38 65 SER B O 1
ATOM 5473 N N . LEU B 1 66 ? 19.641 -37.875 -38.25 1 90.62 66 LEU B N 1
ATOM 5474 C CA . LEU B 1 66 ? 20.141 -36.562 -37.906 1 90.62 66 LEU B CA 1
ATOM 5475 C C . LEU B 1 66 ? 21.531 -36.312 -38.469 1 90.62 66 LEU B C 1
ATOM 5477 O O . LEU B 1 66 ? 22.453 -37.094 -38.219 1 90.62 66 LEU B O 1
ATOM 5481 N N . PRO B 1 67 ? 21.734 -35.312 -39.281 1 91.94 67 PRO B N 1
ATOM 5482 C CA . PRO B 1 67 ? 23.062 -35.031 -39.812 1 91.94 67 PRO B CA 1
ATOM 5483 C C . PRO B 1 67 ? 24.109 -34.812 -38.75 1 91.94 67 PRO B C 1
ATOM 5485 O O . PRO B 1 67 ? 23.812 -34.188 -37.719 1 91.94 67 PRO B O 1
ATOM 5488 N N . PRO B 1 68 ? 25.328 -35.281 -38.938 1 90.69 68 PRO B N 1
ATOM 5489 C CA . PRO B 1 68 ? 26.375 -35.156 -37.938 1 90.69 68 PRO B CA 1
ATOM 5490 C C . PRO B 1 68 ? 26.719 -33.688 -37.656 1 90.69 68 PRO B C 1
ATOM 5492 O O . PRO B 1 68 ? 27.188 -33.344 -36.562 1 90.69 68 PRO B O 1
ATOM 5495 N N . GLU B 1 69 ? 26.391 -32.812 -38.594 1 90.75 69 GLU B N 1
ATOM 5496 C CA . GLU B 1 69 ? 26.672 -31.391 -38.375 1 90.75 69 GLU B CA 1
ATOM 5497 C C . GLU B 1 69 ? 25.719 -30.797 -37.344 1 90.75 69 GLU B C 1
ATOM 5499 O O . GLU B 1 69 ? 26.016 -29.75 -36.75 1 90.75 69 GLU B O 1
ATOM 5504 N N . ASP B 1 70 ? 24.672 -31.5 -37.188 1 93.19 70 ASP B N 1
ATOM 5505 C CA . ASP B 1 70 ? 23.641 -30.984 -36.281 1 93.19 70 ASP B CA 1
ATOM 5506 C C . ASP B 1 70 ? 23.906 -31.438 -34.844 1 93.19 70 ASP B C 1
ATOM 5508 O O . ASP B 1 70 ? 23.297 -30.906 -33.906 1 93.19 70 ASP B O 1
ATOM 5512 N N . ILE B 1 71 ? 24.844 -32.375 -34.656 1 91.88 71 ILE B N 1
ATOM 5513 C CA . ILE B 1 71 ? 25.172 -32.875 -33.344 1 91.88 71 ILE B CA 1
ATOM 5514 C C . ILE B 1 71 ? 26.359 -32.094 -32.75 1 91.88 71 ILE B C 1
ATOM 5516 O O . ILE B 1 71 ? 27.359 -31.906 -33.438 1 91.88 71 ILE B O 1
ATOM 5520 N N . TYR B 1 72 ? 26.203 -31.656 -31.578 1 91.44 72 TYR B N 1
ATOM 5521 C CA . TYR B 1 72 ? 27.266 -30.891 -30.922 1 91.44 72 TYR B CA 1
ATOM 5522 C C . TYR B 1 72 ? 28.281 -31.812 -30.281 1 91.44 72 TYR B C 1
ATOM 5524 O O . TYR B 1 72 ? 27.938 -32.625 -29.406 1 91.44 72 TYR B O 1
ATOM 5532 N N . THR B 1 73 ? 29.531 -31.656 -30.609 1 86.06 73 THR B N 1
ATOM 5533 C CA . THR B 1 73 ? 30.594 -32.5 -30.078 1 86.06 73 THR B CA 1
ATOM 5534 C C . THR B 1 73 ? 31.625 -31.641 -29.328 1 86.06 73 THR B C 1
ATOM 5536 O O . THR B 1 73 ? 32.656 -32.156 -28.906 1 86.06 73 THR B O 1
ATOM 5539 N N . GLY B 1 74 ? 31.359 -30.422 -29.094 1 83.75 74 GLY B N 1
ATOM 5540 C CA . GLY B 1 74 ? 32.312 -29.531 -28.422 1 83.75 74 GLY B CA 1
ATOM 5541 C C . GLY B 1 74 ? 32.344 -29.75 -26.906 1 83.75 74 GLY B C 1
ATOM 5542 O O . GLY B 1 74 ? 31.641 -30.609 -26.391 1 83.75 74 GLY B O 1
ATOM 5543 N N . PRO B 1 75 ? 33.188 -29.078 -26.219 1 84.5 75 PRO B N 1
ATOM 5544 C CA . PRO B 1 75 ? 33.281 -29.219 -24.766 1 84.5 75 PRO B CA 1
ATOM 5545 C C . PRO B 1 75 ? 32.062 -28.688 -24.031 1 84.5 75 PRO B C 1
ATOM 5547 O O . PRO B 1 75 ? 31.484 -27.672 -24.453 1 84.5 75 PRO B O 1
ATOM 5550 N N . VAL B 1 76 ? 31.625 -29.422 -23.094 1 86.5 76 VAL B N 1
ATOM 5551 C CA . VAL B 1 76 ? 30.438 -29.047 -22.312 1 86.5 76 VAL B CA 1
ATOM 5552 C C . VAL B 1 76 ? 30.812 -28.922 -20.844 1 86.5 76 VAL B C 1
ATOM 5554 O O . VAL B 1 76 ? 31.484 -29.797 -20.281 1 86.5 76 VAL B O 1
ATOM 5557 N N . LYS B 1 77 ? 30.562 -27.828 -20.297 1 82.94 77 LYS B N 1
ATOM 5558 C CA . LYS B 1 77 ? 30.828 -27.594 -18.891 1 82.94 77 LYS B CA 1
ATOM 5559 C C . LYS B 1 77 ? 29.578 -27.797 -18.047 1 82.94 77 LYS B C 1
ATOM 5561 O O . LYS B 1 77 ? 28.453 -27.75 -18.562 1 82.94 77 LYS B O 1
ATOM 5566 N N . GLY B 1 78 ? 29.781 -28.094 -16.781 1 80.5 78 GLY B N 1
ATOM 5567 C CA . GLY B 1 78 ? 28.656 -28.172 -15.875 1 80.5 78 GLY B CA 1
ATOM 5568 C C . GLY B 1 78 ? 28.094 -29.578 -15.727 1 80.5 78 GLY B C 1
ATOM 5569 O O . GLY B 1 78 ? 28.828 -30.562 -15.898 1 80.5 78 GLY B O 1
ATOM 5570 N N . PRO B 1 79 ? 26.844 -29.672 -15.438 1 79 79 PRO B N 1
ATOM 5571 C CA . PRO B 1 79 ? 26.234 -30.984 -15.195 1 79 79 PRO B CA 1
ATOM 5572 C C . PRO B 1 79 ? 26.203 -31.859 -16.453 1 79 79 PRO B C 1
ATOM 5574 O O . PRO B 1 79 ? 26.375 -33.062 -16.344 1 79 79 PRO B O 1
ATOM 5577 N N . LEU B 1 80 ? 26.078 -31.25 -17.531 1 79.88 80 LEU B N 1
ATOM 5578 C CA . LEU B 1 80 ? 26.031 -32 -18.781 1 79.88 80 LEU B CA 1
ATOM 5579 C C . LEU B 1 80 ? 27.422 -32.531 -19.141 1 79.88 80 LEU B C 1
ATOM 5581 O O . LEU B 1 80 ? 27.531 -33.562 -19.797 1 79.88 80 LEU B O 1
ATOM 5585 N N . GLY B 1 81 ? 28.422 -31.734 -18.734 1 80.62 81 GLY B N 1
ATOM 5586 C CA . GLY B 1 81 ? 29.781 -32.219 -18.906 1 80.62 81 GLY B CA 1
ATOM 5587 C C . GLY B 1 81 ? 30.094 -33.438 -18.062 1 80.62 81 GLY B C 1
ATOM 5588 O O . GLY B 1 81 ? 30.703 -34.406 -18.531 1 80.62 81 GLY B O 1
ATOM 5589 N N . HIS B 1 82 ? 29.531 -33.438 -16.969 1 79.62 82 HIS B N 1
ATOM 5590 C CA . HIS B 1 82 ? 29.703 -34.562 -16.062 1 79.62 82 HIS B CA 1
ATOM 5591 C C . HIS B 1 82 ? 28.953 -35.781 -16.562 1 79.62 82 HIS B C 1
ATOM 5593 O O . HIS B 1 82 ? 29.438 -36.906 -16.406 1 79.62 82 HIS B O 1
ATOM 5599 N N . ALA B 1 83 ? 27.781 -35.5 -17.078 1 81.44 83 ALA B N 1
ATOM 5600 C CA . ALA B 1 83 ? 26.984 -36.625 -17.609 1 81.44 83 ALA B CA 1
ATOM 5601 C C . ALA B 1 83 ? 27.719 -37.281 -18.781 1 81.44 83 ALA B C 1
ATOM 5603 O O . ALA B 1 83 ? 27.672 -38.5 -18.922 1 81.44 83 ALA B O 1
ATOM 5604 N N . ARG B 1 84 ? 28.281 -36.562 -19.547 1 82.81 84 ARG B N 1
ATOM 5605 C CA . ARG B 1 84 ? 29.047 -37.094 -20.672 1 82.81 84 ARG B CA 1
ATOM 5606 C C . ARG B 1 84 ? 30.203 -37.938 -20.203 1 82.81 84 ARG B C 1
ATOM 5608 O O . ARG B 1 84 ? 30.516 -38.969 -20.812 1 82.81 84 ARG B O 1
ATOM 5615 N N . GLU B 1 85 ? 30.766 -37.594 -19.109 1 80.44 85 GLU B N 1
ATOM 5616 C CA . GLU B 1 85 ? 31.906 -38.344 -18.562 1 80.44 85 GLU B CA 1
ATOM 5617 C C . GLU B 1 85 ? 31.438 -39.625 -17.859 1 80.44 85 GLU B C 1
ATOM 5619 O O . GLU B 1 85 ? 32.188 -40.594 -17.812 1 80.44 85 GLU B O 1
ATOM 5624 N N . SER B 1 86 ? 30.203 -39.594 -17.406 1 79.69 86 SER B N 1
ATOM 5625 C CA . SER B 1 86 ? 29.688 -40.719 -16.641 1 79.69 86 SER B CA 1
ATOM 5626 C C . SER B 1 86 ? 29.078 -41.781 -17.562 1 79.69 86 SER B C 1
ATOM 5628 O O . SER B 1 86 ? 28.562 -42.781 -17.094 1 79.69 86 SER B O 1
ATOM 5630 N N . GLY B 1 87 ? 29.062 -41.562 -18.875 1 73.81 87 GLY B N 1
ATOM 5631 C CA . GLY B 1 87 ? 28.625 -42.594 -19.812 1 73.81 87 GLY B CA 1
ATOM 5632 C C . GLY B 1 87 ? 27.203 -42.438 -20.281 1 73.81 87 GLY B C 1
ATOM 5633 O O . GLY B 1 87 ? 26.656 -43.281 -20.969 1 73.81 87 GLY B O 1
ATOM 5634 N N . ASP B 1 88 ? 26.438 -41.469 -19.812 1 74.69 88 ASP B N 1
ATOM 5635 C CA . ASP B 1 88 ? 25.078 -41.219 -20.281 1 74.69 88 ASP B CA 1
ATOM 5636 C C . ASP B 1 88 ? 25.031 -39.938 -21.109 1 74.69 88 ASP B C 1
ATOM 5638 O O . ASP B 1 88 ? 24.562 -38.875 -20.641 1 74.69 88 ASP B O 1
ATOM 5642 N N . PRO B 1 89 ? 25.5 -40.156 -22.266 1 78.81 89 PRO B N 1
ATOM 5643 C CA . PRO B 1 89 ? 25.625 -38.906 -23.047 1 78.81 89 PRO B CA 1
ATOM 5644 C C . PRO B 1 89 ? 24.266 -38.375 -23.5 1 78.81 89 PRO B C 1
ATOM 5646 O O . PRO B 1 89 ? 23.422 -39.156 -23.969 1 78.81 89 PRO B O 1
ATOM 5649 N N . VAL B 1 90 ? 24 -37.125 -23.156 1 83.75 90 VAL B N 1
ATOM 5650 C CA . VAL B 1 90 ? 22.781 -36.469 -23.594 1 83.75 90 VAL B CA 1
ATOM 5651 C C . VAL B 1 90 ? 22.953 -35.906 -25 1 83.75 90 VAL B C 1
ATOM 5653 O O . VAL B 1 90 ? 24.062 -35.562 -25.406 1 83.75 90 VAL B O 1
ATOM 5656 N N . LEU B 1 91 ? 21.906 -36 -25.703 1 88.12 91 LEU B N 1
ATOM 5657 C CA . LEU B 1 91 ? 21.922 -35.469 -27.062 1 88.12 91 LEU B CA 1
ATOM 5658 C C . LEU B 1 91 ? 21.953 -33.969 -27.062 1 88.12 91 LEU B C 1
ATOM 5660 O O . LEU B 1 91 ? 21.062 -33.312 -26.5 1 88.12 91 LEU B O 1
ATOM 5664 N N . LEU B 1 92 ? 23.094 -33.469 -27.531 1 92 92 LEU B N 1
ATOM 5665 C CA . LEU B 1 92 ? 23.234 -32 -27.672 1 92 92 LEU B CA 1
ATOM 5666 C C . LEU B 1 92 ? 23.203 -31.609 -29.141 1 92 92 LEU B C 1
ATOM 5668 O O . LEU B 1 92 ? 23.797 -32.281 -30 1 92 92 LEU B O 1
ATOM 5672 N N . VAL B 1 93 ? 22.406 -30.609 -29.359 1 92.75 93 VAL B N 1
ATOM 5673 C CA . VAL B 1 93 ? 22.312 -30.141 -30.734 1 92.75 93 VAL B CA 1
ATOM 5674 C C . VAL B 1 93 ? 22.906 -28.734 -30.859 1 92.75 93 VAL B C 1
ATOM 5676 O O . VAL B 1 93 ? 22.906 -27.969 -29.875 1 92.75 93 VAL B O 1
ATOM 5679 N N . THR B 1 94 ? 23.391 -28.406 -32.031 1 92.56 94 THR B N 1
ATOM 5680 C CA . THR B 1 94 ? 23.984 -27.094 -32.25 1 92.56 94 THR B CA 1
ATOM 5681 C C . THR B 1 94 ? 22.906 -26.031 -32.406 1 92.56 94 THR B C 1
ATOM 5683 O O . THR B 1 94 ? 21.734 -26.344 -32.594 1 92.56 94 THR B O 1
ATOM 5686 N N . PHE B 1 95 ? 23.344 -24.781 -32.281 1 92.25 95 PHE B N 1
ATOM 5687 C CA . PHE B 1 95 ? 22.438 -23.656 -32.406 1 92.25 95 PHE B CA 1
ATOM 5688 C C . PHE B 1 95 ? 21.75 -23.656 -33.781 1 92.25 95 PHE B C 1
ATOM 5690 O O . PHE B 1 95 ? 20.531 -23.469 -33.875 1 92.25 95 PHE B O 1
ATOM 5697 N N . ASN B 1 96 ? 22.453 -23.891 -34.781 1 90.94 96 ASN B N 1
ATOM 5698 C CA . ASN B 1 96 ? 21.906 -23.891 -36.125 1 90.94 96 ASN B CA 1
ATOM 5699 C C . ASN B 1 96 ? 20.891 -25.016 -36.312 1 90.94 96 ASN B C 1
ATOM 5701 O O . ASN B 1 96 ? 19.875 -24.828 -37 1 90.94 96 ASN B O 1
ATOM 5705 N N . ALA B 1 97 ? 21.141 -26.109 -35.688 1 93.12 97 ALA B N 1
ATOM 5706 C CA . ALA B 1 97 ? 20.203 -27.234 -35.75 1 93.12 97 ALA B CA 1
ATOM 5707 C C . ALA B 1 97 ? 18.922 -26.922 -35 1 93.12 97 ALA B C 1
ATOM 5709 O O . ALA B 1 97 ? 17.828 -27.312 -35.438 1 93.12 97 ALA B O 1
ATOM 5710 N N . CYS B 1 98 ? 19.125 -26.297 -33.938 1 92.31 98 CYS B N 1
ATOM 5711 C CA . CYS B 1 98 ? 17.953 -25.906 -33.156 1 92.31 98 CYS B CA 1
ATOM 5712 C C . CYS B 1 98 ? 17.047 -24.969 -33.969 1 92.31 98 CYS B C 1
ATOM 5714 O O . CYS B 1 98 ? 15.828 -25.141 -33.969 1 92.31 98 CYS B O 1
ATOM 5716 N N . GLU B 1 99 ? 17.594 -23.984 -34.625 1 91.75 99 GLU B N 1
ATOM 5717 C CA . GLU B 1 99 ? 16.812 -23.031 -35.406 1 91.75 99 GLU B CA 1
ATOM 5718 C C . GLU B 1 99 ? 16.172 -23.703 -36.594 1 91.75 99 GLU B C 1
ATOM 5720 O O . GLU B 1 99 ? 15.055 -23.344 -37 1 91.75 99 GLU B O 1
ATOM 5725 N N . LYS B 1 100 ? 16.812 -24.672 -37.062 1 90.06 100 LYS B N 1
ATOM 5726 C CA . LYS B 1 100 ? 16.344 -25.375 -38.219 1 90.06 100 LYS B CA 1
ATOM 5727 C C . LYS B 1 100 ? 15.164 -26.281 -37.906 1 90.06 100 LYS B C 1
ATOM 5729 O O . LYS B 1 100 ? 14.172 -26.312 -38.625 1 90.06 100 LYS B O 1
ATOM 5734 N N . HIS B 1 101 ? 15.281 -26.922 -36.781 1 90.31 101 HIS B N 1
ATOM 5735 C CA . HIS B 1 101 ? 14.289 -27.938 -36.469 1 90.31 101 HIS B CA 1
ATOM 5736 C C . HIS B 1 101 ? 13.18 -27.375 -35.594 1 90.31 101 HIS B C 1
ATOM 5738 O O . HIS B 1 101 ? 12.039 -27.844 -35.656 1 90.31 101 HIS B O 1
ATOM 5744 N N . CYS B 1 102 ? 13.523 -26.578 -34.719 1 90.19 102 CYS B N 1
ATOM 5745 C CA . CYS B 1 102 ? 12.555 -26.094 -33.75 1 90.19 102 CYS B CA 1
ATOM 5746 C C . CYS B 1 102 ? 12.016 -24.719 -34.156 1 90.19 102 CYS B C 1
ATOM 5748 O O . CYS B 1 102 ? 10.938 -24.312 -33.719 1 90.19 102 CYS B O 1
ATOM 5750 N N . GLY B 1 103 ? 12.68 -23.906 -34.938 1 87.69 103 GLY B N 1
ATOM 5751 C CA . GLY B 1 103 ? 12.227 -22.594 -35.344 1 87.69 103 GLY B CA 1
ATOM 5752 C C . GLY B 1 103 ? 12.961 -21.453 -34.656 1 87.69 103 GLY B C 1
ATOM 5753 O O . GLY B 1 103 ? 13.578 -21.672 -33.594 1 87.69 103 GLY B O 1
ATOM 5754 N N . ALA B 1 104 ? 12.836 -20.266 -35.125 1 85.25 104 ALA B N 1
ATOM 5755 C CA . ALA B 1 104 ? 13.578 -19.109 -34.656 1 85.25 104 ALA B CA 1
ATOM 5756 C C . ALA B 1 104 ? 12.75 -18.312 -33.656 1 85.25 104 ALA B C 1
ATOM 5758 O O . ALA B 1 104 ? 13.289 -17.5 -32.875 1 85.25 104 ALA B O 1
ATOM 5759 N N . THR B 1 105 ? 11.508 -18.5 -33.562 1 87.12 105 THR B N 1
ATOM 5760 C CA . THR B 1 105 ? 10.641 -17.719 -32.719 1 87.12 105 THR B CA 1
ATOM 5761 C C . THR B 1 105 ? 10.617 -18.281 -31.297 1 87.12 105 THR B C 1
ATOM 5763 O O . THR B 1 105 ? 10.766 -19.5 -31.109 1 87.12 105 THR B O 1
ATOM 5766 N N . PRO B 1 106 ? 10.594 -17.422 -30.328 1 90.19 106 PRO B N 1
ATOM 5767 C CA . PRO B 1 106 ? 10.562 -17.891 -28.953 1 90.19 106 PRO B CA 1
ATOM 5768 C C . PRO B 1 106 ? 9.273 -18.641 -28.609 1 90.19 106 PRO B C 1
ATOM 5770 O O . PRO B 1 106 ? 8.25 -18.453 -29.266 1 90.19 106 PRO B O 1
ATOM 5773 N N . GLU B 1 107 ? 9.445 -19.531 -27.719 1 89.62 107 GLU B N 1
ATOM 5774 C CA . GLU B 1 107 ? 8.273 -20.188 -27.141 1 89.62 107 GLU B CA 1
ATOM 5775 C C . GLU B 1 107 ? 7.707 -19.391 -25.969 1 89.62 107 GLU B C 1
ATOM 5777 O O . GLU B 1 107 ? 8.258 -19.406 -24.875 1 89.62 107 GLU B O 1
ATOM 5782 N N . TYR B 1 108 ? 6.625 -18.766 -26.219 1 87.56 108 TYR B N 1
ATOM 5783 C CA . TYR B 1 108 ? 6.004 -17.984 -25.172 1 87.56 108 TYR B CA 1
ATOM 5784 C C . TYR B 1 108 ? 5.371 -18.875 -24.109 1 87.56 108 TYR B C 1
ATOM 5786 O O . TYR B 1 108 ? 4.867 -19.953 -24.422 1 87.56 108 TYR B O 1
ATOM 5794 N N . TYR B 1 109 ? 5.5 -18.375 -22.891 1 86.19 109 TYR B N 1
ATOM 5795 C CA . TYR B 1 109 ? 4.918 -19.156 -21.797 1 86.19 109 TYR B CA 1
ATOM 5796 C C . TYR B 1 109 ? 3.4 -19.203 -21.906 1 86.19 109 TYR B C 1
ATOM 5798 O O . TYR B 1 109 ? 2.787 -18.297 -22.484 1 86.19 109 TYR B O 1
ATOM 5806 N N . SER B 1 110 ? 2.887 -20.312 -21.375 1 81.75 110 SER B N 1
ATOM 5807 C CA . SER B 1 110 ? 1.434 -20.422 -21.297 1 81.75 110 SER B CA 1
ATOM 5808 C C . SER B 1 110 ? 0.855 -19.359 -20.359 1 81.75 110 SER B C 1
ATOM 5810 O O . SER B 1 110 ? 1.584 -18.75 -19.578 1 81.75 110 SER B O 1
ATOM 5812 N N . TRP B 1 111 ? -0.299 -19.047 -20.516 1 77.19 111 TRP B N 1
ATOM 5813 C CA . TRP B 1 111 ? -0.944 -18.031 -19.688 1 77.19 111 TRP B CA 1
ATOM 5814 C C . TRP B 1 111 ? -0.869 -18.406 -18.203 1 77.19 111 TRP B C 1
ATOM 5816 O O . TRP B 1 111 ? -0.726 -17.531 -17.344 1 77.19 111 TRP B O 1
ATOM 5826 N N . GLU B 1 112 ? -0.847 -19.719 -17.906 1 75.38 112 GLU B N 1
ATOM 5827 C CA . GLU B 1 112 ? -0.744 -20.172 -16.516 1 75.38 112 GLU B CA 1
ATOM 5828 C C . GLU B 1 112 ? 0.611 -19.812 -15.914 1 75.38 112 GLU B C 1
ATOM 5830 O O . GLU B 1 112 ? 0.684 -19.297 -14.789 1 75.38 112 GLU B O 1
ATOM 5835 N N . GLU B 1 113 ? 1.554 -19.938 -16.75 1 81.5 113 GLU B N 1
ATOM 5836 C CA . GLU B 1 113 ? 2.898 -19.625 -16.281 1 81.5 113 GLU B CA 1
ATOM 5837 C C . GLU B 1 113 ? 3.107 -18.109 -16.188 1 81.5 113 GLU B C 1
ATOM 5839 O O . GLU B 1 113 ? 3.719 -17.625 -15.234 1 81.5 113 GLU B O 1
ATOM 5844 N N . THR B 1 114 ? 2.535 -17.453 -17.188 1 84.88 114 THR B N 1
ATOM 5845 C CA . THR B 1 114 ? 2.67 -16 -17.219 1 84.88 114 THR B CA 1
ATOM 5846 C C . THR B 1 114 ? 1.928 -15.367 -16.047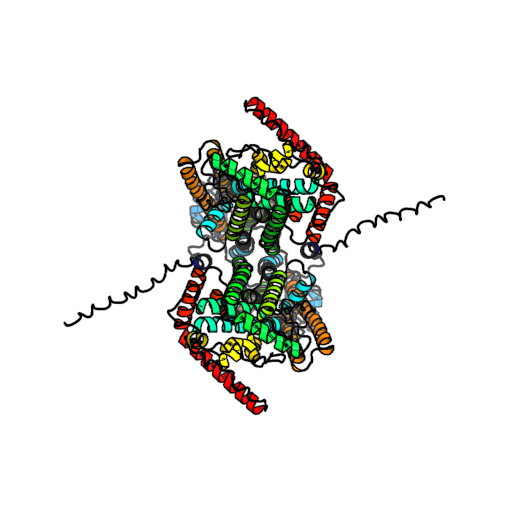 1 84.88 114 THR B C 1
ATOM 5848 O O . THR B 1 114 ? 2.449 -14.469 -15.391 1 84.88 114 THR B O 1
ATOM 5851 N N . SER B 1 115 ? 0.769 -15.891 -15.789 1 81.62 115 SER B N 1
ATOM 5852 C CA . SER B 1 115 ? -0.028 -15.32 -14.703 1 81.62 115 SER B CA 1
ATOM 5853 C C . SER B 1 115 ? 0.608 -15.602 -13.344 1 81.62 115 SER B C 1
ATOM 5855 O O . SER B 1 115 ? 0.509 -14.789 -12.43 1 81.62 115 SER B O 1
ATOM 5857 N N . ASP B 1 116 ? 1.284 -16.688 -13.25 1 81.81 116 ASP B N 1
ATOM 5858 C CA . ASP B 1 116 ? 1.981 -17.016 -12.008 1 81.81 116 ASP B CA 1
ATOM 5859 C C . ASP B 1 116 ? 3.131 -16.047 -11.75 1 81.81 116 ASP B C 1
ATOM 5861 O O . ASP B 1 116 ? 3.312 -15.578 -10.625 1 81.81 116 ASP B O 1
ATOM 5865 N N . THR B 1 117 ? 3.809 -15.75 -12.781 1 87.44 117 THR B N 1
ATOM 5866 C CA . THR B 1 117 ? 4.914 -14.812 -12.633 1 87.44 117 THR B CA 1
ATOM 5867 C C . THR B 1 117 ? 4.398 -13.398 -12.359 1 87.44 117 THR B C 1
ATOM 5869 O O . THR B 1 117 ? 5 -12.656 -11.578 1 87.44 117 THR B O 1
ATOM 5872 N N . ILE B 1 118 ? 3.336 -13.102 -12.938 1 85.12 118 ILE B N 1
ATOM 5873 C CA . ILE B 1 118 ? 2.764 -11.773 -12.742 1 85.12 118 ILE B CA 1
ATOM 5874 C C . ILE B 1 118 ? 2.328 -11.609 -11.281 1 85.12 118 ILE B C 1
ATOM 5876 O O . ILE B 1 118 ? 2.615 -10.586 -10.656 1 85.12 118 ILE B O 1
ATOM 5880 N N . THR B 1 119 ? 1.741 -12.625 -10.734 1 81.31 119 THR B N 1
ATOM 5881 C CA . THR B 1 119 ? 1.207 -12.516 -9.383 1 81.31 119 THR B CA 1
ATOM 5882 C C . THR B 1 119 ? 2.318 -12.672 -8.344 1 81.31 119 THR B C 1
ATOM 5884 O O . THR B 1 119 ? 2.256 -12.078 -7.266 1 81.31 119 THR B O 1
ATOM 5887 N N . THR B 1 120 ? 3.334 -13.352 -8.727 1 85.5 120 THR B N 1
ATOM 5888 C CA . THR B 1 120 ? 4.387 -13.609 -7.75 1 85.5 120 THR B CA 1
ATOM 5889 C C . THR B 1 120 ? 5.41 -12.477 -7.742 1 85.5 120 THR B C 1
ATOM 5891 O O . THR B 1 120 ? 5.922 -12.102 -6.684 1 85.5 120 THR B O 1
ATOM 5894 N N . TRP B 1 121 ? 5.664 -11.953 -8.914 1 89.81 121 TRP B N 1
ATOM 5895 C CA . TRP B 1 121 ? 6.789 -11.031 -8.922 1 89.81 121 TRP B CA 1
ATOM 5896 C C . TRP B 1 121 ? 6.375 -9.672 -9.484 1 89.81 121 TRP B C 1
ATOM 5898 O O . TRP B 1 121 ? 6.613 -8.633 -8.859 1 89.81 121 TRP B O 1
ATOM 5908 N N . VAL B 1 122 ? 5.691 -9.664 -10.562 1 87.5 122 VAL B N 1
ATOM 5909 C CA . VAL B 1 122 ? 5.445 -8.398 -11.242 1 87.5 122 VAL B CA 1
ATOM 5910 C C . VAL B 1 122 ? 4.586 -7.496 -10.352 1 87.5 122 VAL B C 1
ATOM 5912 O O . VAL B 1 122 ? 4.938 -6.34 -10.102 1 87.5 122 VAL B O 1
ATOM 5915 N N . LEU B 1 123 ? 3.549 -8.023 -9.844 1 81.38 123 LEU B N 1
ATOM 5916 C CA . LEU B 1 123 ? 2.629 -7.203 -9.055 1 81.38 123 LEU B CA 1
ATOM 5917 C C . LEU B 1 123 ? 3.271 -6.77 -7.746 1 81.38 123 LEU B C 1
ATOM 5919 O O . LEU B 1 123 ? 3.221 -5.594 -7.383 1 81.38 123 LEU B O 1
ATOM 5923 N N . PRO B 1 124 ? 3.934 -7.648 -7.062 1 83.5 124 PRO B N 1
ATOM 5924 C CA . PRO B 1 124 ? 4.59 -7.203 -5.832 1 83.5 124 PRO B CA 1
ATOM 5925 C C . PRO B 1 124 ? 5.684 -6.172 -6.086 1 83.5 124 PRO B C 1
ATOM 5927 O O . PRO B 1 124 ? 5.871 -5.254 -5.281 1 83.5 124 PRO B O 1
ATOM 5930 N N . LEU B 1 125 ? 6.344 -6.277 -7.16 1 89.19 125 LEU B N 1
ATOM 5931 C CA . LEU B 1 125 ? 7.398 -5.324 -7.48 1 89.19 125 LEU B CA 1
ATOM 5932 C C . LEU B 1 125 ? 6.812 -3.953 -7.805 1 89.19 125 LEU B C 1
ATOM 5934 O O . LEU B 1 125 ? 7.32 -2.93 -7.34 1 89.19 125 LEU B O 1
ATOM 5938 N N . VAL B 1 126 ? 5.773 -3.979 -8.508 1 82.75 126 VAL B N 1
ATOM 5939 C CA . VAL B 1 126 ? 5.102 -2.723 -8.82 1 82.75 126 VAL B CA 1
ATOM 5940 C C . VAL B 1 126 ? 4.516 -2.117 -7.551 1 82.75 126 VAL B C 1
ATOM 5942 O O . VAL B 1 126 ? 4.59 -0.904 -7.34 1 82.75 126 VAL B O 1
ATOM 5945 N N . GLY B 1 127 ? 3.953 -2.965 -6.781 1 79.94 127 GLY B N 1
ATOM 5946 C CA . GLY B 1 127 ? 3.426 -2.494 -5.512 1 79.94 127 GLY B CA 1
ATOM 5947 C C . GLY B 1 127 ? 4.484 -1.869 -4.621 1 79.94 127 GLY B C 1
ATOM 5948 O O . GLY B 1 127 ? 4.23 -0.86 -3.961 1 79.94 127 GLY B O 1
ATOM 5949 N N . LEU B 1 128 ? 5.629 -2.389 -4.598 1 86.5 128 LEU B N 1
ATOM 5950 C CA . LEU B 1 128 ? 6.723 -1.878 -3.783 1 86.5 128 LEU B CA 1
ATOM 5951 C C . LEU B 1 128 ? 7.199 -0.524 -4.297 1 86.5 128 LEU B C 1
ATOM 5953 O O . LEU B 1 128 ? 7.465 0.387 -3.51 1 86.5 128 LEU B O 1
ATOM 5957 N N . VAL B 1 129 ? 7.273 -0.358 -5.578 1 85.25 129 VAL B N 1
ATOM 5958 C CA . VAL B 1 129 ? 7.738 0.892 -6.172 1 85.25 129 VAL B CA 1
ATOM 5959 C C . VAL B 1 129 ? 6.719 1.998 -5.91 1 85.25 129 VAL B C 1
ATOM 5961 O O . VAL B 1 129 ? 7.09 3.145 -5.648 1 85.25 129 VAL B O 1
ATOM 5964 N N . LEU B 1 130 ? 5.555 1.606 -5.875 1 78.56 130 LEU B N 1
ATOM 5965 C CA . LEU B 1 130 ? 4.512 2.615 -5.734 1 78.56 130 LEU B CA 1
ATOM 5966 C C . LEU B 1 130 ? 4.359 3.037 -4.277 1 78.56 130 LEU B C 1
ATOM 5968 O O . LEU B 1 130 ? 3.717 4.047 -3.982 1 78.56 130 LEU B O 1
ATOM 5972 N N . GLN B 1 131 ? 4.969 2.295 -3.363 1 78.5 131 GLN B N 1
ATOM 5973 C CA . GLN B 1 131 ? 4.969 2.689 -1.958 1 78.5 131 GLN B CA 1
ATOM 5974 C C . GLN B 1 131 ? 6.059 3.717 -1.672 1 78.5 131 GLN B C 1
ATOM 5976 O O . GLN B 1 131 ? 6.137 4.258 -0.567 1 78.5 131 GLN B O 1
ATOM 5981 N N . ALA B 1 132 ? 6.797 4.031 -2.656 1 80.5 132 ALA B N 1
ATOM 5982 C CA . ALA B 1 132 ? 7.867 5.008 -2.48 1 80.5 132 ALA B CA 1
ATOM 5983 C C . ALA B 1 132 ? 7.301 6.406 -2.244 1 80.5 132 ALA B C 1
ATOM 5985 O O . ALA B 1 132 ? 6.184 6.707 -2.67 1 80.5 132 ALA B O 1
ATOM 5986 N N . PRO B 1 133 ? 7.973 7.152 -1.446 1 79.25 133 PRO B N 1
ATOM 5987 C CA . PRO B 1 133 ? 7.5 8.492 -1.104 1 79.25 133 PRO B CA 1
ATOM 5988 C C . PRO B 1 133 ? 7.582 9.469 -2.279 1 79.25 133 PRO B C 1
ATOM 5990 O O . PRO B 1 133 ? 8.492 10.297 -2.336 1 79.25 133 PRO B O 1
ATOM 5993 N N . PHE B 1 134 ? 6.555 9.422 -3.123 1 74.06 134 PHE B N 1
ATOM 5994 C CA . PHE B 1 134 ? 6.52 10.305 -4.281 1 74.06 134 PHE B CA 1
ATOM 5995 C C . PHE B 1 134 ? 5.922 11.656 -3.91 1 74.06 134 PHE B C 1
ATOM 5997 O O . PHE B 1 134 ? 5.172 11.766 -2.938 1 74.06 134 PHE B O 1
ATOM 6004 N N . GLU B 1 135 ? 6.441 12.719 -4.539 1 67.75 135 GLU B N 1
ATOM 6005 C CA . GLU B 1 135 ? 5.867 14.047 -4.332 1 67.75 135 GLU B CA 1
ATOM 6006 C C . GLU B 1 135 ? 4.535 14.188 -5.066 1 67.75 135 GLU B C 1
ATOM 6008 O O . GLU B 1 135 ? 4.383 13.695 -6.188 1 67.75 135 GLU B O 1
ATOM 6013 N N . SER B 1 136 ? 3.535 14.633 -4.266 1 59.59 136 SER B N 1
ATOM 6014 C CA . SER B 1 136 ? 2.217 14.797 -4.867 1 59.59 136 SER B CA 1
ATOM 6015 C C . SER B 1 136 ? 2.217 15.93 -5.891 1 59.59 136 SER B C 1
ATOM 6017 O O . SER B 1 136 ? 2.883 16.953 -5.695 1 59.59 136 SER B O 1
ATOM 6019 N N . ASN B 1 137 ? 1.766 15.797 -7.047 1 58.19 137 ASN B N 1
ATOM 6020 C CA . ASN B 1 137 ? 1.439 16.812 -8.039 1 58.19 137 ASN B CA 1
ATOM 6021 C C . ASN B 1 137 ? 2.656 17.188 -8.883 1 58.19 137 ASN B C 1
ATOM 6023 O O . ASN B 1 137 ? 2.74 18.297 -9.406 1 58.19 137 ASN B O 1
ATOM 6027 N N . ASN B 1 138 ? 3.777 16.484 -8.773 1 68.56 138 ASN B N 1
ATOM 6028 C CA . ASN B 1 138 ? 4.918 16.688 -9.664 1 68.56 138 ASN B CA 1
ATOM 6029 C C . ASN B 1 138 ? 5.289 15.414 -10.414 1 68.56 138 ASN B C 1
ATOM 6031 O O . ASN B 1 138 ? 6.227 14.711 -10.023 1 68.56 138 ASN B O 1
ATOM 6035 N N . PHE B 1 139 ? 4.793 15.219 -11.523 1 71.5 139 PHE B N 1
ATOM 6036 C CA . PHE B 1 139 ? 4.902 13.953 -12.242 1 71.5 139 PHE B CA 1
ATOM 6037 C C . PHE B 1 139 ? 6.297 13.789 -12.836 1 71.5 139 PHE B C 1
ATOM 6039 O O . PHE B 1 139 ? 6.891 12.711 -12.734 1 71.5 139 PHE B O 1
ATOM 6046 N N . LEU B 1 140 ? 6.809 14.789 -13.484 1 76.19 140 LEU B N 1
ATOM 6047 C CA . LEU B 1 140 ? 8.102 14.68 -14.156 1 76.19 140 LEU B CA 1
ATOM 6048 C C . LEU B 1 140 ? 9.211 14.422 -13.148 1 76.19 140 LEU B C 1
ATOM 6050 O O . LEU B 1 140 ? 10.078 13.578 -13.375 1 76.19 140 LEU B O 1
ATOM 6054 N N . GLN B 1 141 ? 9.117 15.109 -12.117 1 78.69 141 GLN B N 1
ATOM 6055 C CA . GLN B 1 141 ? 10.141 14.914 -11.094 1 78.69 141 GLN B CA 1
ATOM 6056 C C . GLN B 1 141 ? 10.055 13.523 -10.477 1 78.69 141 GLN B C 1
ATOM 6058 O O . GLN B 1 141 ? 11.07 12.914 -10.148 1 78.69 141 GLN B O 1
ATOM 6063 N N . THR B 1 142 ? 8.898 13.062 -10.414 1 80.75 142 THR B N 1
ATOM 6064 C CA . THR B 1 142 ? 8.688 11.727 -9.875 1 80.75 142 THR B CA 1
ATOM 6065 C C . THR B 1 142 ? 9.25 10.664 -10.82 1 80.75 142 THR B C 1
ATOM 6067 O O . THR B 1 142 ? 9.859 9.695 -10.375 1 80.75 142 THR B O 1
ATOM 6070 N N . MET B 1 143 ? 9.109 10.883 -12.109 1 83 143 MET B N 1
ATOM 6071 C CA . MET B 1 143 ? 9.625 9.93 -13.094 1 83 143 MET B CA 1
ATOM 6072 C C . MET B 1 143 ? 11.148 9.898 -13.07 1 83 143 MET B C 1
ATOM 6074 O O . MET B 1 143 ? 11.75 8.828 -13.133 1 83 143 MET B O 1
ATOM 6078 N N . PHE B 1 144 ? 11.688 11.016 -12.938 1 86.62 144 PHE B N 1
ATOM 6079 C CA . PHE B 1 144 ? 13.141 11.078 -12.906 1 86.62 144 PHE B CA 1
ATOM 6080 C C . PHE B 1 144 ? 13.68 10.414 -11.648 1 86.62 144 PHE B C 1
ATOM 6082 O O . PHE B 1 144 ? 14.734 9.773 -11.68 1 86.62 144 PHE B O 1
ATOM 6089 N N . VAL B 1 145 ? 12.953 10.555 -10.617 1 89.06 145 VAL B N 1
ATOM 6090 C CA . VAL B 1 145 ? 13.398 9.938 -9.375 1 89.06 145 VAL B CA 1
ATOM 6091 C C . VAL B 1 145 ? 13.281 8.422 -9.469 1 89.06 145 VAL B C 1
ATOM 6093 O O . VAL B 1 145 ? 14.148 7.691 -8.984 1 89.06 145 VAL B O 1
ATOM 6096 N N . VAL B 1 146 ? 12.273 7.977 -10.156 1 89.19 146 VAL B N 1
ATOM 6097 C CA . VAL B 1 146 ? 12.094 6.539 -10.328 1 89.19 146 VAL B CA 1
ATOM 6098 C C . VAL B 1 146 ? 13.211 5.98 -11.195 1 89.19 146 VAL B C 1
ATOM 6100 O O . VAL B 1 146 ? 13.773 4.922 -10.898 1 89.19 146 VAL B O 1
ATOM 6103 N N . PHE B 1 147 ? 13.547 6.719 -12.227 1 92.06 147 PHE B N 1
ATOM 6104 C CA . PHE B 1 147 ? 14.625 6.281 -13.094 1 92.06 147 PHE B CA 1
ATOM 6105 C C . PHE B 1 147 ? 15.953 6.266 -12.352 1 92.06 147 PHE B C 1
ATOM 6107 O O . PHE B 1 147 ? 16.797 5.398 -12.586 1 92.06 147 PHE B O 1
ATOM 6114 N N . ARG B 1 148 ? 16.031 7.121 -11.5 1 94.19 148 ARG B N 1
ATOM 6115 C CA . ARG B 1 148 ? 17.266 7.168 -10.719 1 94.19 148 ARG B CA 1
ATOM 6116 C C . ARG B 1 148 ? 17.328 6.016 -9.719 1 94.19 148 ARG B C 1
ATOM 6118 O O . ARG B 1 148 ? 18.344 5.344 -9.594 1 94.19 148 ARG B O 1
ATOM 6125 N N . TRP B 1 149 ? 16.25 5.762 -9.07 1 94.31 149 TRP B N 1
ATOM 6126 C CA . TRP B 1 149 ? 16.203 4.711 -8.055 1 94.31 149 TRP B CA 1
ATOM 6127 C C . TRP B 1 149 ? 16.391 3.334 -8.688 1 94.31 149 TRP B C 1
ATOM 6129 O O . TRP B 1 149 ? 17.125 2.494 -8.164 1 94.31 149 TRP B O 1
ATOM 6139 N N . VAL B 1 150 ? 15.797 3.18 -9.844 1 94.25 150 VAL B N 1
ATOM 6140 C CA . VAL B 1 150 ? 15.797 1.859 -10.469 1 94.25 150 VAL B CA 1
ATOM 6141 C C . VAL B 1 150 ? 17 1.723 -11.391 1 94.25 150 VAL B C 1
ATOM 6143 O O . VAL B 1 150 ? 17.594 0.645 -11.492 1 94.25 150 VAL B O 1
ATOM 6146 N N . GLY B 1 151 ? 17.391 2.777 -11.992 1 95.06 151 GLY B N 1
ATOM 6147 C CA . GLY B 1 151 ? 18.484 2.742 -12.945 1 95.06 151 GLY B CA 1
ATOM 6148 C C . GLY B 1 151 ? 19.859 2.768 -12.289 1 95.06 151 GLY B C 1
ATOM 6149 O O . GLY B 1 151 ? 20.812 2.195 -12.82 1 95.06 151 GLY B O 1
ATOM 6150 N N . SER B 1 152 ? 19.922 3.535 -11.258 1 96.69 152 SER B N 1
ATOM 6151 C CA . SER B 1 152 ? 21.172 3.604 -10.5 1 96.69 152 SER B CA 1
ATOM 6152 C C . SER B 1 152 ? 20.922 3.35 -9.016 1 96.69 152 SER B C 1
ATOM 6154 O O . SER B 1 152 ? 21.156 4.234 -8.188 1 96.69 152 SER B O 1
ATOM 6156 N N . PRO B 1 153 ? 20.594 2.102 -8.758 1 96.75 153 PRO B N 1
ATOM 6157 C CA . PRO B 1 153 ? 20.234 1.806 -7.367 1 96.75 153 PRO B CA 1
ATOM 6158 C C . PRO B 1 153 ? 21.422 1.925 -6.414 1 96.75 153 PRO B C 1
ATOM 6160 O O . PRO B 1 153 ? 21.25 2.219 -5.23 1 96.75 153 PRO B O 1
ATOM 6163 N N . ILE B 1 154 ? 22.672 1.781 -6.91 1 96.94 154 ILE B N 1
ATOM 6164 C CA . ILE B 1 154 ? 23.844 1.854 -6.051 1 96.94 154 ILE B CA 1
ATOM 6165 C C . ILE B 1 154 ? 24.016 3.283 -5.539 1 96.94 154 ILE B C 1
ATOM 6167 O O . ILE B 1 154 ? 24.172 3.506 -4.336 1 96.94 154 ILE B O 1
ATOM 6171 N N . VAL B 1 155 ? 23.922 4.191 -6.418 1 95.31 155 VAL B N 1
ATOM 6172 C CA . VAL B 1 155 ? 24.141 5.586 -6.035 1 95.31 155 VAL B CA 1
ATOM 6173 C C . VAL B 1 155 ? 22.984 6.07 -5.172 1 95.31 155 VAL B C 1
ATOM 6175 O O . VAL B 1 155 ? 23.188 6.809 -4.203 1 95.31 155 VAL B O 1
ATOM 6178 N N . SER B 1 156 ? 21.828 5.676 -5.551 1 94.44 156 SER B N 1
ATOM 6179 C CA . SER B 1 156 ? 20.656 6.086 -4.773 1 94.44 156 SER B CA 1
ATOM 6180 C C . SER B 1 156 ? 20.734 5.566 -3.344 1 94.44 156 SER B C 1
ATOM 6182 O O . SER B 1 156 ? 20.5 6.309 -2.393 1 94.44 156 SER B O 1
ATOM 6184 N N . MET B 1 157 ? 21.109 4.355 -3.229 1 95.38 157 MET B N 1
ATOM 6185 C CA . MET B 1 157 ? 21.219 3.773 -1.894 1 95.38 157 MET B CA 1
ATOM 6186 C C . MET B 1 157 ? 22.375 4.406 -1.124 1 95.38 157 MET B C 1
ATOM 6188 O O . MET B 1 157 ? 22.297 4.605 0.089 1 95.38 157 MET B O 1
ATOM 6192 N N . MET B 1 158 ? 23.406 4.707 -1.795 1 93.25 158 MET B N 1
ATOM 6193 C CA . MET B 1 158 ? 24.531 5.367 -1.161 1 93.25 158 MET B CA 1
ATOM 6194 C C . MET B 1 158 ? 24.125 6.707 -0.56 1 93.25 158 MET B C 1
ATOM 6196 O O . MET B 1 158 ? 24.438 6.996 0.597 1 93.25 158 MET B O 1
ATOM 6200 N N . CYS B 1 159 ? 23.391 7.453 -1.306 1 91.94 159 CYS B N 1
ATOM 6201 C CA . CYS B 1 159 ? 22.938 8.766 -0.836 1 91.94 159 CYS B CA 1
ATOM 6202 C C . CYS B 1 159 ? 21.984 8.625 0.335 1 91.94 159 CYS B C 1
ATOM 6204 O O . CYS B 1 159 ? 22.047 9.398 1.295 1 91.94 159 CYS B O 1
ATOM 6206 N N . ILE B 1 160 ? 21.125 7.684 0.26 1 93.56 160 ILE B N 1
ATOM 6207 C CA . ILE B 1 160 ? 20.141 7.473 1.318 1 93.56 160 ILE B CA 1
ATOM 6208 C C . ILE B 1 160 ? 20.844 6.996 2.586 1 93.56 160 ILE B C 1
ATOM 6210 O O . ILE B 1 160 ? 20.547 7.457 3.688 1 93.56 160 ILE B O 1
ATOM 6214 N N . PHE B 1 161 ? 21.812 6.082 2.402 1 92.62 161 PHE B N 1
ATOM 6215 C CA . PHE B 1 161 ? 22.562 5.594 3.551 1 92.62 161 PHE B CA 1
ATOM 6216 C C . PHE B 1 161 ? 23.359 6.719 4.191 1 92.62 161 PHE B C 1
ATOM 6218 O O . PHE B 1 161 ? 23.531 6.746 5.414 1 92.62 161 PHE B O 1
ATOM 6225 N N . TRP B 1 162 ? 23.812 7.59 3.391 1 90.06 162 TRP B N 1
ATOM 6226 C CA . TRP B 1 162 ? 24.516 8.742 3.928 1 90.06 162 TRP B CA 1
ATOM 6227 C C . TRP B 1 162 ? 23.609 9.594 4.801 1 90.06 162 TRP B C 1
ATOM 6229 O O . TRP B 1 162 ? 23.969 9.969 5.918 1 90.06 162 TRP B O 1
ATOM 6239 N N . ASN B 1 163 ? 22.484 9.852 4.281 1 91.19 163 ASN B N 1
ATOM 6240 C CA . ASN B 1 163 ? 21.531 10.641 5.051 1 91.19 163 ASN B CA 1
ATOM 6241 C C . ASN B 1 163 ? 21.125 9.93 6.34 1 91.19 163 ASN B C 1
ATOM 6243 O O . ASN B 1 163 ? 20.969 10.57 7.379 1 91.19 163 ASN B O 1
ATOM 6247 N N . MET B 1 164 ? 20.984 8.695 6.246 1 91.12 164 MET B N 1
ATOM 6248 C CA . MET B 1 164 ? 20.625 7.914 7.426 1 91.12 164 MET B CA 1
ATOM 6249 C C . MET B 1 164 ? 21.734 7.969 8.477 1 91.12 164 MET B C 1
ATOM 6251 O O . MET B 1 164 ? 21.453 8.016 9.672 1 91.12 164 MET B O 1
ATOM 6255 N N . LYS B 1 165 ? 22.906 7.949 8.016 1 88.88 165 LYS B N 1
ATOM 6256 C CA . LYS B 1 165 ? 24.031 8.039 8.93 1 88.88 165 LYS B CA 1
ATOM 6257 C C . LYS B 1 165 ? 24.062 9.383 9.648 1 88.88 165 LYS B C 1
ATOM 6259 O O . LYS B 1 165 ? 24.312 9.438 10.852 1 88.88 165 LYS B O 1
ATOM 6264 N N . VAL B 1 166 ? 23.766 10.391 8.906 1 89.25 166 VAL B N 1
ATOM 6265 C CA . VAL B 1 166 ? 23.781 11.734 9.484 1 89.25 166 VAL B CA 1
ATOM 6266 C C . VAL B 1 166 ? 22.656 11.859 10.5 1 89.25 166 VAL B C 1
ATOM 6268 O O . VAL B 1 166 ? 22.859 12.391 11.602 1 89.25 166 VAL B O 1
ATOM 6271 N N . THR B 1 167 ? 21.516 11.375 10.188 1 91.69 167 THR B N 1
ATOM 6272 C CA . THR B 1 167 ? 20.391 11.445 11.109 1 91.69 167 THR B CA 1
ATOM 6273 C C . THR B 1 167 ? 20.641 10.578 12.336 1 91.69 167 THR B C 1
ATOM 6275 O O . THR B 1 167 ? 20.203 10.906 13.445 1 91.69 167 THR B O 1
ATOM 6278 N N . ARG B 1 168 ? 21.281 9.5 12.102 1 90.81 168 ARG B N 1
ATOM 6279 C CA . ARG B 1 168 ? 21.641 8.656 13.234 1 90.81 168 ARG B CA 1
ATOM 6280 C C . ARG B 1 168 ? 22.562 9.398 14.195 1 90.81 168 ARG B C 1
ATOM 6282 O O . ARG B 1 168 ? 22.422 9.297 15.414 1 90.81 168 ARG B O 1
ATOM 6289 N N . LYS B 1 169 ? 23.469 10.039 13.68 1 89.25 169 LYS B N 1
ATOM 6290 C CA . LYS B 1 169 ? 24.391 10.805 14.516 1 89.25 169 LYS B CA 1
ATOM 6291 C C . LYS B 1 169 ? 23.656 11.875 15.305 1 89.25 169 LYS B C 1
ATOM 6293 O O . LYS B 1 169 ? 23.984 12.141 16.469 1 89.25 169 LYS B O 1
ATOM 6298 N N . CYS B 1 170 ? 22.688 12.484 14.625 1 92.06 170 CYS B N 1
ATOM 6299 C CA . CYS B 1 170 ? 21.859 13.438 15.352 1 92.06 170 CYS B CA 1
ATOM 6300 C C . CYS B 1 170 ? 21.156 12.766 16.531 1 92.06 170 CYS B C 1
ATOM 6302 O O . CYS B 1 170 ? 21.125 13.312 17.625 1 92.06 170 CYS B O 1
ATOM 6304 N N . ALA B 1 171 ? 20.656 11.617 16.312 1 93.62 171 ALA B N 1
ATOM 6305 C CA . ALA B 1 171 ? 19.922 10.891 17.344 1 93.62 171 ALA B CA 1
ATOM 6306 C C . ALA B 1 171 ? 20.844 10.469 18.484 1 93.62 171 ALA B C 1
ATOM 6308 O O . ALA B 1 171 ? 20.484 10.586 19.656 1 93.62 171 ALA B O 1
ATOM 6309 N N . ILE B 1 172 ? 22 10.039 18.156 1 90.5 172 ILE B N 1
ATOM 6310 C CA . ILE B 1 172 ? 22.938 9.578 19.172 1 90.5 172 ILE B CA 1
ATOM 6311 C C . ILE B 1 172 ? 23.422 10.766 20 1 90.5 172 ILE B C 1
ATOM 6313 O O . ILE B 1 172 ? 23.609 10.648 21.219 1 90.5 172 ILE B O 1
ATOM 6317 N N . MET B 1 173 ? 23.594 11.836 19.391 1 89.75 173 MET B N 1
ATOM 6318 C CA . MET B 1 173 ? 24.047 13.031 20.109 1 89.75 173 MET B CA 1
ATOM 6319 C C . MET B 1 173 ? 23 13.469 21.141 1 89.75 173 MET B C 1
ATOM 6321 O O . MET B 1 173 ? 23.344 13.891 22.234 1 89.75 173 MET B O 1
ATOM 6325 N N . VAL B 1 174 ? 21.781 13.383 20.719 1 92.38 174 VAL B N 1
ATOM 6326 C CA . VAL B 1 174 ? 20.719 13.742 21.656 1 92.38 174 VAL B CA 1
ATOM 6327 C C . VAL B 1 174 ? 20.656 12.719 22.781 1 92.38 174 VAL B C 1
ATOM 6329 O O . VAL B 1 174 ? 20.531 13.086 23.953 1 92.38 174 VAL B O 1
ATOM 6332 N N . ASP B 1 175 ? 20.734 11.492 22.422 1 92.19 175 ASP B N 1
ATOM 6333 C CA . ASP B 1 175 ? 20.672 10.43 23.422 1 92.19 175 ASP B CA 1
ATOM 6334 C C . ASP B 1 175 ? 21.812 10.555 24.438 1 92.19 175 ASP B C 1
ATOM 6336 O O . ASP B 1 175 ? 21.594 10.383 25.641 1 92.19 175 ASP B O 1
ATOM 6340 N N . MET B 1 176 ? 22.969 10.898 24 1 89.56 176 MET B N 1
ATOM 6341 C CA . MET B 1 176 ? 24.141 10.945 24.859 1 89.56 176 MET B CA 1
ATOM 6342 C C . MET B 1 176 ? 24.219 12.266 25.609 1 89.56 176 MET B C 1
ATOM 6344 O O . MET B 1 176 ? 25.109 12.469 26.438 1 89.56 176 MET B O 1
ATOM 6348 N N . SER B 1 177 ? 23.297 13.102 25.359 1 88.69 177 SER B N 1
ATOM 6349 C CA . SER B 1 177 ? 23.297 14.375 26.062 1 88.69 177 SER B CA 1
ATOM 6350 C C . SER B 1 177 ? 22.969 14.18 27.547 1 88.69 177 SER B C 1
ATOM 6352 O O . SER B 1 177 ? 23.344 15.016 28.375 1 88.69 177 SER B O 1
ATOM 6354 N N . VAL B 1 178 ? 22.281 13.164 27.828 1 89.81 178 VAL B N 1
ATOM 6355 C CA . VAL B 1 178 ? 21.906 12.859 29.219 1 89.81 178 VAL B CA 1
ATOM 6356 C C . VAL B 1 178 ? 22.438 11.484 29.594 1 89.81 178 VAL B C 1
ATOM 6358 O O . VAL B 1 178 ? 22.953 10.75 28.75 1 89.81 178 VAL B O 1
ATOM 6361 N N . GLU B 1 179 ? 22.281 11.273 30.859 1 87.75 179 GLU B N 1
ATOM 6362 C CA . GLU B 1 179 ? 22.719 9.969 31.344 1 87.75 179 GLU B CA 1
ATOM 6363 C C . GLU B 1 179 ? 21.766 8.867 30.875 1 87.75 179 GLU B C 1
ATOM 6365 O O . GLU B 1 179 ? 20.656 9.141 30.422 1 87.75 179 GLU B O 1
ATOM 6370 N N . LYS B 1 180 ? 22.141 7.582 30.938 1 85.81 180 LYS B N 1
ATOM 6371 C CA . LYS B 1 180 ? 21.438 6.434 30.375 1 85.81 180 LYS B CA 1
ATOM 6372 C C . LYS B 1 180 ? 20.062 6.246 31.031 1 85.81 180 LYS B C 1
ATOM 6374 O O . LYS B 1 180 ? 19.109 5.848 30.359 1 85.81 180 LYS B O 1
ATOM 6379 N N . ASP B 1 181 ? 19.891 6.59 32.188 1 84.69 181 ASP B N 1
ATOM 6380 C CA . ASP B 1 181 ? 18.656 6.301 32.906 1 84.69 181 ASP B CA 1
ATOM 6381 C C . ASP B 1 181 ? 17.797 7.559 33.062 1 84.69 181 ASP B C 1
ATOM 6383 O O . ASP B 1 181 ? 16.734 7.52 33.688 1 84.69 181 ASP B O 1
ATOM 6387 N N . GLU B 1 182 ? 18.188 8.602 32.375 1 88.25 182 GLU B N 1
ATOM 6388 C CA . GLU B 1 182 ? 17.469 9.859 32.562 1 88.25 182 GLU B CA 1
ATOM 6389 C C . GLU B 1 182 ? 16.625 10.172 31.328 1 88.25 182 GLU B C 1
ATOM 6391 O O . GLU B 1 182 ? 17.094 10.055 30.188 1 88.25 182 GLU B O 1
ATOM 6396 N N . TYR B 1 183 ? 15.383 10.453 31.594 1 90.31 183 TYR B N 1
ATOM 6397 C CA . TYR B 1 183 ? 14.453 10.906 30.562 1 90.31 183 TYR B CA 1
ATOM 6398 C C . TYR B 1 183 ? 13.758 12.195 30.984 1 90.31 183 TYR B C 1
ATOM 6400 O O . TYR B 1 183 ? 12.555 12.195 31.266 1 90.31 183 TYR B O 1
ATOM 6408 N N . PRO B 1 184 ? 14.438 13.305 31.047 1 88.94 184 PRO B N 1
ATOM 6409 C CA . PRO B 1 184 ? 13.828 14.547 31.516 1 88.94 184 PRO B CA 1
ATOM 6410 C C . PRO B 1 184 ? 12.695 15.031 30.625 1 88.94 184 PRO B C 1
ATOM 6412 O O . PRO B 1 184 ? 12.859 15.141 29.406 1 88.94 184 PRO B O 1
ATOM 6415 N N . PRO B 1 185 ? 11.562 15.266 31.203 1 88.62 185 PRO B N 1
ATOM 6416 C CA . PRO B 1 185 ? 10.422 15.742 30.422 1 88.62 185 PRO B CA 1
ATOM 6417 C C . PRO B 1 185 ? 10.555 17.203 30.016 1 88.62 185 PRO B C 1
ATOM 6419 O O . PRO B 1 185 ? 11.375 17.938 30.578 1 88.62 185 PRO B O 1
ATOM 6422 N N . PRO B 1 186 ? 9.75 17.641 29.078 1 86.62 186 PRO B N 1
ATOM 6423 C CA . PRO B 1 186 ? 9.742 19.062 28.719 1 86.62 186 PRO B CA 1
ATOM 6424 C C . PRO B 1 186 ? 9.109 19.938 29.797 1 86.62 186 PRO B C 1
ATOM 6426 O O . PRO B 1 186 ? 8.164 19.516 30.469 1 86.62 186 PRO B O 1
ATOM 6429 N N . PRO B 1 187 ? 9.703 21.094 30.031 1 87.19 187 PRO B N 1
ATOM 6430 C CA . PRO B 1 187 ? 10.836 21.734 29.375 1 87.19 187 PRO B CA 1
ATOM 6431 C C . PRO B 1 187 ? 12.18 21.359 29.969 1 87.19 187 PRO B C 1
ATOM 6433 O O . PRO B 1 187 ? 12.344 21.375 31.203 1 87.19 187 PRO B O 1
ATOM 6436 N N . SER B 1 188 ? 13.086 20.734 29.281 1 88.44 188 SER B N 1
ATOM 6437 C CA . SER B 1 188 ? 14.438 20.375 29.688 1 88.44 188 SER B CA 1
ATOM 6438 C C . SER B 1 188 ? 15.43 20.594 28.547 1 88.44 188 SER B C 1
ATOM 6440 O O . SER B 1 188 ? 15.031 20.828 27.406 1 88.44 188 SER B O 1
ATOM 6442 N N . ASN B 1 189 ? 16.672 20.594 28.922 1 87.31 189 ASN B N 1
ATOM 6443 C CA . ASN B 1 189 ? 17.719 20.703 27.922 1 87.31 189 ASN B CA 1
ATOM 6444 C C . ASN B 1 189 ? 17.656 19.547 26.922 1 87.31 189 ASN B C 1
ATOM 6446 O O . ASN B 1 189 ? 17.938 19.734 25.734 1 87.31 189 ASN B O 1
ATOM 6450 N N . PHE B 1 190 ? 17.234 18.453 27.453 1 91.75 190 PHE B N 1
ATOM 6451 C CA . PHE B 1 190 ? 17.125 17.266 26.609 1 91.75 190 PHE B CA 1
ATOM 6452 C C . PHE B 1 190 ? 16.031 17.453 25.562 1 91.75 190 PHE B C 1
ATOM 6454 O O . PHE B 1 190 ? 16.25 17.125 24.391 1 91.75 190 PHE B O 1
ATOM 6461 N N . ALA B 1 191 ? 14.938 17.984 25.953 1 92.88 191 ALA B N 1
ATOM 6462 C CA . ALA B 1 191 ? 13.82 18.203 25.047 1 92.88 191 ALA B CA 1
ATOM 6463 C C . ALA B 1 191 ? 14.164 19.266 24 1 92.88 191 ALA B C 1
ATOM 6465 O O . ALA B 1 191 ? 13.758 19.156 22.844 1 92.88 191 ALA B O 1
ATOM 6466 N N . GLU B 1 192 ? 14.93 20.219 24.422 1 92.62 192 GLU B N 1
ATOM 6467 C CA . GLU B 1 192 ? 15.344 21.266 23.5 1 92.62 192 GLU B CA 1
ATOM 6468 C C . GLU B 1 192 ? 16.312 20.734 22.469 1 92.62 192 GLU B C 1
ATOM 6470 O O . GLU B 1 192 ? 16.219 21.078 21.281 1 92.62 192 GLU B O 1
ATOM 6475 N N . LEU B 1 193 ? 17.203 19.922 22.953 1 92.5 193 LEU B N 1
ATOM 6476 C CA . LEU B 1 193 ? 18.172 19.344 22.031 1 92.5 193 LEU B CA 1
ATOM 6477 C C . LEU B 1 193 ? 17.5 18.391 21.062 1 92.5 193 LEU B C 1
ATOM 6479 O O . LEU B 1 193 ? 17.906 18.266 19.906 1 92.5 193 LEU B O 1
ATOM 6483 N N . ARG B 1 194 ? 16.531 17.672 21.562 1 95.38 194 ARG B N 1
ATOM 6484 C CA . ARG B 1 194 ? 15.773 16.797 20.672 1 95.38 194 ARG B CA 1
ATOM 6485 C C . ARG B 1 194 ? 15.141 17.578 19.531 1 95.38 194 ARG B C 1
ATOM 6487 O O . ARG B 1 194 ? 15.172 17.141 18.391 1 95.38 194 ARG B O 1
ATOM 6494 N N . ASP B 1 195 ? 14.602 18.75 19.828 1 95.31 195 ASP B N 1
ATOM 6495 C CA . ASP B 1 195 ? 13.984 19.594 18.797 1 95.31 195 ASP B CA 1
ATOM 6496 C C . ASP B 1 195 ? 15.039 20.172 17.859 1 95.31 195 ASP B C 1
ATOM 6498 O O . ASP B 1 195 ? 14.828 20.203 16.641 1 95.31 195 ASP B O 1
ATOM 6502 N N . SER B 1 196 ? 16.156 20.547 18.406 1 93.75 196 SER B N 1
ATOM 6503 C CA . SER B 1 196 ? 17.219 21.141 17.609 1 93.75 196 SER B CA 1
ATOM 6504 C C . SER B 1 196 ? 17.781 20.141 16.609 1 93.75 196 SER B C 1
ATOM 6506 O O . SER B 1 196 ? 17.906 20.438 15.414 1 93.75 196 SER B O 1
ATOM 6508 N N . PHE B 1 197 ? 18.047 19.016 17.094 1 94.69 197 PHE B N 1
ATOM 6509 C CA . PHE B 1 197 ? 18.672 18.016 16.234 1 94.69 197 PHE B CA 1
ATOM 6510 C C . PHE B 1 197 ? 17.656 17.422 15.266 1 94.69 197 PHE B C 1
ATOM 6512 O O . PHE B 1 197 ? 18 16.984 14.172 1 94.69 197 PHE B O 1
ATOM 6519 N N . TYR B 1 198 ? 16.422 17.359 15.664 1 95.5 198 TYR B N 1
ATOM 6520 C CA . TYR B 1 198 ? 15.391 16.969 14.719 1 95.5 198 TYR B CA 1
ATOM 6521 C C . TYR B 1 198 ? 15.312 17.953 13.555 1 95.5 198 TYR B C 1
ATOM 6523 O O . TYR B 1 198 ? 15.258 17.547 12.391 1 95.5 198 TYR B O 1
ATOM 6531 N N . LEU B 1 199 ? 15.312 19.188 13.867 1 95.31 199 LEU B N 1
ATOM 6532 C CA . LEU B 1 199 ? 15.258 20.219 12.836 1 95.31 199 LEU B CA 1
ATOM 6533 C C . LEU B 1 199 ? 16.5 20.172 11.953 1 95.31 199 LEU B C 1
ATOM 6535 O O . LEU B 1 199 ? 16.422 20.375 10.734 1 95.31 199 LEU B O 1
ATOM 6539 N N . LEU B 1 200 ? 17.594 19.938 12.617 1 93.38 200 LEU B N 1
ATOM 6540 C CA . LEU B 1 200 ? 18.828 19.812 11.852 1 93.38 200 LEU B CA 1
ATOM 6541 C C . LEU B 1 200 ? 18.734 18.672 10.852 1 93.38 200 LEU B C 1
ATOM 6543 O O . LEU B 1 200 ? 19.172 18.797 9.711 1 93.38 200 LEU B O 1
ATOM 6547 N N . SER B 1 201 ? 18.203 17.562 11.312 1 93.38 201 SER B N 1
ATOM 6548 C CA . SER B 1 201 ? 18.047 16.406 10.43 1 93.38 201 SER B CA 1
ATOM 6549 C C . SER B 1 201 ? 17.094 16.719 9.281 1 93.38 201 SER B C 1
ATOM 6551 O O . SER B 1 201 ? 17.266 16.203 8.172 1 93.38 201 SER B O 1
ATOM 6553 N N . VAL B 1 202 ? 16.094 17.531 9.508 1 92.94 202 VAL B N 1
ATOM 6554 C CA . VAL B 1 202 ? 15.148 17.906 8.469 1 92.94 202 VAL B CA 1
ATOM 6555 C C . VAL B 1 202 ? 15.805 18.891 7.488 1 92.94 202 VAL B C 1
ATOM 6557 O O . VAL B 1 202 ? 15.648 18.75 6.273 1 92.94 202 VAL B O 1
ATOM 6560 N N . ILE B 1 203 ? 16.531 19.828 8.016 1 91.94 203 ILE B N 1
ATOM 6561 C CA . ILE B 1 203 ? 17.219 20.828 7.207 1 91.94 203 ILE B CA 1
ATOM 6562 C C . ILE B 1 203 ? 18.234 20.141 6.285 1 91.94 203 ILE B C 1
ATOM 6564 O O . ILE B 1 203 ? 18.438 20.578 5.148 1 91.94 203 ILE B O 1
ATOM 6568 N N . ASN B 1 204 ? 18.75 19.047 6.762 1 90.56 204 ASN B N 1
ATOM 6569 C CA . ASN B 1 204 ? 19.734 18.297 6 1 90.56 204 ASN B CA 1
ATOM 6570 C C . ASN B 1 204 ? 19.156 17.781 4.68 1 90.56 204 ASN B C 1
ATOM 6572 O O . ASN B 1 204 ? 19.906 17.516 3.736 1 90.56 204 ASN B O 1
ATOM 6576 N N . GLN B 1 205 ? 17.906 17.719 4.566 1 90.69 205 GLN B N 1
ATOM 6577 C CA . GLN B 1 205 ? 17.266 17.141 3.395 1 90.69 205 GLN B CA 1
ATOM 6578 C C . GLN B 1 205 ? 16.875 18.234 2.395 1 90.69 205 GLN B C 1
ATOM 6580 O O . GLN B 1 205 ? 16.234 17.938 1.375 1 90.69 205 GLN B O 1
ATOM 6585 N N . TYR B 1 206 ? 17.188 19.406 2.676 1 89.75 206 TYR B N 1
ATOM 6586 C CA . TYR B 1 206 ? 16.875 20.484 1.759 1 89.75 206 TYR B CA 1
ATOM 6587 C C . TYR B 1 206 ? 18.141 21.156 1.235 1 89.75 206 TYR B C 1
ATOM 6589 O O . TYR B 1 206 ? 19.141 21.234 1.949 1 89.75 206 TYR B O 1
ATOM 6597 N N . GLU B 1 207 ? 18.031 21.594 0.061 1 87.31 207 GLU B N 1
ATOM 6598 C CA . GLU B 1 207 ? 19.141 22.312 -0.543 1 87.31 207 GLU B CA 1
ATOM 6599 C C . GLU B 1 207 ? 19.234 23.734 -0.005 1 87.31 207 GLU B C 1
ATOM 6601 O O . GLU B 1 207 ? 18.203 24.375 0.273 1 87.31 207 GLU B O 1
ATOM 6606 N N . ILE B 1 208 ? 20.422 24.125 0.163 1 84.88 208 ILE B N 1
ATOM 6607 C CA . ILE B 1 208 ? 20.641 25.5 0.572 1 84.88 208 ILE B CA 1
ATOM 6608 C C . ILE B 1 208 ? 21.078 26.328 -0.636 1 84.88 208 ILE B C 1
ATOM 6610 O O . ILE B 1 208 ? 21.984 25.953 -1.372 1 84.88 208 ILE B O 1
ATOM 6614 N N . ILE B 1 209 ? 20.391 27.344 -0.81 1 80.25 209 ILE B N 1
ATOM 6615 C CA . ILE B 1 209 ? 20.688 28.219 -1.929 1 80.25 209 ILE B CA 1
ATOM 6616 C C . ILE B 1 209 ? 21.766 29.219 -1.522 1 80.25 209 ILE B C 1
ATOM 6618 O O . ILE B 1 209 ? 21.531 30.094 -0.689 1 80.25 209 ILE B O 1
ATOM 6622 N N . ILE B 1 210 ? 22.969 28.938 -2.031 1 76.38 210 ILE B N 1
ATOM 6623 C CA . ILE B 1 210 ? 24.078 29.828 -1.719 1 76.38 210 ILE B CA 1
ATOM 6624 C C . ILE B 1 210 ? 24.531 30.562 -2.984 1 76.38 210 ILE B C 1
ATOM 6626 O O . ILE B 1 210 ? 24.922 29.922 -3.969 1 76.38 210 ILE B O 1
ATOM 6630 N N . HIS B 1 211 ? 24.438 31.859 -2.969 1 67.88 211 HIS B N 1
ATOM 6631 C CA . HIS B 1 211 ? 24.859 32.625 -4.141 1 67.88 211 HIS B CA 1
ATOM 6632 C C . HIS B 1 211 ? 26.266 33.188 -3.965 1 67.88 211 HIS B C 1
ATOM 6634 O O . HIS B 1 211 ? 26.984 33.375 -4.949 1 67.88 211 HIS B O 1
ATOM 6640 N N . SER B 1 212 ? 26.641 33.594 -2.719 1 71.88 212 SER B N 1
ATOM 6641 C CA . SER B 1 212 ? 27.938 34.219 -2.439 1 71.88 212 SER B CA 1
ATOM 6642 C C . SER B 1 212 ? 28.531 33.688 -1.137 1 71.88 212 SER B C 1
ATOM 6644 O O . SER B 1 212 ? 27.812 33.062 -0.335 1 71.88 212 SER B O 1
ATOM 6646 N N . GLN B 1 213 ? 29.844 33.781 -0.983 1 72.88 213 GLN B N 1
ATOM 6647 C CA . GLN B 1 213 ? 30.516 33.344 0.227 1 72.88 213 GLN B CA 1
ATOM 6648 C C . GLN B 1 213 ? 30.031 34.125 1.449 1 72.88 213 GLN B C 1
ATOM 6650 O O . GLN B 1 213 ? 29.938 33.562 2.545 1 72.88 213 GLN B O 1
ATOM 6655 N N . LEU B 1 214 ? 29.812 35.312 1.226 1 71.44 214 LEU B N 1
ATOM 6656 C CA . LEU B 1 214 ? 29.297 36.125 2.316 1 71.44 214 LEU B CA 1
ATOM 6657 C C . LEU B 1 214 ? 27.938 35.625 2.779 1 71.44 214 LEU B C 1
ATOM 6659 O O . LEU B 1 214 ? 27.641 35.625 3.979 1 71.44 214 LEU B O 1
ATOM 6663 N N . GLU B 1 215 ? 27.203 35.188 1.848 1 75.69 215 GLU B N 1
ATOM 6664 C CA . GLU B 1 215 ? 25.891 34.656 2.164 1 75.69 215 GLU B CA 1
ATOM 6665 C C . GLU B 1 215 ? 25.984 33.344 2.904 1 75.69 215 GLU B C 1
ATOM 6667 O O . GLU B 1 215 ? 25.141 33.031 3.754 1 75.69 215 GLU B O 1
ATOM 6672 N N . GLU B 1 216 ? 27.031 32.625 2.592 1 77.44 216 GLU B N 1
ATOM 6673 C CA . GLU B 1 216 ? 27.234 31.344 3.246 1 77.44 216 GLU B CA 1
ATOM 6674 C C . GLU B 1 216 ? 27.469 31.531 4.742 1 77.44 216 GLU B C 1
ATOM 6676 O O . GLU B 1 216 ? 26.922 30.781 5.559 1 77.44 216 GLU B O 1
ATOM 6681 N N . ARG B 1 217 ? 28.25 32.469 5.047 1 74.56 217 ARG B N 1
ATOM 6682 C CA . ARG B 1 217 ? 28.547 32.719 6.453 1 74.56 217 ARG B CA 1
ATOM 6683 C C . ARG B 1 217 ? 27.312 33.219 7.191 1 74.56 217 ARG B C 1
ATOM 6685 O O . ARG B 1 217 ? 27.094 32.875 8.352 1 74.56 217 ARG B O 1
ATOM 6692 N N . HIS B 1 218 ? 26.641 34 6.457 1 78.31 218 HIS B N 1
ATOM 6693 C CA . HIS B 1 218 ? 25.422 34.531 7.043 1 78.31 218 HIS B CA 1
ATOM 6694 C C . HIS B 1 218 ? 24.406 33.438 7.32 1 78.31 218 HIS B C 1
ATOM 6696 O O . HIS B 1 218 ? 23.812 33.406 8.398 1 78.31 218 HIS B O 1
ATOM 6702 N N . ILE B 1 219 ? 24.234 32.562 6.395 1 82.38 219 ILE B N 1
ATOM 6703 C CA . ILE B 1 219 ? 23.281 31.469 6.52 1 82.38 219 ILE B CA 1
ATOM 6704 C C . ILE B 1 219 ? 23.703 30.547 7.656 1 82.38 219 ILE B C 1
ATOM 6706 O O . ILE B 1 219 ? 22.875 30.078 8.438 1 82.38 219 ILE B O 1
ATOM 6710 N N . GLU B 1 220 ? 24.938 30.344 7.766 1 81.5 220 GLU B N 1
ATOM 6711 C CA . GLU B 1 220 ? 25.453 29.484 8.828 1 81.5 220 GLU B CA 1
ATOM 6712 C C . GLU B 1 220 ? 25.141 30.078 10.203 1 81.5 220 GLU B C 1
ATOM 6714 O O . GLU B 1 220 ? 24.781 29.359 11.133 1 81.5 220 GLU B O 1
ATOM 6719 N N . THR B 1 221 ? 25.328 31.312 10.312 1 80.88 221 THR B N 1
ATOM 6720 C CA . THR B 1 221 ? 25.062 31.984 11.586 1 80.88 221 THR B CA 1
ATOM 6721 C C . THR B 1 221 ? 23.594 31.906 11.953 1 80.88 221 THR B C 1
ATOM 6723 O O . THR B 1 221 ? 23.25 31.641 13.102 1 80.88 221 THR B O 1
ATOM 6726 N N . ILE B 1 222 ? 22.812 32.125 10.977 1 85.12 222 ILE B N 1
ATOM 6727 C CA . ILE B 1 222 ? 21.375 32.094 11.219 1 85.12 222 ILE B CA 1
ATOM 6728 C C . ILE B 1 222 ? 20.938 30.688 11.609 1 85.12 222 ILE B C 1
ATOM 6730 O O . ILE B 1 222 ? 20.062 30.516 12.469 1 85.12 222 ILE B O 1
ATOM 6734 N N . LEU B 1 223 ? 21.484 29.719 10.984 1 88.62 223 LEU B N 1
ATOM 6735 C CA . LEU B 1 223 ? 21.156 28.328 11.305 1 88.62 223 LEU B CA 1
ATOM 6736 C C . LEU B 1 223 ? 21.594 27.984 12.719 1 88.62 223 LEU B C 1
ATOM 6738 O O . LEU B 1 223 ? 20.844 27.328 13.453 1 88.62 223 LEU B O 1
ATOM 6742 N N . ARG B 1 224 ? 22.641 28.453 13.164 1 87 224 ARG B N 1
ATOM 6743 C CA . ARG B 1 224 ? 23.141 28.172 14.5 1 87 224 ARG B CA 1
ATOM 6744 C C . ARG B 1 224 ? 22.266 28.812 15.578 1 87 224 ARG B C 1
ATOM 6746 O O . ARG B 1 224 ? 21.969 28.188 16.594 1 87 224 ARG B O 1
ATOM 6753 N N . VAL B 1 225 ? 21.938 30 15.297 1 87.12 225 VAL B N 1
ATOM 6754 C CA . VAL B 1 225 ? 21.109 30.719 16.25 1 87.12 225 VAL B CA 1
ATOM 6755 C C . VAL B 1 225 ? 19.734 30.078 16.328 1 87.12 225 VAL B C 1
ATOM 6757 O O . VAL B 1 225 ? 19.188 29.875 17.422 1 87.12 225 VAL B O 1
ATOM 6760 N N . GLY B 1 226 ? 19.266 29.766 15.211 1 90.38 226 GLY B N 1
ATOM 6761 C CA . GLY B 1 226 ? 17.953 29.172 15.172 1 90.38 226 GLY B CA 1
ATOM 6762 C C . GLY B 1 226 ? 17.891 27.797 15.82 1 90.38 226 GLY B C 1
ATOM 6763 O O . GLY B 1 226 ? 16.875 27.406 16.391 1 90.38 226 GLY B O 1
ATOM 6764 N N . LEU B 1 227 ? 19.016 27.078 15.805 1 91.88 227 LEU B N 1
ATOM 6765 C CA . LEU B 1 227 ? 19.031 25.688 16.266 1 91.88 227 LEU B CA 1
ATOM 6766 C C . LEU B 1 227 ? 19.484 25.609 17.719 1 91.88 227 LEU B C 1
ATOM 6768 O O . LEU B 1 227 ? 19.031 24.734 18.469 1 91.88 227 LEU B O 1
ATOM 6772 N N . PHE B 1 228 ? 20.344 26.547 18.219 1 88.06 228 PHE B N 1
ATOM 6773 C CA . PHE B 1 228 ? 20.984 26.25 19.484 1 88.06 228 PHE B CA 1
ATOM 6774 C C . PHE B 1 228 ? 20.891 27.438 20.438 1 88.06 228 PHE B C 1
ATOM 6776 O O . PHE B 1 228 ? 21.344 27.375 21.578 1 88.06 228 PHE B O 1
ATOM 6783 N N . ASP B 1 229 ? 20.25 28.516 19.922 1 87.12 229 ASP B N 1
ATOM 6784 C CA . ASP B 1 229 ? 20.125 29.656 20.828 1 87.12 229 ASP B CA 1
ATOM 6785 C C . ASP B 1 229 ? 19.234 29.328 22.031 1 87.12 229 ASP B C 1
ATOM 6787 O O . ASP B 1 229 ? 18.25 28.594 21.891 1 87.12 229 ASP B O 1
ATOM 6791 N N . ARG B 1 230 ? 19.547 29.891 23.203 1 85.75 230 ARG B N 1
ATOM 6792 C CA . ARG B 1 230 ? 18.875 29.5 24.438 1 85.75 230 ARG B CA 1
ATOM 6793 C C . ARG B 1 230 ? 17.891 30.578 24.891 1 85.75 230 ARG B C 1
ATOM 6795 O O . ARG B 1 230 ? 17.25 30.453 25.938 1 85.75 230 ARG B O 1
ATOM 6802 N N . ARG B 1 231 ? 17.812 31.625 24.141 1 88 231 ARG B N 1
ATOM 6803 C CA . ARG B 1 231 ? 16.812 32.625 24.484 1 88 231 ARG B CA 1
ATOM 6804 C C . ARG B 1 231 ? 15.406 32.031 24.469 1 88 231 ARG B C 1
ATOM 6806 O O . ARG B 1 231 ? 15.062 31.281 23.562 1 88 231 ARG B O 1
ATOM 6813 N N . ALA B 1 232 ? 14.578 32.312 25.328 1 89.12 232 ALA B N 1
ATOM 6814 C CA . ALA B 1 232 ? 13.266 31.703 25.562 1 89.12 232 ALA B CA 1
ATOM 6815 C C . ALA B 1 232 ? 12.359 31.891 24.359 1 89.12 232 ALA B C 1
ATOM 6817 O O . ALA B 1 232 ? 11.594 30.984 24 1 89.12 232 ALA B O 1
ATOM 6818 N N . GLU B 1 233 ? 12.422 33 23.734 1 88.69 233 GLU B N 1
ATOM 6819 C CA . GLU B 1 233 ? 11.57 33.25 22.578 1 88.69 233 GLU B CA 1
ATOM 6820 C C . GLU B 1 233 ? 11.93 32.344 21.406 1 88.69 233 GLU B C 1
ATOM 6822 O O . GLU B 1 233 ? 11.039 31.781 20.75 1 88.69 233 GLU B O 1
ATOM 6827 N N . VAL B 1 234 ? 13.211 32.156 21.219 1 90.62 234 VAL B N 1
ATOM 6828 C CA . VAL B 1 234 ? 13.68 31.328 20.125 1 90.62 234 VAL B CA 1
ATOM 6829 C C . VAL B 1 234 ? 13.383 29.859 20.438 1 90.62 234 VAL B C 1
ATOM 6831 O O . VAL B 1 234 ? 13.016 29.094 19.547 1 90.62 234 VAL B O 1
ATOM 6834 N N . GLN B 1 235 ? 13.484 29.516 21.688 1 91.75 235 GLN B N 1
ATOM 6835 C CA . GLN B 1 235 ? 13.211 28.141 22.094 1 91.75 235 GLN B CA 1
ATOM 6836 C C . GLN B 1 235 ? 11.734 27.797 21.891 1 91.75 235 GLN B C 1
ATOM 6838 O O . GLN B 1 235 ? 11.414 26.688 21.453 1 91.75 235 GLN B O 1
ATOM 6843 N N . ARG B 1 236 ? 10.938 28.719 22.203 1 92.44 236 ARG B N 1
ATOM 6844 C CA . ARG B 1 236 ? 9.508 28.484 22.047 1 92.44 236 ARG B CA 1
ATOM 6845 C C . ARG B 1 236 ? 9.148 28.359 20.562 1 92.44 236 ARG B C 1
ATOM 6847 O O . ARG B 1 236 ? 8.359 27.484 20.188 1 92.44 236 ARG B O 1
ATOM 6854 N N . MET B 1 237 ? 9.75 29.203 19.812 1 93.56 237 MET B N 1
ATOM 6855 C CA . MET B 1 237 ? 9.484 29.156 18.375 1 93.56 237 MET B CA 1
ATOM 6856 C C . MET B 1 237 ? 10.023 27.859 17.781 1 93.56 237 MET B C 1
ATOM 6858 O O . MET B 1 237 ? 9.367 27.234 16.938 1 93.56 237 MET B O 1
ATOM 6862 N N . ARG B 1 238 ? 11.164 27.5 18.203 1 95.06 238 ARG B N 1
ATOM 6863 C CA . ARG B 1 238 ? 11.773 26.266 17.734 1 95.06 238 ARG B CA 1
ATOM 6864 C C . ARG B 1 238 ? 10.914 25.062 18.078 1 95.06 238 ARG B C 1
ATOM 6866 O O . ARG B 1 238 ? 10.703 24.172 17.25 1 95.06 238 ARG B O 1
ATOM 6873 N N . ALA B 1 239 ? 10.469 25.031 19.266 1 95 239 ALA B N 1
ATOM 6874 C CA . ALA B 1 239 ? 9.633 23.922 19.719 1 95 239 ALA B CA 1
ATOM 6875 C C . ALA B 1 239 ? 8.336 23.844 18.922 1 95 239 ALA B C 1
ATOM 6877 O O . ALA B 1 239 ? 7.879 22.75 18.578 1 95 239 ALA B O 1
ATOM 6878 N N . ARG B 1 240 ? 7.816 24.969 18.594 1 91.94 240 ARG B N 1
ATOM 6879 C CA . ARG B 1 240 ? 6.574 25.016 17.828 1 91.94 240 ARG B CA 1
ATOM 6880 C C . ARG B 1 240 ? 6.789 24.516 16.406 1 91.94 240 ARG B C 1
ATOM 6882 O O . ARG B 1 240 ? 5.973 23.766 15.875 1 91.94 240 ARG B O 1
ATOM 6889 N N . VAL B 1 241 ? 7.867 24.969 15.812 1 94.69 241 VAL B N 1
ATOM 6890 C CA . VAL B 1 241 ? 8.164 24.562 14.438 1 94.69 241 VAL B CA 1
ATOM 6891 C C . VAL B 1 241 ? 8.469 23.078 14.383 1 94.69 241 VAL B C 1
ATOM 6893 O O . VAL B 1 241 ? 7.992 22.359 13.492 1 94.69 241 VAL B O 1
ATOM 6896 N N . ALA B 1 242 ? 9.25 22.609 15.328 1 95.25 242 ALA B N 1
ATOM 6897 C CA . ALA B 1 242 ? 9.578 21.188 15.375 1 95.25 242 ALA B CA 1
ATOM 6898 C C . ALA B 1 242 ? 8.32 20.344 15.562 1 95.25 242 ALA B C 1
ATOM 6900 O O . ALA B 1 242 ? 8.164 19.312 14.906 1 95.25 242 ALA B O 1
ATOM 6901 N N . ALA B 1 243 ? 7.438 20.766 16.422 1 90.56 243 ALA B N 1
ATOM 6902 C CA . ALA B 1 243 ? 6.195 20.031 16.656 1 90.56 243 ALA B CA 1
ATOM 6903 C C . ALA B 1 243 ? 5.328 20 15.398 1 90.56 243 ALA B C 1
ATOM 6905 O O . ALA B 1 243 ? 4.715 18.969 15.086 1 90.56 243 ALA B O 1
ATOM 6906 N N . CYS B 1 244 ? 5.309 21.094 14.688 1 87.69 244 CYS B N 1
ATOM 6907 C CA . CYS B 1 244 ? 4.52 21.188 13.469 1 87.69 244 CYS B CA 1
ATOM 6908 C C . CYS B 1 244 ? 5.066 20.25 12.398 1 87.69 244 CYS B C 1
ATOM 6910 O O . CYS B 1 244 ? 4.301 19.531 11.742 1 87.69 244 CYS B O 1
ATOM 6912 N N . ILE B 1 245 ? 6.352 20.219 12.312 1 90.94 245 ILE B N 1
ATOM 6913 C CA . ILE B 1 245 ? 6.973 19.406 11.273 1 90.94 245 ILE B CA 1
ATOM 6914 C C . ILE B 1 245 ? 6.844 17.922 11.641 1 90.94 245 ILE B C 1
ATOM 6916 O O . ILE B 1 245 ? 6.664 17.078 10.758 1 90.94 245 ILE B O 1
ATOM 6920 N N . ARG B 1 246 ? 6.871 17.594 12.906 1 88.56 246 ARG B N 1
ATOM 6921 C CA . ARG B 1 246 ? 6.676 16.219 13.344 1 88.56 246 ARG B CA 1
ATOM 6922 C C . ARG B 1 246 ? 5.27 15.727 13.008 1 88.56 246 ARG B C 1
ATOM 6924 O O . ARG B 1 246 ? 5.07 14.555 12.688 1 88.56 246 ARG B O 1
ATOM 6931 N N . ARG B 1 247 ? 4.355 16.625 13.008 1 80.81 247 ARG B N 1
ATOM 6932 C CA . ARG B 1 247 ? 2.967 16.266 12.742 1 80.81 247 ARG B CA 1
ATOM 6933 C C . ARG B 1 247 ? 2.73 16.062 11.25 1 80.81 247 ARG B C 1
ATOM 6935 O O . ARG B 1 247 ? 1.862 15.289 10.859 1 80.81 247 ARG B O 1
ATOM 6942 N N . GLU B 1 248 ? 3.58 16.781 10.5 1 77.62 248 GLU B N 1
ATOM 6943 C CA . GLU B 1 248 ? 3.395 16.75 9.055 1 77.62 248 GLU B CA 1
ATOM 6944 C C . GLU B 1 248 ? 4.195 15.602 8.43 1 77.62 248 GLU B C 1
ATOM 6946 O O . GLU B 1 248 ? 4.379 15.562 7.211 1 77.62 248 GLU B O 1
ATOM 6951 N N . ARG B 1 249 ? 4.566 14.68 9.234 1 80.25 249 ARG B N 1
ATOM 6952 C CA . ARG B 1 249 ? 5.309 13.547 8.695 1 80.25 249 ARG B CA 1
ATOM 6953 C C . ARG B 1 249 ? 4.367 12.555 8.023 1 80.25 249 ARG B C 1
ATOM 6955 O O . ARG B 1 249 ? 3.215 12.406 8.438 1 80.25 249 ARG B O 1
ATOM 6962 N N . ARG B 1 250 ? 4.91 12.016 7.023 1 73.94 250 ARG B N 1
ATOM 6963 C CA . ARG B 1 250 ? 4.121 11.016 6.312 1 73.94 250 ARG B CA 1
ATOM 6964 C C . ARG B 1 250 ? 3.906 9.773 7.176 1 73.94 250 ARG B C 1
ATOM 6966 O O . ARG B 1 250 ? 4.852 9.258 7.773 1 73.94 250 ARG B O 1
ATOM 6973 N N . ARG B 1 251 ? 2.541 9.531 7.289 1 65.75 251 ARG B N 1
ATOM 6974 C CA . ARG B 1 251 ? 2.219 8.328 8.055 1 65.75 251 ARG B CA 1
ATOM 6975 C C . ARG B 1 251 ? 1.893 7.16 7.129 1 65.75 251 ARG B C 1
ATOM 6977 O O . ARG B 1 251 ? 1.59 7.363 5.949 1 65.75 251 ARG B O 1
ATOM 6984 N N . GLY B 1 252 ? 2.336 6.027 7.207 1 62.66 252 GLY B N 1
ATOM 6985 C CA . GLY B 1 252 ? 2.047 4.887 6.352 1 62.66 252 GLY B CA 1
ATOM 6986 C C . GLY B 1 252 ? 3.07 3.775 6.477 1 62.66 252 GLY B C 1
ATOM 6987 O O . GLY B 1 252 ? 3.428 3.139 5.484 1 62.66 252 GLY B O 1
ATOM 6988 N N . THR B 1 253 ? 3.438 3.596 7.551 1 65.81 253 THR B N 1
ATOM 6989 C CA . THR B 1 253 ? 4.465 2.586 7.777 1 65.81 253 THR B CA 1
ATOM 6990 C C . THR B 1 253 ? 3.883 1.182 7.648 1 65.81 253 THR B C 1
ATOM 6992 O O . THR B 1 253 ? 4.57 0.258 7.207 1 65.81 253 THR B O 1
ATOM 6995 N N . VAL B 1 254 ? 2.578 1.172 7.801 1 65.88 254 VAL B N 1
ATOM 6996 C CA . VAL B 1 254 ? 1.982 -0.16 7.781 1 65.88 254 VAL B CA 1
ATOM 6997 C C . VAL B 1 254 ? 1.868 -0.654 6.344 1 65.88 254 VAL B C 1
ATOM 6999 O O . VAL B 1 254 ? 2.125 -1.827 6.059 1 65.88 254 VAL B O 1
ATOM 7002 N N . GLN B 1 255 ? 1.572 0.244 5.461 1 70.25 255 GLN B N 1
ATOM 7003 C CA . GLN B 1 255 ? 1.438 -0.137 4.059 1 70.25 255 GLN B CA 1
ATOM 7004 C C . GLN B 1 255 ? 2.775 -0.594 3.48 1 70.25 255 GLN B C 1
ATOM 7006 O O . GLN B 1 255 ? 2.832 -1.568 2.729 1 70.25 255 GLN B O 1
ATOM 7011 N N . VAL B 1 256 ? 3.812 -0.007 3.877 1 74.69 256 VAL B N 1
ATOM 7012 C CA . VAL B 1 256 ? 5.137 -0.36 3.381 1 74.69 256 VAL B CA 1
ATOM 7013 C C . VAL B 1 256 ? 5.566 -1.703 3.967 1 74.69 256 VAL B C 1
ATOM 7015 O O . VAL B 1 256 ? 6.145 -2.537 3.264 1 74.69 256 VAL B O 1
ATOM 7018 N N . LEU B 1 257 ? 5.227 -1.945 5.152 1 75 257 LEU B N 1
ATOM 7019 C CA . LEU B 1 257 ? 5.598 -3.195 5.805 1 75 257 LEU B CA 1
ATOM 7020 C C . LEU B 1 257 ? 4.887 -4.379 5.16 1 75 257 LEU B C 1
ATOM 7022 O O . LEU B 1 257 ? 5.457 -5.465 5.047 1 75 257 LEU B O 1
ATOM 7026 N N . VAL B 1 258 ? 3.809 -4.098 4.711 1 73.12 258 VAL B N 1
ATOM 7027 C CA . VAL B 1 258 ? 3.049 -5.16 4.059 1 73.12 258 VAL B CA 1
ATOM 7028 C C . VAL B 1 258 ? 3.682 -5.496 2.711 1 73.12 258 VAL B C 1
ATOM 7030 O O . VAL B 1 258 ? 3.82 -6.668 2.359 1 73.12 258 VAL B O 1
ATOM 7033 N N . SER B 1 259 ? 3.996 -4.492 2.033 1 79.12 259 SER B N 1
ATOM 7034 C CA . SER B 1 259 ? 4.621 -4.727 0.734 1 79.12 259 SER B CA 1
ATOM 7035 C C . SER B 1 259 ? 5.965 -5.43 0.886 1 79.12 259 SER B C 1
ATOM 7037 O O . SER B 1 259 ? 6.332 -6.266 0.057 1 79.12 259 SER B O 1
ATOM 7039 N N . LEU B 1 260 ? 6.613 -5.105 1.926 1 84.31 260 LEU B N 1
ATOM 7040 C CA . LEU B 1 260 ? 7.883 -5.773 2.201 1 84.31 260 LEU B CA 1
ATOM 7041 C C . LEU B 1 260 ? 7.652 -7.238 2.568 1 84.31 260 LEU B C 1
ATOM 7043 O O . LEU B 1 260 ? 8.375 -8.117 2.096 1 84.31 260 LEU B O 1
ATOM 7047 N N . ALA B 1 261 ? 6.66 -7.426 3.318 1 81.12 261 ALA B N 1
ATOM 7048 C CA . ALA B 1 261 ? 6.324 -8.789 3.705 1 81.12 261 ALA B CA 1
ATOM 7049 C C . ALA B 1 261 ? 5.914 -9.617 2.488 1 81.12 261 ALA B C 1
ATOM 7051 O O . ALA B 1 261 ? 6.273 -10.797 2.383 1 81.12 261 ALA B O 1
ATOM 7052 N N . TRP B 1 262 ? 5.25 -8.938 1.642 1 82.81 262 TRP B N 1
ATOM 7053 C CA . TRP B 1 262 ? 4.836 -9.609 0.416 1 82.81 262 TRP B CA 1
ATOM 7054 C C . TRP B 1 262 ? 6.047 -10.062 -0.393 1 82.81 262 TRP B C 1
ATOM 7056 O O . TRP B 1 262 ? 6.055 -11.164 -0.945 1 82.81 262 TRP B O 1
ATOM 7066 N N . PHE B 1 263 ? 6.98 -9.32 -0.516 1 89.31 263 PHE B N 1
ATOM 7067 C CA . PHE B 1 263 ? 8.195 -9.68 -1.246 1 89.31 263 PHE B CA 1
ATOM 7068 C C . PHE B 1 263 ? 8.891 -10.867 -0.595 1 89.31 263 PHE B C 1
ATOM 7070 O O . PHE B 1 263 ? 9.336 -11.789 -1.285 1 89.31 263 PHE B O 1
ATOM 7077 N N . LEU B 1 264 ? 8.891 -10.828 0.668 1 87.75 264 LEU B N 1
ATOM 7078 C CA . LEU B 1 264 ? 9.578 -11.891 1.386 1 87.75 264 LEU B CA 1
ATOM 7079 C C . LEU B 1 264 ? 8.828 -13.211 1.255 1 87.75 264 LEU B C 1
ATOM 7081 O O . LEU B 1 264 ? 9.438 -14.266 1.098 1 87.75 264 LEU B O 1
ATOM 7085 N N . VAL B 1 265 ? 7.539 -13.117 1.306 1 83.56 265 VAL B N 1
ATOM 7086 C CA . VAL B 1 265 ? 6.738 -14.328 1.137 1 83.56 265 VAL B CA 1
ATOM 7087 C C . VAL B 1 265 ? 6.891 -14.852 -0.29 1 83.56 265 VAL B C 1
ATOM 7089 O O . VAL B 1 265 ? 7.043 -16.062 -0.502 1 83.56 265 VAL B O 1
ATOM 7092 N N . ALA B 1 266 ? 6.844 -13.922 -1.203 1 87.06 266 ALA B N 1
ATOM 7093 C CA . ALA B 1 266 ? 7.043 -14.32 -2.596 1 87.06 266 ALA B CA 1
ATOM 7094 C C . ALA B 1 266 ? 8.414 -14.969 -2.791 1 87.06 266 ALA B C 1
ATOM 7096 O O . ALA B 1 266 ? 8.547 -15.945 -3.527 1 87.06 266 ALA B O 1
ATOM 7097 N N . MET B 1 267 ? 9.438 -14.453 -2.105 1 90 267 MET B N 1
ATOM 7098 C CA . MET B 1 267 ? 10.773 -15.031 -2.168 1 90 267 MET B CA 1
ATOM 7099 C C . MET B 1 267 ? 10.797 -16.422 -1.567 1 90 267 MET B C 1
ATOM 7101 O O . MET B 1 267 ? 11.383 -17.344 -2.145 1 90 267 MET B O 1
ATOM 7105 N N . GLY B 1 268 ? 10.102 -16.578 -0.464 1 86.25 268 GLY B N 1
ATOM 7106 C CA . GLY B 1 268 ? 10.016 -17.891 0.15 1 86.25 268 GLY B CA 1
ATOM 7107 C C . GLY B 1 268 ? 9.336 -18.906 -0.731 1 86.25 268 GLY B C 1
ATOM 7108 O O . GLY B 1 268 ? 9.805 -20.047 -0.856 1 86.25 268 GLY B O 1
ATOM 7109 N N . ILE B 1 269 ? 8.32 -18.469 -1.398 1 83.44 269 ILE B N 1
ATOM 7110 C CA . ILE B 1 269 ? 7.566 -19.359 -2.279 1 83.44 269 ILE B CA 1
ATOM 7111 C C . ILE B 1 269 ? 8.406 -19.703 -3.504 1 83.44 269 ILE B C 1
ATOM 7113 O O . ILE B 1 269 ? 8.445 -20.859 -3.932 1 83.44 269 ILE B O 1
ATOM 7117 N N . SER B 1 270 ? 9.102 -18.75 -3.986 1 87.06 270 SER B N 1
ATOM 7118 C CA . SER B 1 270 ? 9.922 -18.984 -5.168 1 87.06 270 SER B CA 1
ATOM 7119 C C . SER B 1 270 ? 11.086 -19.922 -4.848 1 87.06 270 SER B C 1
ATOM 7121 O O . SER B 1 270 ? 11.453 -20.766 -5.676 1 87.06 270 SER B O 1
ATOM 7123 N N . ILE B 1 271 ? 11.648 -19.781 -3.68 1 87.25 271 ILE B N 1
ATOM 7124 C CA . ILE B 1 271 ? 12.727 -20.656 -3.262 1 87.25 271 ILE B CA 1
ATOM 7125 C C . ILE B 1 271 ? 12.203 -22.094 -3.121 1 87.25 271 ILE B C 1
ATOM 7127 O O . ILE B 1 271 ? 12.828 -23.047 -3.594 1 87.25 271 ILE B O 1
ATOM 7131 N N . ASN B 1 272 ? 11.023 -22.234 -2.596 1 83.31 272 ASN B N 1
ATOM 7132 C CA . ASN B 1 272 ? 10.438 -23.562 -2.422 1 83.31 272 ASN B CA 1
ATOM 7133 C C . ASN B 1 272 ? 10.07 -24.188 -3.762 1 83.31 272 ASN B C 1
ATOM 7135 O O . ASN B 1 272 ? 10.227 -25.391 -3.947 1 83.31 272 ASN B O 1
ATOM 7139 N N . LYS B 1 273 ? 9.617 -23.391 -4.664 1 80.81 273 LYS B N 1
ATOM 7140 C CA . LYS B 1 273 ? 9.25 -23.906 -5.98 1 80.81 273 LYS B CA 1
ATOM 7141 C C . LYS B 1 273 ? 10.484 -24.312 -6.777 1 80.81 273 LYS B C 1
ATOM 7143 O O . LYS B 1 273 ? 10.453 -25.312 -7.508 1 80.81 273 LYS B O 1
ATOM 7148 N N . ALA B 1 274 ? 11.492 -23.578 -6.641 1 81.25 274 ALA B N 1
ATOM 7149 C CA . ALA B 1 274 ? 12.703 -23.859 -7.402 1 81.25 274 ALA B CA 1
ATOM 7150 C C . ALA B 1 274 ? 13.406 -25.109 -6.871 1 81.25 274 ALA B C 1
ATOM 7152 O O . ALA B 1 274 ? 13.945 -25.906 -7.645 1 81.25 274 ALA B O 1
ATOM 7153 N N . PHE B 1 275 ? 13.438 -25.297 -5.582 1 80.12 275 PHE B N 1
ATOM 7154 C CA . PHE B 1 275 ? 14.172 -26.406 -4.988 1 80.12 275 PHE B CA 1
ATOM 7155 C C . PHE B 1 275 ? 13.266 -27.609 -4.789 1 80.12 275 PHE B C 1
ATOM 7157 O O . PHE B 1 275 ? 13.742 -28.734 -4.617 1 80.12 275 PHE B O 1
ATOM 7164 N N . GLY B 1 276 ? 11.961 -27.297 -4.742 1 70.44 276 GLY B N 1
ATOM 7165 C CA . GLY B 1 276 ? 11.055 -28.422 -4.586 1 70.44 276 GLY B CA 1
ATOM 7166 C C . GLY B 1 276 ? 10.898 -29.234 -5.852 1 70.44 276 GLY B C 1
ATOM 7167 O O . GLY B 1 276 ? 11.633 -29.047 -6.82 1 70.44 276 GLY B O 1
ATOM 7168 N N . ASP B 1 277 ? 10.086 -30.297 -5.844 1 56.78 277 ASP B N 1
ATOM 7169 C CA . ASP B 1 277 ? 9.891 -31.297 -6.883 1 56.78 277 ASP B CA 1
ATOM 7170 C C . ASP B 1 277 ? 9.281 -30.672 -8.141 1 56.78 277 ASP B C 1
ATOM 7172 O O . ASP B 1 277 ? 9.188 -31.328 -9.18 1 56.78 277 ASP B O 1
ATOM 7176 N N . LEU B 1 278 ? 8.82 -29.406 -8 1 49.28 278 LEU B N 1
ATOM 7177 C CA . LEU B 1 278 ? 8.039 -28.812 -9.07 1 49.28 278 LEU B CA 1
ATOM 7178 C C . LEU B 1 278 ? 8.938 -28.031 -10.031 1 49.28 278 LEU B C 1
ATOM 7180 O O . LEU B 1 278 ? 8.445 -27.406 -10.977 1 49.28 278 LEU B O 1
ATOM 7184 N N . GLY B 1 279 ? 10.219 -27.984 -9.852 1 53.94 279 GLY B N 1
ATOM 7185 C CA . GLY B 1 279 ? 11.039 -26.953 -10.461 1 53.94 279 GLY B CA 1
ATOM 7186 C C . GLY B 1 279 ? 11.211 -27.125 -11.961 1 53.94 279 GLY B C 1
ATOM 7187 O O . GLY B 1 279 ? 11.656 -28.188 -12.414 1 53.94 279 GLY B O 1
ATOM 7188 N N . GLU B 1 280 ? 10.094 -26.672 -12.797 1 60.59 280 GLU B N 1
ATOM 7189 C CA . GLU B 1 280 ? 10.398 -26.453 -14.203 1 60.59 280 GLU B CA 1
ATOM 7190 C C . GLU B 1 280 ? 11.422 -25.344 -14.391 1 60.59 280 GLU B C 1
ATOM 7192 O O . GLU B 1 280 ? 11.711 -24.594 -13.445 1 60.59 280 GLU B O 1
ATOM 7197 N N . ASN B 1 281 ? 12.258 -25.531 -15.391 1 61.5 281 ASN B N 1
ATOM 7198 C CA . ASN B 1 281 ? 13.25 -24.5 -15.719 1 61.5 281 ASN B CA 1
ATOM 7199 C C . ASN B 1 281 ? 12.688 -23.109 -15.516 1 61.5 281 ASN B C 1
ATOM 7201 O O . ASN B 1 281 ? 13.406 -22.188 -15.109 1 61.5 281 ASN B O 1
ATOM 7205 N N . SER B 1 282 ? 11.438 -23.062 -15.641 1 70.56 282 SER B N 1
ATOM 7206 C CA . SER B 1 282 ? 10.805 -21.75 -15.531 1 70.56 282 SER B CA 1
ATOM 7207 C C . SER B 1 282 ? 10.789 -21.281 -14.078 1 70.56 282 SER B C 1
ATOM 7209 O O . SER B 1 282 ? 10.922 -20.078 -13.812 1 70.56 282 SER B O 1
ATOM 7211 N N . THR B 1 283 ? 10.875 -22.25 -13.195 1 78.06 283 THR B N 1
ATOM 7212 C CA . THR B 1 283 ? 10.789 -21.875 -11.789 1 78.06 283 THR B CA 1
ATOM 7213 C C . THR B 1 283 ? 12.141 -21.375 -11.273 1 78.06 283 THR B C 1
ATOM 7215 O O . THR B 1 283 ? 12.188 -20.469 -10.438 1 78.06 283 THR B O 1
ATOM 7218 N N . ALA B 1 284 ? 13.141 -21.938 -11.844 1 82.12 284 ALA B N 1
ATOM 7219 C CA . ALA B 1 284 ? 14.461 -21.469 -11.445 1 82.12 284 ALA B CA 1
ATOM 7220 C C . ALA B 1 284 ? 14.719 -20.062 -11.953 1 82.12 284 ALA B C 1
ATOM 7222 O O . ALA B 1 284 ? 15.281 -19.234 -11.242 1 82.12 284 ALA B O 1
ATOM 7223 N N . HIS B 1 285 ? 14.273 -19.875 -13.125 1 85.31 285 HIS B N 1
ATOM 7224 C CA . HIS B 1 285 ? 14.492 -18.547 -13.703 1 85.31 285 HIS B CA 1
ATOM 7225 C C . HIS B 1 285 ? 13.594 -17.516 -13.047 1 85.31 285 HIS B C 1
ATOM 7227 O O . HIS B 1 285 ? 13.945 -16.328 -12.977 1 85.31 285 HIS B O 1
ATOM 7233 N N . ASN B 1 286 ? 12.516 -17.922 -12.555 1 88.12 286 ASN B N 1
ATOM 7234 C CA . ASN B 1 286 ? 11.664 -17.016 -11.789 1 88.12 286 ASN B CA 1
ATOM 7235 C C . ASN B 1 286 ? 12.32 -16.625 -10.469 1 88.12 286 ASN B C 1
ATOM 7237 O O . ASN B 1 286 ? 12.188 -15.484 -10.016 1 88.12 286 ASN B O 1
ATOM 7241 N N . LEU B 1 287 ? 12.992 -17.578 -9.938 1 91 287 LEU B N 1
ATOM 7242 C CA . LEU B 1 287 ? 13.734 -17.266 -8.727 1 91 287 LEU B CA 1
ATOM 7243 C C . LEU B 1 287 ? 14.844 -16.25 -9.008 1 91 287 LEU B C 1
ATOM 7245 O O . LEU B 1 287 ? 15.102 -15.359 -8.203 1 91 287 LEU B O 1
ATOM 7249 N N . ALA B 1 288 ? 15.469 -16.406 -10.148 1 94.25 288 ALA B N 1
ATOM 7250 C CA . ALA B 1 288 ? 16.531 -15.484 -10.523 1 94.25 288 ALA B CA 1
ATOM 7251 C C . ALA B 1 288 ? 16 -14.062 -10.656 1 94.25 288 ALA B C 1
ATOM 7253 O O . ALA B 1 288 ? 16.688 -13.102 -10.312 1 94.25 288 ALA B O 1
ATOM 7254 N N . LEU B 1 289 ? 14.828 -13.953 -11.109 1 93.19 289 LEU B N 1
ATOM 7255 C CA . LEU B 1 289 ? 14.195 -12.641 -11.203 1 93.19 289 LEU B CA 1
ATOM 7256 C C . LEU B 1 289 ? 14.008 -12.031 -9.82 1 93.19 289 LEU B C 1
ATOM 7258 O O . LEU B 1 289 ? 14.258 -10.844 -9.617 1 93.19 289 LEU B O 1
ATOM 7262 N N . GLY B 1 290 ? 13.602 -12.828 -8.914 1 93.88 290 GLY B N 1
ATOM 7263 C CA . GLY B 1 290 ? 13.477 -12.359 -7.539 1 93.88 290 GLY B CA 1
ATOM 7264 C C . GLY B 1 290 ? 14.797 -11.961 -6.918 1 93.88 290 GLY B C 1
ATOM 7265 O O . GLY B 1 290 ? 14.867 -10.969 -6.18 1 93.88 290 GLY B O 1
ATOM 7266 N N . LEU B 1 291 ? 15.82 -12.648 -7.277 1 96.69 291 LEU B N 1
ATOM 7267 C CA . LEU B 1 291 ? 17.141 -12.375 -6.719 1 96.69 291 LEU B CA 1
ATOM 7268 C C . LEU B 1 291 ? 17.672 -11.047 -7.238 1 96.69 291 LEU B C 1
ATOM 7270 O O . LEU B 1 291 ? 18.219 -10.25 -6.469 1 96.69 291 LEU B O 1
ATOM 7274 N N . VAL B 1 292 ? 17.469 -10.805 -8.477 1 96.56 292 VAL B N 1
ATOM 7275 C CA . VAL B 1 292 ? 18.031 -9.586 -9.055 1 96.56 292 VAL B CA 1
ATOM 7276 C C . VAL B 1 292 ? 17.312 -8.367 -8.484 1 96.56 292 VAL B C 1
ATOM 7278 O O . VAL B 1 292 ? 17.906 -7.297 -8.336 1 96.56 292 VAL B O 1
ATOM 7281 N N . MET B 1 293 ? 16.094 -8.516 -8.055 1 96.31 293 MET B N 1
ATOM 7282 C CA . MET B 1 293 ? 15.305 -7.387 -7.582 1 96.31 293 MET B CA 1
ATOM 7283 C C . MET B 1 293 ? 15.352 -7.281 -6.062 1 96.31 293 MET B C 1
ATOM 7285 O O . MET B 1 293 ? 14.727 -6.398 -5.477 1 96.31 293 MET B O 1
ATOM 7289 N N . SER B 1 294 ? 16.125 -8.07 -5.402 1 96.88 294 SER B N 1
ATOM 7290 C CA . SER B 1 294 ? 16.125 -8.148 -3.943 1 96.88 294 SER B CA 1
ATOM 7291 C C . SER B 1 294 ? 16.688 -6.879 -3.316 1 96.88 294 SER B C 1
ATOM 7293 O O . SER B 1 294 ? 16.547 -6.66 -2.113 1 96.88 294 SER B O 1
ATOM 7295 N N . TRP B 1 295 ? 17.312 -6.004 -4.066 1 97.12 295 TRP B N 1
ATOM 7296 C CA . TRP B 1 295 ? 17.797 -4.73 -3.545 1 97.12 295 TRP B CA 1
ATOM 7297 C C . TRP B 1 295 ? 16.656 -3.732 -3.391 1 97.12 295 TRP B C 1
ATOM 7299 O O . TRP B 1 295 ? 16.75 -2.777 -2.617 1 97.12 295 TRP B O 1
ATOM 7309 N N . LEU B 1 296 ? 15.539 -3.896 -4.062 1 95.81 296 LEU B N 1
ATOM 7310 C CA . LEU B 1 296 ? 14.438 -2.943 -4.133 1 95.81 296 LEU B CA 1
ATOM 7311 C C . LEU B 1 296 ? 13.758 -2.799 -2.773 1 95.81 296 LEU B C 1
ATOM 7313 O O . LEU B 1 296 ? 13.516 -1.681 -2.314 1 95.81 296 LEU B O 1
ATOM 7317 N N . PRO B 1 297 ? 13.445 -3.896 -2.072 1 94.56 297 PRO B N 1
ATOM 7318 C CA . PRO B 1 297 ? 12.836 -3.732 -0.751 1 94.56 297 PRO B CA 1
ATOM 7319 C C . PRO B 1 297 ? 13.734 -2.979 0.224 1 94.56 297 PRO B C 1
ATOM 7321 O O . PRO B 1 297 ? 13.25 -2.227 1.069 1 94.56 297 PRO B O 1
ATOM 7324 N N . VAL B 1 298 ? 15 -3.16 0.147 1 95.31 298 VAL B N 1
ATOM 7325 C CA . VAL B 1 298 ? 15.938 -2.461 1.027 1 95.31 298 VAL B CA 1
ATOM 7326 C C . VAL B 1 298 ? 15.945 -0.972 0.69 1 95.31 298 VAL B C 1
ATOM 7328 O O . VAL B 1 298 ? 15.922 -0.126 1.588 1 95.31 298 VAL B O 1
ATOM 7331 N N . LEU B 1 299 ? 15.969 -0.716 -0.565 1 95.44 299 LEU B N 1
ATOM 7332 C CA . LEU B 1 299 ? 15.961 0.675 -1.003 1 95.44 299 LEU B CA 1
ATOM 7333 C C . LEU B 1 299 ? 14.688 1.381 -0.547 1 95.44 299 LEU B C 1
ATOM 7335 O O . LEU B 1 299 ? 14.742 2.475 0.02 1 95.44 299 LEU B O 1
ATOM 7339 N N . ILE B 1 300 ? 13.57 0.782 -0.718 1 91.75 300 ILE B N 1
ATOM 7340 C CA . ILE B 1 300 ? 12.297 1.397 -0.375 1 91.75 300 ILE B CA 1
ATOM 7341 C C . ILE B 1 300 ? 12.195 1.566 1.139 1 91.75 300 ILE B C 1
ATOM 7343 O O . ILE B 1 300 ? 11.75 2.609 1.625 1 91.75 300 ILE B O 1
ATOM 7347 N N . ALA B 1 301 ? 12.617 0.591 1.86 1 91.12 301 ALA B N 1
ATOM 7348 C CA . ALA B 1 301 ? 12.617 0.701 3.316 1 91.12 301 ALA B CA 1
ATOM 7349 C C . ALA B 1 301 ? 13.531 1.826 3.785 1 91.12 301 ALA B C 1
ATOM 7351 O O . ALA B 1 301 ? 13.195 2.564 4.715 1 91.12 301 ALA B O 1
ATOM 7352 N N . ALA B 1 302 ? 14.617 1.938 3.127 1 92.88 302 ALA B N 1
ATOM 7353 C CA . ALA B 1 302 ? 15.578 2.975 3.494 1 92.88 302 ALA B CA 1
ATOM 7354 C C . ALA B 1 302 ? 15.023 4.363 3.186 1 92.88 302 ALA B C 1
ATOM 7356 O O . ALA B 1 302 ? 15.32 5.328 3.896 1 92.88 302 ALA B O 1
ATOM 7357 N N . THR B 1 303 ? 14.234 4.445 2.164 1 89.81 303 THR B N 1
ATOM 7358 C CA . THR B 1 303 ? 13.664 5.738 1.809 1 89.81 303 THR B CA 1
ATOM 7359 C C . THR B 1 303 ? 12.664 6.199 2.869 1 89.81 303 THR B C 1
ATOM 7361 O O . THR B 1 303 ? 12.5 7.398 3.094 1 89.81 303 THR B O 1
ATOM 7364 N N . ILE B 1 304 ? 12.125 5.312 3.504 1 83.06 304 ILE B N 1
ATOM 7365 C CA . ILE B 1 304 ? 11.156 5.652 4.543 1 83.06 304 ILE B CA 1
ATOM 7366 C C . ILE B 1 304 ? 11.883 6.176 5.777 1 83.06 304 ILE B C 1
ATOM 7368 O O . ILE B 1 304 ? 11.414 7.109 6.434 1 83.06 304 ILE B O 1
ATOM 7372 N N . VAL B 1 305 ? 12.953 5.562 6.023 1 86.19 305 VAL B N 1
ATOM 7373 C CA . VAL B 1 305 ? 13.734 5.996 7.176 1 86.19 305 VAL B CA 1
ATOM 7374 C C . VAL B 1 305 ? 14.297 7.395 6.922 1 86.19 305 VAL B C 1
ATOM 7376 O O . VAL B 1 305 ? 14.391 8.211 7.84 1 86.19 305 VAL B O 1
ATOM 7379 N N . ASP B 1 306 ? 14.617 7.621 5.66 1 81.38 306 ASP B N 1
ATOM 7380 C CA . ASP B 1 306 ? 15.133 8.938 5.293 1 81.38 306 ASP B CA 1
ATOM 7381 C C . ASP B 1 306 ? 14.008 9.977 5.266 1 81.38 306 ASP B C 1
ATOM 7383 O O . ASP B 1 306 ? 14.258 11.156 5.027 1 81.38 306 ASP B O 1
ATOM 7387 N N . ARG B 1 307 ? 13.062 9.852 5.969 1 64.06 307 ARG B N 1
ATOM 7388 C CA . ARG B 1 307 ? 11.945 10.695 6.371 1 64.06 307 ARG B CA 1
ATOM 7389 C C . ARG B 1 307 ? 11.328 11.398 5.168 1 64.06 307 ARG B C 1
ATOM 7391 O O . ARG B 1 307 ? 12.047 11.867 4.281 1 64.06 307 ARG B O 1
ATOM 7398 N N . ASN B 1 308 ? 10.07 11.32 5.113 1 65 308 ASN B N 1
ATOM 7399 C CA . ASN B 1 308 ? 9.406 12.047 4.039 1 65 308 ASN B CA 1
ATOM 7400 C C . ASN B 1 308 ? 8.242 12.883 4.562 1 65 308 ASN B C 1
ATOM 7402 O O . ASN B 1 308 ? 7.398 12.383 5.312 1 65 308 ASN B O 1
ATOM 7406 N N . PRO B 1 309 ? 8.586 14.195 4.414 1 76.38 309 PRO B N 1
ATOM 7407 C CA . PRO B 1 309 ? 7.414 15.023 4.727 1 76.38 309 PRO B CA 1
ATOM 7408 C C . PRO B 1 309 ? 6.219 14.719 3.828 1 76.38 309 PRO B C 1
ATOM 7410 O O . PRO B 1 309 ? 6.391 14.211 2.717 1 76.38 309 PRO B O 1
ATOM 7413 N N . MET B 1 310 ? 5.121 14.922 4.344 1 73.94 310 MET B N 1
ATOM 7414 C CA . MET B 1 310 ? 3.914 14.773 3.537 1 73.94 310 MET B CA 1
ATOM 7415 C C . MET B 1 310 ? 3.877 15.797 2.412 1 73.94 310 MET B C 1
ATOM 7417 O O . MET B 1 310 ? 3.553 15.461 1.271 1 73.94 310 MET B O 1
ATOM 7421 N N . ASP B 1 311 ? 4.223 17.016 2.777 1 77.75 311 ASP B N 1
ATOM 7422 C CA . ASP B 1 311 ? 4.32 18.125 1.838 1 77.75 311 ASP B CA 1
ATOM 7423 C C . ASP B 1 311 ? 5.668 18.828 1.962 1 77.75 311 ASP B C 1
ATOM 7425 O O . ASP B 1 311 ? 5.848 19.688 2.83 1 77.75 311 ASP B O 1
ATOM 7429 N N . ALA B 1 312 ? 6.523 18.5 1.046 1 83.19 312 ALA B N 1
ATOM 7430 C CA . ALA B 1 312 ? 7.879 19.047 1.101 1 83.19 312 ALA B CA 1
ATOM 7431 C C . ALA B 1 312 ? 7.879 20.547 0.895 1 83.19 312 ALA B C 1
ATOM 7433 O O . ALA B 1 312 ? 8.711 21.266 1.469 1 83.19 312 ALA B O 1
ATOM 7434 N N . ARG B 1 313 ? 6.969 21.062 0.107 1 81.19 313 ARG B N 1
ATOM 7435 C CA . ARG B 1 313 ? 6.902 22.5 -0.154 1 81.19 313 ARG B CA 1
ATOM 7436 C C . ARG B 1 313 ? 6.445 23.266 1.084 1 81.19 313 ARG B C 1
ATOM 7438 O O . ARG B 1 313 ? 6.941 24.359 1.365 1 81.19 313 ARG B O 1
ATOM 7445 N N . TYR B 1 314 ? 5.523 22.656 1.754 1 82.31 314 TYR B N 1
ATOM 7446 C CA . TYR B 1 314 ? 5.035 23.297 2.975 1 82.31 314 TYR B CA 1
ATOM 7447 C C . TYR B 1 314 ? 6.133 23.359 4.031 1 82.31 314 TYR B C 1
ATOM 7449 O O . TYR B 1 314 ? 6.309 24.391 4.688 1 82.31 314 TYR B O 1
ATOM 7457 N N . VAL B 1 315 ? 6.852 22.281 4.188 1 88.56 315 VAL B N 1
ATOM 7458 C CA . VAL B 1 315 ? 7.922 22.25 5.18 1 88.56 315 VAL B CA 1
ATOM 7459 C C . VAL B 1 315 ? 9.016 23.234 4.793 1 88.56 315 VAL B C 1
ATOM 7461 O O . VAL B 1 315 ? 9.57 23.922 5.656 1 88.56 315 VAL B O 1
ATOM 7464 N N . ARG B 1 316 ? 9.25 23.297 3.518 1 90.31 316 ARG B N 1
ATOM 7465 C CA . ARG B 1 316 ? 10.234 24.266 3.027 1 90.31 316 ARG B CA 1
ATOM 7466 C C . ARG B 1 316 ? 9.828 25.688 3.389 1 90.31 316 ARG B C 1
ATOM 7468 O O . ARG B 1 316 ? 10.648 26.469 3.881 1 90.31 316 ARG B O 1
ATOM 7475 N N . ASN B 1 317 ? 8.602 26.016 3.148 1 89.19 317 ASN B N 1
ATOM 7476 C CA . ASN B 1 317 ? 8.109 27.344 3.441 1 89.19 317 ASN B CA 1
ATOM 7477 C C . ASN B 1 317 ? 8.117 27.641 4.941 1 89.19 317 ASN B C 1
ATOM 7479 O O . ASN B 1 317 ? 8.406 28.75 5.363 1 89.19 317 ASN B O 1
ATOM 7483 N N . LYS B 1 318 ? 7.805 26.641 5.668 1 90.88 318 LYS B N 1
ATOM 7484 C CA . LYS B 1 318 ? 7.809 26.797 7.117 1 90.88 318 LYS B CA 1
ATOM 7485 C C . LYS B 1 318 ? 9.219 27.047 7.641 1 90.88 318 LYS B C 1
ATOM 7487 O O . LYS B 1 318 ? 9.43 27.875 8.516 1 90.88 318 LYS B O 1
ATOM 7492 N N . LEU B 1 319 ? 10.164 26.375 7.098 1 93 319 LEU B N 1
ATOM 7493 C CA . LEU B 1 319 ? 11.562 26.547 7.492 1 93 319 LEU B CA 1
ATOM 7494 C C . LEU B 1 319 ? 12.062 27.922 7.078 1 93 319 LEU B C 1
ATOM 7496 O O . LEU B 1 319 ? 12.719 28.609 7.863 1 93 319 LEU B O 1
ATOM 7500 N N . ASN B 1 320 ? 11.703 28.312 5.887 1 93.06 320 ASN B N 1
ATOM 7501 C CA . ASN B 1 320 ? 12.125 29.625 5.406 1 93.06 320 ASN B CA 1
ATOM 7502 C C . ASN B 1 320 ? 11.508 30.734 6.242 1 93.06 320 ASN B C 1
ATOM 7504 O O . ASN B 1 320 ? 12.18 31.734 6.551 1 93.06 320 ASN B O 1
ATOM 7508 N N . ASN B 1 321 ? 10.242 30.547 6.605 1 91.44 321 ASN B N 1
ATOM 7509 C CA . ASN B 1 321 ? 9.586 31.531 7.441 1 91.44 321 ASN B CA 1
ATOM 7510 C C . ASN B 1 321 ? 10.195 31.578 8.844 1 91.44 321 ASN B C 1
ATOM 7512 O O . ASN B 1 321 ? 10.367 32.656 9.414 1 91.44 321 ASN B O 1
ATOM 7516 N N . TYR B 1 322 ? 10.492 30.484 9.391 1 93.56 322 TYR B N 1
ATOM 7517 C CA . TYR B 1 322 ? 11.102 30.406 10.711 1 93.56 322 TYR B CA 1
ATOM 7518 C C . TYR B 1 322 ? 12.445 31.141 10.742 1 93.56 322 TYR B C 1
ATOM 7520 O O . TYR B 1 322 ? 12.695 31.969 11.617 1 93.56 322 TYR B O 1
ATOM 7528 N N . PHE B 1 323 ? 13.273 30.875 9.797 1 91.44 323 PHE B N 1
ATOM 7529 C CA . PHE B 1 323 ? 14.617 31.453 9.812 1 91.44 323 PHE B CA 1
ATOM 7530 C C . PHE B 1 323 ? 14.578 32.906 9.383 1 91.44 323 PHE B C 1
ATOM 7532 O O . PHE B 1 323 ? 15.477 33.688 9.727 1 91.44 323 PHE B O 1
ATOM 7539 N N . ARG B 1 324 ? 13.531 33.281 8.703 1 89.06 324 ARG B N 1
ATOM 7540 C CA . ARG B 1 324 ? 13.336 34.688 8.438 1 89.06 324 ARG B CA 1
ATOM 7541 C C . ARG B 1 324 ? 13.016 35.469 9.719 1 89.06 324 ARG B C 1
ATOM 7543 O O . ARG B 1 324 ? 13.508 36.562 9.93 1 89.06 324 ARG B O 1
ATOM 7550 N N . VAL B 1 325 ? 12.227 34.844 10.539 1 89.56 325 VAL B N 1
ATOM 7551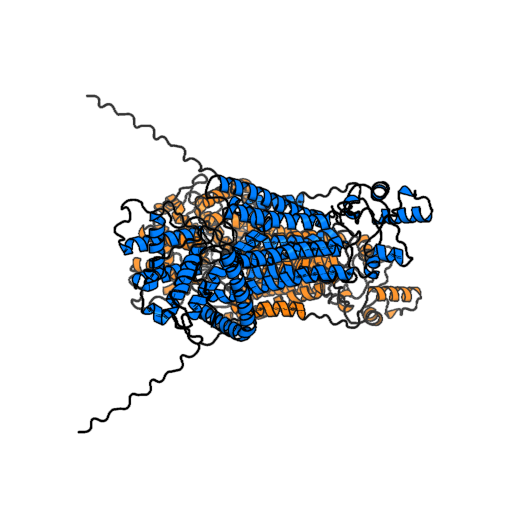 C CA . VAL B 1 325 ? 11.875 35.438 11.812 1 89.56 325 VAL B CA 1
ATOM 7552 C C . VAL B 1 325 ? 13.109 35.5 12.711 1 89.56 325 VAL B C 1
ATOM 7554 O O . VAL B 1 325 ? 13.305 36.5 13.438 1 89.56 325 VAL B O 1
ATOM 7557 N N . ILE B 1 326 ? 13.922 34.531 12.68 1 88.5 326 ILE B N 1
ATOM 7558 C CA . ILE B 1 326 ? 15.148 34.531 13.469 1 88.5 326 ILE B CA 1
ATOM 7559 C C . ILE B 1 326 ? 16.078 35.625 12.992 1 88.5 326 ILE B C 1
ATOM 7561 O O . ILE B 1 326 ? 16.766 36.25 13.805 1 88.5 326 ILE B O 1
ATOM 7565 N N . GLU B 1 327 ? 16.109 35.812 11.727 1 85.56 327 GLU B N 1
ATOM 7566 C CA . GLU B 1 327 ? 16.922 36.875 11.172 1 85.56 327 GLU B CA 1
ATOM 7567 C C . GLU B 1 327 ? 16.438 38.25 11.664 1 85.56 327 GLU B C 1
ATOM 7569 O O . GLU B 1 327 ? 17.25 39.125 11.922 1 85.56 327 GLU B O 1
ATOM 7574 N N . ASP B 1 328 ? 15.164 38.375 11.797 1 82.44 328 ASP B N 1
ATOM 7575 C CA . ASP B 1 328 ? 14.578 39.625 12.266 1 82.44 328 ASP B CA 1
ATOM 7576 C C . ASP B 1 328 ? 14.883 39.844 13.75 1 82.44 328 ASP B C 1
ATOM 7578 O O . ASP B 1 328 ? 15.094 41 14.172 1 82.44 328 ASP B O 1
ATOM 7582 N N . VAL B 1 329 ? 14.859 38.812 14.453 1 79.06 329 VAL B N 1
ATOM 7583 C CA . VAL B 1 329 ? 15.117 38.938 15.883 1 79.06 329 VAL B CA 1
ATOM 7584 C C . VAL B 1 329 ? 16.594 39.281 16.109 1 79.06 329 VAL B C 1
ATOM 7586 O O . VAL B 1 329 ? 16.922 40.062 17 1 79.06 329 VAL B O 1
ATOM 7589 N N . GLU B 1 330 ? 17.531 38.656 15.43 1 71.75 330 GLU B N 1
ATOM 7590 C CA . GLU B 1 330 ? 18.953 38.875 15.617 1 71.75 330 GLU B CA 1
ATOM 7591 C C . GLU B 1 330 ? 19.422 40.156 14.977 1 71.75 330 GLU B C 1
ATOM 7593 O O . GLU B 1 330 ? 20.516 40.656 15.258 1 71.75 330 GLU B O 1
ATOM 7598 N N . ARG B 1 331 ? 18.5 41.219 14.703 1 63.25 331 ARG B N 1
ATOM 7599 C CA . ARG B 1 331 ? 18.891 42.5 14.086 1 63.25 331 ARG B CA 1
ATOM 7600 C C . ARG B 1 331 ? 20.25 42.375 13.422 1 63.25 331 ARG B C 1
ATOM 7602 O O . ARG B 1 331 ? 21.172 43.125 13.766 1 63.25 331 ARG B O 1
ATOM 7609 N N . ILE B 1 332 ? 20.609 41.406 12.82 1 53.66 332 ILE B N 1
ATOM 7610 C CA . ILE B 1 332 ? 21.969 41.312 12.281 1 53.66 332 ILE B CA 1
ATOM 7611 C C . ILE B 1 332 ? 22.188 42.469 11.289 1 53.66 332 ILE B C 1
ATOM 7613 O O . ILE B 1 332 ? 21.438 42.594 10.32 1 53.66 332 ILE B O 1
ATOM 7617 N N . PRO B 1 333 ? 22.781 43.719 11.75 1 48.44 333 PRO B N 1
ATOM 7618 C CA . PRO B 1 333 ? 22.969 45 11.07 1 48.44 333 PRO B CA 1
ATOM 7619 C C . PRO B 1 333 ? 23.094 44.844 9.555 1 48.44 333 PRO B C 1
ATOM 7621 O O . PRO B 1 333 ? 22.812 45.812 8.812 1 48.44 333 PRO B O 1
ATOM 7624 N N . GLY B 1 334 ? 23.609 43.938 8.961 1 43.91 334 GLY B N 1
ATOM 7625 C CA . GLY B 1 334 ? 24.031 43.812 7.578 1 43.91 334 GLY B CA 1
ATOM 7626 C C . GLY B 1 334 ? 22.969 43.188 6.688 1 43.91 334 GLY B C 1
ATOM 7627 O O . GLY B 1 334 ? 23.281 42.688 5.59 1 43.91 334 GLY B O 1
ATOM 7628 N N . THR B 1 335 ? 21.906 42.781 7.219 1 46.5 335 THR B N 1
ATOM 7629 C CA . THR B 1 335 ? 20.906 42.281 6.273 1 46.5 335 THR B CA 1
ATOM 7630 C C . THR B 1 335 ? 20.375 43.406 5.395 1 46.5 335 THR B C 1
ATOM 7632 O O . THR B 1 335 ? 20.031 44.469 5.898 1 46.5 335 THR B O 1
ATOM 7635 N N . LEU B 1 336 ? 20.75 43.5 4.18 1 39.97 336 LEU B N 1
ATOM 7636 C CA . LEU B 1 336 ? 20.281 44.469 3.201 1 39.97 336 LEU B CA 1
ATOM 7637 C C . LEU B 1 336 ? 18.797 44.75 3.381 1 39.97 336 LEU B C 1
ATOM 7639 O O . LEU B 1 336 ? 17.984 43.812 3.439 1 39.97 336 LEU B O 1
ATOM 7643 N N . PRO B 1 337 ? 18.312 45.875 3.965 1 42.47 337 PRO B N 1
ATOM 7644 C CA . PRO B 1 337 ? 16.984 46.375 4.363 1 42.47 337 PRO B CA 1
ATOM 7645 C C . PRO B 1 337 ? 15.875 45.844 3.467 1 42.47 337 PRO B C 1
ATOM 7647 O O . PRO B 1 337 ? 14.711 45.781 3.885 1 42.47 337 PRO B O 1
ATOM 7650 N N . GLY B 1 338 ? 15.945 45.844 2.17 1 40.09 338 GLY B N 1
ATOM 7651 C CA . GLY B 1 338 ? 14.992 45.688 1.078 1 40.09 338 GLY B CA 1
ATOM 7652 C C . GLY B 1 338 ? 14.805 44.25 0.634 1 40.09 338 GLY B C 1
ATOM 7653 O O . GLY B 1 338 ? 14.055 43.969 -0.305 1 40.09 338 GLY B O 1
ATOM 7654 N N . VAL B 1 339 ? 15.852 43.5 0.426 1 39.31 339 VAL B N 1
ATOM 7655 C CA . VAL B 1 339 ? 15.727 42.219 -0.233 1 39.31 339 VAL B CA 1
ATOM 7656 C C . VAL B 1 339 ? 14.867 41.281 0.618 1 39.31 339 VAL B C 1
ATOM 7658 O O . VAL B 1 339 ? 15.258 40.906 1.726 1 39.31 339 VAL B O 1
ATOM 7661 N N . THR B 1 340 ? 13.664 41.469 0.839 1 46.28 340 THR B N 1
ATOM 7662 C CA . THR B 1 340 ? 12.797 40.344 1.167 1 46.28 340 THR B CA 1
ATOM 7663 C C . THR B 1 340 ? 13.5 39.031 0.893 1 46.28 340 THR B C 1
ATOM 7665 O O . THR B 1 340 ? 13.828 38.719 -0.254 1 46.28 340 THR B O 1
ATOM 7668 N N . GLY B 1 341 ? 14.469 38.688 1.66 1 51.28 341 GLY B N 1
ATOM 7669 C CA . GLY B 1 341 ? 15.555 37.719 1.627 1 51.28 341 GLY B CA 1
ATOM 7670 C C . GLY B 1 341 ? 15.18 36.438 0.926 1 51.28 341 GLY B C 1
ATOM 7671 O O . GLY B 1 341 ? 14.023 36 0.958 1 51.28 341 GLY B O 1
ATOM 7672 N N . PRO B 1 342 ? 15.953 36.125 -0.056 1 60.03 342 PRO B N 1
ATOM 7673 C CA . PRO B 1 342 ? 15.797 34.938 -0.893 1 60.03 342 PRO B CA 1
ATOM 7674 C C . PRO B 1 342 ? 15.633 33.656 -0.074 1 60.03 342 PRO B C 1
ATOM 7676 O O . PRO B 1 342 ? 16.047 33.625 1.085 1 60.03 342 PRO B O 1
ATOM 7679 N N . ALA B 1 343 ? 14.727 32.719 -0.399 1 79.62 343 ALA B N 1
ATOM 7680 C CA . ALA B 1 343 ? 14.508 31.406 0.164 1 79.62 343 ALA B CA 1
ATOM 7681 C C . ALA B 1 343 ? 15.828 30.688 0.434 1 79.62 343 ALA B C 1
ATOM 7683 O O . ALA B 1 343 ? 16.719 30.672 -0.424 1 79.62 343 ALA B O 1
ATOM 7684 N N . ILE B 1 344 ? 16.25 30.547 1.768 1 84.5 344 ILE B N 1
ATOM 7685 C CA . ILE B 1 344 ? 17.453 29.844 2.172 1 84.5 344 ILE B CA 1
ATOM 7686 C C . ILE B 1 344 ? 17.391 28.391 1.691 1 84.5 344 ILE B C 1
ATOM 7688 O O . ILE B 1 344 ? 18.375 27.859 1.186 1 84.5 344 ILE B O 1
ATOM 7692 N N . PHE B 1 345 ? 16.219 27.875 1.848 1 89.44 345 PHE B N 1
ATOM 7693 C CA . PHE B 1 345 ? 16.062 26.469 1.507 1 89.44 345 PHE B CA 1
ATOM 7694 C C . PHE B 1 345 ? 15.406 26.312 0.139 1 89.44 345 PHE B C 1
ATOM 7696 O O . PHE B 1 345 ? 14.422 26.984 -0.166 1 89.44 345 PHE B O 1
ATOM 7703 N N . GLY B 1 346 ? 16.062 25.484 -0.604 1 87.38 346 GLY B N 1
ATOM 7704 C CA . GLY B 1 346 ? 15.562 25.188 -1.94 1 87.38 346 GLY B CA 1
ATOM 7705 C C . GLY B 1 346 ? 14.766 23.906 -2.014 1 87.38 346 GLY B C 1
ATOM 7706 O O . GLY B 1 346 ? 13.969 23.609 -1.119 1 87.38 346 GLY B O 1
ATOM 7707 N N . GLU B 1 347 ? 14.984 23.156 -3.033 1 83.38 347 GLU B N 1
ATOM 7708 C CA . GLU B 1 347 ? 14.203 21.969 -3.318 1 83.38 347 GLU B CA 1
ATOM 7709 C C . GLU B 1 347 ? 14.562 20.828 -2.355 1 83.38 347 GLU B C 1
ATOM 7711 O O . GLU B 1 347 ? 15.633 20.844 -1.752 1 83.38 347 GLU B O 1
ATOM 7716 N N . PHE B 1 348 ? 13.609 19.969 -2.189 1 87.38 348 PHE B N 1
ATOM 7717 C CA . PHE B 1 348 ? 13.797 18.797 -1.335 1 87.38 348 PHE B CA 1
ATOM 7718 C C . PHE B 1 348 ? 14.812 17.828 -1.938 1 87.38 348 PHE B C 1
ATOM 7720 O O . PHE B 1 348 ? 14.664 17.406 -3.084 1 87.38 348 PHE B O 1
ATOM 7727 N N . ALA B 1 349 ? 15.859 17.578 -1.221 1 87.62 349 ALA B N 1
ATOM 7728 C CA . ALA B 1 349 ? 16.953 16.766 -1.736 1 87.62 349 ALA B CA 1
ATOM 7729 C C . ALA B 1 349 ? 17.062 15.445 -0.987 1 87.62 349 ALA B C 1
ATOM 7731 O O . ALA B 1 349 ? 18.047 14.711 -1.144 1 87.62 349 ALA B O 1
ATOM 7732 N N . GLY B 1 350 ? 16.109 15.094 -0.304 1 86 350 GLY B N 1
ATOM 7733 C CA . GLY B 1 350 ? 16.141 13.844 0.442 1 86 350 GLY B CA 1
ATOM 7734 C C . GLY B 1 350 ? 15.938 12.617 -0.431 1 86 350 GLY B C 1
ATOM 7735 O O . GLY B 1 350 ? 15.531 12.742 -1.591 1 86 350 GLY B O 1
ATOM 7736 N N . GLN B 1 351 ? 16.422 11.492 0.007 1 89.12 351 GLN B N 1
ATOM 7737 C CA . GLN B 1 351 ? 16.219 10.195 -0.646 1 89.12 351 GLN B CA 1
ATOM 7738 C C . GLN B 1 351 ? 16.984 10.133 -1.965 1 89.12 351 GLN B C 1
ATOM 7740 O O . GLN B 1 351 ? 16.531 9.508 -2.924 1 89.12 351 GLN B O 1
ATOM 7745 N N . GLY B 1 352 ? 18.016 10.898 -2.094 1 86.81 352 GLY B N 1
ATOM 7746 C CA . GLY B 1 352 ? 18.906 10.836 -3.25 1 86.81 352 GLY B CA 1
ATOM 7747 C C . GLY B 1 352 ? 18.297 11.477 -4.488 1 86.81 352 GLY B C 1
ATOM 7748 O O . GLY B 1 352 ? 18.688 11.133 -5.613 1 86.81 352 GLY B O 1
ATOM 7749 N N . ARG B 1 353 ? 17.406 12.352 -4.355 1 87 353 ARG B N 1
ATOM 7750 C CA . ARG B 1 353 ? 16.734 12.992 -5.484 1 87 353 ARG B CA 1
ATOM 7751 C C . ARG B 1 353 ? 17.641 13.984 -6.18 1 87 353 ARG B C 1
ATOM 7753 O O . ARG B 1 353 ? 17.547 14.188 -7.395 1 87 353 ARG B O 1
ATOM 7760 N N . VAL B 1 354 ? 18.438 14.602 -5.383 1 86.31 354 VAL B N 1
ATOM 7761 C CA . VAL B 1 354 ? 19.359 15.578 -5.945 1 86.31 354 VAL B CA 1
ATOM 7762 C C . VAL B 1 354 ? 20.781 15.039 -5.895 1 86.31 354 VAL B C 1
ATOM 7764 O O . VAL B 1 354 ? 21.203 14.445 -4.898 1 86.31 354 VAL B O 1
ATOM 7767 N N . ARG B 1 355 ? 21.406 15.281 -6.977 1 88.31 355 ARG B N 1
ATOM 7768 C CA . ARG B 1 355 ? 22.766 14.773 -7.098 1 88.31 355 ARG B CA 1
ATOM 7769 C C . ARG B 1 355 ? 23.75 15.648 -6.324 1 88.31 355 ARG B C 1
ATOM 7771 O O . ARG B 1 355 ? 23.531 16.859 -6.176 1 88.31 355 ARG B O 1
ATOM 7778 N N . TRP B 1 356 ? 24.797 15.023 -5.793 1 82.56 356 TRP B N 1
ATOM 7779 C CA . TRP B 1 356 ? 25.938 15.688 -5.191 1 82.56 356 TRP B CA 1
ATOM 7780 C C . TRP B 1 356 ? 25.516 16.547 -4.008 1 82.56 356 TRP B C 1
ATOM 7782 O O . TRP B 1 356 ? 25.953 17.703 -3.873 1 82.56 356 TRP B O 1
ATOM 7792 N N . HIS B 1 357 ? 24.531 16.078 -3.271 1 77.88 357 HIS B N 1
ATOM 7793 C CA . HIS B 1 357 ? 24.047 16.766 -2.084 1 77.88 357 HIS B CA 1
ATOM 7794 C C . HIS B 1 357 ? 24.531 16.078 -0.81 1 77.88 357 HIS B C 1
ATOM 7796 O O . HIS B 1 357 ? 24.25 14.898 -0.599 1 77.88 357 HIS B O 1
ATOM 7802 N N . TYR B 1 358 ? 25.359 16.781 0.064 1 73.31 358 TYR B N 1
ATOM 7803 C CA . TYR B 1 358 ? 25.766 16.234 1.346 1 73.31 358 TYR B CA 1
ATOM 7804 C C . TYR B 1 358 ? 24.938 16.797 2.486 1 73.31 358 TYR B C 1
ATOM 7806 O O . TYR B 1 358 ? 24.859 16.203 3.566 1 73.31 358 TYR B O 1
ATOM 7814 N N . GLY B 1 359 ? 24.188 17.719 2.322 1 76.69 359 GLY B N 1
ATOM 7815 C CA . GLY B 1 359 ? 23.438 18.344 3.393 1 76.69 359 GLY B CA 1
ATOM 7816 C C . GLY B 1 359 ? 24.281 19.203 4.316 1 76.69 359 GLY B C 1
ATOM 7817 O O . GLY B 1 359 ? 25.516 19.094 4.309 1 76.69 359 GLY B O 1
ATOM 7818 N N . VAL B 1 360 ? 23.766 20 5.109 1 79.12 360 VAL B N 1
ATOM 7819 C CA . VAL B 1 360 ? 24.469 20.938 5.973 1 79.12 360 VAL B CA 1
ATOM 7820 C C . VAL B 1 360 ? 24.719 20.312 7.34 1 79.12 360 VAL B C 1
ATOM 7822 O O . VAL B 1 360 ? 25.609 20.734 8.07 1 79.12 360 VAL B O 1
ATOM 7825 N N . ALA B 1 361 ? 24.016 19.281 7.648 1 83.44 361 ALA B N 1
ATOM 7826 C CA 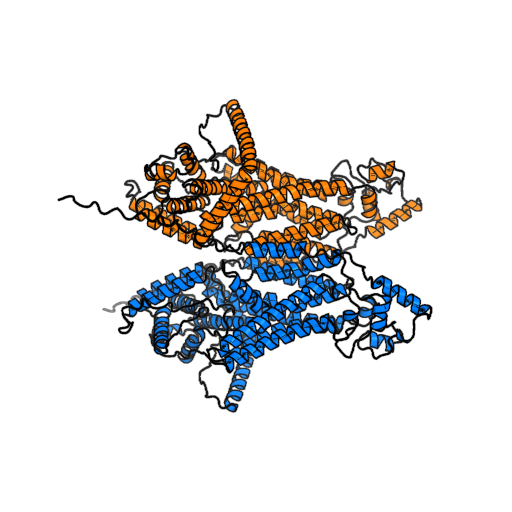. ALA B 1 361 ? 24.047 18.719 8.992 1 83.44 361 ALA B CA 1
ATOM 7827 C C . ALA B 1 361 ? 25.406 18.078 9.289 1 83.44 361 ALA B C 1
ATOM 7829 O O . ALA B 1 361 ? 25.875 18.109 10.438 1 83.44 361 ALA B O 1
ATOM 7830 N N . HIS B 1 362 ? 26.016 17.578 8.344 1 79.62 362 HIS B N 1
ATOM 7831 C CA . HIS B 1 362 ? 27.297 16.906 8.57 1 79.62 362 HIS B CA 1
ATOM 7832 C C . HIS B 1 362 ? 28.344 17.875 9.086 1 79.62 362 HIS B C 1
ATOM 7834 O O . HIS B 1 362 ? 29.125 17.531 9.984 1 79.62 362 HIS B O 1
ATOM 7840 N N . SER B 1 363 ? 28.328 19 8.531 1 77.5 363 SER B N 1
ATOM 7841 C CA . SER B 1 363 ? 29.297 20 8.961 1 77.5 363 SER B CA 1
ATOM 7842 C C . SER B 1 363 ? 29.031 20.453 10.391 1 77.5 363 SER B C 1
ATOM 7844 O O . SER B 1 363 ? 29.969 20.641 11.18 1 77.5 363 SER B O 1
ATOM 7846 N N . PHE B 1 364 ? 27.828 20.578 10.695 1 79.06 364 PHE B N 1
ATOM 7847 C CA . PHE B 1 364 ? 27.469 20.969 12.047 1 79.06 364 PHE B CA 1
ATOM 7848 C C . PHE B 1 364 ? 27.844 19.891 13.055 1 79.06 364 PHE B C 1
ATOM 7850 O O . PHE B 1 364 ? 28.375 20.188 14.125 1 79.06 364 PHE B O 1
ATOM 7857 N N . LEU B 1 365 ? 27.625 18.719 12.734 1 82.44 365 LEU B N 1
ATOM 7858 C CA . LEU B 1 365 ? 27.875 17.609 13.633 1 82.44 365 LEU B CA 1
ATOM 7859 C C . LEU B 1 365 ? 29.375 17.391 13.844 1 82.44 365 LEU B C 1
ATOM 7861 O O . LEU B 1 365 ? 29.812 17.062 14.945 1 82.44 365 LEU B O 1
ATOM 7865 N N . ARG B 1 366 ? 30.031 17.594 12.844 1 75.88 366 ARG B N 1
ATOM 7866 C CA . ARG B 1 366 ? 31.484 17.469 12.953 1 75.88 366 ARG B CA 1
ATOM 7867 C C . ARG B 1 366 ? 32.062 18.516 13.898 1 75.88 366 ARG B C 1
ATOM 7869 O O . ARG B 1 366 ? 32.969 18.219 14.672 1 75.88 366 ARG B O 1
ATOM 7876 N N . THR B 1 367 ? 31.547 19.641 13.781 1 73.56 367 THR B N 1
ATOM 7877 C CA . THR B 1 367 ? 32 20.703 14.656 1 73.56 367 THR B CA 1
ATOM 7878 C C . THR B 1 367 ? 31.609 20.422 16.109 1 73.56 367 THR B C 1
ATOM 7880 O O . THR B 1 367 ? 32.375 20.688 17.031 1 73.56 367 THR B O 1
ATOM 7883 N N . LEU B 1 368 ? 30.516 19.906 16.25 1 74.25 368 LEU B N 1
ATOM 7884 C CA . LEU B 1 368 ? 30.031 19.594 17.594 1 74.25 368 LEU B CA 1
ATOM 7885 C C . LEU B 1 368 ? 30.844 18.453 18.203 1 74.25 368 LEU B C 1
ATOM 7887 O O . LEU B 1 368 ? 31.125 18.453 19.406 1 74.25 368 LEU B O 1
ATOM 7891 N N . GLU B 1 369 ? 31.172 17.531 17.453 1 74.44 369 GLU B N 1
ATOM 7892 C CA . GLU B 1 369 ? 31.969 16.406 17.922 1 74.44 369 GLU B CA 1
ATOM 7893 C C . GLU B 1 369 ? 33.375 16.844 18.312 1 74.44 369 GLU B C 1
ATOM 7895 O O . GLU B 1 369 ? 33.969 16.328 19.281 1 74.44 369 GLU B O 1
ATOM 7900 N N . ALA B 1 370 ? 33.906 17.688 17.547 1 65.94 370 ALA B N 1
ATOM 7901 C CA . ALA B 1 370 ? 35.25 18.172 17.812 1 65.94 370 ALA B CA 1
ATOM 7902 C C . ALA B 1 370 ? 35.312 18.969 19.109 1 65.94 370 ALA B C 1
ATOM 7904 O O . ALA B 1 370 ? 36.312 18.922 19.828 1 65.94 370 ALA B O 1
ATOM 7905 N N . MET B 1 371 ? 34.406 19.703 19.297 1 59.59 371 MET B N 1
ATOM 7906 C CA . MET B 1 371 ? 34.375 20.578 20.453 1 59.59 371 MET B CA 1
ATOM 7907 C C . MET B 1 371 ? 34.188 19.781 21.75 1 59.59 371 MET B C 1
ATOM 7909 O O . MET B 1 371 ? 34.781 20.109 22.781 1 59.59 371 MET B O 1
ATOM 7913 N N . HIS B 1 372 ? 33.156 18.844 21.734 1 56.19 372 HIS B N 1
ATOM 7914 C CA . HIS B 1 372 ? 32.719 18.328 23.031 1 56.19 372 HIS B CA 1
ATOM 7915 C C . HIS B 1 372 ? 33.188 16.891 23.234 1 56.19 372 HIS B C 1
ATOM 7917 O O . HIS B 1 372 ? 32.688 15.977 22.594 1 56.19 372 HIS B O 1
ATOM 7923 N N . GLY B 1 373 ? 34.406 16.672 23.156 1 56.62 373 GLY B N 1
ATOM 7924 C CA . GLY B 1 373 ? 34.75 15.352 23.641 1 56.62 373 GLY B CA 1
ATOM 7925 C C . GLY B 1 373 ? 33.531 14.539 24.078 1 56.62 373 GLY B C 1
ATOM 7926 O O . GLY B 1 373 ? 33.531 13.977 25.172 1 56.62 373 GLY B O 1
ATOM 7927 N N . MET B 1 374 ? 32.438 14.594 23.516 1 60.53 374 MET B N 1
ATOM 7928 C CA . MET B 1 374 ? 31.062 14.477 23.953 1 60.53 374 MET B CA 1
ATOM 7929 C C . MET B 1 374 ? 30.812 13.117 24.609 1 60.53 374 MET B C 1
ATOM 7931 O O . MET B 1 374 ? 30.75 12.094 23.922 1 60.53 374 MET B O 1
ATOM 7935 N N . GLY B 1 375 ? 31.344 12.93 25.672 1 68.62 375 GLY B N 1
ATOM 7936 C CA . GLY B 1 375 ? 30.906 11.789 26.469 1 68.62 375 GLY B CA 1
ATOM 7937 C C . GLY B 1 375 ? 29.469 11.898 26.906 1 68.62 375 GLY B C 1
ATOM 7938 O O . GLY B 1 375 ? 28.75 12.82 26.516 1 68.62 375 GLY B O 1
ATOM 7939 N N . ARG B 1 376 ? 28.953 10.961 27.469 1 81.62 376 ARG B N 1
ATOM 7940 C CA . ARG B 1 376 ? 27.609 10.922 28.016 1 81.62 376 ARG B CA 1
ATOM 7941 C C . ARG B 1 376 ? 27.375 12.07 28.984 1 81.62 376 ARG B C 1
ATOM 7943 O O . ARG B 1 376 ? 28.234 12.375 29.812 1 81.62 376 ARG B O 1
ATOM 7950 N N . GLY B 1 377 ? 26.297 12.812 28.766 1 80.5 377 GLY B N 1
ATOM 7951 C CA . GLY B 1 377 ? 25.938 13.914 29.641 1 80.5 377 GLY B CA 1
ATOM 7952 C C . GLY B 1 377 ? 26.531 15.242 29.203 1 80.5 377 GLY B C 1
ATOM 7953 O O . GLY B 1 377 ? 26.75 16.125 30.031 1 80.5 377 GLY B O 1
ATOM 7954 N N . TRP B 1 378 ? 26.797 15.383 27.969 1 79.5 378 TRP B N 1
ATOM 7955 C CA . TRP B 1 378 ? 27.5 16.562 27.484 1 79.5 378 TRP B CA 1
ATOM 7956 C C . TRP B 1 378 ? 26.594 17.797 27.547 1 79.5 378 TRP B C 1
ATOM 7958 O O . TRP B 1 378 ? 27.078 18.938 27.484 1 79.5 378 TRP B O 1
ATOM 7968 N N . SER B 1 379 ? 25.25 17.656 27.719 1 78.69 379 SER B N 1
ATOM 7969 C CA . SER B 1 379 ? 24.312 18.766 27.766 1 78.69 379 SER B CA 1
ATOM 7970 C C . SER B 1 379 ? 24.609 19.688 28.953 1 78.69 379 SER B C 1
ATOM 7972 O O . SER B 1 379 ? 24.297 20.891 28.891 1 78.69 379 SER B O 1
ATOM 7974 N N . ARG B 1 380 ? 25.188 19.141 29.969 1 74.44 380 ARG B N 1
ATOM 7975 C CA . ARG B 1 380 ? 25.516 19.953 31.141 1 74.44 380 ARG B CA 1
ATOM 7976 C C . ARG B 1 380 ? 26.625 20.953 30.797 1 74.44 380 ARG B C 1
ATOM 7978 O O . ARG B 1 380 ? 26.578 22.109 31.25 1 74.44 380 ARG B O 1
ATOM 7985 N N . THR B 1 381 ? 27.484 20.453 30.047 1 69.62 381 THR B N 1
ATOM 7986 C CA . THR B 1 381 ? 28.578 21.344 29.656 1 69.62 381 THR B CA 1
ATOM 7987 C C . THR B 1 381 ? 28.078 22.375 28.641 1 69.62 381 THR B C 1
ATOM 7989 O O . THR B 1 381 ? 28.516 23.531 28.656 1 69.62 381 THR B O 1
ATOM 7992 N N . TYR B 1 382 ? 27.172 21.984 27.859 1 64.94 382 TYR B N 1
ATOM 7993 C CA . TYR B 1 382 ? 26.531 22.828 26.859 1 64.94 382 TYR B CA 1
ATOM 7994 C C . TYR B 1 382 ? 25.734 23.953 27.516 1 64.94 382 TYR B C 1
ATOM 7996 O O . TYR B 1 382 ? 25.781 25.094 27.078 1 64.94 382 TYR B O 1
ATOM 8004 N N . ALA B 1 383 ? 24.984 23.578 28.375 1 61.75 383 ALA B N 1
ATOM 8005 C CA . ALA B 1 383 ? 24.125 24.531 29.062 1 61.75 383 ALA B CA 1
ATOM 8006 C C . ALA B 1 383 ? 24.938 25.672 29.672 1 61.75 383 ALA B C 1
ATOM 8008 O O . ALA B 1 383 ? 24.469 26.812 29.734 1 61.75 383 ALA B O 1
ATOM 8009 N N . ASP B 1 384 ? 26.125 25.297 29.922 1 58.38 384 ASP B N 1
ATOM 8010 C CA . ASP B 1 384 ? 26.953 26.281 30.609 1 58.38 384 ASP B CA 1
ATOM 8011 C C . ASP B 1 384 ? 27.688 27.172 29.594 1 58.38 384 ASP B C 1
ATOM 8013 O O . ASP B 1 384 ? 28.016 28.312 29.906 1 58.38 384 ASP B O 1
ATOM 8017 N N . ASN B 1 385 ? 27.922 26.594 28.359 1 54.84 385 ASN B N 1
ATOM 8018 C CA . ASN B 1 385 ? 28.719 27.344 27.406 1 54.84 385 ASN B CA 1
ATOM 8019 C C . ASN B 1 385 ? 27.922 27.656 26.141 1 54.84 385 ASN B C 1
ATOM 8021 O O . ASN B 1 385 ? 27.281 26.766 25.562 1 54.84 385 ASN B O 1
ATOM 8025 N N . ASP B 1 386 ? 27.328 28.859 25.922 1 57.84 386 ASP B N 1
ATOM 8026 C CA . ASP B 1 386 ? 26.625 29.297 24.703 1 57.84 386 ASP B CA 1
ATOM 8027 C C . ASP B 1 386 ? 27.453 28.969 23.453 1 57.84 386 ASP B C 1
ATOM 8029 O O . ASP B 1 386 ? 27.375 29.703 22.469 1 57.84 386 ASP B O 1
ATOM 8033 N N . GLU B 1 387 ? 28.234 27.953 23.5 1 59.12 387 GLU B N 1
ATOM 8034 C CA . GLU B 1 387 ? 29.266 27.719 22.484 1 59.12 387 GLU B CA 1
ATOM 8035 C C . GLU B 1 387 ? 28.656 27.219 21.188 1 59.12 387 GLU B C 1
ATOM 8037 O O . GLU B 1 387 ? 29.172 27.5 20.109 1 59.12 387 GLU B O 1
ATOM 8042 N N . LEU B 1 388 ? 27.547 26.609 21.234 1 60.78 388 LEU B N 1
ATOM 8043 C CA . LEU B 1 388 ? 27.031 26 20.016 1 60.78 388 LEU B CA 1
ATOM 8044 C C . LEU B 1 388 ? 26.484 27.062 19.078 1 60.78 388 LEU B C 1
ATOM 8046 O O . LEU B 1 388 ? 26.469 26.875 17.859 1 60.78 388 LEU B O 1
ATOM 8050 N N . SER B 1 389 ? 26.047 28.188 19.656 1 58.88 389 SER B N 1
ATOM 8051 C CA . SER B 1 389 ? 25.453 29.234 18.844 1 58.88 389 SER B CA 1
ATOM 8052 C C . SER B 1 389 ? 26.531 30.172 18.281 1 58.88 389 SER B C 1
ATOM 8054 O O . SER B 1 389 ? 26.281 30.875 17.297 1 58.88 389 SER B O 1
ATOM 8056 N N . THR B 1 390 ? 27.719 30.125 18.875 1 56.72 390 THR B N 1
ATOM 8057 C CA . THR B 1 390 ? 28.672 31.172 18.516 1 56.72 390 THR B CA 1
ATOM 8058 C C . THR B 1 390 ? 29.844 30.578 17.75 1 56.72 390 THR B C 1
ATOM 8060 O O . THR B 1 390 ? 30.641 31.297 17.141 1 56.72 390 THR B O 1
ATOM 8063 N N . THR B 1 391 ? 30 29.344 17.766 1 54.84 391 THR B N 1
ATOM 8064 C CA . THR B 1 391 ? 31.234 28.797 17.203 1 54.84 391 THR B CA 1
ATOM 8065 C C . THR B 1 391 ? 31.188 28.812 15.68 1 54.84 391 THR B C 1
ATOM 8067 O O . THR B 1 391 ? 30.156 28.5 15.078 1 54.84 391 THR B O 1
ATOM 8070 N N . ARG B 1 392 ? 32.156 29.547 15.094 1 51.47 392 ARG B N 1
ATOM 8071 C CA . ARG B 1 392 ? 32.312 29.641 13.648 1 51.47 392 ARG B CA 1
ATOM 8072 C C . ARG B 1 392 ? 32.562 28.266 13.031 1 51.47 392 ARG B C 1
ATOM 8074 O O . ARG B 1 392 ? 33.406 27.5 13.508 1 51.47 392 ARG B O 1
ATOM 8081 N N . THR B 1 393 ? 31.469 27.578 12.555 1 52.25 393 THR B N 1
ATOM 8082 C CA . THR B 1 393 ? 31.594 26.281 11.898 1 52.25 393 THR B CA 1
ATOM 8083 C C . THR B 1 393 ? 31.984 26.469 10.43 1 52.25 393 THR B C 1
ATOM 8085 O O . THR B 1 393 ? 31.344 27.219 9.703 1 52.25 393 THR B O 1
ATOM 8088 N N . TYR B 1 394 ? 33.219 26.469 10.023 1 44.97 394 TYR B N 1
ATOM 8089 C CA . TYR B 1 394 ? 33.562 26.625 8.625 1 44.97 394 TYR B CA 1
ATOM 8090 C C . TYR B 1 394 ? 32.812 25.656 7.742 1 44.97 394 TYR B C 1
ATOM 8092 O O . TYR B 1 394 ? 32.156 26.062 6.766 1 44.97 394 TYR B O 1
ATOM 8100 N N . SER B 1 395 ? 33.344 24.344 7.277 1 47.19 395 SER B N 1
ATOM 8101 C CA . SER B 1 395 ? 33.688 23.875 5.934 1 47.19 395 SER B CA 1
ATOM 8102 C C . SER B 1 395 ? 32.531 23.094 5.316 1 47.19 395 SER B C 1
ATOM 8104 O O . SER B 1 395 ? 32.094 22.078 5.863 1 47.19 395 SER B O 1
ATOM 8106 N N . GLY B 1 396 ? 31.594 23.688 4.789 1 50.12 396 GLY B N 1
ATOM 8107 C CA . GLY B 1 396 ? 30.656 23.062 3.865 1 50.12 396 GLY B CA 1
ATOM 8108 C C . GLY B 1 396 ? 31.297 21.984 3.006 1 50.12 396 GLY B C 1
ATOM 8109 O O . GLY B 1 396 ? 32.344 22.203 2.416 1 50.12 396 GLY B O 1
ATOM 8110 N N . LEU B 1 397 ? 31.188 20.766 3.289 1 50.09 397 LEU B N 1
ATOM 8111 C CA . LEU B 1 397 ? 31.703 19.703 2.439 1 50.09 397 LEU B CA 1
ATOM 8112 C C . LEU B 1 397 ? 31.094 19.766 1.043 1 50.09 397 LEU B C 1
ATOM 8114 O O . LEU B 1 397 ? 29.938 19.422 0.853 1 50.09 397 LEU B O 1
ATOM 8118 N N . VAL B 1 398 ? 31.625 20.641 0.173 1 54.19 398 VAL B N 1
ATOM 8119 C CA . VAL B 1 398 ? 31.203 20.672 -1.223 1 54.19 398 VAL B CA 1
ATOM 8120 C C . VAL B 1 398 ? 31.828 19.5 -1.978 1 54.19 398 VAL B C 1
ATOM 8122 O O . VAL B 1 398 ? 31.359 19.125 -3.053 1 54.19 398 VAL B O 1
ATOM 8125 N N . ARG B 1 399 ? 32.969 18.922 -1.354 1 56.41 399 ARG B N 1
ATOM 8126 C CA . ARG B 1 399 ? 33.688 17.891 -2.117 1 56.41 399 ARG B CA 1
ATOM 8127 C C . ARG B 1 399 ? 33.438 16.516 -1.526 1 56.41 399 ARG B C 1
ATOM 8129 O O . ARG B 1 399 ? 32.906 16.391 -0.418 1 56.41 399 ARG B O 1
ATOM 8136 N N . PHE B 1 400 ? 33.656 15.602 -2.297 1 60.62 400 PHE B N 1
ATOM 8137 C CA . PHE B 1 400 ? 33.469 14.203 -1.938 1 60.62 400 PHE B CA 1
ATOM 8138 C C . PHE B 1 400 ? 34.25 13.852 -0.668 1 60.62 400 PHE B C 1
ATOM 8140 O O . PHE B 1 400 ? 35.406 14.195 -0.539 1 60.62 400 PHE B O 1
ATOM 8147 N N . ASP B 1 401 ? 33.469 13.508 0.373 1 62.41 401 ASP B N 1
ATOM 8148 C CA . ASP B 1 401 ? 34.031 13.117 1.656 1 62.41 401 ASP B CA 1
ATOM 8149 C C . ASP B 1 401 ? 34.25 11.602 1.73 1 62.41 401 ASP B C 1
ATOM 8151 O O . ASP B 1 401 ? 33.344 10.836 1.42 1 62.41 401 ASP B O 1
ATOM 8155 N N . PHE B 1 402 ? 35.469 11.188 1.941 1 62.28 402 PHE B N 1
ATOM 8156 C CA . PHE B 1 402 ? 35.812 9.773 2.033 1 62.28 402 PHE B CA 1
ATOM 8157 C C . PHE B 1 402 ? 35.031 9.094 3.154 1 62.28 402 PHE B C 1
ATOM 8159 O O . PHE B 1 402 ? 34.969 7.867 3.217 1 62.28 402 PHE B O 1
ATOM 8166 N N . GLY B 1 403 ? 34.375 9.938 3.936 1 64.94 403 GLY B N 1
ATOM 8167 C CA . GLY B 1 403 ? 33.5 9.352 4.953 1 64.94 403 GLY B CA 1
ATOM 8168 C C . GLY B 1 403 ? 32.344 8.57 4.375 1 64.94 403 GLY B C 1
ATOM 8169 O O . GLY B 1 403 ? 31.766 7.711 5.047 1 64.94 403 GLY B O 1
ATOM 8170 N N . GLU B 1 404 ? 32.156 8.82 3.092 1 71.75 404 GLU B N 1
ATOM 8171 C CA . GLU B 1 404 ? 31.047 8.195 2.4 1 71.75 404 GLU B CA 1
ATOM 8172 C C . GLU B 1 404 ? 31.422 6.836 1.834 1 71.75 404 GLU B C 1
ATOM 8174 O O . GLU B 1 404 ? 30.578 6.113 1.312 1 71.75 404 GLU B O 1
ATOM 8179 N N . VAL B 1 405 ? 32.656 6.41 2.049 1 76.81 405 VAL B N 1
ATOM 8180 C CA . VAL B 1 405 ? 33.125 5.191 1.411 1 76.81 405 VAL B CA 1
ATOM 8181 C C . VAL B 1 405 ? 32.375 3.982 1.973 1 76.81 405 VAL B C 1
ATOM 8183 O O . VAL B 1 405 ? 32.062 3.039 1.241 1 76.81 405 VAL B O 1
ATOM 8186 N N . TRP B 1 406 ? 32.031 4.102 3.229 1 79.5 406 TRP B N 1
ATOM 8187 C CA . TRP B 1 406 ? 31.281 2.986 3.814 1 79.5 406 TRP B CA 1
ATOM 8188 C C . TRP B 1 406 ? 29.922 2.844 3.17 1 79.5 406 TRP B C 1
ATOM 8190 O O . TRP B 1 406 ? 29.469 1.729 2.898 1 79.5 406 TRP B O 1
ATOM 8200 N N . GLN B 1 407 ? 29.297 3.906 2.955 1 86.94 407 GLN B N 1
ATOM 8201 C CA . GLN B 1 407 ? 27.984 3.857 2.336 1 86.94 407 GLN B CA 1
ATOM 8202 C C . GLN B 1 407 ? 28.078 3.402 0.883 1 86.94 407 GLN B C 1
ATOM 8204 O O . GLN B 1 407 ? 27.188 2.697 0.392 1 86.94 407 GLN B O 1
ATOM 8209 N N . MET B 1 408 ? 29.188 3.744 0.301 1 87.94 408 MET B N 1
ATOM 8210 C CA . MET B 1 408 ? 29.406 3.336 -1.085 1 87.94 408 MET B CA 1
ATOM 8211 C C . MET B 1 408 ? 29.609 1.828 -1.184 1 87.94 408 MET B C 1
ATOM 8213 O O . MET B 1 408 ? 28.984 1.168 -2.023 1 87.94 408 MET B O 1
ATOM 8217 N N . ILE B 1 409 ? 30.344 1.318 -0.302 1 87.94 409 ILE B N 1
ATOM 8218 C CA . ILE B 1 409 ? 30.656 -0.108 -0.314 1 87.94 409 ILE B CA 1
ATOM 8219 C C . ILE B 1 409 ? 29.406 -0.906 0.064 1 87.94 409 ILE B C 1
ATOM 8221 O O . ILE B 1 409 ? 29.109 -1.928 -0.558 1 87.94 409 ILE B O 1
ATOM 8225 N N . ALA B 1 410 ? 28.766 -0.424 1.043 1 91.56 410 ALA B N 1
ATOM 8226 C CA . ALA B 1 410 ? 27.562 -1.121 1.482 1 91.56 410 ALA B CA 1
ATOM 8227 C C . ALA B 1 410 ? 26.516 -1.169 0.369 1 91.56 410 ALA B C 1
ATOM 8229 O O . ALA B 1 410 ? 25.906 -2.213 0.127 1 91.56 410 ALA B O 1
ATOM 8230 N N . SER B 1 411 ? 26.328 -0.074 -0.292 1 95.25 411 SER B N 1
ATOM 8231 C CA . SER B 1 411 ? 25.359 -0.026 -1.383 1 95.25 411 SER B CA 1
ATOM 8232 C C . SER B 1 411 ? 25.812 -0.883 -2.561 1 95.25 411 SER B C 1
ATOM 8234 O O . SER B 1 411 ? 24.984 -1.553 -3.197 1 95.25 411 SER B O 1
ATOM 8236 N N . PHE B 1 412 ? 27.094 -0.86 -2.816 1 95.19 412 PHE B N 1
ATOM 8237 C CA . PHE B 1 412 ? 27.656 -1.666 -3.893 1 95.19 412 PHE B CA 1
ATOM 8238 C C . PHE B 1 412 ? 27.453 -3.152 -3.617 1 95.19 412 PHE B C 1
ATOM 8240 O O . PHE B 1 412 ? 27.016 -3.896 -4.492 1 95.19 412 PHE B O 1
ATOM 8247 N N . LEU B 1 413 ? 27.766 -3.514 -2.443 1 94.62 413 LEU B N 1
ATOM 8248 C CA . LEU B 1 413 ? 27.625 -4.922 -2.08 1 94.62 413 LEU B CA 1
ATOM 8249 C C . LEU B 1 413 ? 26.172 -5.352 -2.107 1 94.62 413 LEU B C 1
ATOM 8251 O O . LEU B 1 413 ? 25.844 -6.469 -2.52 1 94.62 413 LEU B O 1
ATOM 8255 N N . MET B 1 414 ? 25.312 -4.512 -1.74 1 95.69 414 MET B N 1
ATOM 8256 C CA . MET B 1 414 ? 23.891 -4.84 -1.709 1 95.69 414 MET B CA 1
ATOM 8257 C C . MET B 1 414 ? 23.359 -5.094 -3.115 1 95.69 414 MET B C 1
ATOM 8259 O O . MET B 1 414 ? 22.719 -6.109 -3.363 1 95.69 414 MET B O 1
ATOM 8263 N N . VAL B 1 415 ? 23.672 -4.262 -4.02 1 96.81 415 VAL B N 1
ATOM 8264 C CA . VAL B 1 415 ? 23.109 -4.367 -5.367 1 96.81 415 VAL B CA 1
ATOM 8265 C C . VAL B 1 415 ? 23.875 -5.426 -6.16 1 96.81 415 VAL B C 1
ATOM 8267 O O . VAL B 1 415 ? 23.281 -6.234 -6.867 1 96.81 415 VAL B O 1
ATOM 8270 N N . CYS B 1 416 ? 25.172 -5.496 -6.012 1 95.25 416 CYS B N 1
ATOM 8271 C CA . CYS B 1 416 ? 25.984 -6.43 -6.777 1 95.25 416 CYS B CA 1
ATOM 8272 C C . CYS B 1 416 ? 25.766 -7.863 -6.305 1 95.25 416 CYS B C 1
ATOM 8274 O O . CYS B 1 416 ? 25.828 -8.805 -7.102 1 95.25 416 CYS B O 1
ATOM 8276 N N . SER B 1 417 ? 25.531 -8.062 -5.035 1 95.94 417 SER B N 1
ATOM 8277 C CA . SER B 1 417 ? 25.234 -9.406 -4.555 1 95.94 417 SER B CA 1
ATOM 8278 C C . SER B 1 417 ? 23.953 -9.938 -5.18 1 95.94 417 SER B C 1
ATOM 8280 O O . SER B 1 417 ? 23.844 -11.125 -5.477 1 95.94 417 SER B O 1
ATOM 8282 N N . CYS B 1 418 ? 23 -9.078 -5.387 1 96.94 418 CYS B N 1
ATOM 8283 C CA . CYS B 1 418 ? 21.734 -9.477 -6 1 96.94 418 CYS B CA 1
ATOM 8284 C C . CYS B 1 418 ? 21.922 -9.828 -7.469 1 96.94 418 CYS B C 1
ATOM 8286 O O . CYS B 1 418 ? 21.453 -10.867 -7.93 1 96.94 418 CYS B O 1
ATOM 8288 N N . SER B 1 419 ? 22.641 -8.977 -8.141 1 96.06 419 SER B N 1
ATOM 8289 C CA . SER B 1 419 ? 22.906 -9.242 -9.555 1 96.06 419 SER B CA 1
ATOM 8290 C C . SER B 1 419 ? 23.781 -10.477 -9.734 1 96.06 419 SER B C 1
ATOM 8292 O O . SER B 1 419 ? 23.547 -11.289 -10.633 1 96.06 419 SER B O 1
ATOM 8294 N N . LEU B 1 420 ? 24.703 -10.633 -8.844 1 94.94 420 LEU B N 1
ATOM 8295 C CA . LEU B 1 420 ? 25.594 -11.789 -8.906 1 94.94 420 LEU B CA 1
ATOM 8296 C C . LEU B 1 420 ? 24.844 -13.078 -8.57 1 94.94 420 LEU B C 1
ATOM 8298 O O . LEU B 1 420 ? 25.094 -14.117 -9.172 1 94.94 420 LEU B O 1
ATOM 8302 N N . GLY B 1 421 ? 24.031 -12.984 -7.586 1 95.38 421 GLY B N 1
ATOM 8303 C CA . GLY B 1 421 ? 23.234 -14.156 -7.262 1 95.38 421 GLY B CA 1
ATOM 8304 C C . GLY B 1 421 ? 22.359 -14.625 -8.414 1 95.38 421 GLY B C 1
ATOM 8305 O O . GLY B 1 421 ? 22.312 -15.82 -8.719 1 95.38 421 GLY B O 1
ATOM 8306 N N . ALA B 1 422 ? 21.672 -13.664 -9.047 1 96.25 422 ALA B N 1
ATOM 8307 C CA . ALA B 1 422 ? 20.844 -14 -10.211 1 96.25 422 ALA B CA 1
ATOM 8308 C C . ALA B 1 422 ? 21.719 -14.508 -11.359 1 96.25 422 ALA B C 1
ATOM 8310 O O . ALA B 1 422 ? 21.328 -15.438 -12.078 1 96.25 422 ALA B O 1
ATOM 8311 N N . PHE B 1 423 ? 22.891 -13.953 -11.547 1 93.75 423 PHE B N 1
ATOM 8312 C CA . PHE B 1 423 ? 23.844 -14.367 -12.57 1 93.75 423 PHE B CA 1
ATOM 8313 C C . PHE B 1 423 ? 24.297 -15.797 -12.336 1 93.75 423 PHE B C 1
ATOM 8315 O O . PHE B 1 423 ? 24.297 -16.609 -13.258 1 93.75 423 PHE B O 1
ATOM 8322 N N . PHE B 1 424 ? 24.625 -16.125 -11.133 1 92.31 424 PHE B N 1
ATOM 8323 C CA . PHE B 1 424 ? 25.125 -17.469 -10.805 1 92.31 424 PHE B CA 1
ATOM 8324 C C . PHE B 1 424 ? 24.047 -18.516 -11.047 1 92.31 424 PHE B C 1
ATOM 8326 O O . PHE B 1 424 ? 24.328 -19.594 -11.586 1 92.31 424 PHE B O 1
ATOM 8333 N N . LEU B 1 425 ? 22.875 -18.172 -10.664 1 91.62 425 LEU B N 1
ATOM 8334 C CA . LEU B 1 425 ? 21.781 -19.109 -10.836 1 91.62 425 LEU B CA 1
ATOM 8335 C C . LEU B 1 425 ? 21.5 -19.375 -12.32 1 91.62 425 LEU B C 1
ATOM 8337 O O . LEU B 1 425 ? 21.375 -20.516 -12.742 1 91.62 425 LEU B O 1
ATOM 8341 N N . SER B 1 426 ? 21.516 -18.328 -13.117 1 90.69 426 SER B N 1
ATOM 8342 C CA . SER B 1 426 ? 21.203 -18.469 -14.539 1 90.69 426 SER B CA 1
ATOM 8343 C C . SER B 1 426 ? 22.406 -18.984 -15.312 1 90.69 426 SER B C 1
ATOM 8345 O O . SER B 1 426 ? 22.25 -19.688 -16.312 1 90.69 426 SER B O 1
ATOM 8347 N N . TYR B 1 427 ? 23.578 -18.672 -14.867 1 90.25 427 TYR B N 1
ATOM 8348 C CA . TYR B 1 427 ? 24.797 -19.094 -15.555 1 90.25 427 TYR B CA 1
ATOM 8349 C C . TYR B 1 427 ? 25 -20.594 -15.43 1 90.25 427 TYR B C 1
ATOM 8351 O O . TYR B 1 427 ? 25.422 -21.25 -16.375 1 90.25 427 TYR B O 1
ATOM 8359 N N . TYR B 1 428 ? 24.594 -21.172 -14.375 1 88.38 428 TYR B N 1
ATOM 8360 C CA . TYR B 1 428 ? 24.875 -22.578 -14.133 1 88.38 428 TYR B CA 1
ATOM 8361 C C . TYR B 1 428 ? 23.656 -23.438 -14.438 1 88.38 428 TYR B C 1
ATOM 8363 O O . TYR B 1 428 ? 23.703 -24.672 -14.312 1 88.38 428 TYR B O 1
ATOM 8371 N N . THR B 1 429 ? 22.562 -22.828 -14.812 1 85.06 429 THR B N 1
ATOM 8372 C CA . THR B 1 429 ? 21.438 -23.594 -15.32 1 85.06 429 THR B CA 1
ATOM 8373 C C . THR B 1 429 ? 21.641 -23.953 -16.781 1 85.06 429 THR B C 1
ATOM 8375 O O . THR B 1 429 ? 21.938 -23.094 -17.609 1 85.06 429 THR B O 1
ATOM 8378 N N . PRO B 1 430 ? 21.562 -25.219 -17 1 82.44 430 PRO B N 1
ATOM 8379 C CA . PRO B 1 430 ? 21.859 -25.625 -18.375 1 82.44 430 PRO B CA 1
ATOM 8380 C C . PRO B 1 430 ? 20.969 -24.922 -19.406 1 82.44 430 PRO B C 1
ATOM 8382 O O . PRO B 1 430 ? 19.766 -24.781 -19.188 1 82.44 430 PRO B O 1
ATOM 8385 N N . THR B 1 431 ? 21.578 -24.516 -20.328 1 85.56 431 THR B N 1
ATOM 8386 C CA . THR B 1 431 ? 22.938 -24.562 -20.875 1 85.56 431 THR B CA 1
ATOM 8387 C C . THR B 1 431 ? 23.859 -23.609 -20.125 1 85.56 431 THR B C 1
ATOM 8389 O O . THR B 1 431 ? 23.594 -22.406 -20.047 1 85.56 431 THR B O 1
ATOM 8392 N N . VAL B 1 432 ? 24.922 -24.219 -19.656 1 87.38 432 VAL B N 1
ATOM 8393 C CA . VAL B 1 432 ? 25.844 -23.453 -18.812 1 87.38 432 VAL B CA 1
ATOM 8394 C C . VAL B 1 432 ? 26.594 -22.438 -19.672 1 87.38 432 VAL B C 1
ATOM 8396 O O . VAL B 1 432 ? 27.094 -22.781 -20.75 1 87.38 432 VAL B O 1
ATOM 8399 N N . GLY B 1 433 ? 26.562 -21.203 -19.312 1 88.06 433 GLY B N 1
ATOM 8400 C CA . GLY B 1 433 ? 27.281 -20.172 -20.047 1 88.06 433 GLY B CA 1
ATOM 8401 C C . GLY B 1 433 ? 26.594 -18.828 -20.016 1 88.06 433 GLY B C 1
ATOM 8402 O O . GLY B 1 433 ? 25.578 -18.656 -19.328 1 88.06 433 GLY B O 1
ATOM 8403 N N . LEU B 1 434 ? 27.234 -17.938 -20.719 1 90.75 434 LEU B N 1
ATOM 8404 C CA . LEU B 1 434 ? 26.703 -16.578 -20.812 1 90.75 434 LEU B CA 1
ATOM 8405 C C . LEU B 1 434 ? 25.656 -16.484 -21.906 1 90.75 434 LEU B C 1
ATOM 8407 O O . LEU B 1 434 ? 25.953 -16.625 -23.094 1 90.75 434 LEU B O 1
ATOM 8411 N N . GLY B 1 435 ? 24.438 -16.359 -21.484 1 90.94 435 GLY B N 1
ATOM 8412 C CA . GLY B 1 435 ? 23.312 -16.234 -22.391 1 90.94 435 GLY B CA 1
ATOM 8413 C C . GLY B 1 435 ? 22.516 -14.961 -22.203 1 90.94 435 GLY B C 1
ATOM 8414 O O . GLY B 1 435 ? 23.047 -13.961 -21.719 1 90.94 435 GLY B O 1
ATOM 8415 N N . CYS B 1 436 ? 21.312 -15.031 -22.656 1 91.5 436 CYS B N 1
ATOM 8416 C CA . CYS B 1 436 ? 20.453 -13.852 -22.578 1 91.5 436 CYS B CA 1
ATOM 8417 C C . CYS B 1 436 ? 20.094 -13.523 -21.141 1 91.5 436 CYS B C 1
ATOM 8419 O O . CYS B 1 436 ? 20.125 -12.359 -20.734 1 91.5 436 CYS B O 1
ATOM 8421 N N . ARG B 1 437 ? 19.828 -14.539 -20.312 1 92.69 437 ARG B N 1
ATOM 8422 C CA . ARG B 1 437 ? 19.438 -14.32 -18.922 1 92.69 437 ARG B CA 1
ATOM 8423 C C . ARG B 1 437 ? 20.641 -13.922 -18.078 1 92.69 437 ARG B C 1
ATOM 8425 O O . ARG B 1 437 ? 20.656 -12.852 -17.469 1 92.69 437 ARG B O 1
ATOM 8432 N N . SER B 1 438 ? 21.641 -14.766 -18.109 1 93 438 SER B N 1
ATOM 8433 C CA . SER B 1 438 ? 22.828 -14.469 -17.328 1 93 438 SER B CA 1
ATOM 8434 C C . SER B 1 438 ? 23.5 -13.18 -17.797 1 93 438 SER B C 1
ATOM 8436 O O . SER B 1 438 ? 23.922 -12.352 -16.984 1 93 438 SER B O 1
ATOM 8438 N N . GLY B 1 439 ? 23.547 -13.023 -19.109 1 93.62 439 GLY B N 1
ATOM 8439 C CA . GLY B 1 439 ? 24.094 -11.789 -19.641 1 93.62 439 GLY B CA 1
ATOM 8440 C C . GLY B 1 439 ? 23.25 -10.57 -19.312 1 93.62 439 GLY B C 1
ATOM 8441 O O . GLY B 1 439 ? 23.797 -9.477 -19.109 1 93.62 439 GLY B O 1
ATOM 8442 N N . GLY B 1 440 ? 21.969 -10.75 -19.297 1 94.69 440 GLY B N 1
ATOM 8443 C CA . GLY B 1 440 ? 21.078 -9.648 -18.953 1 94.69 440 GLY B CA 1
ATOM 8444 C C . GLY B 1 440 ? 21.312 -9.141 -17.531 1 94.69 440 GLY B C 1
ATOM 8445 O O . GLY B 1 440 ? 21.375 -7.93 -17.312 1 94.69 440 GLY B O 1
ATOM 8446 N N . TYR B 1 441 ? 21.5 -10.055 -16.594 1 96 441 TYR B N 1
ATOM 8447 C CA . TYR B 1 441 ? 21.734 -9.664 -15.219 1 96 441 TYR B CA 1
ATOM 8448 C C . TYR B 1 441 ? 23.094 -8.992 -15.062 1 96 441 TYR B C 1
ATOM 8450 O O . TYR B 1 441 ? 23.234 -8.039 -14.289 1 96 441 TYR B O 1
ATOM 8458 N N . MET B 1 442 ? 24 -9.469 -15.828 1 95.44 442 MET B N 1
ATOM 8459 C CA . MET B 1 442 ? 25.344 -8.875 -15.797 1 95.44 442 MET B CA 1
ATOM 8460 C C . MET B 1 442 ? 25.312 -7.457 -16.344 1 95.44 442 MET B C 1
ATOM 8462 O O . MET B 1 442 ? 25.922 -6.555 -15.773 1 95.44 442 MET B O 1
ATOM 8466 N N . ILE B 1 443 ? 24.625 -7.254 -17.422 1 96.06 443 ILE B N 1
ATOM 8467 C CA . ILE B 1 443 ? 24.531 -5.934 -18.031 1 96.06 443 ILE B CA 1
ATOM 8468 C C . ILE B 1 443 ? 23.891 -4.953 -17.047 1 96.06 443 ILE B C 1
ATOM 8470 O O . ILE B 1 443 ? 24.328 -3.809 -16.938 1 96.06 443 ILE B O 1
ATOM 8474 N N . PHE B 1 444 ? 22.906 -5.387 -16.375 1 97.06 444 PHE B N 1
ATOM 8475 C CA . PHE B 1 444 ? 22.25 -4.523 -15.398 1 97.06 444 PHE B CA 1
ATOM 8476 C C . PHE B 1 444 ? 23.219 -4.152 -14.273 1 97.06 444 PHE B C 1
ATOM 8478 O O . PHE B 1 444 ? 23.328 -2.98 -13.906 1 97.06 444 PHE B O 1
ATOM 8485 N N . GLY B 1 445 ? 23.922 -5.156 -13.75 1 96.12 445 GLY B N 1
ATOM 8486 C CA . GLY B 1 445 ? 24.875 -4.902 -12.688 1 96.12 445 GLY B CA 1
ATOM 8487 C C . GLY B 1 445 ? 26 -3.973 -13.102 1 96.12 445 GLY B C 1
ATOM 8488 O O . GLY B 1 445 ? 26.344 -3.039 -12.375 1 96.12 445 GLY B O 1
ATOM 8489 N N . LEU B 1 446 ? 26.469 -4.184 -14.258 1 95.5 446 LEU B N 1
ATOM 8490 C CA . LEU B 1 446 ? 27.562 -3.354 -14.773 1 95.5 446 LEU B CA 1
ATOM 8491 C C . LEU B 1 446 ? 27.062 -1.945 -15.086 1 95.5 446 LEU B C 1
ATOM 8493 O O . LEU B 1 446 ? 27.797 -0.972 -14.922 1 95.5 446 LEU B O 1
ATOM 8497 N N . GLY B 1 447 ? 25.875 -1.912 -15.594 1 96.38 447 GLY B N 1
ATOM 8498 C CA . GLY B 1 447 ? 25.281 -0.604 -15.82 1 96.38 447 GLY B CA 1
ATOM 8499 C C . GLY B 1 447 ? 25.125 0.211 -14.547 1 96.38 447 GLY B C 1
ATOM 8500 O O . GLY B 1 447 ? 25.469 1.396 -14.523 1 96.38 447 GLY B O 1
ATOM 8501 N N . ALA B 1 448 ? 24.641 -0.417 -13.523 1 97.12 448 ALA B N 1
ATOM 8502 C CA . ALA B 1 448 ? 24.5 0.258 -12.234 1 97.12 448 ALA B CA 1
ATOM 8503 C C . ALA B 1 448 ? 25.875 0.679 -11.688 1 97.12 448 ALA B C 1
ATOM 8505 O O . ALA B 1 448 ? 26.016 1.78 -11.148 1 97.12 448 ALA B O 1
ATOM 8506 N N . PHE B 1 449 ? 26.828 -0.191 -11.867 1 95.88 449 PHE B N 1
ATOM 8507 C CA . PHE B 1 449 ? 28.188 0.102 -11.422 1 95.88 449 PHE B CA 1
ATOM 8508 C C . PHE B 1 449 ? 28.797 1.232 -12.25 1 95.88 449 PHE B C 1
ATOM 8510 O O . PHE B 1 449 ? 29.484 2.1 -11.703 1 95.88 449 PHE B O 1
ATOM 8517 N N . GLY B 1 450 ? 28.531 1.229 -13.523 1 95.12 450 GLY B N 1
ATOM 8518 C CA . GLY B 1 450 ? 28.984 2.307 -14.383 1 95.12 450 GLY B CA 1
ATOM 8519 C C . GLY B 1 450 ? 28.422 3.662 -13.992 1 95.12 450 GLY B C 1
ATOM 8520 O O . GLY B 1 450 ? 29.141 4.664 -14.008 1 95.12 450 GLY B O 1
ATOM 8521 N N . CYS B 1 451 ? 27.188 3.684 -13.609 1 95.56 451 CYS B N 1
ATOM 8522 C CA . CYS B 1 451 ? 26.578 4.93 -13.164 1 95.56 451 CYS B CA 1
ATOM 8523 C C . CYS B 1 451 ? 27.234 5.434 -11.883 1 95.56 451 CYS B C 1
ATOM 8525 O O . CYS B 1 451 ? 27.422 6.641 -11.711 1 95.56 451 CYS B O 1
ATOM 8527 N N . LEU B 1 452 ? 27.562 4.531 -11.023 1 94.75 452 LEU B N 1
ATOM 8528 C CA . LEU B 1 452 ? 28.25 4.902 -9.781 1 94.75 452 LEU B CA 1
ATOM 8529 C C . LEU B 1 452 ? 29.594 5.559 -10.07 1 94.75 452 LEU B C 1
ATOM 8531 O O . LEU B 1 452 ? 29.875 6.637 -9.555 1 94.75 452 LEU B O 1
ATOM 8535 N N . ILE B 1 453 ? 30.344 4.941 -10.93 1 93.44 453 ILE B N 1
ATOM 8536 C CA . ILE B 1 453 ? 31.672 5.438 -11.242 1 93.44 453 ILE B CA 1
ATOM 8537 C C . ILE B 1 453 ? 31.578 6.801 -11.922 1 93.44 453 ILE B C 1
ATOM 8539 O O . ILE B 1 453 ? 32.312 7.727 -11.586 1 93.44 453 ILE B O 1
ATOM 8543 N N . MET B 1 454 ? 30.656 6.902 -12.781 1 94.12 454 MET B N 1
ATOM 8544 C CA . MET B 1 454 ? 30.5 8.156 -13.516 1 94.12 454 MET B CA 1
ATOM 8545 C C . MET B 1 454 ? 30.062 9.281 -12.578 1 94.12 454 MET B C 1
ATOM 8547 O O . MET B 1 454 ? 30.562 10.398 -12.672 1 94.12 454 MET B O 1
ATOM 8551 N N . GLU B 1 455 ? 29.141 9.023 -11.734 1 92.69 455 GLU B N 1
ATOM 8552 C CA . GLU B 1 455 ? 28.656 10.062 -10.828 1 92.69 455 GLU B CA 1
ATOM 8553 C C . GLU B 1 455 ? 29.719 10.461 -9.82 1 92.69 455 GLU B C 1
ATOM 8555 O O . GLU B 1 455 ? 29.891 11.641 -9.523 1 92.69 455 GLU B O 1
ATOM 8560 N N . MET B 1 456 ? 30.438 9.5 -9.367 1 88.88 456 MET B N 1
ATOM 8561 C CA . MET B 1 456 ? 31.516 9.797 -8.414 1 88.88 456 MET B CA 1
ATOM 8562 C C . MET B 1 456 ? 32.656 10.562 -9.102 1 88.88 456 MET B C 1
ATOM 8564 O O . MET B 1 456 ? 33.219 11.469 -8.508 1 88.88 456 MET B O 1
ATOM 8568 N N . ALA B 1 457 ? 32.906 10.219 -10.266 1 88.62 457 ALA B N 1
ATOM 8569 C CA . ALA B 1 457 ? 33.938 10.922 -11.023 1 88.62 457 ALA B CA 1
ATOM 8570 C C . ALA B 1 457 ? 33.5 12.367 -11.305 1 88.62 457 ALA B C 1
ATOM 8572 O O . ALA B 1 457 ? 34.312 13.289 -11.18 1 88.62 457 ALA B O 1
ATOM 8573 N N . ALA B 1 458 ? 32.281 12.5 -11.672 1 88.81 458 ALA B N 1
ATOM 8574 C CA . ALA B 1 458 ? 31.781 13.844 -11.914 1 88.81 458 ALA B CA 1
ATOM 8575 C C . ALA B 1 458 ? 31.812 14.688 -10.641 1 88.81 458 ALA B C 1
ATOM 8577 O O . ALA B 1 458 ? 32.094 15.883 -10.688 1 88.81 458 ALA B O 1
ATOM 8578 N N . TRP B 1 459 ? 31.5 14.039 -9.617 1 84.62 459 TRP B N 1
ATOM 8579 C CA . TRP B 1 459 ? 31.5 14.727 -8.328 1 84.62 459 TRP B CA 1
ATOM 8580 C C . TRP B 1 459 ? 32.938 15.133 -7.938 1 84.62 459 TRP B C 1
ATOM 8582 O O . TRP B 1 459 ? 33.156 16.234 -7.438 1 84.62 459 TRP B O 1
ATOM 8592 N N . ALA B 1 460 ? 33.875 14.344 -8.211 1 80.31 460 ALA B N 1
ATOM 8593 C CA . ALA B 1 460 ? 35.281 14.555 -7.777 1 80.31 460 ALA B CA 1
ATOM 8594 C C . ALA B 1 460 ? 36 15.516 -8.711 1 80.31 460 ALA B C 1
ATOM 8596 O O . ALA B 1 460 ? 36.781 16.344 -8.258 1 80.31 460 ALA B O 1
ATOM 8597 N N . PHE B 1 461 ? 35.656 15.492 -9.984 1 83.94 461 PHE B N 1
ATOM 8598 C CA . PHE B 1 461 ? 36.562 16.156 -10.93 1 83.94 461 PHE B CA 1
ATOM 8599 C C . PHE B 1 461 ? 35.875 17.359 -11.562 1 83.94 461 PHE B C 1
ATOM 8601 O O . PHE B 1 461 ? 36.531 18.25 -12.094 1 83.94 461 PHE B O 1
ATOM 8608 N N . LEU B 1 462 ? 34.562 17.375 -11.516 1 84.81 462 LEU B N 1
ATOM 8609 C CA . LEU B 1 462 ? 33.875 18.453 -12.227 1 84.81 462 LEU B CA 1
ATOM 8610 C C . LEU B 1 462 ? 33.406 19.531 -11.258 1 84.81 462 LEU B C 1
ATOM 8612 O O . LEU B 1 462 ? 32.906 19.219 -10.172 1 84.81 462 LEU B O 1
ATOM 8616 N N . TYR B 1 463 ? 33.688 20.781 -11.594 1 79.06 463 TYR B N 1
ATOM 8617 C CA . TYR B 1 463 ? 33.188 21.922 -10.828 1 79.06 463 TYR B CA 1
ATOM 8618 C C . TYR B 1 463 ? 31.734 22.234 -11.203 1 79.06 463 TYR B C 1
ATOM 8620 O O . TYR B 1 463 ? 31.281 21.891 -12.297 1 79.06 463 TYR B O 1
ATOM 8628 N N . PRO B 1 464 ? 31.016 22.891 -10.211 1 78.31 464 PRO B N 1
ATOM 8629 C CA . PRO B 1 464 ? 29.625 23.234 -10.508 1 78.31 464 PRO B CA 1
ATOM 8630 C C . PRO B 1 464 ? 29.5 24.203 -11.688 1 78.31 464 PRO B C 1
ATOM 8632 O O . PRO B 1 464 ? 30.172 25.234 -11.711 1 78.31 464 PRO B O 1
ATOM 8635 N N . GLY B 1 465 ? 29.016 23.812 -12.891 1 80.38 465 GLY B N 1
ATOM 8636 C CA . GLY B 1 465 ? 28.844 24.578 -14.117 1 80.38 465 GLY B CA 1
ATOM 8637 C C . GLY B 1 465 ? 28.25 23.766 -15.25 1 80.38 465 GLY B C 1
ATOM 8638 O O . GLY B 1 465 ? 27.391 22.906 -15.023 1 80.38 465 GLY B O 1
ATOM 8639 N N . ILE B 1 466 ? 28.703 24.125 -16.328 1 85.31 466 ILE B N 1
ATOM 8640 C CA . ILE B 1 466 ? 28.172 23.5 -17.531 1 85.31 466 ILE B CA 1
ATOM 8641 C C . ILE B 1 466 ? 28.578 22.031 -17.562 1 85.31 466 ILE B C 1
ATOM 8643 O O . ILE B 1 466 ? 27.797 21.172 -18 1 85.31 466 ILE B O 1
ATOM 8647 N N . GLY B 1 467 ? 29.797 21.812 -17.125 1 84.62 467 GLY B N 1
ATOM 8648 C CA . GLY B 1 467 ? 30.266 20.438 -17.094 1 84.62 467 GLY B CA 1
ATOM 8649 C C . GLY B 1 467 ? 29.391 19.531 -16.234 1 84.62 467 GLY B C 1
ATOM 8650 O O . GLY B 1 467 ? 29.062 18.422 -16.656 1 84.62 467 GLY B O 1
ATOM 8651 N N . ARG B 1 468 ? 28.984 19.953 -15.18 1 86.81 468 ARG B N 1
ATOM 8652 C CA . ARG B 1 468 ? 28.141 19.156 -14.289 1 86.81 468 ARG B CA 1
ATOM 8653 C C . ARG B 1 468 ? 26.734 19.016 -14.852 1 86.81 468 ARG B C 1
ATOM 8655 O O . ARG B 1 468 ? 26.062 18 -14.641 1 86.81 468 ARG B O 1
ATOM 8662 N N . ARG B 1 469 ? 26.375 19.922 -15.586 1 88.69 469 ARG B N 1
ATOM 8663 C CA . ARG B 1 469 ? 25.062 19.859 -16.203 1 88.69 469 ARG B CA 1
ATOM 8664 C C . ARG B 1 469 ? 25.016 18.797 -17.297 1 88.69 469 ARG B C 1
ATOM 8666 O O . ARG B 1 469 ? 24.031 18.062 -17.422 1 88.69 469 ARG B O 1
ATOM 8673 N N . ILE B 1 470 ? 26.094 18.828 -17.984 1 91.44 470 ILE B N 1
ATOM 8674 C CA . ILE B 1 470 ? 26.188 17.812 -19.031 1 91.44 470 ILE B CA 1
ATOM 8675 C C . ILE B 1 470 ? 26.266 16.422 -18.406 1 91.44 470 ILE B C 1
ATOM 8677 O O . ILE B 1 470 ? 25.609 15.492 -18.875 1 91.44 470 ILE B O 1
ATOM 8681 N N . ALA B 1 471 ? 27.062 16.344 -17.391 1 91.88 471 ALA B N 1
ATOM 8682 C CA . ALA B 1 471 ? 27.172 15.07 -16.688 1 91.88 471 ALA B CA 1
ATOM 8683 C C . ALA B 1 471 ? 25.812 14.617 -16.141 1 91.88 471 ALA B C 1
ATOM 8685 O O . ALA B 1 471 ? 25.5 13.43 -16.156 1 91.88 471 ALA B O 1
ATOM 8686 N N . GLN B 1 472 ? 25.078 15.508 -15.734 1 91.62 472 GLN B N 1
ATOM 8687 C CA . GLN B 1 472 ? 23.75 15.195 -15.203 1 91.62 472 GLN B CA 1
ATOM 8688 C C . GLN B 1 472 ? 22.844 14.617 -16.297 1 91.62 472 GLN B C 1
ATOM 8690 O O . GLN B 1 472 ? 22.109 13.656 -16.062 1 91.62 472 GLN B O 1
ATOM 8695 N N . TRP B 1 473 ? 22.938 15.125 -17.422 1 92.31 473 TRP B N 1
ATOM 8696 C CA . TRP B 1 473 ? 22.109 14.648 -18.531 1 92.31 473 TRP B CA 1
ATOM 8697 C C . TRP B 1 473 ? 22.562 13.273 -19 1 92.31 473 TRP B C 1
ATOM 8699 O O . TRP B 1 473 ? 21.734 12.414 -19.328 1 92.31 473 TRP B O 1
ATOM 8709 N N . VAL B 1 474 ? 23.859 13.133 -19.031 1 93.69 474 VAL B N 1
ATOM 8710 C CA . VAL B 1 474 ? 24.391 11.828 -19.422 1 93.69 474 VAL B CA 1
ATOM 8711 C C . VAL B 1 474 ? 23.969 10.766 -18.422 1 93.69 474 VAL B C 1
ATOM 8713 O O . VAL B 1 474 ? 23.562 9.664 -18.797 1 93.69 474 VAL B O 1
ATOM 8716 N N . LEU B 1 475 ? 24.031 11.125 -17.203 1 95.5 475 LEU B N 1
ATOM 8717 C CA . LEU B 1 475 ? 23.641 10.188 -16.156 1 95.5 475 LEU B CA 1
ATOM 8718 C C . LEU B 1 475 ? 22.156 9.891 -16.219 1 95.5 475 LEU B C 1
ATOM 8720 O O . LEU B 1 475 ? 21.734 8.75 -16.016 1 95.5 475 LEU B O 1
ATOM 8724 N N . ARG B 1 476 ? 21.359 10.82 -16.547 1 94.31 476 ARG B N 1
ATOM 8725 C CA . ARG B 1 476 ? 19.922 10.609 -16.672 1 94.31 476 ARG B CA 1
ATOM 8726 C C . ARG B 1 476 ? 19.609 9.641 -17.812 1 94.31 476 ARG B C 1
ATOM 8728 O O . ARG B 1 476 ? 18.734 8.789 -17.688 1 94.31 476 ARG B O 1
ATOM 8735 N N . ILE B 1 477 ? 20.328 9.773 -18.844 1 94 477 ILE B N 1
ATOM 8736 C CA . ILE B 1 477 ? 20.125 8.891 -19.984 1 94 477 ILE B CA 1
ATOM 8737 C C . ILE B 1 477 ? 20.578 7.473 -19.641 1 94 477 ILE B C 1
ATOM 8739 O O . ILE B 1 477 ? 19.891 6.504 -19.969 1 94 477 ILE B O 1
ATOM 8743 N N . CYS B 1 478 ? 21.672 7.391 -18.969 1 96.06 478 CYS B N 1
ATOM 8744 C CA . CYS B 1 478 ? 22.156 6.082 -18.547 1 96.06 478 CYS B CA 1
ATOM 8745 C C . CYS B 1 478 ? 21.188 5.422 -17.578 1 96.06 478 CYS B C 1
ATOM 8747 O O . CYS B 1 478 ? 20.922 4.219 -17.672 1 96.06 478 CYS B O 1
ATOM 8749 N N . GLU B 1 479 ? 20.703 6.199 -16.719 1 96.62 479 GLU B N 1
ATOM 8750 C CA . GLU B 1 479 ? 19.734 5.684 -15.75 1 96.62 479 GLU B CA 1
ATOM 8751 C C . GLU B 1 479 ? 18.453 5.234 -16.438 1 96.62 479 GLU B C 1
ATOM 8753 O O . GLU B 1 479 ? 17.875 4.211 -16.078 1 96.62 479 GLU B O 1
ATOM 8758 N N . PHE B 1 480 ? 18.047 5.953 -17.359 1 94.75 480 PHE B N 1
ATOM 8759 C CA . PHE B 1 480 ? 16.875 5.59 -18.141 1 94.75 480 PHE B CA 1
ATOM 8760 C C . PHE B 1 480 ? 17.109 4.297 -18.922 1 94.75 480 PHE B C 1
ATOM 8762 O O . PHE B 1 480 ? 16.25 3.406 -18.922 1 94.75 480 PHE B O 1
ATOM 8769 N N . ALA B 1 481 ? 18.219 4.219 -19.5 1 95.62 481 ALA B N 1
ATOM 8770 C CA . ALA B 1 481 ? 18.547 3.033 -20.281 1 95.62 481 ALA B CA 1
ATOM 8771 C C . ALA B 1 481 ? 18.641 1.795 -19.391 1 95.62 481 ALA B C 1
ATOM 8773 O O . ALA B 1 481 ? 18.109 0.734 -19.75 1 95.62 481 ALA B O 1
ATOM 8774 N N . ASN B 1 482 ? 19.266 1.94 -18.266 1 97.12 482 ASN B N 1
ATOM 8775 C CA . ASN B 1 482 ? 19.391 0.803 -17.375 1 97.12 482 ASN B CA 1
ATOM 8776 C C . ASN B 1 482 ? 18.047 0.399 -16.781 1 97.12 482 ASN B C 1
ATOM 8778 O O . ASN B 1 482 ? 17.812 -0.78 -16.516 1 97.12 482 ASN B O 1
ATOM 8782 N N . SER B 1 483 ? 17.203 1.404 -16.531 1 96.06 483 SER B N 1
ATOM 8783 C CA . SER B 1 483 ? 15.852 1.106 -16.078 1 96.06 483 SER B CA 1
ATOM 8784 C C . SER B 1 483 ? 15.055 0.353 -17.141 1 96.06 483 SER B C 1
ATOM 8786 O O . SER B 1 483 ? 14.367 -0.62 -16.828 1 96.06 483 SER B O 1
ATOM 8788 N N . CYS B 1 484 ? 15.18 0.761 -18.297 1 94.31 484 CYS B N 1
ATOM 8789 C CA . CYS B 1 484 ? 14.492 0.091 -19.391 1 94.31 484 CYS B CA 1
ATOM 8790 C C . CYS B 1 484 ? 15.008 -1.331 -19.578 1 94.31 484 CYS B C 1
ATOM 8792 O O . CYS B 1 484 ? 14.234 -2.242 -19.875 1 94.31 484 CYS B O 1
ATOM 8794 N N . TRP B 1 485 ? 16.266 -1.472 -19.422 1 95.88 485 TRP B N 1
ATOM 8795 C CA . TRP B 1 485 ? 16.859 -2.799 -19.531 1 95.88 485 TRP B CA 1
ATOM 8796 C C . TRP B 1 485 ? 16.297 -3.732 -18.453 1 95.88 485 TRP B C 1
ATOM 8798 O O . TRP B 1 485 ? 15.992 -4.891 -18.734 1 95.88 485 TRP B O 1
ATOM 8808 N N . LEU B 1 486 ? 16.203 -3.217 -17.266 1 96.06 486 LEU B N 1
ATOM 8809 C CA . LEU B 1 486 ? 15.648 -4.02 -16.172 1 96.06 486 LEU B CA 1
ATOM 8810 C C . LEU B 1 486 ? 14.195 -4.387 -16.453 1 96.06 486 LEU B C 1
ATOM 8812 O O . LEU B 1 486 ? 13.789 -5.531 -16.234 1 96.06 486 LEU B O 1
ATOM 8816 N N . VAL B 1 487 ? 13.43 -3.457 -16.953 1 93.62 487 VAL B N 1
ATOM 8817 C CA . VAL B 1 487 ? 12.031 -3.717 -17.312 1 93.62 487 VAL B CA 1
ATOM 8818 C C . VAL B 1 487 ? 11.969 -4.75 -18.422 1 93.62 487 VAL B C 1
ATOM 8820 O O . VAL B 1 487 ? 11.102 -5.629 -18.422 1 93.62 487 VAL B O 1
ATOM 8823 N N . TYR B 1 488 ? 12.883 -4.699 -19.312 1 94.44 488 TYR B N 1
ATOM 8824 C CA . TYR B 1 488 ? 12.945 -5.672 -20.391 1 94.44 488 TYR B CA 1
ATOM 8825 C C . TYR B 1 488 ? 13.211 -7.074 -19.844 1 94.44 488 TYR B C 1
ATOM 8827 O O . TYR B 1 488 ? 12.594 -8.047 -20.297 1 94.44 488 TYR B O 1
ATOM 8835 N N . ILE B 1 489 ? 14.125 -7.16 -18.938 1 94.81 489 ILE B N 1
ATOM 8836 C CA . ILE B 1 489 ? 14.438 -8.453 -18.328 1 94.81 489 ILE B CA 1
ATOM 8837 C C . ILE B 1 489 ? 13.18 -9.039 -17.688 1 94.81 489 ILE B C 1
ATOM 8839 O O . ILE B 1 489 ? 12.883 -10.227 -17.875 1 94.81 489 ILE B O 1
ATOM 8843 N N . ILE B 1 490 ? 12.422 -8.211 -17.031 1 94.06 490 ILE B N 1
ATOM 8844 C CA . ILE B 1 490 ? 11.219 -8.672 -16.344 1 94.06 490 ILE B CA 1
ATOM 8845 C C . ILE B 1 490 ? 10.172 -9.109 -17.359 1 94.06 490 ILE B C 1
ATOM 8847 O O . ILE B 1 490 ? 9.57 -10.18 -17.219 1 94.06 490 ILE B O 1
ATOM 8851 N N . ILE B 1 491 ? 10.023 -8.359 -18.391 1 92.06 491 ILE B N 1
ATOM 8852 C CA . ILE B 1 491 ? 9.031 -8.672 -19.422 1 92.06 491 ILE B CA 1
ATOM 8853 C C . ILE B 1 491 ? 9.445 -9.938 -20.172 1 92.06 491 ILE B C 1
ATOM 8855 O O . ILE B 1 491 ? 8.617 -10.812 -20.438 1 92.06 491 ILE B O 1
ATOM 8859 N N . ALA B 1 492 ? 10.68 -10.031 -20.469 1 93 492 ALA B N 1
ATOM 8860 C CA . ALA B 1 492 ? 11.188 -11.18 -21.219 1 93 492 ALA B CA 1
ATOM 8861 C C . ALA B 1 492 ? 11.039 -12.469 -20.406 1 93 492 ALA B C 1
ATOM 8863 O O . ALA B 1 492 ? 10.695 -13.516 -20.938 1 93 492 ALA B O 1
ATOM 8864 N N . GLN B 1 493 ? 11.266 -12.391 -19.156 1 92.31 493 GLN B N 1
ATOM 8865 C CA . GLN B 1 493 ? 11.117 -13.57 -18.312 1 92.31 493 GLN B CA 1
ATOM 8866 C C . GLN B 1 493 ? 9.648 -13.898 -18.078 1 92.31 493 GLN B C 1
ATOM 8868 O O . GLN B 1 493 ? 9.273 -15.07 -17.984 1 92.31 493 GLN B O 1
ATOM 8873 N N . THR B 1 494 ? 8.789 -12.898 -18 1 90.31 494 THR B N 1
ATOM 8874 C CA . THR B 1 494 ? 7.379 -13.109 -17.703 1 90.31 494 THR B CA 1
ATOM 8875 C C . THR B 1 494 ? 6.672 -13.742 -18.906 1 90.31 494 THR B C 1
ATOM 8877 O O . THR B 1 494 ? 5.863 -14.664 -18.734 1 90.31 494 THR B O 1
ATOM 8880 N N . PHE B 1 495 ? 7.062 -13.336 -20.078 1 89.44 495 PHE B N 1
ATOM 8881 C CA . PHE B 1 495 ? 6.336 -13.812 -21.25 1 89.44 495 PHE B CA 1
ATOM 8882 C C . PHE B 1 495 ? 7.125 -14.891 -21.984 1 89.44 495 PHE B C 1
ATOM 8884 O O . PHE B 1 495 ? 6.637 -15.484 -22.938 1 89.44 495 PHE B O 1
ATOM 8891 N N . GLY B 1 496 ? 8.297 -15.211 -21.594 1 90 496 GLY B N 1
ATOM 8892 C CA . GLY B 1 496 ? 9.086 -16.281 -22.172 1 90 496 GLY B CA 1
ATOM 8893 C C . GLY B 1 496 ? 9.812 -15.867 -23.438 1 90 496 GLY B C 1
ATOM 8894 O O . GLY B 1 496 ? 10.047 -16.703 -24.312 1 90 496 GLY B O 1
ATOM 8895 N N . ILE B 1 497 ? 10.188 -14.672 -23.531 1 89.44 497 ILE B N 1
ATOM 8896 C CA . ILE B 1 497 ? 10.922 -14.195 -24.703 1 89.44 497 ILE B CA 1
ATOM 8897 C C . ILE B 1 497 ? 12.312 -14.82 -24.719 1 89.44 497 ILE B C 1
ATOM 8899 O O . ILE B 1 497 ? 12.891 -15.039 -25.797 1 89.44 497 ILE B O 1
ATOM 8903 N N . TYR B 1 498 ? 12.766 -15.289 -23.609 1 90.31 498 TYR B N 1
ATOM 8904 C CA . TYR B 1 498 ? 14.102 -15.875 -23.5 1 90.31 498 TYR B CA 1
ATOM 8905 C C . TYR B 1 498 ? 14.078 -17.344 -23.906 1 90.31 498 TYR B C 1
ATOM 8907 O O . TYR B 1 498 ? 15.133 -17.984 -24 1 90.31 498 TYR B O 1
ATOM 8915 N N . ASN B 1 499 ? 12.891 -17.859 -24.172 1 89.25 499 ASN B N 1
ATOM 8916 C CA . ASN B 1 499 ? 12.789 -19.234 -24.625 1 89.25 499 ASN B CA 1
ATOM 8917 C C . ASN B 1 499 ? 12.938 -19.344 -26.141 1 89.25 499 ASN B C 1
ATOM 8919 O O . ASN B 1 499 ? 12.008 -19.797 -26.828 1 89.25 499 ASN B O 1
ATOM 8923 N N . SER B 1 500 ? 14.062 -18.938 -26.562 1 90.19 500 SER B N 1
ATOM 8924 C CA . SER B 1 500 ? 14.453 -19.047 -27.953 1 90.19 500 SER B CA 1
ATOM 8925 C C . SER B 1 500 ? 15.75 -19.828 -28.109 1 90.19 500 SER B C 1
ATOM 8927 O O . SER B 1 500 ? 16.5 -20 -27.141 1 90.19 500 SER B O 1
ATOM 8929 N N . CYS B 1 501 ? 15.867 -20.391 -29.281 1 90.94 501 CYS B N 1
ATOM 8930 C CA . CYS B 1 501 ? 17.094 -21.141 -29.531 1 90.94 501 CYS B CA 1
ATOM 8931 C C . CYS B 1 501 ? 18.328 -20.266 -29.281 1 90.94 501 CYS B C 1
ATOM 8933 O O . CYS B 1 501 ? 19.328 -20.75 -28.734 1 90.94 501 CYS B O 1
ATOM 8935 N N . ARG B 1 502 ? 18.25 -19.031 -29.578 1 89 502 ARG B N 1
ATOM 8936 C CA . ARG B 1 502 ? 19.359 -18.109 -29.391 1 89 502 ARG B CA 1
ATOM 8937 C C . ARG B 1 502 ? 19.688 -17.922 -27.906 1 89 502 ARG B C 1
ATOM 8939 O O . ARG B 1 502 ? 20.859 -17.906 -27.516 1 89 502 ARG B O 1
ATOM 8946 N N . CYS B 1 503 ? 18.75 -17.797 -27.078 1 90.25 503 CYS B N 1
ATOM 8947 C CA . CYS B 1 503 ? 18.953 -17.562 -25.656 1 90.25 503 CYS B CA 1
ATOM 8948 C C . CYS B 1 503 ? 19.266 -18.859 -24.922 1 90.25 503 CYS B C 1
ATOM 8950 O O . CYS B 1 503 ? 20.031 -18.875 -23.969 1 90.25 503 CYS B O 1
ATOM 8952 N N . LYS B 1 504 ? 18.703 -19.938 -25.375 1 89.19 504 LYS B N 1
ATOM 8953 C CA . LYS B 1 504 ? 18.906 -21.219 -24.734 1 89.19 504 LYS B CA 1
ATOM 8954 C C . LYS B 1 504 ? 20.297 -21.766 -25.047 1 89.19 504 LYS B C 1
ATOM 8956 O O . LYS B 1 504 ? 20.828 -22.594 -24.297 1 89.19 504 LYS B O 1
ATOM 8961 N N . SER B 1 505 ? 20.938 -21.391 -26.141 1 90.44 505 SER B N 1
ATOM 8962 C CA . SER B 1 505 ? 22.25 -21.891 -26.531 1 90.44 505 SER B CA 1
ATOM 8963 C C . SER B 1 505 ? 23.359 -21.062 -25.891 1 90.44 505 SER B C 1
ATOM 8965 O O . SER B 1 505 ? 24.547 -21.422 -26 1 90.44 505 SER B O 1
ATOM 8967 N N . SER B 1 506 ? 23.094 -20.062 -25.078 1 88.19 506 SER B N 1
ATOM 8968 C CA . SER B 1 506 ? 24.078 -19.219 -24.391 1 88.19 506 SER B CA 1
ATOM 8969 C C . SER B 1 506 ? 25.266 -18.906 -25.281 1 88.19 506 SER B C 1
ATOM 8971 O O . SER B 1 506 ? 26.406 -19.141 -24.922 1 88.19 506 SER B O 1
ATOM 8973 N N . MET B 1 507 ? 25.047 -18.188 -26.359 1 85.44 507 MET B N 1
ATOM 8974 C CA . MET B 1 507 ? 26.062 -17.984 -27.406 1 85.44 507 MET B CA 1
ATOM 8975 C C . MET B 1 507 ? 26.953 -16.781 -27.062 1 85.44 507 MET B C 1
ATOM 8977 O O . MET B 1 507 ? 27.906 -16.5 -27.781 1 85.44 507 MET B O 1
ATOM 8981 N N . TRP B 1 508 ? 26.656 -16.141 -26 1 87.88 508 TRP B N 1
ATOM 8982 C CA . TRP B 1 508 ? 27.406 -14.914 -25.719 1 87.88 508 TRP B CA 1
ATOM 8983 C C . TRP B 1 508 ? 28.781 -15.227 -25.156 1 87.88 508 TRP B C 1
ATOM 8985 O O . TRP B 1 508 ? 29.672 -14.375 -25.188 1 87.88 508 TRP B O 1
ATOM 8995 N N . GLY B 1 509 ? 28.969 -16.406 -24.688 1 81.25 509 GLY B N 1
ATOM 8996 C CA . GLY B 1 509 ? 30.266 -16.812 -24.125 1 81.25 509 GLY B CA 1
ATOM 8997 C C . GLY B 1 509 ? 30.812 -18.062 -24.781 1 81.25 509 GLY B C 1
ATOM 8998 O O . GLY B 1 509 ? 30.25 -18.578 -25.75 1 81.25 509 GLY B O 1
ATOM 8999 N N . SER B 1 510 ? 31.938 -18.516 -24.281 1 80.69 510 SER B N 1
ATOM 9000 C CA . SER B 1 510 ? 32.625 -19.625 -24.906 1 80.69 510 SER B CA 1
ATOM 9001 C C . SER B 1 510 ? 32.125 -20.969 -24.375 1 80.69 510 SER B C 1
ATOM 9003 O O . SER B 1 510 ? 32.344 -22.016 -24.984 1 80.69 510 SER B O 1
ATOM 9005 N N . ALA B 1 511 ? 31.375 -20.938 -23.328 1 80.25 511 ALA B N 1
ATOM 9006 C CA . ALA B 1 511 ? 30.969 -22.203 -22.703 1 80.25 511 ALA B CA 1
ATOM 9007 C C . ALA B 1 511 ? 29.672 -22.719 -23.312 1 80.25 511 ALA B C 1
ATOM 9009 O O . ALA B 1 511 ? 29.328 -23.891 -23.156 1 80.25 511 ALA B O 1
ATOM 9010 N N . GLY B 1 512 ? 28.969 -21.875 -24.094 1 82.69 512 GLY B N 1
ATOM 9011 C CA . GLY B 1 512 ? 27.688 -22.266 -24.656 1 82.69 512 GLY B CA 1
ATOM 9012 C C . GLY B 1 512 ? 27.75 -22.609 -26.125 1 82.69 512 GLY B C 1
ATOM 9013 O O . GLY B 1 512 ? 28.797 -23 -26.625 1 82.69 512 GLY B O 1
ATOM 9014 N N . GLY B 1 513 ? 26.656 -22.875 -26.766 1 85.19 513 GLY B N 1
ATOM 9015 C CA . GLY B 1 513 ? 26.562 -23.156 -28.188 1 85.19 513 GLY B CA 1
ATOM 9016 C C . GLY B 1 513 ? 25.766 -24.406 -28.5 1 85.19 513 GLY B C 1
ATOM 9017 O O . GLY B 1 513 ? 25.812 -24.922 -29.625 1 85.19 513 GLY B O 1
ATOM 9018 N N . TYR B 1 514 ? 25.219 -24.906 -27.453 1 89.88 514 TYR B N 1
ATOM 9019 C CA . TYR B 1 514 ? 24.422 -26.125 -27.641 1 89.88 514 TYR B CA 1
ATOM 9020 C C . TYR B 1 514 ? 23.078 -26 -26.938 1 89.88 514 TYR B C 1
ATOM 9022 O O . TYR B 1 514 ? 22.875 -25.094 -26.125 1 89.88 514 TYR B O 1
ATOM 9030 N N . VAL B 1 515 ? 22.156 -26.781 -27.422 1 89.81 515 VAL B N 1
ATOM 9031 C CA . VAL B 1 515 ? 20.828 -26.844 -26.812 1 89.81 515 VAL B CA 1
ATOM 9032 C C . VAL B 1 515 ? 20.531 -28.281 -26.391 1 89.81 515 VAL B C 1
ATOM 9034 O O . VAL B 1 515 ? 20.859 -29.219 -27.109 1 89.81 515 VAL B O 1
ATOM 9037 N N . ASP B 1 516 ? 20.047 -28.281 -25.156 1 87.62 516 ASP B N 1
ATOM 9038 C CA . ASP B 1 516 ? 19.625 -29.578 -24.656 1 87.62 516 ASP B CA 1
ATOM 9039 C C . ASP B 1 516 ? 18.109 -29.609 -24.438 1 87.62 516 ASP B C 1
ATOM 9041 O O . ASP B 1 516 ? 17.469 -28.562 -24.328 1 87.62 516 ASP B O 1
ATOM 9045 N N . PHE B 1 517 ? 17.531 -30.812 -24.5 1 84.31 517 PHE B N 1
ATOM 9046 C CA . PHE B 1 517 ? 16.094 -30.969 -24.359 1 84.31 517 PHE B CA 1
ATOM 9047 C C . PHE B 1 517 ? 15.75 -31.812 -23.141 1 84.31 517 PHE B C 1
ATOM 9049 O O . PHE B 1 517 ? 14.68 -32.406 -23.062 1 84.31 517 PHE B O 1
ATOM 9056 N N . GLU B 1 518 ? 16.719 -31.766 -22.203 1 81.75 518 GLU B N 1
ATOM 9057 C CA . GLU B 1 518 ? 16.469 -32.531 -20.984 1 81.75 518 GLU B CA 1
ATOM 9058 C C . GLU B 1 518 ? 15.672 -31.719 -19.984 1 81.75 518 GLU B C 1
ATOM 9060 O O . GLU B 1 518 ? 15.547 -30.5 -20.109 1 81.75 518 GLU B O 1
ATOM 9065 N N . GLY B 1 519 ? 15.023 -32.438 -19.109 1 74.19 519 GLY B N 1
ATOM 9066 C CA . GLY B 1 519 ? 14.195 -31.797 -18.109 1 74.19 519 GLY B CA 1
ATOM 9067 C C . GLY B 1 519 ? 14.953 -31.453 -16.844 1 74.19 519 GLY B C 1
ATOM 9068 O O . GLY B 1 519 ? 16.125 -31.797 -16.703 1 74.19 519 GLY B O 1
ATOM 9069 N N . VAL B 1 520 ? 14.281 -30.734 -15.953 1 76.81 520 VAL B N 1
ATOM 9070 C CA . VAL B 1 520 ? 14.875 -30.25 -14.711 1 76.81 520 VAL B CA 1
ATOM 9071 C C . VAL B 1 520 ? 15.25 -31.438 -13.82 1 76.81 520 VAL B C 1
ATOM 9073 O O . VAL B 1 520 ? 16.25 -31.391 -13.102 1 76.81 520 VAL B O 1
ATOM 9076 N N . GLN B 1 521 ? 14.516 -32.531 -13.945 1 76.62 521 GLN B N 1
ATOM 9077 C CA . GLN B 1 521 ? 14.805 -33.688 -13.117 1 76.62 521 GLN B CA 1
ATOM 9078 C C . GLN B 1 521 ? 16.141 -34.312 -13.492 1 76.62 521 GLN B C 1
ATOM 9080 O O . GLN B 1 521 ? 16.859 -34.812 -12.633 1 76.62 521 GLN B O 1
ATOM 9085 N N . TYR B 1 522 ? 16.422 -34.25 -14.766 1 79.69 522 TYR B N 1
ATOM 9086 C CA . TYR B 1 522 ? 17.719 -34.75 -15.234 1 79.69 522 TYR B CA 1
ATOM 9087 C C . TYR B 1 522 ? 18.859 -33.906 -14.664 1 79.69 522 TYR B C 1
ATOM 9089 O O . TYR B 1 522 ? 19.859 -34.469 -14.211 1 79.69 522 TYR B O 1
ATOM 9097 N N . TYR B 1 523 ? 18.719 -32.656 -14.617 1 82.31 523 TYR B N 1
ATOM 9098 C CA . TYR B 1 523 ? 19.766 -31.781 -14.133 1 82.31 523 TYR B CA 1
ATOM 9099 C C . TYR B 1 523 ? 19.953 -31.922 -12.625 1 82.31 523 TYR B C 1
ATOM 9101 O O . TYR B 1 523 ? 21.078 -31.812 -12.117 1 82.31 523 TYR B O 1
ATOM 9109 N N . LYS B 1 524 ? 18.906 -32.125 -11.945 1 80.75 524 LYS B N 1
ATOM 9110 C CA . LYS B 1 524 ? 18.953 -32.281 -10.492 1 80.75 524 LYS B CA 1
ATOM 9111 C C . LYS B 1 524 ? 19.734 -33.531 -10.102 1 80.75 524 LYS B C 1
ATOM 9113 O O . LYS B 1 524 ? 20.375 -33.562 -9.047 1 80.75 524 LYS B O 1
ATOM 9118 N N . SER B 1 525 ? 19.672 -34.469 -11.023 1 81.12 525 SER B N 1
ATOM 9119 C CA . SER B 1 525 ? 20.422 -35.688 -10.75 1 81.12 525 SER B CA 1
ATOM 9120 C C . SER B 1 525 ? 21.922 -35.438 -10.758 1 81.12 525 SER B C 1
ATOM 9122 O O . SER B 1 525 ? 22.703 -36.156 -10.148 1 81.12 525 SER B O 1
ATOM 9124 N N . TYR B 1 526 ? 22.344 -34.375 -11.375 1 83.06 526 TYR B N 1
ATOM 9125 C CA . TYR B 1 526 ? 23.75 -34 -11.422 1 83.06 526 TYR B CA 1
ATOM 9126 C C . TYR B 1 526 ? 24.047 -32.812 -10.508 1 83.06 526 TYR B C 1
ATOM 9128 O O . TYR B 1 526 ? 24.938 -32 -10.789 1 83.06 526 TYR B O 1
ATOM 9136 N N . HIS B 1 527 ? 23.297 -32.5 -9.492 1 81.69 527 HIS B N 1
ATOM 9137 C CA . HIS B 1 527 ? 23.469 -31.609 -8.352 1 81.69 527 HIS B CA 1
ATOM 9138 C C . HIS B 1 527 ? 23.547 -30.141 -8.805 1 81.69 527 HIS B C 1
ATOM 9140 O O . HIS B 1 527 ? 24.375 -29.375 -8.32 1 81.69 527 HIS B O 1
ATOM 9146 N N . ILE B 1 528 ? 22.844 -29.766 -9.734 1 85 528 ILE B N 1
ATOM 9147 C CA . ILE B 1 528 ? 22.766 -28.375 -10.18 1 85 528 ILE B CA 1
ATOM 9148 C C . ILE B 1 528 ? 22.203 -27.516 -9.055 1 85 528 ILE B C 1
ATOM 9150 O O . ILE B 1 528 ? 22.422 -26.297 -9.039 1 85 528 ILE B O 1
ATOM 9154 N N . GLU B 1 529 ? 21.562 -28.062 -8.039 1 84.81 529 GLU B N 1
ATOM 9155 C CA . GLU B 1 529 ? 20.906 -27.344 -6.949 1 84.81 529 GLU B CA 1
ATOM 9156 C C . GLU B 1 529 ? 21.938 -26.641 -6.066 1 84.81 529 GLU B C 1
ATOM 9158 O O . GLU B 1 529 ? 21.625 -25.656 -5.395 1 84.81 529 GLU B O 1
ATOM 9163 N N . ARG B 1 530 ? 23.141 -27.109 -6.113 1 84.56 530 ARG B N 1
ATOM 9164 C CA . ARG B 1 530 ? 24.172 -26.484 -5.289 1 84.56 530 ARG B CA 1
ATOM 9165 C C . ARG B 1 530 ? 24.5 -25.078 -5.785 1 84.56 530 ARG B C 1
ATOM 9167 O O . ARG B 1 530 ? 24.688 -24.172 -4.984 1 84.56 530 ARG B O 1
ATOM 9174 N N . SER B 1 531 ? 24.594 -24.969 -7.066 1 85.44 531 SER B N 1
ATOM 9175 C CA . SER B 1 531 ? 24.859 -23.641 -7.617 1 85.44 531 SER B CA 1
ATOM 9176 C C . SER B 1 531 ? 23.688 -22.703 -7.391 1 85.44 531 SER B C 1
ATOM 9178 O O . SER B 1 531 ? 23.891 -21.516 -7.125 1 85.44 531 SER B O 1
ATOM 9180 N N . TRP B 1 532 ? 22.469 -23.219 -7.504 1 88.88 532 TRP B N 1
ATOM 9181 C CA . TRP B 1 532 ? 21.281 -22.406 -7.227 1 88.88 532 TRP B CA 1
ATOM 9182 C C . TRP B 1 532 ? 21.266 -21.938 -5.77 1 88.88 532 TRP B C 1
ATOM 9184 O O . TRP B 1 532 ? 20.922 -20.797 -5.477 1 88.88 532 TRP B O 1
ATOM 9194 N N . MET B 1 533 ? 21.734 -22.844 -4.926 1 90.38 533 MET B N 1
ATOM 9195 C CA . MET B 1 533 ? 21.734 -22.562 -3.494 1 90.38 533 MET B CA 1
ATOM 9196 C C . MET B 1 533 ? 22.75 -21.469 -3.16 1 90.38 533 MET B C 1
ATOM 9198 O O . MET B 1 533 ? 22.5 -20.609 -2.324 1 90.38 533 MET B O 1
ATOM 9202 N N . LEU B 1 534 ? 23.828 -21.531 -3.787 1 90.25 534 LEU B N 1
ATOM 9203 C CA . LEU B 1 534 ? 24.859 -20.531 -3.531 1 90.25 534 LEU B CA 1
ATOM 9204 C C . LEU B 1 534 ? 24.375 -19.141 -3.943 1 90.25 534 LEU B C 1
ATOM 9206 O O . LEU B 1 534 ? 24.547 -18.172 -3.197 1 90.25 534 LEU B O 1
ATOM 9210 N N . GLY B 1 535 ? 23.828 -19.062 -5.105 1 92.88 535 GLY B N 1
ATOM 9211 C CA . GLY B 1 535 ? 23.297 -17.781 -5.543 1 92.88 535 GLY B CA 1
ATOM 9212 C C . GLY B 1 535 ? 22.188 -17.266 -4.66 1 92.88 535 GLY B C 1
ATOM 9213 O O . GLY B 1 535 ? 22.141 -16.078 -4.328 1 92.88 535 GLY B O 1
ATOM 9214 N N . THR B 1 536 ? 21.328 -18.125 -4.242 1 94.5 536 THR B N 1
ATOM 9215 C CA . THR B 1 536 ? 20.203 -17.75 -3.4 1 94.5 536 THR B CA 1
ATOM 9216 C C . THR B 1 536 ? 20.672 -17.344 -2.008 1 94.5 536 THR B C 1
ATOM 9218 O O . THR B 1 536 ? 20.188 -16.359 -1.448 1 94.5 536 THR B O 1
ATOM 9221 N N . LEU B 1 537 ? 21.672 -18.016 -1.512 1 94.81 537 LEU B N 1
ATOM 9222 C CA . LEU B 1 537 ? 22.172 -17.734 -0.169 1 94.81 537 LEU B CA 1
ATOM 9223 C C . LEU B 1 537 ? 22.859 -16.375 -0.124 1 94.81 537 LEU B C 1
ATOM 9225 O O . LEU B 1 537 ? 22.656 -15.594 0.805 1 94.81 537 LEU B O 1
ATOM 9229 N N . ILE B 1 538 ? 23.625 -16.109 -1.057 1 94.56 538 ILE B N 1
ATOM 9230 C CA . ILE B 1 538 ? 24.344 -14.836 -1.098 1 94.56 538 ILE B CA 1
ATOM 9231 C C . ILE B 1 538 ? 23.344 -13.68 -1.119 1 94.56 538 ILE B C 1
ATOM 9233 O O . ILE B 1 538 ? 23.453 -12.734 -0.335 1 94.56 538 ILE B O 1
ATOM 9237 N N . THR B 1 539 ? 22.375 -13.781 -1.953 1 96.19 539 THR B N 1
ATOM 9238 C CA . THR B 1 539 ? 21.391 -12.711 -2.09 1 96.19 539 THR B CA 1
ATOM 9239 C C . THR B 1 539 ? 20.547 -12.586 -0.827 1 96.19 539 THR B C 1
ATOM 9241 O O . THR B 1 539 ? 20.312 -11.477 -0.341 1 96.19 539 THR B O 1
ATOM 9244 N N . CYS B 1 540 ? 20.156 -13.703 -0.284 1 95.19 540 CYS B N 1
ATOM 9245 C CA . CYS B 1 540 ? 19.297 -13.68 0.89 1 95.19 540 CYS B CA 1
ATOM 9246 C C . CYS B 1 540 ? 20.047 -13.156 2.109 1 95.19 540 CYS B C 1
ATOM 9248 O O . CYS B 1 540 ? 19.469 -12.477 2.957 1 95.19 540 CYS B O 1
ATOM 9250 N N . ILE B 1 541 ? 21.344 -13.422 2.184 1 94.81 541 ILE B N 1
ATOM 9251 C CA . ILE B 1 541 ? 22.141 -12.93 3.303 1 94.81 541 ILE B CA 1
ATOM 9252 C C . ILE B 1 541 ? 22.234 -11.414 3.24 1 94.81 541 ILE B C 1
ATOM 9254 O O . ILE B 1 541 ? 21.984 -10.727 4.234 1 94.81 541 ILE B O 1
ATOM 9258 N N . PHE B 1 542 ? 22.516 -10.883 2.146 1 95.44 542 PHE B N 1
ATOM 9259 C CA . PHE B 1 542 ? 22.656 -9.438 2.025 1 95.44 542 PHE B CA 1
ATOM 9260 C C . PHE B 1 542 ? 21.297 -8.742 2.121 1 95.44 542 PHE B C 1
ATOM 9262 O O . PHE B 1 542 ? 21.203 -7.629 2.641 1 95.44 542 PHE B O 1
ATOM 9269 N N . LEU B 1 543 ? 20.281 -9.398 1.621 1 95.5 543 LEU B N 1
ATOM 9270 C CA . LEU B 1 543 ? 18.922 -8.875 1.806 1 95.5 543 LEU B CA 1
ATOM 9271 C C . LEU B 1 543 ? 18.578 -8.789 3.287 1 95.5 543 LEU B C 1
ATOM 9273 O O . LEU B 1 543 ? 18.078 -7.762 3.752 1 95.5 543 LEU B O 1
ATOM 9277 N N . SER B 1 544 ? 18.938 -9.812 4.043 1 93.94 544 SER B N 1
ATOM 9278 C CA . SER B 1 544 ? 18.641 -9.844 5.469 1 93.94 544 SER B CA 1
ATOM 9279 C C . SER B 1 544 ? 19.469 -8.812 6.234 1 93.94 544 SER B C 1
ATOM 9281 O O . SER B 1 544 ? 18.938 -8.125 7.113 1 93.94 544 SER B O 1
ATOM 9283 N N . ILE B 1 545 ? 20.688 -8.648 5.84 1 93.25 545 ILE B N 1
ATOM 9284 C CA . ILE B 1 545 ? 21.562 -7.676 6.484 1 93.25 545 ILE B CA 1
ATOM 9285 C C . ILE B 1 545 ? 21.062 -6.262 6.176 1 93.25 545 ILE B C 1
ATOM 9287 O O . ILE B 1 545 ? 21.031 -5.402 7.059 1 93.25 545 ILE B O 1
ATOM 9291 N N . GLY B 1 546 ? 20.719 -6.121 4.91 1 93.75 546 GLY B N 1
ATOM 9292 C CA . GLY B 1 546 ? 20.219 -4.812 4.52 1 93.75 546 GLY B CA 1
ATOM 9293 C C . GLY B 1 546 ? 18.953 -4.422 5.25 1 93.75 546 GLY B C 1
ATOM 9294 O O . GLY B 1 546 ? 18.844 -3.305 5.762 1 93.75 546 GLY B O 1
ATOM 9295 N N . LEU B 1 547 ? 18.031 -5.273 5.375 1 93.19 547 LEU B N 1
ATOM 9296 C CA . LEU B 1 547 ? 16.781 -4.988 6.059 1 93.19 547 LEU B CA 1
ATOM 9297 C C . LEU B 1 547 ? 17 -4.809 7.555 1 93.19 547 LEU B C 1
ATOM 9299 O O . LEU B 1 547 ? 16.391 -3.938 8.18 1 93.19 547 LEU B O 1
ATOM 9303 N N . ALA B 1 548 ? 17.875 -5.621 8.109 1 90.75 548 ALA B N 1
ATOM 9304 C CA . ALA B 1 548 ? 18.188 -5.488 9.531 1 90.75 548 ALA B CA 1
ATOM 9305 C C . ALA B 1 548 ? 18.844 -4.137 9.828 1 90.75 548 ALA B C 1
ATOM 9307 O O . ALA B 1 548 ? 18.516 -3.502 10.836 1 90.75 548 ALA B O 1
ATOM 9308 N N . TYR B 1 549 ? 19.703 -3.711 8.984 1 91.81 549 TYR B N 1
ATOM 9309 C CA . TYR B 1 549 ? 20.359 -2.418 9.141 1 91.81 549 TYR B CA 1
ATOM 9310 C C . TYR B 1 549 ? 19.344 -1.284 9.102 1 91.81 549 TYR B C 1
ATOM 9312 O O . TYR B 1 549 ? 19.391 -0.37 9.93 1 91.81 549 TYR B O 1
ATOM 9320 N N . VAL B 1 550 ? 18.422 -1.342 8.172 1 92.25 550 VAL B N 1
ATOM 9321 C CA . VAL B 1 550 ? 17.438 -0.284 8.016 1 92.25 550 VAL B CA 1
ATOM 9322 C C . VAL B 1 550 ? 16.516 -0.253 9.234 1 92.25 550 VAL B C 1
ATOM 9324 O O . VAL B 1 550 ? 16.172 0.821 9.734 1 92.25 550 VAL B O 1
ATOM 9327 N N . VAL B 1 551 ? 16.172 -1.42 9.766 1 88.62 551 VAL B N 1
ATOM 9328 C CA . VAL B 1 551 ? 15.297 -1.485 10.93 1 88.62 551 VAL B CA 1
ATOM 9329 C C . VAL B 1 551 ? 16.031 -0.934 12.156 1 88.62 551 VAL B C 1
ATOM 9331 O O . VAL B 1 551 ? 15.445 -0.205 12.961 1 88.62 551 VAL B O 1
ATOM 9334 N N . GLU B 1 552 ? 17.266 -1.251 12.289 1 90.69 552 GLU B N 1
ATOM 9335 C CA . GLU B 1 552 ? 18.047 -0.732 13.406 1 90.69 552 GLU B CA 1
ATOM 9336 C C . GLU B 1 552 ? 18.156 0.788 13.344 1 90.69 552 GLU B C 1
ATOM 9338 O O . GLU B 1 552 ? 18.062 1.468 14.367 1 90.69 552 GLU B O 1
ATOM 9343 N N . GLN B 1 553 ? 18.391 1.245 12.156 1 92.31 553 GLN B N 1
ATOM 9344 C CA . GLN B 1 553 ? 18.484 2.691 11.992 1 92.31 553 GLN B CA 1
ATOM 9345 C C . GLN B 1 553 ? 17.141 3.365 12.305 1 92.31 553 GLN B C 1
ATOM 9347 O O . GLN B 1 553 ? 17.109 4.434 12.922 1 92.31 553 GLN B O 1
ATOM 9352 N N . TRP B 1 554 ? 16.109 2.764 11.883 1 90.12 554 TRP B N 1
ATOM 9353 C CA . TRP B 1 554 ? 14.789 3.311 12.164 1 90.12 554 TRP B CA 1
ATOM 9354 C C . TRP B 1 554 ? 14.539 3.361 13.672 1 90.12 554 TRP B C 1
ATOM 9356 O O . TRP B 1 554 ? 14.062 4.375 14.195 1 90.12 554 TRP B O 1
ATOM 9366 N N . CYS B 1 555 ? 14.844 2.338 14.367 1 89.75 555 CYS B N 1
ATOM 9367 C CA . CYS B 1 555 ? 14.602 2.273 15.805 1 89.75 555 CYS B CA 1
ATOM 9368 C C . CYS B 1 555 ? 15.469 3.283 16.547 1 89.75 555 CYS B C 1
ATOM 9370 O O . CYS B 1 555 ? 15.016 3.904 17.516 1 89.75 555 CYS B O 1
ATOM 9372 N N . THR B 1 556 ? 16.609 3.441 16.109 1 91.81 556 THR B N 1
ATOM 9373 C CA . THR B 1 556 ? 17.547 4.34 16.781 1 91.81 556 THR B CA 1
ATOM 9374 C C . THR B 1 556 ? 17.109 5.793 16.609 1 91.81 556 THR B C 1
ATOM 9376 O O . THR B 1 556 ? 17.281 6.617 17.5 1 91.81 556 THR B O 1
ATOM 9379 N N . GLN B 1 557 ? 16.5 6.086 15.508 1 93.44 557 GLN B N 1
ATOM 9380 C CA . GLN B 1 557 ? 16.219 7.48 15.203 1 93.44 557 GLN B CA 1
ATOM 9381 C C . GLN B 1 557 ? 14.75 7.812 15.484 1 93.44 557 GLN B C 1
ATOM 9383 O O . GLN B 1 557 ? 14.367 8.984 15.523 1 93.44 557 GLN B O 1
ATOM 9388 N N . SER B 1 558 ? 13.93 6.902 15.812 1 89.5 558 SER B N 1
ATOM 9389 C CA . SER B 1 558 ? 12.484 7.078 15.875 1 89.5 558 SER B CA 1
ATOM 9390 C C . SER B 1 558 ? 12.094 8.023 17 1 89.5 558 SER B C 1
ATOM 9392 O O . SER B 1 558 ? 11.094 8.742 16.891 1 89.5 558 SER B O 1
ATOM 9394 N N . PHE B 1 559 ? 12.875 8.117 18.109 1 93.31 559 PHE B N 1
ATOM 9395 C CA . PHE B 1 559 ? 12.484 8.969 19.219 1 93.31 559 PHE B CA 1
ATOM 9396 C C . PHE B 1 559 ? 12.602 10.438 18.844 1 93.31 559 PHE B C 1
ATOM 9398 O O . PHE B 1 559 ? 11.984 11.297 19.484 1 93.31 559 PHE B O 1
ATOM 9405 N N . LEU B 1 560 ? 13.391 10.727 17.766 1 93.25 560 LEU B N 1
ATOM 9406 C CA . LEU B 1 560 ? 13.57 12.102 17.312 1 93.25 560 LEU B CA 1
ATOM 9407 C C . LEU B 1 560 ? 12.312 12.617 16.625 1 93.25 560 LEU B C 1
ATOM 9409 O O . LEU B 1 560 ? 11.961 13.789 16.75 1 93.25 560 LEU B O 1
ATOM 9413 N N . TRP B 1 561 ? 11.594 11.734 15.922 1 90.44 561 TRP B N 1
ATOM 9414 C CA . TRP B 1 561 ? 10.508 12.25 15.094 1 90.44 561 TRP B CA 1
ATOM 9415 C C . TRP B 1 561 ? 9.148 11.797 15.625 1 90.44 561 TRP B C 1
ATOM 9417 O O . TRP B 1 561 ? 8.109 12.125 15.047 1 90.44 561 TRP B O 1
ATOM 9427 N N . THR B 1 562 ? 9.07 11.141 16.734 1 87.31 562 THR B N 1
ATOM 9428 C CA . THR B 1 562 ? 7.805 10.766 17.359 1 87.31 562 THR B CA 1
ATOM 9429 C C . THR B 1 562 ? 7.168 11.969 18.047 1 87.31 562 THR B C 1
ATOM 9431 O O . THR B 1 562 ? 7.84 12.68 18.797 1 87.31 562 THR B O 1
ATOM 9434 N N . GLN B 1 563 ? 5.934 12.125 17.781 1 84.25 563 GLN B N 1
ATOM 9435 C CA . GLN B 1 563 ? 5.242 13.297 18.312 1 84.25 563 GLN B CA 1
ATOM 9436 C C . GLN B 1 563 ? 4.93 13.133 19.797 1 84.25 563 GLN B C 1
ATOM 9438 O O . GLN B 1 563 ? 5.129 14.055 20.578 1 84.25 563 GLN B O 1
ATOM 9443 N N . ASP B 1 564 ? 4.445 11.961 20.125 1 83.62 564 ASP B N 1
ATOM 9444 C CA . ASP B 1 564 ? 4.086 11.711 21.516 1 83.62 564 ASP B CA 1
ATOM 9445 C C . ASP B 1 564 ? 5.332 11.492 22.375 1 83.62 564 ASP B C 1
ATOM 9447 O O . ASP B 1 564 ? 6.148 10.617 22.078 1 83.62 564 ASP B O 1
ATOM 9451 N N . TRP B 1 565 ? 5.453 12.312 23.375 1 89.25 565 TRP B N 1
ATOM 9452 C CA . TRP B 1 565 ? 6.645 12.297 24.219 1 89.25 565 TRP B CA 1
ATOM 9453 C C . TRP B 1 565 ? 6.82 10.945 24.891 1 89.25 565 TRP B C 1
ATOM 9455 O O . TRP B 1 565 ? 7.918 10.383 24.891 1 89.25 565 TRP B O 1
ATOM 9465 N N . ASP B 1 566 ? 5.746 10.352 25.359 1 85.5 566 ASP B N 1
ATOM 9466 C CA . ASP B 1 566 ? 5.836 9.094 26.078 1 85.5 566 ASP B CA 1
ATOM 9467 C C . ASP B 1 566 ? 6.227 7.945 25.141 1 85.5 566 ASP B C 1
ATOM 9469 O O . ASP B 1 566 ? 7.023 7.082 25.516 1 85.5 566 ASP B O 1
ATOM 9473 N N . SER B 1 567 ? 5.672 8.031 24.047 1 85.88 567 SER B N 1
ATOM 9474 C CA . SER B 1 567 ? 6.012 7.004 23.062 1 85.88 567 SER B CA 1
ATOM 9475 C C . SER B 1 567 ? 7.461 7.137 22.609 1 85.88 567 SER B C 1
ATOM 9477 O O . SER B 1 567 ? 8.133 6.133 22.359 1 85.88 567 SER B O 1
ATOM 9479 N N . ALA B 1 568 ? 7.91 8.336 22.5 1 92 568 ALA B N 1
ATOM 9480 C CA . ALA B 1 568 ? 9.289 8.578 22.094 1 92 568 ALA B CA 1
ATOM 9481 C C . ALA B 1 568 ? 10.273 8.07 23.141 1 92 568 ALA B C 1
ATOM 9483 O O . ALA B 1 568 ? 11.273 7.43 22.797 1 92 568 ALA B O 1
ATOM 9484 N N . MET B 1 569 ? 9.938 8.297 24.391 1 93.19 569 MET B N 1
ATOM 9485 C CA . MET B 1 569 ? 10.836 7.887 25.469 1 93.19 569 MET B CA 1
ATOM 9486 C C . MET B 1 569 ? 10.82 6.371 25.641 1 93.19 569 MET B C 1
ATOM 9488 O O . MET B 1 569 ? 11.852 5.77 25.953 1 93.19 569 MET B O 1
ATOM 9492 N N . ASN B 1 570 ? 9.695 5.816 25.406 1 88.81 570 ASN B N 1
ATOM 9493 C CA . ASN B 1 570 ? 9.633 4.359 25.422 1 88.81 570 ASN B CA 1
ATOM 9494 C C . ASN B 1 570 ? 10.5 3.742 24.328 1 88.81 570 ASN B C 1
ATOM 9496 O O . ASN B 1 570 ? 11.164 2.732 24.562 1 88.81 570 ASN B O 1
ATOM 9500 N N . GLY B 1 571 ? 10.406 4.324 23.203 1 90.19 571 GLY B N 1
ATOM 9501 C CA . GLY B 1 571 ? 11.258 3.861 22.125 1 90.19 571 GLY B CA 1
ATOM 9502 C C . GLY B 1 571 ? 12.734 3.992 22.438 1 90.19 571 GLY B C 1
ATOM 9503 O O . GLY B 1 571 ? 13.523 3.092 22.125 1 90.19 571 GLY B O 1
ATOM 9504 N N . LEU B 1 572 ? 13.078 5.059 23.016 1 93.75 572 LEU B N 1
ATOM 9505 C CA . LEU B 1 572 ? 14.469 5.285 23.391 1 93.75 572 LEU B CA 1
ATOM 9506 C C . LEU B 1 572 ? 14.922 4.277 24.438 1 93.75 572 LEU B C 1
ATOM 9508 O O . LEU B 1 572 ? 16.062 3.812 24.406 1 93.75 572 LEU B O 1
ATOM 9512 N N . TRP B 1 573 ? 14.062 3.99 25.359 1 92.44 573 TRP B N 1
ATOM 9513 C CA . TRP B 1 573 ? 14.383 3.004 26.391 1 92.44 573 TRP B CA 1
ATOM 9514 C C . TRP B 1 573 ? 14.711 1.65 25.766 1 92.44 573 TRP B C 1
ATOM 9516 O O . TRP B 1 573 ? 15.688 1.005 26.141 1 92.44 573 TRP B O 1
ATOM 9526 N N . TRP B 1 574 ? 13.93 1.251 24.797 1 89.75 574 TRP B N 1
ATOM 9527 C CA . TRP B 1 574 ? 14.164 -0.021 24.109 1 89.75 574 TRP B CA 1
ATOM 9528 C C . TRP B 1 574 ? 15.477 0.005 23.344 1 89.75 574 TRP B C 1
ATOM 9530 O O . TRP B 1 574 ? 16.188 -1.001 23.266 1 89.75 574 TRP B O 1
ATOM 9540 N N . VAL B 1 575 ? 15.734 1.11 22.766 1 91.38 575 VAL B N 1
ATOM 9541 C CA . VAL B 1 575 ? 16.969 1.241 21.984 1 91.38 575 VAL B CA 1
ATOM 9542 C C . VAL B 1 575 ? 18.172 1.152 22.922 1 91.38 575 VAL B C 1
ATOM 9544 O O . VAL B 1 575 ? 19.172 0.519 22.578 1 91.38 575 VAL B O 1
ATOM 9547 N N . ARG B 1 576 ? 18.078 1.804 24.031 1 91.12 576 ARG B N 1
ATOM 9548 C CA . ARG B 1 576 ? 19.172 1.757 24.984 1 91.12 576 ARG B CA 1
ATOM 9549 C C . ARG B 1 576 ? 19.391 0.334 25.484 1 91.12 576 ARG B C 1
ATOM 9551 O O . ARG B 1 576 ? 20.547 -0.095 25.641 1 91.12 576 ARG B O 1
ATOM 9558 N N . LYS B 1 577 ? 18.359 -0.393 25.719 1 89.12 577 LYS B N 1
ATOM 9559 C CA . LYS B 1 577 ? 18.484 -1.784 26.141 1 89.12 577 LYS B CA 1
ATOM 9560 C C . LYS B 1 577 ? 19.094 -2.641 25.031 1 89.12 577 LYS B C 1
ATOM 9562 O O . LYS B 1 577 ? 19.906 -3.518 25.297 1 89.12 577 LYS B O 1
ATOM 9567 N N . TRP B 1 578 ? 18.625 -2.377 23.828 1 88.25 578 TRP B N 1
ATOM 9568 C CA . TRP B 1 578 ? 19.172 -3.096 22.688 1 88.25 578 TRP B CA 1
ATOM 9569 C C . TRP B 1 578 ? 20.656 -2.799 22.516 1 88.25 578 TRP B C 1
ATOM 9571 O O . TRP B 1 578 ? 21.453 -3.707 22.266 1 88.25 578 TRP B O 1
ATOM 9581 N N . LYS B 1 579 ? 21.016 -1.562 22.641 1 87.31 579 LYS B N 1
ATOM 9582 C CA . LYS B 1 579 ? 22.422 -1.179 22.484 1 87.31 579 LYS B CA 1
ATOM 9583 C C . LYS B 1 579 ? 23.281 -1.742 23.609 1 87.31 579 LYS B C 1
ATOM 9585 O O . LYS B 1 579 ? 24.453 -2.062 23.406 1 87.31 579 LYS B O 1
ATOM 9590 N N . TRP B 1 580 ? 22.641 -1.848 24.75 1 86 580 TRP B N 1
ATOM 9591 C CA . TRP B 1 580 ? 23.344 -2.465 25.859 1 86 580 TRP B CA 1
ATOM 9592 C C . TRP B 1 580 ? 23.578 -3.951 25.594 1 86 580 TRP B C 1
ATOM 9594 O O . TRP B 1 580 ? 24.672 -4.469 25.844 1 86 580 TRP B O 1
ATOM 9604 N N . ALA B 1 581 ? 22.609 -4.582 25.016 1 85.31 581 ALA B N 1
ATOM 9605 C CA . ALA B 1 581 ? 22.703 -6.016 24.75 1 85.31 581 ALA B CA 1
ATOM 9606 C C . ALA B 1 581 ? 23.656 -6.293 23.594 1 85.31 581 ALA B C 1
ATOM 9608 O O . ALA B 1 581 ? 24.281 -7.363 23.531 1 85.31 581 ALA B O 1
ATOM 9609 N N . THR B 1 582 ? 23.781 -5.316 22.75 1 85.94 582 THR B N 1
ATOM 9610 C CA . THR B 1 582 ? 24.625 -5.531 21.578 1 85.94 582 THR B CA 1
ATOM 9611 C C . THR B 1 582 ? 25.938 -4.758 21.703 1 85.94 582 THR B C 1
ATOM 9613 O O . THR B 1 582 ? 26.516 -4.32 20.703 1 85.94 582 THR B O 1
ATOM 9616 N N . THR B 1 583 ? 26.328 -4.523 22.812 1 82.5 583 THR B N 1
ATOM 9617 C CA . THR B 1 583 ? 27.547 -3.768 23.047 1 82.5 583 THR B CA 1
ATOM 9618 C C . THR B 1 583 ? 28.766 -4.531 22.516 1 82.5 583 THR B C 1
ATOM 9620 O O . THR B 1 583 ? 29.656 -3.938 21.922 1 82.5 583 THR B O 1
ATOM 9623 N N . TRP B 1 584 ? 28.719 -5.832 22.516 1 79.44 584 TRP B N 1
ATOM 9624 C CA . TRP B 1 584 ? 29.891 -6.609 22.125 1 79.44 584 TRP B CA 1
ATOM 9625 C C . TRP B 1 584 ? 30.047 -6.613 20.609 1 79.44 584 TRP B C 1
ATOM 9627 O O . TRP B 1 584 ? 31.125 -6.293 20.094 1 79.44 584 TRP B O 1
ATOM 9637 N N . PRO B 1 585 ? 28.938 -6.914 19.984 1 80.38 585 PRO B N 1
ATOM 9638 C CA . PRO B 1 585 ? 29.094 -6.836 18.531 1 80.38 585 PRO B CA 1
ATOM 9639 C C . PRO B 1 585 ? 29.375 -5.418 18.047 1 80.38 585 PRO B C 1
ATOM 9641 O O . PRO B 1 585 ? 30.109 -5.234 17.062 1 80.38 585 PRO B O 1
ATOM 9644 N N . ARG B 1 586 ? 29.031 -4.5 18.719 1 79.5 586 ARG B N 1
ATOM 9645 C CA . ARG B 1 586 ? 29.25 -3.113 18.328 1 79.5 586 ARG B CA 1
ATOM 9646 C C . ARG B 1 586 ? 30.703 -2.701 18.578 1 79.5 586 ARG B C 1
ATOM 9648 O O . ARG B 1 586 ? 31.281 -1.96 17.797 1 79.5 586 ARG B O 1
ATOM 9655 N N . LEU B 1 587 ? 31.156 -3.168 19.688 1 77.38 587 LEU B N 1
ATOM 9656 C CA . LEU B 1 587 ? 32.562 -2.893 19.969 1 77.38 587 LEU B CA 1
ATOM 9657 C C . LEU B 1 587 ? 33.469 -3.566 18.938 1 77.38 587 LEU B C 1
ATOM 9659 O O . LEU B 1 587 ? 34.469 -2.994 18.516 1 77.38 587 LEU B O 1
ATOM 9663 N N . ALA B 1 588 ? 33 -4.695 18.5 1 74.81 588 ALA B N 1
ATOM 9664 C CA . ALA B 1 588 ? 33.75 -5.383 17.453 1 74.81 588 ALA B CA 1
ATOM 9665 C C . ALA B 1 588 ? 33.688 -4.609 16.141 1 74.81 588 ALA B C 1
ATOM 9667 O O . ALA B 1 588 ? 34.719 -4.434 15.469 1 74.81 588 ALA B O 1
ATOM 9668 N N . PHE B 1 589 ? 32.531 -4.094 15.906 1 73.5 589 PHE B N 1
ATOM 9669 C CA . PHE B 1 589 ? 32.375 -3.346 14.664 1 73.5 589 PHE B CA 1
ATOM 9670 C C . PHE B 1 589 ? 33.094 -2.002 14.75 1 73.5 589 PHE B C 1
ATOM 9672 O O . PHE B 1 589 ? 33.656 -1.529 13.758 1 73.5 589 PHE B O 1
ATOM 9679 N N . ALA B 1 590 ? 33.031 -1.448 15.938 1 71.69 590 ALA B N 1
ATOM 9680 C CA . ALA B 1 590 ? 33.781 -0.2 16.156 1 71.69 590 ALA B CA 1
ATOM 9681 C C . ALA B 1 590 ? 35.281 -0.407 15.984 1 71.69 590 ALA B C 1
ATOM 9683 O O . ALA B 1 590 ? 35.969 0.457 15.438 1 71.69 590 ALA B O 1
ATOM 9684 N N . TRP B 1 591 ? 35.656 -1.574 16.375 1 71.88 591 TRP B N 1
ATOM 9685 C CA . TRP B 1 591 ? 37.062 -1.909 16.203 1 71.88 591 TRP B CA 1
ATOM 9686 C C . TRP B 1 591 ? 37.406 -2.043 14.719 1 71.88 591 TRP B C 1
ATOM 9688 O O . TRP B 1 591 ? 38.406 -1.518 14.266 1 71.88 591 TRP B O 1
ATOM 9698 N N . VAL B 1 592 ? 36.531 -2.605 14.023 1 69.44 592 VAL B N 1
ATOM 9699 C CA . VAL B 1 592 ? 36.75 -2.777 12.594 1 69.44 592 VAL B CA 1
ATOM 9700 C C . VAL B 1 592 ? 36.719 -1.418 11.898 1 69.44 592 VAL B C 1
ATOM 9702 O O . VAL B 1 592 ? 37.531 -1.14 11.023 1 69.44 592 VAL B O 1
ATOM 9705 N N . ALA B 1 593 ? 35.781 -0.625 12.312 1 66.81 593 ALA B N 1
ATOM 9706 C CA . ALA B 1 593 ? 35.656 0.714 11.734 1 66.81 593 ALA B CA 1
ATOM 9707 C C . ALA B 1 593 ? 36.875 1.559 12.07 1 66.81 593 ALA B C 1
ATOM 9709 O O . ALA B 1 593 ? 37.375 2.33 11.234 1 66.81 593 ALA B O 1
ATOM 9710 N N . GLY B 1 594 ? 37.344 1.366 13.289 1 65.12 594 GLY B N 1
ATOM 9711 C CA . GLY B 1 594 ? 38.562 2.045 13.68 1 65.12 594 GLY B CA 1
ATOM 9712 C C . GLY B 1 594 ? 39.781 1.625 12.859 1 65.12 594 GLY B C 1
ATOM 9713 O O . GLY B 1 594 ? 40.594 2.463 12.477 1 65.12 594 GLY B O 1
ATOM 9714 N N . CYS B 1 595 ? 39.719 0.378 12.578 1 65.44 595 CYS B N 1
ATOM 9715 C CA . CYS B 1 595 ? 40.812 -0.126 11.742 1 65.44 595 CYS B CA 1
ATOM 9716 C C . CYS B 1 595 ? 40.719 0.451 10.336 1 65.44 595 CYS B C 1
ATOM 9718 O O . CYS B 1 595 ? 41.75 0.771 9.734 1 65.44 595 CYS B O 1
ATOM 9720 N N . MET B 1 596 ? 39.531 0.608 9.961 1 65.31 596 MET B N 1
ATOM 9721 C CA . MET B 1 596 ? 39.344 1.146 8.617 1 65.31 596 MET B CA 1
ATOM 9722 C C . MET B 1 596 ? 39.75 2.619 8.562 1 65.31 596 MET B C 1
ATOM 9724 O O . MET B 1 596 ? 40.312 3.074 7.578 1 65.31 596 MET B O 1
ATOM 9728 N N . VAL B 1 597 ? 39.344 3.33 9.617 1 66.25 597 VAL B N 1
ATOM 9729 C CA . VAL B 1 597 ? 39.75 4.734 9.695 1 66.25 597 VAL B CA 1
ATOM 9730 C C . VAL B 1 597 ? 41.281 4.852 9.758 1 66.25 597 VAL B C 1
ATOM 9732 O O . VAL B 1 597 ? 41.844 5.738 9.141 1 66.25 597 VAL B O 1
ATOM 9735 N N . MET B 1 598 ? 41.812 3.955 10.477 1 67.19 598 MET B N 1
ATOM 9736 C CA . MET B 1 598 ? 43.281 3.947 10.547 1 67.19 598 MET B CA 1
ATOM 9737 C C . MET B 1 598 ? 43.906 3.643 9.18 1 67.19 598 MET B C 1
ATOM 9739 O O . MET B 1 598 ? 44.906 4.242 8.797 1 67.19 598 MET B O 1
ATOM 9743 N N . ALA B 1 599 ? 43.188 2.818 8.523 1 67 599 ALA B N 1
ATOM 9744 C CA . ALA B 1 599 ? 43.656 2.486 7.18 1 67 599 ALA B CA 1
ATOM 9745 C C . ALA B 1 599 ? 43.531 3.682 6.242 1 67 599 ALA B C 1
ATOM 9747 O O . ALA B 1 599 ? 44.406 3.932 5.414 1 67 599 ALA B O 1
ATOM 9748 N N . GLU B 1 600 ? 42.5 4.34 6.414 1 67 600 GLU B N 1
ATOM 9749 C CA . GLU B 1 600 ? 42.25 5.543 5.625 1 67 600 GLU B CA 1
ATOM 9750 C C . GLU B 1 600 ? 43.312 6.617 5.945 1 67 600 GLU B C 1
ATOM 9752 O O . GLU B 1 600 ? 43.812 7.297 5.047 1 67 600 GLU B O 1
ATOM 9757 N N . ARG B 1 601 ? 43.531 6.719 7.195 1 65.25 601 ARG B N 1
ATOM 9758 C CA . ARG B 1 601 ? 44.562 7.656 7.629 1 65.25 601 ARG B CA 1
ATOM 9759 C C . ARG B 1 601 ? 45.906 7.297 7.023 1 65.25 601 ARG B C 1
ATOM 9761 O O . ARG B 1 601 ? 46.656 8.18 6.598 1 65.25 601 ARG B O 1
ATOM 9768 N N . TRP B 1 602 ? 46.062 6.109 7.035 1 64.31 602 TRP B N 1
ATOM 9769 C CA . TRP B 1 602 ? 47.312 5.641 6.453 1 64.31 602 TRP B CA 1
ATOM 9770 C C . TRP B 1 602 ? 47.344 5.941 4.957 1 64.31 602 TRP B C 1
ATOM 9772 O O . TRP B 1 602 ? 48.375 6.402 4.445 1 64.31 602 TRP B O 1
ATOM 9782 N N . ALA B 1 603 ? 46.188 5.82 4.355 1 67.06 603 ALA B N 1
ATOM 9783 C CA . ALA B 1 603 ? 46.125 6.094 2.92 1 67.06 603 ALA B CA 1
ATOM 9784 C C . ALA B 1 603 ? 46.312 7.582 2.637 1 67.06 603 ALA B C 1
ATOM 9786 O O . ALA B 1 603 ? 47 7.969 1.689 1 67.06 603 ALA B O 1
ATOM 9787 N N . HIS B 1 604 ? 45.562 8.32 3.416 1 65.06 604 HIS B N 1
ATOM 9788 C CA . HIS B 1 604 ? 45.688 9.766 3.252 1 65.06 604 HIS B CA 1
ATOM 9789 C C . HIS B 1 604 ? 47.125 10.234 3.545 1 65.06 604 HIS B C 1
ATOM 9791 O O . HIS B 1 604 ? 47.625 11.148 2.891 1 65.06 604 HIS B O 1
ATOM 9797 N N . ALA B 1 605 ? 47.656 9.672 4.574 1 61.34 605 ALA B N 1
ATOM 9798 C CA . ALA B 1 605 ? 49.031 10.023 4.891 1 61.34 605 ALA B CA 1
ATOM 9799 C C . ALA B 1 605 ? 49.969 9.719 3.715 1 61.34 605 ALA B C 1
ATOM 9801 O O . ALA B 1 605 ? 50.906 10.484 3.441 1 61.34 605 ALA B O 1
ATOM 9802 N N . ILE B 1 606 ? 49.562 8.742 3.049 1 60.5 606 ILE B N 1
ATOM 9803 C CA . ILE B 1 606 ? 50.406 8.391 1.896 1 60.5 606 ILE B CA 1
ATOM 9804 C C . ILE B 1 606 ? 50.094 9.344 0.741 1 60.5 606 ILE B C 1
ATOM 9806 O O . ILE B 1 606 ? 51 9.766 0.026 1 60.5 606 ILE B O 1
ATOM 9810 N N . LEU B 1 607 ? 48.781 9.609 0.579 1 57.38 607 LEU B N 1
ATOM 9811 C CA . LEU B 1 607 ? 48.406 10.414 -0.576 1 57.38 607 LEU B CA 1
ATOM 9812 C C . LEU B 1 607 ? 48.531 11.906 -0.262 1 57.38 607 LEU B C 1
ATOM 9814 O O . LEU B 1 607 ? 48.375 12.742 -1.148 1 57.38 607 LEU B O 1
ATOM 9818 N N . GLY B 1 608 ? 49.281 12.312 0.717 1 52.19 608 GLY B N 1
ATOM 9819 C CA . GLY B 1 608 ? 49.688 13.656 1.087 1 52.19 608 GLY B CA 1
ATOM 9820 C C . GLY B 1 608 ? 48.531 14.508 1.592 1 52.19 608 GLY B C 1
ATOM 9821 O O . GLY B 1 608 ? 48.594 15.734 1.533 1 52.19 608 GLY B O 1
ATOM 9822 N N . GLY B 1 609 ? 47.438 14.062 1.573 1 49.62 609 GLY B N 1
ATOM 9823 C CA . GLY B 1 609 ? 46.375 14.992 1.866 1 49.62 609 GLY B CA 1
ATOM 9824 C C . GLY B 1 609 ? 46.375 15.469 3.309 1 49.62 609 GLY B C 1
ATOM 9825 O O . GLY B 1 609 ? 46.906 14.797 4.188 1 49.62 609 GLY B O 1
ATOM 9826 N N . GLU B 1 610 ? 46.281 16.797 3.537 1 47.06 610 GLU B N 1
ATOM 9827 C CA . GLU B 1 610 ? 46.25 17.484 4.82 1 47.06 610 GLU B CA 1
ATOM 9828 C C . GLU B 1 610 ? 45.344 16.766 5.809 1 47.06 610 GLU B C 1
ATOM 9830 O O . GLU B 1 610 ? 44.312 16.188 5.422 1 47.06 610 GLU B O 1
ATOM 9835 N N . ARG B 1 611 ? 45.969 16.438 6.969 1 48.22 611 ARG B N 1
ATOM 9836 C CA . ARG B 1 611 ? 45.375 15.82 8.148 1 48.22 611 ARG B CA 1
ATOM 9837 C C . ARG B 1 611 ? 44.031 16.484 8.492 1 48.22 611 ARG B C 1
ATOM 9839 O O . ARG B 1 611 ? 44 17.672 8.789 1 48.22 611 ARG B O 1
ATOM 9846 N N . HIS B 1 612 ? 43.125 16.234 7.828 1 44.47 612 HIS B N 1
ATOM 9847 C CA . HIS B 1 612 ? 42 16.781 8.602 1 44.47 612 HIS B CA 1
ATOM 9848 C C . HIS B 1 612 ? 41.844 16.047 9.93 1 44.47 612 HIS B C 1
ATOM 9850 O O . HIS B 1 612 ? 41.812 14.82 9.961 1 44.47 612 HIS B O 1
ATOM 9856 N N . ALA B 1 613 ? 42.5 16.5 11 1 41.44 613 ALA B N 1
ATOM 9857 C CA . ALA B 1 613 ? 42.625 16.062 12.391 1 41.44 613 ALA B CA 1
ATOM 9858 C C . ALA B 1 613 ? 41.562 15.031 12.742 1 41.44 613 ALA B C 1
ATOM 9860 O O . ALA B 1 613 ? 41.875 13.977 13.297 1 41.44 613 ALA B O 1
ATOM 9861 N N . GLU B 1 614 ? 40.219 15.438 13.406 1 44.22 614 GLU B N 1
ATOM 9862 C CA . GLU B 1 614 ? 39.312 15.242 14.523 1 44.22 614 GLU B CA 1
ATOM 9863 C C . GLU B 1 614 ? 38.156 14.328 14.133 1 44.22 614 GLU B C 1
ATOM 9865 O O . GLU B 1 614 ? 37 14.648 14.398 1 44.22 614 GLU B O 1
ATOM 9870 N N . ASP B 1 615 ? 38.344 13.445 13.297 1 48.88 615 ASP B N 1
ATOM 9871 C CA . ASP B 1 615 ? 37.094 12.742 12.992 1 48.88 615 ASP B CA 1
ATOM 9872 C C . ASP B 1 615 ? 36.75 11.719 14.078 1 48.88 615 ASP B C 1
ATOM 9874 O O . ASP B 1 615 ? 37.062 10.531 13.93 1 48.88 615 ASP B O 1
ATOM 9878 N N . ARG B 1 616 ? 36.875 12.031 15.344 1 49.28 616 ARG B N 1
ATOM 9879 C CA . ARG B 1 616 ? 36.406 11.07 16.344 1 49.28 616 ARG B CA 1
ATOM 9880 C C . ARG B 1 616 ? 34.906 10.805 16.188 1 49.28 616 ARG B C 1
ATOM 9882 O O . ARG B 1 616 ? 34.125 11.734 16.016 1 49.28 616 ARG B O 1
ATOM 9889 N N . SER B 1 617 ? 34.531 9.633 15.727 1 60.75 617 SER B N 1
ATOM 9890 C CA . SER B 1 617 ? 33.125 9.219 15.633 1 60.75 617 SER B CA 1
ATOM 9891 C C . SER B 1 617 ? 32.531 8.945 17.016 1 60.75 617 SER B C 1
ATOM 9893 O O . SER B 1 617 ? 33.188 8.312 17.844 1 60.75 617 SER B O 1
ATOM 9895 N N . LEU B 1 618 ? 31.562 9.68 17.375 1 64.19 618 LEU B N 1
ATOM 9896 C CA . LEU B 1 618 ? 30.828 9.5 18.625 1 64.19 618 LEU B CA 1
ATOM 9897 C C . LEU B 1 618 ? 30.328 8.07 18.75 1 64.19 618 LEU B C 1
ATOM 9899 O O . LEU B 1 618 ? 29.672 7.551 17.844 1 64.19 618 LEU B O 1
ATOM 9903 N N . LEU B 1 619 ? 30.984 7.375 19.719 1 69.25 619 LEU B N 1
ATOM 9904 C CA . LEU B 1 619 ? 30.5 6.035 20.016 1 69.25 619 LEU B CA 1
ATOM 9905 C C . LEU B 1 619 ? 29.469 6.078 21.141 1 69.25 619 LEU B C 1
ATOM 9907 O O . LEU B 1 619 ? 29.625 6.805 22.125 1 69.25 619 LEU B O 1
ATOM 9911 N N . TRP B 1 620 ? 28.422 5.418 20.875 1 74.88 620 TRP B N 1
ATOM 9912 C CA . TRP B 1 620 ? 27.375 5.34 21.875 1 74.88 620 TRP B CA 1
ATOM 9913 C C . TRP B 1 620 ? 27.891 4.691 23.156 1 74.88 620 TRP B C 1
ATOM 9915 O O . TRP B 1 620 ? 28.547 3.656 23.109 1 74.88 620 TRP B O 1
ATOM 9925 N N . SER B 1 621 ? 27.922 5.461 24.266 1 74.19 621 SER B N 1
ATOM 9926 C CA . SER B 1 621 ? 28.281 4.93 25.578 1 74.19 621 SER B CA 1
ATOM 9927 C C . SER B 1 621 ? 27.094 4.941 26.531 1 74.19 621 SER B C 1
ATOM 9929 O O . SER B 1 621 ? 26.219 5.797 26.406 1 74.19 621 SER B O 1
#